Protein 8QCL (pdb70)

Structure (mmCIF, N/CA/C/O backbone):
data_8QCL
#
_entry.id   8QCL
#
_cell.length_a   74.282
_cell.length_b   59.525
_cell.length_c   87.452
_cell.angle_alpha   90.00
_cell.angle_beta   101.55
_cell.angle_gamma   90.00
#
_symmetry.space_group_name_H-M   'P 1 21 1'
#
loop_
_entity.id
_entity.type
_entity.pdbx_description
1 polymer 'Putative acetyl xylan esterase'
2 non-polymer 'alpha-D-glucopyranuronic acid'
3 non-polymer DI(HYDROXYETHYL)ETHER
4 non-polymer 'CHLORIDE ION'
5 non-polymer 1,2-ETHANEDIOL
6 water water
#
loop_
_atom_site.group_PDB
_atom_site.id
_atom_site.type_symbol
_atom_site.label_atom_id
_atom_site.label_alt_id
_atom_site.label_comp_id
_atom_site.label_asym_id
_atom_site.label_entity_id
_atom_site.label_seq_id
_atom_site.pdbx_PDB_ins_code
_atom_site.Cartn_x
_atom_site.Cartn_y
_atom_site.Cartn_z
_atom_site.occupancy
_atom_site.B_iso_or_equiv
_atom_site.auth_seq_id
_atom_site.auth_comp_id
_atom_site.auth_asym_id
_atom_site.auth_atom_id
_atom_site.pdbx_PDB_model_num
ATOM 1 N N . ARG A 1 25 ? 39.906 48.001 -2.822 1.00 49.16 26 ARG A N 1
ATOM 2 C CA . ARG A 1 25 ? 39.207 48.080 -1.494 1.00 53.67 26 ARG A CA 1
ATOM 3 C C . ARG A 1 25 ? 39.223 49.534 -0.990 1.00 53.58 26 ARG A C 1
ATOM 4 O O . ARG A 1 25 ? 40.282 49.973 -0.520 1.00 52.86 26 ARG A O 1
ATOM 6 N N . LYS A 1 26 ? 38.101 50.259 -1.089 1.00 53.38 27 LYS A N 1
ATOM 7 C CA . LYS A 1 26 ? 37.996 51.684 -0.659 1.00 49.77 27 LYS A CA 1
ATOM 8 C C . LYS A 1 26 ? 38.255 51.774 0.847 1.00 49.05 27 LYS A C 1
ATOM 9 O O . LYS A 1 26 ? 37.756 50.911 1.574 1.00 51.70 27 LYS A O 1
ATOM 15 N N . ASP A 1 27 ? 39.018 52.773 1.292 1.00 48.07 28 ASP A N 1
ATOM 16 C CA . ASP A 1 27 ? 39.161 53.114 2.732 1.00 49.47 28 ASP A CA 1
ATOM 17 C C . ASP A 1 27 ? 37.927 53.927 3.133 1.00 45.50 28 ASP A C 1
ATOM 18 O O . ASP A 1 27 ? 37.909 55.152 2.914 1.00 42.19 28 ASP A O 1
ATOM 23 N N . TYR A 1 28 ? 36.933 53.230 3.679 1.00 42.14 29 TYR A N 1
ATOM 24 C CA . TYR A 1 28 ? 35.593 53.749 4.038 1.00 37.74 29 TYR A CA 1
ATOM 25 C C . TYR A 1 28 ? 35.712 54.690 5.239 1.00 34.29 29 TYR A C 1
ATOM 26 O O . TYR A 1 28 ? 34.918 55.619 5.338 1.00 33.78 29 TYR A O 1
ATOM 35 N N . ALA A 1 29 ? 36.664 54.456 6.136 1.00 36.68 30 ALA A N 1
ATOM 36 C CA . ALA A 1 29 ? 36.884 55.313 7.326 1.00 36.90 30 ALA A CA 1
ATOM 37 C C . ALA A 1 29 ? 37.244 56.743 6.894 1.00 37.85 30 ALA A C 1
ATOM 38 O O . ALA A 1 29 ? 36.953 57.658 7.666 1.00 41.85 30 ALA A O 1
ATOM 40 N N . LYS A 1 30 ? 37.820 56.927 5.701 1.00 39.46 31 LYS A N 1
ATOM 41 C CA . LYS A 1 30 ? 38.208 58.254 5.145 1.00 40.72 31 LYS A CA 1
ATOM 42 C C . LYS A 1 30 ? 36.961 58.970 4.620 1.00 38.56 31 LYS A C 1
ATOM 43 O O . LYS A 1 30 ? 36.909 60.204 4.723 1.00 37.05 31 LYS A O 1
ATOM 45 N N . LEU A 1 31 ? 35.996 58.200 4.104 1.00 36.07 32 LEU A N 1
ATOM 46 C CA . LEU A 1 31 ? 34.847 58.677 3.294 1.00 34.20 32 LEU A CA 1
ATOM 47 C C . LEU A 1 31 ? 33.623 58.884 4.184 1.00 30.50 32 LEU A C 1
ATOM 48 O O . LEU A 1 31 ? 32.653 59.502 3.716 1.00 29.02 32 LEU A O 1
ATOM 53 N N . ALA A 1 32 ? 33.673 58.395 5.425 1.00 27.16 33 ALA A N 1
ATOM 54 C CA . ALA A 1 32 ? 32.499 58.301 6.314 1.00 24.49 33 ALA A CA 1
ATOM 55 C C . ALA A 1 32 ? 32.136 59.692 6.834 1.00 23.50 33 ALA A C 1
ATOM 56 O O . ALA A 1 32 ? 33.035 60.551 6.974 1.00 24.38 33 ALA A O 1
ATOM 58 N N . ASN A 1 33 ? 30.856 59.894 7.126 1.00 20.95 34 ASN A N 1
ATOM 59 C CA . ASN A 1 33 ? 30.376 61.123 7.783 1.00 20.46 34 ASN A CA 1
ATOM 60 C C . ASN A 1 33 ? 30.451 60.915 9.299 1.00 20.45 34 ASN A C 1
ATOM 61 O O . ASN A 1 33 ? 29.944 59.898 9.792 1.00 18.45 34 ASN A O 1
ATOM 66 N N . TYR A 1 34 ? 31.076 61.848 9.998 1.00 21.71 35 TYR A N 1
ATOM 67 C CA . TYR A 1 34 ? 31.064 61.905 11.478 1.00 23.67 35 TYR A CA 1
ATOM 68 C C . TYR A 1 34 ? 30.597 63.286 11.932 1.00 25.98 35 TYR A C 1
ATOM 69 O O . TYR A 1 34 ? 30.890 63.669 13.084 1.00 27.60 35 TYR A O 1
ATOM 78 N N . ASP A 1 35 ? 29.887 63.995 11.060 1.00 28.21 36 ASP A N 1
ATOM 79 C CA . ASP A 1 35 ? 29.372 65.358 11.330 1.00 32.22 36 ASP A CA 1
ATOM 80 C C . ASP A 1 35 ? 27.854 65.246 11.517 1.00 30.19 36 ASP A C 1
ATOM 81 O O . ASP A 1 35 ? 27.136 64.946 10.540 1.00 31.16 36 ASP A O 1
ATOM 86 N N . GLU A 1 36 ? 27.399 65.501 12.737 1.00 27.75 37 GLU A N 1
ATOM 87 C CA . GLU A 1 36 ? 26.015 65.268 13.208 1.00 28.84 37 GLU A CA 1
ATOM 88 C C . GLU A 1 36 ? 25.029 66.132 12.416 1.00 29.19 37 GLU A C 1
ATOM 89 O O . GLU A 1 36 ? 23.886 65.684 12.190 1.00 29.27 37 GLU A O 1
ATOM 95 N N . SER A 1 37 ? 25.446 67.326 11.999 1.00 32.74 38 SER A N 1
ATOM 96 C CA . SER A 1 37 ? 24.630 68.258 11.173 1.00 34.91 38 SER A CA 1
ATOM 97 C C . SER A 1 37 ? 24.419 67.704 9.755 1.00 34.53 38 SER A C 1
ATOM 98 O O . SER A 1 37 ? 23.572 68.245 9.039 1.00 36.48 38 SER A O 1
ATOM 101 N N . LYS A 1 38 ? 25.152 66.676 9.330 1.00 30.81 39 LYS A N 1
ATOM 102 C CA . LYS A 1 38 ? 25.023 66.177 7.938 1.00 32.84 39 LYS A CA 1
ATOM 103 C C . LYS A 1 38 ? 24.311 64.824 7.938 1.00 29.55 39 LYS A C 1
ATOM 104 O O . LYS A 1 38 ? 24.228 64.218 6.865 1.00 29.26 39 LYS A O 1
ATOM 110 N N . VAL A 1 39 ? 23.811 64.376 9.092 1.00 26.74 40 VAL A N 1
ATOM 111 C CA . VAL A 1 39 ? 22.985 63.142 9.185 1.00 26.68 40 VAL A CA 1
ATOM 112 C C . VAL A 1 39 ? 21.705 63.390 8.391 1.00 27.18 40 VAL A C 1
ATOM 113 O O . VAL A 1 39 ? 21.005 64.378 8.609 1.00 25.64 40 VAL A O 1
ATOM 117 N N . PRO A 1 40 ? 21.350 62.500 7.440 1.00 29.71 41 PRO A N 1
ATOM 118 C CA . PRO A 1 40 ? 20.189 62.736 6.579 1.00 29.76 41 PRO A CA 1
ATOM 119 C C . PRO A 1 40 ? 18.892 62.685 7.403 1.00 32.53 41 PRO A C 1
ATOM 120 O O . PRO A 1 40 ? 18.908 62.112 8.493 1.00 29.61 41 PRO A O 1
ATOM 124 N N . GLN A 1 41 ? 17.825 63.303 6.888 1.00 31.40 42 GLN A N 1
ATOM 125 C CA . GLN A 1 41 ? 16.438 63.098 7.374 1.00 33.66 42 GLN A CA 1
ATOM 126 C C . GLN A 1 41 ? 16.084 61.636 7.129 1.00 30.31 42 GLN A C 1
ATOM 127 O O . GLN A 1 41 ? 16.460 61.115 6.075 1.00 30.58 42 GLN A O 1
ATOM 133 N N . TYR A 1 42 ? 15.419 60.985 8.076 1.00 27.13 43 TYR A N 1
ATOM 134 C CA . TYR A 1 42 ? 14.951 59.591 7.895 1.00 26.06 43 TYR A CA 1
ATOM 135 C C . TYR A 1 42 ? 13.738 59.355 8.784 1.00 25.18 43 TYR A C 1
ATOM 136 O O . TYR A 1 42 ? 13.587 60.047 9.775 1.00 24.72 43 TYR A O 1
ATOM 145 N N . THR A 1 43 ? 12.944 58.353 8.431 1.00 29.07 44 THR A N 1
ATOM 146 C CA . THR A 1 43 ? 11.859 57.788 9.261 1.00 31.43 44 THR A CA 1
ATOM 147 C C . THR A 1 43 ? 12.260 56.369 9.620 1.00 28.89 44 THR A C 1
ATOM 148 O O . THR A 1 43 ? 12.675 55.638 8.716 1.00 29.16 44 THR A O 1
ATOM 152 N N . LEU A 1 44 ? 12.154 56.023 10.891 1.00 27.63 45 LEU A N 1
ATOM 153 C CA . LEU A 1 44 ? 12.315 54.639 11.378 1.00 27.01 45 LEU A CA 1
ATOM 154 C C . LEU A 1 44 ? 11.105 53.818 10.956 1.00 26.48 45 LEU A C 1
ATOM 155 O O . LEU A 1 44 ? 9.982 54.244 11.199 1.00 25.86 45 LEU A O 1
ATOM 160 N N . PRO A 1 45 ? 11.293 52.621 10.350 1.00 25.65 46 PRO A N 1
ATOM 161 C CA . PRO A 1 45 ? 10.204 51.657 10.191 1.00 26.46 46 PRO A CA 1
ATOM 162 C C . PRO A 1 45 ? 9.498 51.535 11.542 1.00 26.63 46 PRO A C 1
ATOM 163 O O . PRO A 1 45 ? 10.189 51.487 12.520 1.00 25.51 46 PRO A O 1
ATOM 167 N N . SER A 1 46 ? 8.169 51.520 11.560 1.00 26.95 47 SER A N 1
ATOM 168 C CA . SER A 1 46 ? 7.378 51.462 12.813 1.00 27.65 47 SER A CA 1
ATOM 169 C C . SER A 1 46 ? 7.492 50.053 13.405 1.00 25.13 47 SER A C 1
ATOM 170 O O . SER A 1 46 ? 7.108 49.086 12.719 1.00 23.04 47 SER A O 1
ATOM 173 N N . VAL A 1 47 ? 8.012 49.940 14.624 1.00 24.18 48 VAL A N 1
ATOM 174 C CA . VAL A 1 47 ? 8.184 48.634 15.331 1.00 27.04 48 VAL A CA 1
ATOM 175 C C . VAL A 1 47 ? 6.809 48.021 15.657 1.00 28.18 48 VAL A C 1
ATOM 176 O O . VAL A 1 47 ? 6.696 46.757 15.716 1.00 29.52 48 VAL A O 1
ATOM 180 N N . LEU A 1 48 ? 5.817 48.873 15.907 1.00 28.25 49 LEU A N 1
ATOM 181 C CA . LEU A 1 48 ? 4.481 48.470 16.409 1.00 30.44 49 LEU A CA 1
ATOM 182 C C . LEU A 1 48 ? 3.554 48.120 15.240 1.00 31.51 49 LEU A C 1
ATOM 183 O O . LEU A 1 48 ? 2.529 47.500 15.508 1.00 38.28 49 LEU A O 1
ATOM 188 N N . MET A 1 49 ? 3.898 48.451 13.996 1.00 32.36 50 MET A N 1
ATOM 189 C CA . MET A 1 49 ? 2.989 48.251 12.839 1.00 34.56 50 MET A CA 1
ATOM 190 C C . MET A 1 49 ? 3.297 46.940 12.099 1.00 34.16 50 MET A C 1
ATOM 191 O O . MET A 1 49 ? 4.352 46.843 11.447 1.00 31.82 50 MET A O 1
ATOM 196 N N . CYS A 1 50 ? 2.357 45.992 12.133 1.00 35.50 51 CYS A N 1
ATOM 197 C CA . CYS A 1 50 ? 2.439 44.698 11.406 1.00 34.94 51 CYS A CA 1
ATOM 198 C C . CYS A 1 50 ? 2.430 44.950 9.895 1.00 33.78 51 CYS A C 1
ATOM 199 O O . CYS A 1 50 ? 1.955 46.021 9.471 1.00 31.41 51 CYS A O 1
ATOM 202 N N . HIS A 1 51 ? 2.924 43.986 9.114 1.00 35.20 52 HIS A N 1
ATOM 203 C CA . HIS A 1 51 ? 3.046 44.083 7.634 1.00 37.43 52 HIS A CA 1
ATOM 204 C C . HIS A 1 51 ? 1.674 44.401 7.012 1.00 37.66 52 HIS A C 1
ATOM 205 O O . HIS A 1 51 ? 1.648 45.060 5.954 1.00 38.85 52 HIS A O 1
ATOM 212 N N . ASP A 1 52 ? 0.578 43.952 7.634 1.00 37.32 53 ASP A N 1
ATOM 213 C CA . ASP A 1 52 ? -0.806 44.112 7.109 1.00 39.63 53 ASP A CA 1
ATOM 214 C C . ASP A 1 52 ? -1.450 45.391 7.656 1.00 39.85 53 ASP A C 1
ATOM 215 O O . ASP A 1 52 ? -2.603 45.648 7.289 1.00 39.49 53 ASP A O 1
ATOM 220 N N . GLY A 1 53 ? -0.745 46.159 8.494 1.00 39.89 54 GLY A N 1
ATOM 221 C CA . GLY A 1 53 ? -1.188 47.496 8.934 1.00 37.58 54 GLY A CA 1
ATOM 222 C C . GLY A 1 53 ? -1.685 47.487 10.363 1.00 35.39 54 GLY A C 1
ATOM 223 O O . GLY A 1 53 ? -1.721 48.567 10.979 1.00 36.11 54 GLY A O 1
ATOM 224 N N . GLU A 1 54 ? -2.033 46.318 10.893 1.00 34.47 55 GLU A N 1
ATOM 225 C CA . GLU A 1 54 ? -2.479 46.186 12.300 1.00 37.05 55 GLU A CA 1
ATOM 226 C C . GLU A 1 54 ? -1.426 46.770 13.253 1.00 38.64 55 GLU A C 1
ATOM 227 O O . GLU A 1 54 ? -0.259 46.339 13.196 1.00 39.54 55 GLU A O 1
ATOM 233 N N . MET A 1 55 ? -1.847 47.672 14.140 1.00 40.00 56 MET A N 1
ATOM 234 C CA . MET A 1 55 ? -0.991 48.299 15.181 1.00 40.93 56 MET A CA 1
ATOM 235 C C . MET A 1 55 ? -1.019 47.434 16.441 1.00 39.80 56 MET A C 1
ATOM 236 O O . MET A 1 55 ? -2.063 46.880 16.752 1.00 44.01 56 MET A O 1
ATOM 241 N N . VAL A 1 56 ? 0.121 47.283 17.104 1.00 35.70 57 VAL A N 1
ATOM 242 C CA . VAL A 1 56 ? 0.237 46.524 18.379 1.00 36.26 57 VAL A CA 1
ATOM 243 C C . VAL A 1 56 ? -0.050 47.506 19.517 1.00 35.98 57 VAL A C 1
ATOM 244 O O . VAL A 1 56 ? 0.608 48.559 19.532 1.00 37.72 57 VAL A O 1
ATOM 248 N N . GLN A 1 57 ? -1.020 47.187 20.384 1.00 34.41 58 GLN A N 1
ATOM 249 C CA . GLN A 1 57 ? -1.353 47.940 21.627 1.00 36.61 58 GLN A CA 1
ATOM 250 C C . GLN A 1 57 ? -1.060 47.054 22.838 1.00 37.19 58 GLN A C 1
ATOM 251 O O . GLN A 1 57 ? -0.899 47.592 23.938 1.00 38.85 58 GLN A O 1
ATOM 257 N N . THR A 1 58 ? -1.055 45.735 22.647 1.00 37.59 59 THR A N 1
ATOM 258 C CA . THR A 1 58 ? -0.953 44.733 23.737 1.00 38.10 59 THR A CA 1
ATOM 259 C C . THR A 1 58 ? 0.318 43.891 23.556 1.00 37.37 59 THR A C 1
ATOM 260 O O . THR A 1 58 ? 0.734 43.646 22.385 1.00 36.66 59 THR A O 1
ATOM 264 N N . LYS A 1 59 ? 0.870 43.426 24.674 1.00 36.66 60 LYS A N 1
ATOM 265 C CA . LYS A 1 59 ? 1.979 42.446 24.710 1.00 38.73 60 LYS A CA 1
ATOM 266 C C . LYS A 1 59 ? 1.544 41.183 23.955 1.00 38.26 60 LYS A C 1
ATOM 267 O O . LYS A 1 59 ? 2.397 40.612 23.276 1.00 39.39 60 LYS A O 1
ATOM 273 N N . GLU A 1 60 ? 0.264 40.794 24.040 1.00 39.28 61 GLU A N 1
ATOM 274 C CA . GLU A 1 60 ? -0.280 39.564 23.401 1.00 37.09 61 GLU A CA 1
ATOM 275 C C . GLU A 1 60 ? -0.078 39.661 21.885 1.00 36.34 61 GLU A C 1
ATOM 276 O O . GLU A 1 60 ? 0.412 38.690 21.308 1.00 44.11 61 GLU A O 1
ATOM 278 N N . GLN A 1 61 ? -0.436 40.789 21.267 1.00 33.34 62 GLN A N 1
ATOM 279 C CA . GLN A 1 61 ? -0.242 41.054 19.816 1.00 33.55 62 GLN A CA 1
ATOM 280 C C . GLN A 1 61 ? 1.261 41.003 19.457 1.00 31.68 62 GLN A C 1
ATOM 281 O O . GLN A 1 61 ? 1.630 40.433 18.376 1.00 27.42 62 GLN A O 1
ATOM 287 N N . TRP A 1 62 ? 2.104 41.607 20.308 1.00 30.43 63 TRP A N 1
ATOM 288 C CA . TRP A 1 62 ? 3.585 41.598 20.160 1.00 27.40 63 TRP A CA 1
ATOM 289 C C . TRP A 1 62 ? 4.061 40.147 20.095 1.00 25.00 63 TRP A C 1
ATOM 290 O O . TRP A 1 62 ? 4.627 39.758 19.083 1.00 24.55 63 TRP A O 1
ATOM 301 N N . GLU A 1 63 ? 3.744 39.365 21.111 1.00 25.36 64 GLU A N 1
ATOM 302 C CA . GLU A 1 63 ? 4.258 37.987 21.249 1.00 28.92 64 GLU A CA 1
ATOM 303 C C . GLU A 1 63 ? 3.671 37.088 20.154 1.00 28.35 64 GLU A C 1
ATOM 304 O O . GLU A 1 63 ? 4.419 36.254 19.640 1.00 28.84 64 GLU A O 1
ATOM 310 N N . GLN A 1 64 ? 2.393 37.235 19.801 1.00 30.54 65 GLN A N 1
ATOM 311 C CA . GLN A 1 64 ? 1.698 36.254 18.929 1.00 32.03 65 GLN A CA 1
ATOM 312 C C . GLN A 1 64 ? 1.884 36.627 17.453 1.00 31.89 65 GLN A C 1
ATOM 313 O O . GLN A 1 64 ? 1.946 35.692 16.634 1.00 33.09 65 GLN A O 1
ATOM 319 N N . LYS A 1 65 ? 1.978 37.920 17.118 1.00 30.70 66 LYS A N 1
ATOM 320 C CA . LYS A 1 65 ? 1.959 38.397 15.712 1.00 31.31 66 LYS A CA 1
ATOM 321 C C . LYS A 1 65 ? 3.245 39.153 15.337 1.00 28.26 66 LYS A C 1
ATOM 322 O O . LYS A 1 65 ? 3.900 38.733 14.359 1.00 26.94 66 LYS A O 1
ATOM 328 N N . ARG A 1 66 ? 3.571 40.259 16.013 1.00 25.89 67 ARG A N 1
ATOM 329 C CA . ARG A 1 66 ? 4.564 41.248 15.488 1.00 24.20 67 ARG A CA 1
ATOM 330 C C . ARG A 1 66 ? 6.004 40.762 15.720 1.00 23.17 67 ARG A C 1
ATOM 331 O O . ARG A 1 66 ? 6.797 40.723 14.747 1.00 21.37 67 ARG A O 1
ATOM 339 N N . ARG A 1 67 ? 6.341 40.385 16.953 1.00 22.46 68 ARG A N 1
ATOM 340 C CA . ARG A 1 67 ? 7.687 39.852 17.269 1.00 21.72 68 ARG A CA 1
ATOM 341 C C . ARG A 1 67 ? 8.094 38.787 16.249 1.00 21.77 68 ARG A C 1
ATOM 342 O O . ARG A 1 67 ? 9.210 38.854 15.748 1.00 20.37 68 ARG A O 1
ATOM 350 N N . PRO A 1 68 ? 7.259 37.749 15.965 1.00 22.91 69 PRO A N 1
ATOM 351 C CA . PRO A 1 68 ? 7.572 36.753 14.937 1.00 23.40 69 PRO A CA 1
ATOM 352 C C . PRO A 1 68 ? 7.853 37.305 13.533 1.00 24.35 69 PRO A C 1
ATOM 353 O O . PRO A 1 68 ? 8.705 36.755 12.882 1.00 28.68 69 PRO A O 1
ATOM 357 N N A GLU A 1 69 ? 7.142 38.361 13.113 0.50 23.75 70 GLU A N 1
ATOM 358 N N B GLU A 1 69 ? 7.137 38.356 13.111 0.50 23.88 70 GLU A N 1
ATOM 359 C CA A GLU A 1 69 ? 7.376 39.076 11.826 0.50 23.70 70 GLU A CA 1
ATOM 360 C CA B GLU A 1 69 ? 7.380 39.082 11.834 0.50 23.92 70 GLU A CA 1
ATOM 361 C C A GLU A 1 69 ? 8.788 39.678 11.807 0.50 21.79 70 GLU A C 1
ATOM 362 C C B GLU A 1 69 ? 8.798 39.664 11.815 0.50 21.91 70 GLU A C 1
ATOM 363 O O A GLU A 1 69 ? 9.505 39.478 10.821 0.50 19.91 70 GLU A O 1
ATOM 364 O O B GLU A 1 69 ? 9.520 39.445 10.837 0.50 20.05 70 GLU A O 1
ATOM 375 N N . ILE A 1 70 ? 9.146 40.412 12.861 1.00 20.98 71 ILE A N 1
ATOM 376 C CA . ILE A 1 70 ? 10.466 41.084 13.006 1.00 20.50 71 ILE A CA 1
ATOM 377 C C . ILE A 1 70 ? 11.564 40.011 13.084 1.00 19.81 71 ILE A C 1
ATOM 378 O O . ILE A 1 70 ? 12.569 40.142 12.360 1.00 17.82 71 ILE A O 1
ATOM 383 N N . LEU A 1 71 ? 11.374 38.964 13.891 1.00 20.08 72 LEU A N 1
ATOM 384 C CA . LEU A 1 71 ? 12.395 37.894 14.011 1.00 20.51 72 LEU A CA 1
ATOM 385 C C . LEU A 1 71 ? 12.636 37.304 12.621 1.00 21.05 72 LEU A C 1
ATOM 386 O O . LEU A 1 71 ? 13.812 37.125 12.252 1.00 19.36 72 LEU A O 1
ATOM 391 N N . ASN A 1 72 ? 11.571 37.017 11.877 1.00 20.48 73 ASN A N 1
ATOM 392 C CA . ASN A 1 72 ? 11.704 36.426 10.523 1.00 22.94 73 ASN A CA 1
ATOM 393 C C . ASN A 1 72 ? 12.449 37.408 9.611 1.00 20.28 73 ASN A C 1
ATOM 394 O O . ASN A 1 72 ? 13.328 36.961 8.877 1.00 21.04 73 ASN A O 1
ATOM 399 N N . LEU A 1 73 ? 12.133 38.698 9.656 1.00 19.19 74 LEU A N 1
ATOM 400 C CA . LEU A 1 73 ? 12.841 39.705 8.828 1.00 19.54 74 LEU A CA 1
ATOM 401 C C . LEU A 1 73 ? 14.350 39.639 9.108 1.00 17.61 74 LEU A C 1
ATOM 402 O O . LEU A 1 73 ? 15.125 39.494 8.155 1.00 15.61 74 LEU A O 1
ATOM 407 N N . PHE A 1 74 ? 14.770 39.725 10.373 1.00 15.86 75 PHE A N 1
ATOM 408 C CA . PHE A 1 74 ? 16.204 39.750 10.751 1.00 15.45 75 PHE A CA 1
ATOM 409 C C . PHE A 1 74 ? 16.861 38.416 10.383 1.00 15.78 75 PHE A C 1
ATOM 410 O O . PHE A 1 74 ? 18.032 38.399 9.993 1.00 16.43 75 PHE A O 1
ATOM 418 N N . THR A 1 75 ? 16.133 37.312 10.494 1.00 15.58 76 THR A N 1
ATOM 419 C CA . THR A 1 75 ? 16.688 35.968 10.222 1.00 16.50 76 THR A CA 1
ATOM 420 C C . THR A 1 75 ? 16.854 35.816 8.705 1.00 16.26 76 THR A C 1
ATOM 421 O O . THR A 1 75 ? 17.873 35.252 8.268 1.00 15.10 76 THR A O 1
ATOM 425 N N . THR A 1 76 ? 15.913 36.348 7.938 1.00 16.18 77 THR A N 1
ATOM 426 C CA . THR A 1 76 ? 15.889 36.201 6.453 1.00 16.18 77 THR A CA 1
ATOM 427 C C . THR A 1 76 ? 16.833 37.202 5.779 1.00 16.30 77 THR A C 1
ATOM 428 O O . THR A 1 76 ? 17.600 36.773 4.870 1.00 18.03 77 THR A O 1
ATOM 432 N N . TYR A 1 77 ? 16.836 38.462 6.206 1.00 16.22 78 TYR A N 1
ATOM 433 C CA . TYR A 1 77 ? 17.465 39.570 5.442 1.00 16.36 78 TYR A CA 1
ATOM 434 C C . TYR A 1 77 ? 18.762 40.080 6.083 1.00 16.76 78 TYR A C 1
ATOM 435 O O . TYR A 1 77 ? 19.433 40.848 5.379 1.00 15.38 78 TYR A O 1
ATOM 444 N N . MET A 1 78 ? 19.108 39.721 7.335 1.00 16.60 79 MET A N 1
ATOM 445 C CA . MET A 1 78 ? 20.333 40.256 7.985 1.00 16.60 79 MET A CA 1
ATOM 446 C C . MET A 1 78 ? 21.303 39.139 8.405 1.00 15.92 79 MET A C 1
ATOM 447 O O . MET A 1 78 ? 22.409 39.073 7.849 1.00 13.46 79 MET A O 1
ATOM 452 N N . PHE A 1 79 ? 20.908 38.276 9.342 1.00 15.16 80 PHE A N 1
ATOM 453 C CA . PHE A 1 79 ? 21.826 37.337 10.032 1.00 14.93 80 PHE A CA 1
ATOM 454 C C . PHE A 1 79 ? 21.868 36.015 9.274 1.00 15.21 80 PHE A C 1
ATOM 455 O O . PHE A 1 79 ? 22.972 35.454 9.111 1.00 16.59 80 PHE A O 1
ATOM 463 N N . GLY A 1 80 ? 20.709 35.521 8.853 1.00 15.92 81 GLY A N 1
ATOM 464 C CA . GLY A 1 80 ? 20.585 34.233 8.152 1.00 16.56 81 GLY A CA 1
ATOM 465 C C . GLY A 1 80 ? 20.127 33.155 9.096 1.00 17.66 81 GLY A C 1
ATOM 466 O O . GLY A 1 80 ? 20.470 33.233 10.331 1.00 15.57 81 GLY A O 1
ATOM 467 N N A LYS A 1 81 ? 19.372 32.180 8.568 0.50 18.56 82 LYS A N 1
ATOM 468 N N B LYS A 1 81 ? 19.380 32.176 8.571 0.50 17.97 82 LYS A N 1
ATOM 469 C CA A LYS A 1 81 ? 18.891 30.996 9.330 0.50 20.24 82 LYS A CA 1
ATOM 470 C CA B LYS A 1 81 ? 18.882 31.014 9.353 0.50 19.19 82 LYS A CA 1
ATOM 471 C C A LYS A 1 81 ? 20.091 30.123 9.714 0.50 19.78 82 LYS A C 1
ATOM 472 C C B LYS A 1 81 ? 20.068 30.106 9.705 0.50 19.19 82 LYS A C 1
ATOM 473 O O A LYS A 1 81 ? 20.998 29.954 8.868 0.50 18.97 82 LYS A O 1
ATOM 474 O O B LYS A 1 81 ? 20.954 29.917 8.842 0.50 18.40 82 LYS A O 1
ATOM 485 N N . ALA A 1 82 ? 20.067 29.561 10.925 1.00 20.38 83 ALA A N 1
ATOM 486 C CA . ALA A 1 82 ? 21.062 28.587 11.430 1.00 21.10 83 ALA A CA 1
ATOM 487 C C . ALA A 1 82 ? 20.387 27.225 11.534 1.00 22.91 83 ALA A C 1
ATOM 488 O O . ALA A 1 82 ? 19.162 27.155 11.651 1.00 20.98 83 ALA A O 1
ATOM 490 N N . PRO A 1 83 ? 21.152 26.109 11.518 1.00 23.76 84 PRO A N 1
ATOM 491 C CA . PRO A 1 83 ? 20.566 24.780 11.626 1.00 24.15 84 PRO A CA 1
ATOM 492 C C . PRO A 1 83 ? 19.743 24.672 12.910 1.00 24.93 84 PRO A C 1
ATOM 493 O O . PRO A 1 83 ? 20.111 25.241 13.908 1.00 24.41 84 PRO A O 1
ATOM 497 N N . VAL A 1 84 ? 18.622 23.971 12.855 1.00 27.12 85 VAL A N 1
ATOM 498 C CA . VAL A 1 84 ? 17.830 23.672 14.079 1.00 30.40 85 VAL A CA 1
ATOM 499 C C . VAL A 1 84 ? 18.061 22.194 14.362 1.00 29.36 85 VAL A C 1
ATOM 500 O O . VAL A 1 84 ? 17.931 21.408 13.442 1.00 30.09 85 VAL A O 1
ATOM 504 N N . LEU A 1 85 ? 18.522 21.879 15.563 1.00 29.77 86 LEU A N 1
ATOM 505 C CA A LEU A 1 85 ? 18.898 20.493 15.941 0.50 33.24 86 LEU A CA 1
ATOM 506 C CA B LEU A 1 85 ? 18.907 20.504 15.971 0.50 32.09 86 LEU A CA 1
ATOM 507 C C . LEU A 1 85 ? 17.688 19.788 16.558 1.00 33.37 86 LEU A C 1
ATOM 508 O O . LEU A 1 85 ? 16.873 20.466 17.192 1.00 35.48 86 LEU A O 1
ATOM 517 N N . LYS A 1 86 ? 17.612 18.477 16.368 1.00 38.38 87 LYS A N 1
ATOM 518 C CA . LYS A 1 86 ? 16.565 17.605 16.964 1.00 41.97 87 LYS A CA 1
ATOM 519 C C . LYS A 1 86 ? 17.044 17.125 18.337 1.00 40.70 87 LYS A C 1
ATOM 520 O O . LYS A 1 86 ? 16.174 16.802 19.152 1.00 45.51 87 LYS A O 1
ATOM 526 N N . HIS A 1 87 ? 18.364 17.116 18.588 1.00 38.60 88 HIS A N 1
ATOM 527 C CA . HIS A 1 87 ? 18.996 16.766 19.893 1.00 36.74 88 HIS A CA 1
ATOM 528 C C . HIS A 1 87 ? 20.235 17.632 20.157 1.00 32.16 88 HIS A C 1
ATOM 529 O O . HIS A 1 87 ? 20.913 18.009 19.192 1.00 28.30 88 HIS A O 1
ATOM 536 N N . LYS A 1 88 ? 20.505 17.916 21.433 1.00 29.33 89 LYS A N 1
ATOM 537 C CA . LYS A 1 88 ? 21.724 18.613 21.904 1.00 29.87 89 LYS A CA 1
ATOM 538 C C . LYS A 1 88 ? 22.936 17.875 21.362 1.00 30.15 89 LYS A C 1
ATOM 539 O O . LYS A 1 88 ? 22.864 16.649 21.249 1.00 32.09 89 LYS A O 1
ATOM 545 N N . LEU A 1 89 ? 23.979 18.621 21.005 1.00 30.01 90 LEU A N 1
ATOM 546 C CA . LEU A 1 89 ? 25.217 18.069 20.409 1.00 28.06 90 LEU A CA 1
ATOM 547 C C . LEU A 1 89 ? 25.964 17.311 21.499 1.00 25.10 90 LEU A C 1
ATOM 548 O O . LEU A 1 89 ? 25.768 17.587 22.662 1.00 26.33 90 LEU A O 1
ATOM 553 N N . PRO A 1 90 ? 26.854 16.363 21.157 1.00 23.86 91 PRO A N 1
ATOM 554 C CA . PRO A 1 90 ? 27.733 15.742 22.142 1.00 24.14 91 PRO A CA 1
ATOM 555 C C . PRO A 1 90 ? 28.704 16.756 22.757 1.00 23.69 91 PRO A C 1
ATOM 556 O O . PRO A 1 90 ? 29.178 17.629 22.067 1.00 23.94 91 PRO A O 1
ATOM 560 N N . CYS A 1 91 ? 28.983 16.620 24.046 1.00 25.10 92 CYS A N 1
ATOM 561 C CA . CYS A 1 91 ? 30.096 17.318 24.722 1.00 27.21 92 CYS A CA 1
ATOM 562 C C . CYS A 1 91 ? 30.653 16.410 25.823 1.00 27.37 92 CYS A C 1
ATOM 563 O O . CYS A 1 91 ? 29.986 15.430 26.149 1.00 23.39 92 CYS A O 1
ATOM 566 N N . THR A 1 92 ? 31.880 16.676 26.258 1.00 27.24 93 THR A N 1
ATOM 567 C CA . THR A 1 92 ? 32.526 16.055 27.433 1.00 29.25 93 THR A CA 1
ATOM 568 C C . THR A 1 92 ? 33.136 17.172 28.275 1.00 26.15 93 THR A C 1
ATOM 569 O O . THR A 1 92 ? 33.614 18.161 27.717 1.00 24.13 93 THR A O 1
ATOM 573 N N . VAL A 1 93 ? 33.139 16.975 29.582 1.00 25.70 94 VAL A N 1
ATOM 574 C CA . VAL A 1 93 ? 33.962 17.772 30.523 1.00 24.10 94 VAL A CA 1
ATOM 575 C C . VAL A 1 93 ? 35.372 17.168 30.451 1.00 24.52 94 VAL A C 1
ATOM 576 O O . VAL A 1 93 ? 35.548 16.054 30.920 1.00 26.14 94 VAL A O 1
ATOM 580 N N . SER A 1 94 ? 36.319 17.866 29.832 1.00 25.54 95 SER A N 1
ATOM 581 C CA . SER A 1 94 ? 37.694 17.381 29.546 1.00 27.95 95 SER A CA 1
ATOM 582 C C . SER A 1 94 ? 38.580 17.561 30.777 1.00 30.05 95 SER A C 1
ATOM 583 O O . SER A 1 94 ? 39.430 16.701 30.997 1.00 32.12 95 SER A O 1
ATOM 586 N N . ARG A 1 95 ? 38.433 18.676 31.495 1.00 32.06 96 ARG A N 1
ATOM 587 C CA . ARG A 1 95 ? 39.251 19.010 32.683 1.00 33.45 96 ARG A CA 1
ATOM 588 C C . ARG A 1 95 ? 38.358 19.720 33.703 1.00 31.90 96 ARG A C 1
ATOM 589 O O . ARG A 1 95 ? 37.457 20.466 33.295 1.00 27.40 96 ARG A O 1
ATOM 597 N N . ILE A 1 96 ? 38.583 19.431 34.980 1.00 30.36 97 ILE A N 1
ATOM 598 C CA . ILE A 1 96 ? 37.912 20.046 36.156 1.00 30.25 97 ILE A CA 1
ATOM 599 C C . ILE A 1 96 ? 39.007 20.283 37.191 1.00 27.63 97 ILE A C 1
ATOM 600 O O . ILE A 1 96 ? 39.664 19.303 37.556 1.00 25.99 97 ILE A O 1
ATOM 605 N N . ASN A 1 97 ? 39.198 21.530 37.609 1.00 26.49 98 ASN A N 1
ATOM 606 C CA . ASN A 1 97 ? 40.042 21.912 38.769 1.00 27.97 98 ASN A CA 1
ATOM 607 C C . ASN A 1 97 ? 39.148 22.645 39.775 1.00 26.59 98 ASN A C 1
ATOM 608 O O . ASN A 1 97 ? 38.927 23.864 39.601 1.00 23.95 98 ASN A O 1
ATOM 613 N N . GLU A 1 98 ? 38.661 21.925 40.788 1.00 26.31 99 GLU A N 1
ATOM 614 C CA . GLU A 1 98 ? 37.827 22.501 41.876 1.00 27.02 99 GLU A CA 1
ATOM 615 C C . GLU A 1 98 ? 38.665 23.367 42.834 1.00 25.32 99 GLU A C 1
ATOM 616 O O . GLU A 1 98 ? 38.063 23.911 43.767 1.00 28.53 99 GLU A O 1
ATOM 622 N N . LYS A 1 99 ? 39.976 23.533 42.616 1.00 24.89 100 LYS A N 1
ATOM 623 C CA . LYS A 1 99 ? 40.870 24.371 43.472 1.00 26.08 100 LYS A CA 1
ATOM 624 C C . LYS A 1 99 ? 41.559 25.460 42.632 1.00 26.14 100 LYS A C 1
ATOM 625 O O . LYS A 1 99 ? 42.625 25.943 43.051 1.00 23.94 100 LYS A O 1
ATOM 628 N N . ALA A 1 100 ? 40.987 25.842 41.487 1.00 23.15 101 ALA A N 1
ATOM 629 C CA . ALA A 1 100 ? 41.543 26.889 40.605 1.00 22.91 101 ALA A CA 1
ATOM 630 C C . ALA A 1 100 ? 41.670 28.201 41.398 1.00 22.63 101 ALA A C 1
ATOM 631 O O . ALA A 1 100 ? 40.891 28.402 42.353 1.00 23.97 101 ALA A O 1
ATOM 633 N N . LEU A 1 101 ? 42.609 29.061 40.991 1.00 22.42 102 LEU A N 1
ATOM 634 C CA . LEU A 1 101 ? 42.867 30.407 41.570 1.00 23.79 102 LEU A CA 1
ATOM 635 C C . LEU A 1 101 ? 42.985 30.297 43.095 1.00 23.34 102 LEU A C 1
ATOM 636 O O . LEU A 1 101 ? 42.258 30.991 43.803 1.00 22.88 102 LEU A O 1
ATOM 641 N N . ASN A 1 102 ? 43.847 29.410 43.578 1.00 27.30 103 ASN A N 1
ATOM 642 C CA . ASN A 1 102 ? 44.188 29.282 45.020 1.00 29.55 103 ASN A CA 1
ATOM 643 C C . ASN A 1 102 ? 42.907 28.977 45.806 1.00 31.23 103 ASN A C 1
ATOM 644 O O . ASN A 1 102 ? 42.774 29.511 46.932 1.00 33.16 103 ASN A O 1
ATOM 649 N N . GLY A 1 103 ? 42.016 28.165 45.212 1.00 26.16 104 GLY A N 1
ATOM 650 C CA . GLY A 1 103 ? 40.748 27.686 45.790 1.00 24.06 104 GLY A CA 1
ATOM 651 C C . GLY A 1 103 ? 39.598 28.674 45.647 1.00 23.07 104 GLY A C 1
ATOM 652 O O . GLY A 1 103 ? 38.515 28.379 46.173 1.00 22.30 104 GLY A O 1
ATOM 653 N N . ARG A 1 104 ? 39.793 29.814 44.983 1.00 23.30 105 ARG A N 1
ATOM 654 C CA . ARG A 1 104 ? 38.708 30.825 44.816 1.00 23.76 105 ARG A CA 1
ATOM 655 C C . ARG A 1 104 ? 37.684 30.298 43.812 1.00 20.78 105 ARG A C 1
ATOM 656 O O . ARG A 1 104 ? 36.550 30.746 43.856 1.00 20.50 105 ARG A O 1
ATOM 664 N N . ALA A 1 105 ? 38.069 29.398 42.915 1.00 20.12 106 ALA A N 1
ATOM 665 C CA . ALA A 1 105 ? 37.213 29.063 41.763 1.00 19.43 106 ALA A CA 1
ATOM 666 C C . ALA A 1 105 ? 37.292 27.581 41.437 1.00 19.37 106 ALA A C 1
ATOM 667 O O . ALA A 1 105 ? 38.316 26.941 41.727 1.00 18.57 106 ALA A O 1
ATOM 669 N N . THR A 1 106 ? 36.222 27.088 40.821 1.00 18.34 107 THR A N 1
ATOM 670 C CA . THR A 1 106 ? 36.226 25.838 40.050 1.00 17.80 107 THR A CA 1
ATOM 671 C C . THR A 1 106 ? 36.373 26.244 38.588 1.00 18.18 107 THR A C 1
ATOM 672 O O . THR A 1 106 ? 35.618 27.121 38.126 1.00 18.05 107 THR A O 1
ATOM 676 N N A ARG A 1 107 ? 37.319 25.628 37.891 0.50 18.82 108 ARG A N 1
ATOM 677 N N B ARG A 1 107 ? 37.339 25.647 37.889 0.50 18.17 108 ARG A N 1
ATOM 678 C CA A ARG A 1 107 ? 37.462 25.799 36.429 0.50 19.45 108 ARG A CA 1
ATOM 679 C CA B ARG A 1 107 ? 37.506 25.794 36.420 0.50 18.38 108 ARG A CA 1
ATOM 680 C C A ARG A 1 107 ? 37.163 24.460 35.762 0.50 19.52 108 ARG A C 1
ATOM 681 C C B ARG A 1 107 ? 37.158 24.456 35.770 0.50 18.88 108 ARG A C 1
ATOM 682 O O A ARG A 1 107 ? 37.742 23.459 36.178 0.50 20.71 108 ARG A O 1
ATOM 683 O O B ARG A 1 107 ? 37.696 23.443 36.208 0.50 20.05 108 ARG A O 1
ATOM 698 N N . LYS A 1 108 ? 36.271 24.452 34.775 1.00 20.57 109 LYS A N 1
ATOM 699 C CA . LYS A 1 108 ? 35.968 23.263 33.941 1.00 20.95 109 LYS A CA 1
ATOM 700 C C . LYS A 1 108 ? 36.243 23.636 32.491 1.00 20.67 109 LYS A C 1
ATOM 701 O O . LYS A 1 108 ? 35.948 24.794 32.151 1.00 20.00 109 LYS A O 1
ATOM 707 N N . GLU A 1 109 ? 36.823 22.729 31.708 1.00 22.50 110 GLU A N 1
ATOM 708 C CA . GLU A 1 109 ? 36.894 22.843 30.225 1.00 25.45 110 GLU A CA 1
ATOM 709 C C . GLU A 1 109 ? 35.911 21.825 29.660 1.00 23.18 110 GLU A C 1
ATOM 710 O O . GLU A 1 109 ? 35.995 20.658 30.057 1.00 22.82 110 GLU A O 1
ATOM 716 N N . ILE A 1 110 ? 35.009 22.279 28.797 1.00 19.97 111 ILE A N 1
ATOM 717 C CA . ILE A 1 110 ? 33.912 21.475 28.202 1.00 18.88 111 ILE A CA 1
ATOM 718 C C . ILE A 1 110 ? 34.148 21.523 26.699 1.00 18.03 111 ILE A C 1
ATOM 719 O O . ILE A 1 110 ? 34.248 22.639 26.158 1.00 17.45 111 ILE A O 1
ATOM 724 N N . THR A 1 111 ? 34.316 20.373 26.063 1.00 18.45 112 THR A N 1
ATOM 725 C CA . THR A 1 111 ? 34.506 20.304 24.588 1.00 18.58 112 THR A CA 1
ATOM 726 C C . THR A 1 111 ? 33.153 20.010 23.971 1.00 18.59 112 THR A C 1
ATOM 727 O O . THR A 1 111 ? 32.592 18.936 24.286 1.00 19.86 112 THR A O 1
ATOM 731 N N . ILE A 1 112 ? 32.634 20.931 23.168 1.00 18.30 113 ILE A N 1
ATOM 732 C CA . ILE A 1 112 ? 31.303 20.750 22.535 1.00 19.67 113 ILE A CA 1
ATOM 733 C C . ILE A 1 112 ? 31.515 20.465 21.055 1.00 19.28 113 ILE A C 1
ATOM 734 O O . ILE A 1 112 ? 32.047 21.316 20.370 1.00 17.75 113 ILE A O 1
ATOM 739 N N . GLN A 1 113 ? 31.085 19.290 20.625 1.00 20.55 114 GLN A N 1
ATOM 740 C CA . GLN A 1 113 ? 31.220 18.815 19.232 1.00 21.84 114 GLN A CA 1
ATOM 741 C C . GLN A 1 113 ? 30.127 19.473 18.377 1.00 23.87 114 GLN A C 1
ATOM 742 O O . GLN A 1 113 ? 28.942 19.165 18.597 1.00 26.60 114 GLN A O 1
ATOM 748 N N . LEU A 1 114 ? 30.513 20.333 17.425 1.00 23.52 115 LEU A N 1
ATOM 749 C CA . LEU A 1 114 ? 29.592 21.205 16.650 1.00 22.40 115 LEU A CA 1
ATOM 750 C C . LEU A 1 114 ? 28.966 20.449 15.469 1.00 21.68 115 LEU A C 1
ATOM 751 O O . LEU A 1 114 ? 28.002 20.975 14.887 1.00 23.71 115 LEU A O 1
ATOM 756 N N . THR A 1 115 ? 29.474 19.274 15.109 1.00 22.23 116 THR A N 1
ATOM 757 C CA . THR A 1 115 ? 29.041 18.517 13.903 1.00 23.80 116 THR A CA 1
ATOM 758 C C . THR A 1 115 ? 28.987 17.027 14.254 1.00 24.61 116 THR A C 1
ATOM 759 O O . THR A 1 115 ? 29.265 16.715 15.403 1.00 23.27 116 THR A O 1
ATOM 763 N N . ASP A 1 116 ? 28.654 16.183 13.270 1.00 27.29 117 ASP A N 1
ATOM 764 C CA . ASP A 1 116 ? 28.643 14.696 13.343 1.00 30.31 117 ASP A CA 1
ATOM 765 C C . ASP A 1 116 ? 30.082 14.163 13.305 1.00 28.56 117 ASP A C 1
ATOM 766 O O . ASP A 1 116 ? 30.274 12.982 13.616 1.00 27.70 117 ASP A O 1
ATOM 771 N N . ASP A 1 117 ? 31.047 14.995 12.907 1.00 28.04 118 ASP A N 1
ATOM 772 C CA . ASP A 1 117 ? 32.479 14.630 12.825 1.00 27.07 118 ASP A CA 1
ATOM 773 C C . ASP A 1 117 ? 33.143 14.951 14.161 1.00 26.34 118 ASP A C 1
ATOM 774 O O . ASP A 1 117 ? 33.223 16.111 14.577 1.00 25.89 118 ASP A O 1
ATOM 779 N N . PRO A 1 118 ? 33.649 13.930 14.882 1.00 26.07 119 PRO A N 1
ATOM 780 C CA . PRO A 1 118 ? 34.394 14.179 16.119 1.00 25.70 119 PRO A CA 1
ATOM 781 C C . PRO A 1 118 ? 35.783 14.799 15.874 1.00 23.74 119 PRO A C 1
ATOM 782 O O . PRO A 1 118 ? 36.346 15.302 16.809 1.00 23.12 119 PRO A O 1
ATOM 786 N N . GLN A 1 119 ? 36.301 14.753 14.636 1.00 23.22 120 GLN A N 1
ATOM 787 C CA A GLN A 1 119 ? 37.568 15.414 14.212 0.50 24.71 120 GLN A CA 1
ATOM 788 C CA B GLN A 1 119 ? 37.569 15.442 14.258 0.50 21.91 120 GLN A CA 1
ATOM 789 C C . GLN A 1 119 ? 37.233 16.790 13.616 1.00 23.54 120 GLN A C 1
ATOM 790 O O . GLN A 1 119 ? 38.172 17.494 13.178 1.00 24.20 120 GLN A O 1
ATOM 801 N N . GLY A 1 120 ? 35.948 17.145 13.582 1.00 21.14 121 GLY A N 1
ATOM 802 C CA . GLY A 1 120 ? 35.508 18.465 13.110 1.00 18.99 121 GLY A CA 1
ATOM 803 C C . GLY A 1 120 ? 35.618 19.514 14.208 1.00 17.89 121 GLY A C 1
ATOM 804 O O . GLY A 1 120 ? 36.186 19.282 15.282 1.00 16.32 121 GLY A O 1
ATOM 805 N N . PRO A 1 121 ? 35.051 20.704 13.953 1.00 16.98 122 PRO A N 1
ATOM 806 C CA . PRO A 1 121 ? 35.119 21.817 14.895 1.00 16.60 122 PRO A CA 1
ATOM 807 C C . PRO A 1 121 ? 34.375 21.559 16.212 1.00 16.40 122 PRO A C 1
ATOM 808 O O . PRO A 1 121 ? 33.308 20.951 16.190 1.00 15.63 122 PRO A O 1
ATOM 812 N N . HIS A 1 122 ? 34.957 22.064 17.296 1.00 15.93 123 HIS A N 1
ATOM 813 C CA . HIS A 1 122 ? 34.446 21.975 18.682 1.00 16.04 123 HIS A CA 1
ATOM 814 C C . HIS A 1 122 ? 34.476 23.362 19.298 1.00 15.60 123 HIS A C 1
ATOM 815 O O . HIS A 1 122 ? 35.429 24.102 19.044 1.00 16.27 123 HIS A O 1
ATOM 822 N N . ILE A 1 123 ? 33.525 23.662 20.157 1.00 15.03 124 ILE A N 1
ATOM 823 C CA . ILE A 1 123 ? 33.709 24.784 21.096 1.00 15.94 124 ILE A CA 1
ATOM 824 C C . ILE A 1 123 ? 34.525 24.223 22.261 1.00 17.19 124 ILE A C 1
ATOM 825 O O . ILE A 1 123 ? 34.162 23.149 22.779 1.00 16.70 124 ILE A O 1
ATOM 830 N N . ASP A 1 124 ? 35.634 24.883 22.587 1.00 18.24 125 ASP A N 1
ATOM 831 C CA . ASP A 1 124 ? 36.409 24.611 23.823 1.00 19.31 125 ASP A CA 1
ATOM 832 C C . ASP A 1 124 ? 35.976 25.694 24.813 1.00 17.68 125 ASP A C 1
ATOM 833 O O . ASP A 1 124 ? 36.440 26.850 24.717 1.00 16.89 125 ASP A O 1
ATOM 838 N N . LEU A 1 125 ? 34.984 25.353 25.624 1.00 16.83 126 LEU A N 1
ATOM 839 C CA . LEU A 1 125 ? 34.340 26.273 26.582 1.00 17.32 126 LEU A CA 1
ATOM 840 C C . LEU A 1 125 ? 35.101 26.179 27.899 1.00 18.41 126 LEU A C 1
ATOM 841 O O . LEU A 1 125 ? 35.408 25.054 28.328 1.00 16.93 126 LEU A O 1
ATOM 846 N N . GLN A 1 126 ? 35.427 27.334 28.467 1.00 18.88 127 GLN A N 1
ATOM 847 C CA . GLN A 1 126 ? 36.072 27.465 29.789 1.00 20.37 127 GLN A CA 1
ATOM 848 C C . GLN A 1 126 ? 35.032 28.091 30.712 1.00 19.97 127 GLN A C 1
ATOM 849 O O . GLN A 1 126 ? 34.459 29.127 30.341 1.00 21.97 127 GLN A O 1
ATOM 855 N N . LEU A 1 127 ? 34.778 27.469 31.852 1.00 17.59 128 LEU A N 1
ATOM 856 C CA . LEU A 1 127 ? 33.774 27.936 32.819 1.00 17.61 128 LEU A CA 1
ATOM 857 C C . LEU A 1 127 ? 34.488 28.096 34.153 1.00 17.56 128 LEU A C 1
ATOM 858 O O . LEU A 1 127 ? 35.132 27.130 34.583 1.00 16.92 128 LEU A O 1
ATOM 863 N N . TYR A 1 128 ? 34.479 29.316 34.677 1.00 17.20 129 TYR A N 1
ATOM 864 C CA . TYR A 1 128 ? 34.930 29.657 36.041 1.00 17.42 129 TYR A CA 1
ATOM 865 C C . TYR A 1 128 ? 33.690 29.864 36.895 1.00 16.48 129 TYR A C 1
ATOM 866 O O . TYR A 1 128 ? 32.850 30.690 36.515 1.00 17.16 129 TYR A O 1
ATOM 875 N N . LEU A 1 129 ? 33.586 29.131 37.994 1.00 17.27 130 LEU A N 1
ATOM 876 C CA . LEU A 1 129 ? 32.505 29.293 38.991 1.00 18.21 130 LEU A CA 1
ATOM 877 C C . LEU A 1 129 ? 33.152 29.633 40.320 1.00 18.33 130 LEU A C 1
ATOM 878 O O . LEU A 1 129 ? 34.172 29.033 40.644 1.00 17.43 130 LEU A O 1
ATOM 883 N N . PRO A 1 130 ? 32.605 30.593 41.098 1.00 17.97 131 PRO A N 1
ATOM 884 C CA . PRO A 1 130 ? 33.181 30.939 42.391 1.00 19.26 131 PRO A CA 1
ATOM 885 C C . PRO A 1 130 ? 32.917 29.784 43.357 1.00 20.49 131 PRO A C 1
ATOM 886 O O . PRO A 1 130 ? 31.803 29.330 43.399 1.00 21.04 131 PRO A O 1
ATOM 890 N N . ASN A 1 131 ? 33.937 29.353 44.086 1.00 21.40 132 ASN A N 1
ATOM 891 C CA . ASN A 1 131 ? 33.792 28.440 45.251 1.00 23.10 132 ASN A CA 1
ATOM 892 C C . ASN A 1 131 ? 33.159 29.223 46.412 1.00 24.42 132 ASN A C 1
ATOM 893 O O . ASN A 1 131 ? 33.124 30.472 46.344 1.00 26.35 132 ASN A O 1
ATOM 898 N N . HIS A 1 132 ? 32.687 28.522 47.447 1.00 24.81 133 HIS A N 1
ATOM 899 C CA . HIS A 1 132 ? 32.182 29.101 48.728 1.00 26.07 133 HIS A CA 1
ATOM 900 C C . HIS A 1 132 ? 30.844 29.829 48.516 1.00 26.24 133 HIS A C 1
ATOM 901 O O . HIS A 1 132 ? 30.510 30.662 49.369 1.00 28.42 133 HIS A O 1
ATOM 908 N N . VAL A 1 133 ? 30.113 29.515 47.437 1.00 28.80 134 VAL A N 1
ATOM 909 C CA . VAL A 1 133 ? 28.796 30.125 47.065 1.00 29.17 134 VAL A CA 1
ATOM 910 C C . VAL A 1 133 ? 27.753 29.002 46.996 1.00 31.18 134 VAL A C 1
ATOM 911 O O . VAL A 1 133 ? 27.990 28.031 46.261 1.00 34.90 134 VAL A O 1
ATOM 915 N N . SER A 1 134 ? 26.621 29.146 47.688 1.00 33.71 135 SER A N 1
ATOM 916 C CA . SER A 1 134 ? 25.649 28.043 47.944 1.00 37.19 135 SER A CA 1
ATOM 917 C C . SER A 1 134 ? 24.709 27.781 46.759 1.00 37.14 135 SER A C 1
ATOM 918 O O . SER A 1 134 ? 24.574 26.608 46.360 1.00 41.32 135 SER A O 1
ATOM 921 N N . GLY A 1 135 ? 24.018 28.789 46.247 1.00 34.22 136 GLY A N 1
ATOM 922 C CA . GLY A 1 135 ? 22.933 28.537 45.276 1.00 38.17 136 GLY A CA 1
ATOM 923 C C . GLY A 1 135 ? 23.433 27.969 43.946 1.00 37.34 136 GLY A C 1
ATOM 924 O O . GLY A 1 135 ? 24.624 27.611 43.821 1.00 39.55 136 GLY A O 1
ATOM 925 N N . LYS A 1 136 ? 22.531 27.845 42.978 1.00 34.26 137 LYS A N 1
ATOM 926 C CA . LYS A 1 136 ? 22.884 27.833 41.539 1.00 32.05 137 LYS A CA 1
ATOM 927 C C . LYS A 1 136 ? 23.455 29.216 41.223 1.00 27.82 137 LYS A C 1
ATOM 928 O O . LYS A 1 136 ? 22.958 30.201 41.811 1.00 25.50 137 LYS A O 1
ATOM 934 N N . ILE A 1 137 ? 24.461 29.284 40.355 1.00 23.91 138 ILE A N 1
ATOM 935 C CA . ILE A 1 137 ? 25.278 30.513 40.138 1.00 23.42 138 ILE A CA 1
ATOM 936 C C . ILE A 1 137 ? 24.917 31.152 38.803 1.00 22.53 138 ILE A C 1
ATOM 937 O O . ILE A 1 137 ? 24.884 30.480 37.779 1.00 22.62 138 ILE A O 1
ATOM 942 N N . PRO A 1 138 ? 24.613 32.469 38.792 1.00 21.88 139 PRO A N 1
ATOM 943 C CA . PRO A 1 138 ? 24.438 33.205 37.545 1.00 21.55 139 PRO A CA 1
ATOM 944 C C . PRO A 1 138 ? 25.763 33.226 36.773 1.00 20.63 139 PRO A C 1
ATOM 945 O O . PRO A 1 138 ? 26.785 33.230 37.370 1.00 20.75 139 PRO A O 1
ATOM 949 N N . VAL A 1 139 ? 25.696 33.211 35.450 1.00 20.21 140 VAL A N 1
ATOM 950 C CA . VAL A 1 139 ? 26.900 33.042 34.593 1.00 20.95 140 VAL A CA 1
ATOM 951 C C . VAL A 1 139 ? 26.826 34.061 33.462 1.00 19.31 140 VAL A C 1
ATOM 952 O O . VAL A 1 139 ? 25.766 34.143 32.816 1.00 19.64 140 VAL A O 1
ATOM 956 N N . PHE A 1 140 ? 27.918 34.802 33.262 1.00 18.24 141 PHE A N 1
ATOM 957 C CA . PHE A 1 140 ? 28.195 35.549 32.013 1.00 18.17 141 PHE A CA 1
ATOM 958 C C . PHE A 1 140 ? 28.760 34.564 31.003 1.00 16.21 141 PHE A C 1
ATOM 959 O O . PHE A 1 140 ? 29.752 33.902 31.277 1.00 17.34 141 PHE A O 1
ATOM 967 N N . LEU A 1 141 ? 28.071 34.430 29.885 1.00 16.83 142 LEU A N 1
ATOM 968 C CA . LEU A 1 141 ? 28.552 33.684 28.705 1.00 15.41 142 LEU A CA 1
ATOM 969 C C . LEU A 1 141 ? 29.117 34.734 27.752 1.00 15.20 142 LEU A C 1
ATOM 970 O O . LEU A 1 141 ? 28.348 35.523 27.207 1.00 15.13 142 LEU A O 1
ATOM 975 N N . GLY A 1 142 ? 30.431 34.750 27.626 1.00 14.54 143 GLY A N 1
ATOM 976 C CA . GLY A 1 142 ? 31.148 35.649 26.731 1.00 15.08 143 GLY A CA 1
ATOM 977 C C . GLY A 1 142 ? 31.671 34.884 25.548 1.00 15.29 143 GLY A C 1
ATOM 978 O O . GLY A 1 142 ? 31.885 33.656 25.644 1.00 16.31 143 GLY A O 1
ATOM 979 N N . ILE A 1 143 ? 31.808 35.582 24.439 1.00 14.53 144 ILE A N 1
ATOM 980 C CA . ILE A 1 143 ? 32.523 35.053 23.255 1.00 14.26 144 ILE A CA 1
ATOM 981 C C . ILE A 1 143 ? 33.734 35.970 23.062 1.00 13.95 144 ILE A C 1
ATOM 982 O O . ILE A 1 143 ? 33.574 37.203 23.183 1.00 14.65 144 ILE A O 1
ATOM 987 N N . SER A 1 144 ? 34.920 35.396 22.890 1.00 14.46 145 SER A N 1
ATOM 988 C CA . SER A 1 144 ? 36.191 36.156 22.927 1.00 15.84 145 SER A CA 1
ATOM 989 C C . SER A 1 144 ? 36.848 36.142 21.554 1.00 16.95 145 SER A C 1
ATOM 990 O O . SER A 1 144 ? 36.580 35.228 20.765 1.00 17.20 145 SER A O 1
ATOM 993 N N . PHE A 1 145 ? 37.689 37.144 21.317 1.00 18.19 146 PHE A N 1
ATOM 994 C CA . PHE A 1 145 ? 38.521 37.276 20.095 1.00 19.46 146 PHE A CA 1
ATOM 995 C C . PHE A 1 145 ? 39.646 36.246 20.110 1.00 20.24 146 PHE A C 1
ATOM 996 O O . PHE A 1 145 ? 40.079 35.778 19.047 1.00 18.63 146 PHE A O 1
ATOM 1004 N N . MET A 1 146 ? 40.089 35.861 21.297 1.00 20.98 147 MET A N 1
ATOM 1005 C CA . MET A 1 146 ? 41.309 35.046 21.413 1.00 23.81 147 MET A CA 1
ATOM 1006 C C . MET A 1 146 ? 41.076 33.855 22.325 1.00 22.30 147 MET A C 1
ATOM 1007 O O . MET A 1 146 ? 40.025 33.740 22.934 1.00 20.71 147 MET A O 1
ATOM 1012 N N . PRO A 1 147 ? 42.014 32.882 22.331 1.00 22.50 148 PRO A N 1
ATOM 1013 C CA . PRO A 1 147 ? 41.835 31.640 23.073 1.00 21.49 148 PRO A CA 1
ATOM 1014 C C . PRO A 1 147 ? 41.660 31.853 24.582 1.00 19.64 148 PRO A C 1
ATOM 1015 O O . PRO A 1 147 ? 41.924 32.926 25.113 1.00 18.00 148 PRO A O 1
ATOM 1019 N N . ASN A 1 148 ? 41.170 30.800 25.213 1.00 19.42 149 ASN A N 1
ATOM 1020 C CA . ASN A 1 148 ? 40.734 30.763 26.627 1.00 21.79 149 ASN A CA 1
ATOM 1021 C C . ASN A 1 148 ? 41.841 31.267 27.559 1.00 19.78 149 ASN A C 1
ATOM 1022 O O . ASN A 1 148 ? 41.481 31.899 28.556 1.00 19.83 149 ASN A O 1
ATOM 1027 N N . TYR A 1 149 ? 43.119 31.040 27.254 1.00 20.00 150 TYR A N 1
ATOM 1028 C CA . TYR A 1 149 ? 44.235 31.370 28.184 1.00 22.05 150 TYR A CA 1
ATOM 1029 C C . TYR A 1 149 ? 44.372 32.885 28.303 1.00 20.93 150 TYR A C 1
ATOM 1030 O O . TYR A 1 149 ? 45.035 33.301 29.259 1.00 22.79 150 TYR A O 1
ATOM 1039 N N . THR A 1 150 ? 43.785 33.671 27.387 1.00 19.21 151 THR A N 1
ATOM 1040 C CA . THR A 1 150 ? 43.950 35.153 27.353 1.00 18.32 151 THR A CA 1
ATOM 1041 C C . THR A 1 150 ? 43.004 35.826 28.352 1.00 17.01 151 THR A C 1
ATOM 1042 O O . THR A 1 150 ? 43.222 36.995 28.642 1.00 15.50 151 THR A O 1
ATOM 1046 N N . ILE A 1 151 ? 42.036 35.087 28.892 1.00 16.97 152 ILE A N 1
ATOM 1047 C CA . ILE A 1 151 ? 40.900 35.616 29.693 1.00 18.11 152 ILE A CA 1
ATOM 1048 C C . ILE A 1 151 ? 41.397 36.059 31.084 1.00 18.67 152 ILE A C 1
ATOM 1049 O O . ILE A 1 151 ? 40.975 37.125 31.572 1.00 18.59 152 ILE A O 1
ATOM 1054 N N . TYR A 1 152 ? 42.233 35.246 31.710 1.00 18.42 153 TYR A N 1
ATOM 1055 C CA . TYR A 1 152 ? 42.776 35.499 33.063 1.00 20.46 153 TYR A CA 1
ATOM 1056 C C . TYR A 1 152 ? 44.202 34.964 33.122 1.00 21.29 153 TYR A C 1
ATOM 1057 O O . TYR A 1 152 ? 44.511 33.935 32.456 1.00 19.22 153 TYR A O 1
ATOM 1066 N N . ASP A 1 153 ? 45.045 35.657 33.896 1.00 26.31 154 ASP A N 1
ATOM 1067 C CA . ASP A 1 153 ? 46.389 35.155 34.292 1.00 28.55 154 ASP A CA 1
ATOM 1068 C C . ASP A 1 153 ? 46.199 33.998 35.287 1.00 30.43 154 ASP A C 1
ATOM 1069 O O . ASP A 1 153 ? 46.470 34.169 36.505 1.00 30.25 154 ASP A O 1
ATOM 1074 N N . ASP A 1 154 ? 45.728 32.864 34.771 1.00 30.85 155 ASP A N 1
ATOM 1075 C CA . ASP A 1 154 ? 45.495 31.613 35.529 1.00 32.00 155 ASP A CA 1
ATOM 1076 C C . ASP A 1 154 ? 46.787 30.818 35.443 1.00 32.04 155 ASP A C 1
ATOM 1077 O O . ASP A 1 154 ? 47.156 30.380 34.354 1.00 29.23 155 ASP A O 1
ATOM 1082 N N . PRO A 1 155 ? 47.498 30.611 36.577 1.00 35.92 156 PRO A N 1
ATOM 1083 C CA . PRO A 1 155 ? 48.768 29.870 36.572 1.00 37.19 156 PRO A CA 1
ATOM 1084 C C . PRO A 1 155 ? 48.765 28.383 36.165 1.00 39.55 156 PRO A C 1
ATOM 1085 O O . PRO A 1 155 ? 49.833 27.885 35.939 1.00 45.71 156 PRO A O 1
ATOM 1089 N N . ASP A 1 156 ? 47.614 27.712 36.063 1.00 42.56 157 ASP A N 1
ATOM 1090 C CA . ASP A 1 156 ? 47.517 26.303 35.586 1.00 45.57 157 ASP A CA 1
ATOM 1091 C C . ASP A 1 156 ? 47.267 26.243 34.069 1.00 50.11 157 ASP A C 1
ATOM 1092 O O . ASP A 1 156 ? 46.969 25.142 33.581 1.00 51.27 157 ASP A O 1
ATOM 1097 N N . LEU A 1 157 ? 47.355 27.360 33.339 1.00 51.02 158 LEU A N 1
ATOM 1098 C CA . LEU A 1 157 ? 47.209 27.365 31.856 1.00 52.59 158 LEU A CA 1
ATOM 1099 C C . LEU A 1 157 ? 48.525 27.797 31.196 1.00 56.34 158 LEU A C 1
ATOM 1100 O O . LEU A 1 157 ? 49.391 28.393 31.882 1.00 52.38 158 LEU A O 1
ATOM 1105 N N . SER A 1 158 ? 48.659 27.489 29.907 1.00 60.66 159 SER A N 1
ATOM 1106 C CA . SER A 1 158 ? 49.897 27.645 29.102 1.00 63.49 159 SER A CA 1
ATOM 1107 C C . SER A 1 158 ? 49.544 28.061 27.668 1.00 61.18 159 SER A C 1
ATOM 1108 O O . SER A 1 158 ? 48.532 27.566 27.134 1.00 56.83 159 SER A O 1
ATOM 1111 N N . VAL A 1 159 ? 50.387 28.914 27.078 1.00 64.54 160 VAL A N 1
ATOM 1112 C CA . VAL A 1 159 ? 50.190 29.610 25.769 1.00 65.40 160 VAL A CA 1
ATOM 1113 C C . VAL A 1 159 ? 50.140 28.574 24.634 1.00 61.44 160 VAL A C 1
ATOM 1114 O O . VAL A 1 159 ? 51.214 28.078 24.255 1.00 59.21 160 VAL A O 1
ATOM 1118 N N . SER A 1 171 ? 47.964 35.469 22.170 1.00 53.78 172 SER A N 1
ATOM 1119 C CA . SER A 1 171 ? 48.955 36.498 22.583 1.00 51.29 172 SER A CA 1
ATOM 1120 C C . SER A 1 171 ? 49.781 35.939 23.749 1.00 49.51 172 SER A C 1
ATOM 1121 O O . SER A 1 171 ? 50.785 35.277 23.459 1.00 50.89 172 SER A O 1
ATOM 1124 N N . PHE A 1 172 ? 49.341 36.139 24.999 1.00 44.99 173 PHE A N 1
ATOM 1125 C CA . PHE A 1 172 ? 49.970 35.594 26.234 1.00 42.85 173 PHE A CA 1
ATOM 1126 C C . PHE A 1 172 ? 48.906 35.475 27.341 1.00 38.51 173 PHE A C 1
ATOM 1127 O O . PHE A 1 172 ? 47.819 36.110 27.226 1.00 36.57 173 PHE A O 1
ATOM 1135 N N . ARG A 1 173 ? 49.196 34.668 28.368 1.00 32.88 174 ARG A N 1
ATOM 1136 C CA . ARG A 1 173 ? 48.276 34.370 29.496 1.00 33.15 174 ARG A CA 1
ATOM 1137 C C . ARG A 1 173 ? 47.692 35.654 30.075 1.00 32.38 174 ARG A C 1
ATOM 1138 O O . ARG A 1 173 ? 48.475 36.523 30.477 1.00 35.40 174 ARG A O 1
ATOM 1146 N N . GLY A 1 174 ? 46.365 35.729 30.157 1.00 29.04 175 GLY A N 1
ATOM 1147 C CA . GLY A 1 174 ? 45.631 36.839 30.792 1.00 28.01 175 GLY A CA 1
ATOM 1148 C C . GLY A 1 174 ? 45.794 38.168 30.077 1.00 25.48 175 GLY A C 1
ATOM 1149 O O . GLY A 1 174 ? 45.453 39.179 30.692 1.00 24.70 175 GLY A O 1
ATOM 1150 N N . SER A 1 175 ? 46.206 38.173 28.806 1.00 25.50 176 SER A N 1
ATOM 1151 C CA . SER A 1 175 ? 46.431 39.401 27.999 1.00 25.72 176 SER A CA 1
ATOM 1152 C C . SER A 1 175 ? 45.142 40.233 27.913 1.00 26.00 176 SER A C 1
ATOM 1153 O O . SER A 1 175 ? 45.239 41.460 27.773 1.00 24.21 176 SER A O 1
ATOM 1156 N N . MET A 1 176 ? 43.968 39.607 28.012 1.00 25.61 177 MET A N 1
ATOM 1157 C CA . MET A 1 176 ? 42.671 40.306 27.830 1.00 24.42 177 MET A CA 1
ATOM 1158 C C . MET A 1 176 ? 41.974 40.431 29.185 1.00 23.18 177 MET A C 1
ATOM 1159 O O . MET A 1 176 ? 40.780 40.723 29.203 1.00 21.17 177 MET A O 1
ATOM 1164 N N . ASP A 1 177 ? 42.691 40.257 30.295 1.00 24.49 178 ASP A N 1
ATOM 1165 C CA . ASP A 1 177 ? 42.087 40.350 31.652 1.00 25.51 178 ASP A CA 1
ATOM 1166 C C . ASP A 1 177 ? 41.227 41.614 31.775 1.00 24.85 178 ASP A C 1
ATOM 1167 O O . ASP A 1 177 ? 40.120 41.540 32.352 1.00 25.52 178 ASP A O 1
ATOM 1172 N N . LYS A 1 178 ? 41.713 42.750 31.288 1.00 25.36 179 LYS A N 1
ATOM 1173 C CA . LYS A 1 178 ? 41.039 44.061 31.475 1.00 25.66 179 LYS A CA 1
ATOM 1174 C C . LYS A 1 178 ? 39.659 44.068 30.805 1.00 25.43 179 LYS A C 1
ATOM 1175 O O . LYS A 1 178 ? 38.850 44.931 31.197 1.00 27.41 179 LYS A O 1
ATOM 1178 N N . SER A 1 179 ? 39.418 43.206 29.802 1.00 22.74 180 SER A N 1
ATOM 1179 C CA . SER A 1 179 ? 38.145 43.132 29.040 1.00 22.56 180 SER A CA 1
ATOM 1180 C C . SER A 1 179 ? 37.159 42.131 29.649 1.00 21.52 180 SER A C 1
ATOM 1181 O O . SER A 1 179 ? 36.038 42.039 29.114 1.00 20.81 180 SER A O 1
ATOM 1184 N N . TRP A 1 180 ? 37.580 41.341 30.644 1.00 20.09 181 TRP A N 1
ATOM 1185 C CA . TRP A 1 180 ? 36.788 40.220 31.205 1.00 17.97 181 TRP A CA 1
ATOM 1186 C C . TRP A 1 180 ? 36.600 40.375 32.725 1.00 18.09 181 TRP A C 1
ATOM 1187 O O . TRP A 1 180 ? 35.511 40.005 33.202 1.00 18.26 181 TRP A O 1
ATOM 1198 N N . GLN A 1 181 ? 37.569 40.930 33.454 1.00 17.97 182 GLN A N 1
ATOM 1199 C CA . GLN A 1 181 ? 37.434 41.250 34.904 1.00 18.12 182 GLN A CA 1
ATOM 1200 C C . GLN A 1 181 ? 36.820 40.072 35.670 1.00 17.99 182 GLN A C 1
ATOM 1201 O O . GLN A 1 181 ? 35.782 40.268 36.362 1.00 17.08 182 GLN A O 1
ATOM 1207 N N . LEU A 1 182 ? 37.432 38.893 35.560 1.00 17.98 183 LEU A N 1
ATOM 1208 C CA . LEU A 1 182 ? 36.968 37.653 36.239 1.00 18.69 183 LEU A CA 1
ATOM 1209 C C . LEU A 1 182 ? 36.891 37.892 37.759 1.00 18.56 183 LEU A C 1
ATOM 1210 O O . LEU A 1 182 ? 35.904 37.440 38.358 1.00 17.90 183 LEU A O 1
ATOM 1215 N N . ASP A 1 183 ? 37.856 38.611 38.336 1.00 19.27 184 ASP A N 1
ATOM 1216 C CA . ASP A 1 183 ? 37.930 38.883 39.796 1.00 21.84 184 ASP A CA 1
ATOM 1217 C C . ASP A 1 183 ? 36.649 39.567 40.247 1.00 23.32 184 ASP A C 1
ATOM 1218 O O . ASP A 1 183 ? 36.103 39.194 41.308 1.00 21.21 184 ASP A O 1
ATOM 1223 N N . LYS A 1 184 ? 36.193 40.539 39.459 1.00 23.37 185 LYS A N 1
ATOM 1224 C CA . LYS A 1 184 ? 34.980 41.334 39.758 1.00 25.42 185 LYS A CA 1
ATOM 1225 C C . LYS A 1 184 ? 33.737 40.457 39.626 1.00 22.11 185 LYS A C 1
ATOM 1226 O O . LYS A 1 184 ? 32.850 40.593 40.459 1.00 19.79 185 LYS A O 1
ATOM 1232 N N . ILE A 1 185 ? 33.703 39.589 38.612 1.00 19.74 186 ILE A N 1
ATOM 1233 C CA . ILE A 1 185 ? 32.577 38.648 38.350 1.00 18.59 186 ILE A CA 1
ATOM 1234 C C . ILE A 1 185 ? 32.455 37.694 39.556 1.00 18.32 186 ILE A C 1
ATOM 1235 O O . ILE A 1 185 ? 31.363 37.654 40.174 1.00 17.67 186 ILE A O 1
ATOM 1240 N N . LEU A 1 186 ? 33.543 37.002 39.904 1.00 18.68 187 LEU A N 1
ATOM 1241 C CA . LEU A 1 186 ? 33.647 36.106 41.090 1.00 18.62 187 LEU A CA 1
ATOM 1242 C C . LEU A 1 186 ? 33.278 36.869 42.361 1.00 20.14 187 LEU A C 1
ATOM 1243 O O . LEU A 1 186 ? 32.477 36.315 43.126 1.00 23.19 187 LEU A O 1
ATOM 1248 N N . GLU A 1 187 ? 33.740 38.108 42.532 1.00 21.45 188 GLU A N 1
ATOM 1249 C CA . GLU A 1 187 ? 33.437 38.922 43.746 1.00 23.38 188 GLU A CA 1
ATOM 1250 C C . GLU A 1 187 ? 31.914 39.057 43.893 1.00 22.65 188 GLU A C 1
ATOM 1251 O O . GLU A 1 187 ? 31.430 39.063 45.036 1.00 19.79 188 GLU A O 1
ATOM 1254 N N . HIS A 1 188 ? 31.168 39.099 42.786 1.00 21.34 189 HIS A N 1
ATOM 1255 C CA . HIS A 1 188 ? 29.691 39.248 42.800 1.00 20.10 189 HIS A CA 1
ATOM 1256 C C . HIS A 1 188 ? 28.988 37.889 42.952 1.00 19.80 189 HIS A C 1
ATOM 1257 O O . HIS A 1 188 ? 27.772 37.891 42.917 1.00 20.32 189 HIS A O 1
ATOM 1264 N N . GLY A 1 189 ? 29.701 36.770 43.126 1.00 18.85 190 GLY A N 1
ATOM 1265 C CA . GLY A 1 189 ? 29.067 35.440 43.240 1.00 18.20 190 GLY A CA 1
ATOM 1266 C C . GLY A 1 189 ? 28.539 34.969 41.889 1.00 18.56 190 GLY A C 1
ATOM 1267 O O . GLY A 1 189 ? 27.608 34.134 41.860 1.00 16.85 190 GLY A O 1
ATOM 1268 N N . TYR A 1 190 ? 29.116 35.496 40.802 1.00 18.89 191 TYR A N 1
ATOM 1269 C CA . TYR A 1 190 ? 28.783 35.119 39.401 1.00 19.03 191 TYR A CA 1
ATOM 1270 C C . TYR A 1 190 ? 29.947 34.326 38.813 1.00 17.22 191 TYR A C 1
ATOM 1271 O O . TYR A 1 190 ? 31.035 34.401 39.335 1.00 18.00 191 TYR A O 1
ATOM 1280 N N . GLY A 1 191 ? 29.674 33.544 37.775 1.00 15.49 192 GLY A N 1
ATOM 1281 C CA . GLY A 1 191 ? 30.678 32.721 37.087 1.00 15.14 192 GLY A CA 1
ATOM 1282 C C . GLY A 1 191 ? 30.847 33.261 35.690 1.00 14.14 192 GLY A C 1
ATOM 1283 O O . GLY A 1 191 ? 30.052 34.107 35.310 1.00 12.95 192 GLY A O 1
ATOM 1284 N N . LEU A 1 192 ? 31.895 32.858 34.997 1.00 14.52 193 LEU A N 1
ATOM 1285 C CA . LEU A 1 192 ? 32.158 33.323 33.617 1.00 15.79 193 LEU A CA 1
ATOM 1286 C C . LEU A 1 192 ? 32.408 32.099 32.768 1.00 16.10 193 LEU A C 1
ATOM 1287 O O . LEU A 1 192 ? 33.235 31.282 33.195 1.00 16.15 193 LEU A O 1
ATOM 1292 N N . ALA A 1 193 ? 31.764 32.040 31.599 1.00 15.98 194 ALA A N 1
ATOM 1293 C CA . ALA A 1 193 ? 31.972 30.993 30.586 1.00 16.24 194 ALA A CA 1
ATOM 1294 C C . ALA A 1 193 ? 32.349 31.699 29.288 1.00 16.34 194 ALA A C 1
ATOM 1295 O O . ALA A 1 193 ? 31.619 32.628 28.906 1.00 16.19 194 ALA A O 1
ATOM 1297 N N . THR A 1 194 ? 33.458 31.330 28.656 1.00 17.15 195 THR A N 1
ATOM 1298 C CA . THR A 1 194 ? 33.881 31.961 27.374 1.00 17.01 195 THR A CA 1
ATOM 1299 C C . THR A 1 194 ? 34.418 30.897 26.436 1.00 15.57 195 THR A C 1
ATOM 1300 O O . THR A 1 194 ? 34.843 29.846 26.897 1.00 15.53 195 THR A O 1
ATOM 1304 N N . PHE A 1 195 ? 34.344 31.187 25.150 1.00 16.18 196 PHE A N 1
ATOM 1305 C CA . PHE A 1 195 ? 34.986 30.407 24.074 1.00 15.17 196 PHE A CA 1
ATOM 1306 C C . PHE A 1 195 ? 35.392 31.399 22.994 1.00 16.10 196 PHE A C 1
ATOM 1307 O O . PHE A 1 195 ? 34.791 32.504 22.872 1.00 15.83 196 PHE A O 1
ATOM 1315 N N . CYS A 1 196 ? 36.423 31.015 22.268 1.00 15.41 197 CYS A N 1
ATOM 1316 C CA . CYS A 1 196 ? 36.954 31.791 21.145 1.00 16.50 197 CYS A CA 1
ATOM 1317 C C . CYS A 1 196 ? 36.042 31.599 19.940 1.00 15.80 197 CYS A C 1
ATOM 1318 O O . CYS A 1 196 ? 35.747 30.452 19.580 1.00 14.65 197 CYS A O 1
ATOM 1321 N N . TYR A 1 197 ? 35.669 32.692 19.305 1.00 16.10 198 TYR A N 1
ATOM 1322 C CA . TYR A 1 197 ? 34.727 32.674 18.167 1.00 17.69 198 TYR A CA 1
ATOM 1323 C C . TYR A 1 197 ? 35.322 31.868 16.995 1.00 17.98 198 TYR A C 1
ATOM 1324 O O . TYR A 1 197 ? 34.518 31.178 16.323 1.00 16.55 198 TYR A O 1
ATOM 1333 N N . ASN A 1 198 ? 36.654 31.856 16.817 1.00 18.41 199 ASN A N 1
ATOM 1334 C CA A ASN A 1 198 ? 37.363 31.073 15.756 0.50 19.31 199 ASN A CA 1
ATOM 1335 C CA B ASN A 1 198 ? 37.310 31.093 15.719 0.50 18.99 199 ASN A CA 1
ATOM 1336 C C . ASN A 1 198 ? 37.012 29.585 15.879 1.00 18.67 199 ASN A C 1
ATOM 1337 O O . ASN A 1 198 ? 37.098 28.870 14.879 1.00 18.40 199 ASN A O 1
ATOM 1346 N N . ASP A 1 199 ? 36.631 29.131 17.068 1.00 19.67 200 ASP A N 1
ATOM 1347 C CA . ASP A 1 199 ? 36.220 27.719 17.298 1.00 20.48 200 ASP A CA 1
ATOM 1348 C C . ASP A 1 199 ? 35.064 27.325 16.352 1.00 18.92 200 ASP A C 1
ATOM 1349 O O . ASP A 1 199 ? 35.038 26.181 15.923 1.00 18.50 200 A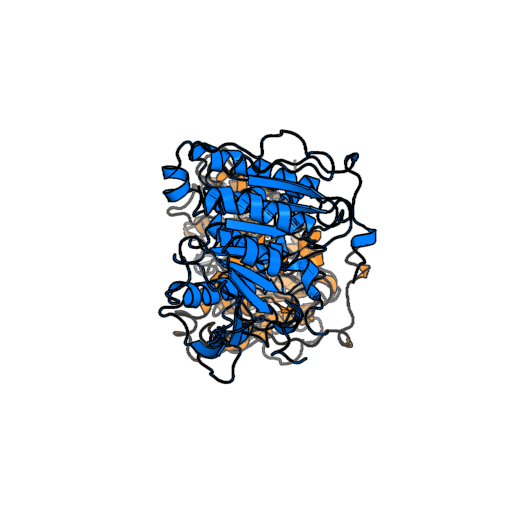SP A O 1
ATOM 1354 N N . VAL A 1 200 ? 34.097 28.209 16.122 1.00 18.10 201 VAL A N 1
ATOM 1355 C CA . VAL A 1 200 ? 32.854 27.923 15.352 1.00 19.16 201 VAL A CA 1
ATOM 1356 C C . VAL A 1 200 ? 33.120 28.181 13.867 1.00 20.06 201 VAL A C 1
ATOM 1357 O O . VAL A 1 200 ? 32.795 27.318 13.022 1.00 19.03 201 VAL A O 1
ATOM 1361 N N . ASP A 1 201 ? 33.642 29.359 13.562 1.00 22.41 202 ASP A N 1
ATOM 1362 C CA . ASP A 1 201 ? 33.870 29.811 12.167 1.00 25.58 202 ASP A CA 1
ATOM 1363 C C . ASP A 1 201 ? 35.012 30.816 12.177 1.00 24.08 202 ASP A C 1
ATOM 1364 O O . ASP A 1 201 ? 34.943 31.840 12.846 1.00 24.49 202 ASP A O 1
ATOM 1369 N N . PRO A 1 202 ? 36.131 30.541 11.486 1.00 25.02 203 PRO A N 1
ATOM 1370 C CA . PRO A 1 202 ? 37.213 31.518 11.401 1.00 26.71 203 PRO A CA 1
ATOM 1371 C C . PRO A 1 202 ? 36.756 32.839 10.767 1.00 25.70 203 PRO A C 1
ATOM 1372 O O . PRO A 1 202 ? 36.032 32.880 9.751 1.00 21.92 203 PRO A O 1
ATOM 1376 N N . ASP A 1 203 ? 37.213 33.915 11.394 1.00 23.53 204 ASP A N 1
ATOM 1377 C CA . ASP A 1 203 ? 36.875 35.293 10.979 1.00 22.43 204 ASP A CA 1
ATOM 1378 C C . ASP A 1 203 ? 37.780 35.691 9.816 1.00 22.35 204 ASP A C 1
ATOM 1379 O O . ASP A 1 203 ? 38.659 36.511 10.017 1.00 22.16 204 ASP A O 1
ATOM 1384 N N . PHE A 1 204 ? 37.574 35.109 8.643 1.00 24.29 205 PHE A N 1
ATOM 1385 C CA . PHE A 1 204 ? 38.180 35.603 7.387 1.00 28.27 205 PHE A CA 1
ATOM 1386 C C . PHE A 1 204 ? 37.351 35.065 6.228 1.00 26.75 205 PHE A C 1
ATOM 1387 O O . PHE A 1 204 ? 36.665 34.033 6.384 1.00 25.27 205 PHE A O 1
ATOM 1395 N N . ASP A 1 205 ? 37.374 35.778 5.112 1.00 28.57 206 ASP A N 1
ATOM 1396 C CA . ASP A 1 205 ? 36.481 35.489 3.965 1.00 31.19 206 ASP A CA 1
ATOM 1397 C C . ASP A 1 205 ? 37.080 34.353 3.126 1.00 34.36 206 ASP A C 1
ATOM 1398 O O . ASP A 1 205 ? 37.770 34.655 2.143 1.00 33.08 206 ASP A O 1
ATOM 1403 N N . ASP A 1 206 ? 36.765 33.104 3.492 1.00 37.34 207 ASP A N 1
ATOM 1404 C CA . ASP A 1 206 ? 37.229 31.851 2.840 1.00 39.78 207 ASP A CA 1
ATOM 1405 C C . ASP A 1 206 ? 36.042 31.201 2.131 1.00 38.40 207 ASP A C 1
ATOM 1406 O O . ASP A 1 206 ? 36.060 29.974 1.972 1.00 37.05 207 ASP A O 1
ATOM 1411 N N . ASP A 1 207 ? 35.028 31.985 1.762 1.00 36.71 208 ASP A N 1
ATOM 1412 C CA . ASP A 1 207 ? 33.848 31.496 1.001 1.00 37.28 208 ASP A CA 1
ATOM 1413 C C . ASP A 1 207 ? 33.209 30.303 1.725 1.00 35.63 208 ASP A C 1
ATOM 1414 O O . ASP A 1 207 ? 32.637 29.408 1.033 1.00 30.17 208 ASP A O 1
ATOM 1419 N N . PHE A 1 208 ? 33.270 30.322 3.063 1.00 34.80 209 PHE A N 1
ATOM 1420 C CA . PHE A 1 208 ? 32.559 29.386 3.974 1.00 35.56 209 PHE A CA 1
ATOM 1421 C C . PHE A 1 208 ? 32.912 27.935 3.629 1.00 36.39 209 PHE A C 1
ATOM 1422 O O . PHE A 1 208 ? 31.994 27.079 3.569 1.00 37.50 209 PHE A O 1
ATOM 1430 N N . GLN A 1 209 ? 34.193 27.652 3.400 1.00 37.11 210 GLN A N 1
ATOM 1431 C CA . GLN A 1 209 ? 34.670 26.274 3.107 1.00 38.21 210 GLN A CA 1
ATOM 1432 C C . GLN A 1 209 ? 35.359 25.693 4.348 1.00 38.17 210 GLN A C 1
ATOM 1433 O O . GLN A 1 209 ? 35.667 24.495 4.304 1.00 37.84 210 GLN A O 1
ATOM 1439 N N . ASN A 1 210 ? 35.525 26.496 5.414 1.00 39.38 211 ASN A N 1
ATOM 1440 C CA . ASN A 1 210 ? 36.031 26.070 6.753 1.00 39.57 211 ASN A CA 1
ATOM 1441 C C . ASN A 1 210 ? 34.960 26.344 7.822 1.00 32.66 211 ASN A C 1
ATOM 1442 O O . ASN A 1 210 ? 33.899 26.930 7.482 1.00 32.41 211 ASN A O 1
ATOM 1447 N N . GLY A 1 211 ? 35.217 25.919 9.063 1.00 26.20 212 GLY A N 1
ATOM 1448 C CA . GLY A 1 211 ? 34.293 26.122 10.196 1.00 23.83 212 GLY A CA 1
ATOM 1449 C C . GLY A 1 211 ? 33.075 25.223 10.077 1.00 20.55 212 GLY A C 1
ATOM 1450 O O . GLY A 1 211 ? 33.139 24.251 9.317 1.00 21.57 212 GLY A O 1
ATOM 1451 N N . VAL A 1 212 ? 31.975 25.541 10.757 1.00 18.47 213 VAL A N 1
ATOM 1452 C CA . VAL A 1 212 ? 30.773 24.648 10.789 1.00 18.08 213 VAL A CA 1
ATOM 1453 C C . VAL A 1 212 ? 30.021 24.674 9.451 1.00 16.85 213 VAL A C 1
ATOM 1454 O O . VAL A 1 212 ? 29.366 23.669 9.143 1.00 16.30 213 VAL A O 1
ATOM 1458 N N . HIS A 1 213 ? 30.114 25.746 8.674 1.00 17.01 214 HIS A N 1
ATOM 1459 C CA . HIS A 1 213 ? 29.251 25.949 7.472 1.00 18.92 214 HIS A CA 1
ATOM 1460 C C . HIS A 1 213 ? 29.185 24.720 6.563 1.00 19.62 214 HIS A C 1
ATOM 1461 O O . HIS A 1 213 ? 28.098 24.186 6.319 1.00 19.19 214 HIS A O 1
ATOM 1468 N N . PRO A 1 214 ? 30.318 24.260 5.988 1.00 20.62 215 PRO A N 1
ATOM 1469 C CA . PRO A 1 214 ? 30.287 23.169 5.015 1.00 21.44 215 PRO A CA 1
ATOM 1470 C C . PRO A 1 214 ? 29.707 21.870 5.588 1.00 20.26 215 PRO A C 1
ATOM 1471 O O . PRO A 1 214 ? 29.264 21.056 4.803 1.00 21.76 215 PRO A O 1
ATOM 1475 N N . TYR A 1 215 ? 29.678 21.697 6.914 1.00 20.21 216 TYR A N 1
ATOM 1476 C CA . TYR A 1 215 ? 29.074 20.491 7.541 1.00 19.07 216 TYR A CA 1
ATOM 1477 C C . TYR A 1 215 ? 27.544 20.527 7.436 1.00 18.89 216 TYR A C 1
ATOM 1478 O O . TYR A 1 215 ? 26.914 19.478 7.585 1.00 21.03 216 TYR A O 1
ATOM 1487 N N . TYR A 1 216 ? 26.940 21.686 7.198 1.00 17.31 217 TYR A N 1
ATOM 1488 C CA . TYR A 1 216 ? 25.471 21.822 7.121 1.00 17.35 217 TYR A CA 1
ATOM 1489 C C . TYR A 1 216 ? 25.046 22.147 5.689 1.00 17.88 217 TYR A C 1
ATOM 1490 O O . TYR A 1 216 ? 23.954 22.624 5.516 1.00 21.38 217 TYR A O 1
ATOM 1499 N N . TYR A 1 217 ? 25.868 21.863 4.688 1.00 19.26 218 TYR A N 1
ATOM 1500 C CA . TYR A 1 217 ? 25.461 21.935 3.261 1.00 19.61 218 TYR A CA 1
ATOM 1501 C C . TYR A 1 217 ? 24.680 20.670 2.878 1.00 21.22 218 TYR A C 1
ATOM 1502 O O . TYR A 1 217 ? 25.028 19.592 3.363 1.00 21.56 218 TYR A O 1
ATOM 1511 N N . GLU A 1 218 ? 23.665 20.808 2.016 1.00 23.92 219 GLU A N 1
ATOM 1512 C CA . GLU A 1 218 ? 23.040 19.681 1.268 1.00 25.43 219 GLU A CA 1
ATOM 1513 C C . GLU A 1 218 ? 24.058 19.194 0.235 1.00 24.67 219 GLU A C 1
ATOM 1514 O O . GLU A 1 218 ? 25.046 19.924 -0.014 1.00 23.16 219 GLU A O 1
ATOM 1520 N N . LYS A 1 219 ? 23.850 17.998 -0.324 1.00 25.58 220 LYS A N 1
ATOM 1521 C CA . LYS A 1 219 ? 24.846 17.324 -1.207 1.00 26.99 220 LYS A CA 1
ATOM 1522 C C . LYS A 1 219 ? 24.962 18.114 -2.513 1.00 26.68 220 LYS A C 1
ATOM 1523 O O . LYS A 1 219 ? 26.049 18.107 -3.092 1.00 28.51 220 LYS A O 1
ATOM 1525 N N . GLY A 1 220 ? 23.911 18.831 -2.919 1.00 28.06 221 GLY A N 1
ATOM 1526 C CA . GLY A 1 220 ? 23.922 19.695 -4.122 1.00 28.40 221 GLY A CA 1
ATOM 1527 C C . GLY A 1 220 ? 24.233 21.164 -3.833 1.00 29.10 221 GLY A C 1
ATOM 1528 O O . GLY A 1 220 ? 23.887 22.003 -4.700 1.00 29.41 221 GLY A O 1
ATOM 1529 N N . GLN A 1 221 ? 24.926 21.476 -2.726 1.00 27.04 222 GLN A N 1
ATOM 1530 C CA . GLN A 1 221 ? 25.148 22.868 -2.228 1.00 25.94 222 GLN A CA 1
ATOM 1531 C C . GLN A 1 221 ? 26.607 23.066 -1.800 1.00 27.37 222 GLN A C 1
ATOM 1532 O O . GLN A 1 221 ? 27.091 22.247 -0.979 1.00 28.33 222 GLN A O 1
ATOM 1538 N N . ASN A 1 222 ? 27.256 24.140 -2.277 1.00 26.73 223 ASN A N 1
ATOM 1539 C CA . ASN A 1 222 ? 28.677 24.460 -1.958 1.00 28.70 223 ASN A CA 1
ATOM 1540 C C . ASN A 1 222 ? 28.780 25.823 -1.246 1.00 25.81 223 ASN A C 1
ATOM 1541 O O . ASN A 1 222 ? 29.890 26.314 -1.040 1.00 26.32 223 ASN A O 1
ATOM 1546 N N . PHE A 1 223 ? 27.659 26.414 -0.855 1.00 24.55 224 PHE A N 1
ATOM 1547 C CA . PHE A 1 223 ? 27.610 27.802 -0.352 1.00 22.88 224 PHE A CA 1
ATOM 1548 C C . PHE A 1 223 ? 26.294 28.004 0.376 1.00 20.73 224 PHE A C 1
ATOM 1549 O O . PHE A 1 223 ? 25.286 27.407 0.018 1.00 19.28 224 PHE A O 1
ATOM 1557 N N . PRO A 1 224 ? 26.232 28.831 1.437 1.00 19.42 225 PRO A N 1
ATOM 1558 C CA . PRO A 1 224 ? 24.953 29.079 2.088 1.00 19.16 225 PRO A CA 1
ATOM 1559 C C . PRO A 1 224 ? 23.997 29.678 1.057 1.00 19.15 225 PRO A C 1
ATOM 1560 O O . PRO A 1 224 ? 24.420 30.458 0.234 1.00 18.38 225 PRO A O 1
ATOM 1564 N N . ASP A 1 225 ? 22.728 29.326 1.170 1.00 19.41 226 ASP A N 1
ATOM 1565 C CA . ASP A 1 225 ? 21.646 30.042 0.455 1.00 20.03 226 ASP A CA 1
ATOM 1566 C C . ASP A 1 225 ? 21.667 31.485 0.935 1.00 18.10 226 ASP A C 1
ATOM 1567 O O . ASP A 1 225 ? 22.138 31.765 2.046 1.00 16.29 226 ASP A O 1
ATOM 1572 N N . PRO A 1 226 ? 21.109 32.423 0.143 1.00 16.56 227 PRO A N 1
ATOM 1573 C CA . PRO A 1 226 ? 21.070 33.828 0.546 1.00 16.09 227 PRO A CA 1
ATOM 1574 C C . PRO A 1 226 ? 20.424 34.105 1.911 1.00 15.19 227 PRO A C 1
ATOM 1575 O O . PRO A 1 226 ? 20.757 35.108 2.539 1.00 15.74 227 PRO A O 1
ATOM 1579 N N . ASP A 1 227 ? 19.495 33.261 2.335 1.00 15.19 228 ASP A N 1
ATOM 1580 C CA . ASP A 1 227 ? 18.784 33.452 3.629 1.00 16.16 228 ASP A CA 1
ATOM 1581 C C . ASP A 1 227 ? 19.398 32.604 4.748 1.00 15.62 228 ASP A C 1
ATOM 1582 O O . ASP A 1 227 ? 18.765 32.548 5.806 1.00 15.03 228 ASP A O 1
ATOM 1587 N N . GLN A 1 228 ? 20.558 31.961 4.526 1.00 15.20 229 GLN A N 1
ATOM 1588 C CA . GLN A 1 228 ? 21.240 31.107 5.544 1.00 15.31 229 GLN A CA 1
ATOM 1589 C C . GLN A 1 228 ? 22.397 31.857 6.208 1.00 14.43 229 GLN A C 1
ATOM 1590 O O . GLN A 1 228 ? 22.944 32.818 5.636 1.00 13.36 229 GLN A O 1
ATOM 1596 N N . TRP A 1 229 ? 22.766 31.379 7.387 1.00 14.00 230 TRP A N 1
ATOM 1597 C CA . TRP A 1 229 ? 23.749 32.019 8.286 1.00 13.64 230 TRP A CA 1
ATOM 1598 C C . TRP A 1 229 ? 25.063 32.389 7.568 1.00 14.24 230 TRP A C 1
ATOM 1599 O O . TRP A 1 229 ? 25.620 31.571 6.843 1.00 14.34 230 TRP A O 1
ATOM 1610 N N . GLY A 1 230 ? 25.533 33.608 7.778 1.00 14.32 231 GLY A N 1
ATOM 1611 C CA . GLY A 1 230 ? 26.961 33.935 7.721 1.00 16.03 231 GLY A CA 1
ATOM 1612 C C . GLY A 1 230 ? 27.594 33.698 9.083 1.00 17.01 231 GLY A C 1
ATOM 1613 O O . GLY A 1 230 ? 27.004 32.917 9.900 1.00 18.01 231 GLY A O 1
ATOM 1614 N N . SER A 1 231 ? 28.704 34.390 9.336 1.00 16.46 232 SER A N 1
ATOM 1615 C CA . SER A 1 231 ? 29.641 34.167 10.468 1.00 17.01 232 SER A CA 1
ATOM 1616 C C . SER A 1 231 ? 29.014 34.589 11.793 1.00 15.40 232 SER A C 1
ATOM 1617 O O . SER A 1 231 ? 29.154 33.845 12.755 1.00 13.88 232 SER A O 1
ATOM 1620 N N . ILE A 1 232 ? 28.373 35.751 11.829 1.00 15.04 233 ILE A N 1
ATOM 1621 C CA . ILE A 1 232 ? 27.796 36.296 13.084 1.00 15.73 233 ILE A CA 1
ATOM 1622 C C . ILE A 1 232 ? 26.689 35.364 13.578 1.00 15.30 233 ILE A C 1
ATOM 1623 O O . ILE A 1 232 ? 26.622 35.149 14.802 1.00 15.16 233 ILE A O 1
ATOM 1628 N N . ALA A 1 233 ? 25.845 34.856 12.682 1.00 14.25 234 ALA A N 1
ATOM 1629 C CA . ALA A 1 233 ? 24.750 33.922 13.016 1.00 13.80 234 ALA A CA 1
ATOM 1630 C C . ALA A 1 233 ? 25.336 32.575 13.478 1.00 13.98 234 ALA A C 1
ATOM 1631 O O . ALA A 1 233 ? 24.767 31.952 14.416 1.00 15.68 234 ALA A O 1
ATOM 1633 N N . ALA A 1 234 ? 26.450 32.127 12.890 1.00 12.81 235 ALA A N 1
ATOM 1634 C CA . ALA A 1 234 ? 27.154 30.914 13.355 1.00 12.16 235 ALA A CA 1
ATOM 1635 C C . ALA A 1 234 ? 27.740 31.155 14.760 1.00 12.24 235 ALA A C 1
ATOM 1636 O O . ALA A 1 234 ? 27.551 30.331 15.637 1.00 11.11 235 ALA A O 1
ATOM 1638 N N . TRP A 1 235 ? 28.367 32.297 14.990 1.00 12.59 236 TRP A N 1
ATOM 1639 C CA . TRP A 1 235 ? 28.994 32.618 16.291 1.00 13.20 236 TRP A CA 1
ATOM 1640 C C . TRP A 1 235 ? 27.892 32.614 17.343 1.00 13.65 236 TRP A C 1
ATOM 1641 O O . TRP A 1 235 ? 28.107 32.038 18.402 1.00 14.58 236 TRP A O 1
ATOM 1652 N N . ALA A 1 236 ? 26.752 33.213 17.009 1.00 13.42 237 ALA A N 1
ATOM 1653 C CA . ALA A 1 236 ? 25.576 33.365 17.891 1.00 13.48 237 ALA A CA 1
ATOM 1654 C C . ALA A 1 236 ? 24.988 31.985 18.192 1.00 14.06 237 ALA A C 1
ATOM 1655 O O . ALA A 1 236 ? 24.677 31.730 19.364 1.00 13.77 237 ALA A O 1
ATOM 1657 N N . TRP A 1 237 ? 24.845 31.140 17.169 1.00 13.53 238 TRP A N 1
ATOM 1658 C CA . TRP A 1 237 ? 24.440 29.718 17.291 1.00 13.92 238 TRP A CA 1
ATOM 1659 C C . TRP A 1 237 ? 25.431 28.966 18.189 1.00 14.81 238 TRP A C 1
ATOM 1660 O O . TRP A 1 237 ? 24.956 28.078 18.969 1.00 15.65 238 TRP A O 1
ATOM 1671 N N . GLY A 1 238 ? 26.736 29.263 18.071 1.00 13.81 239 GLY A N 1
ATOM 1672 C CA . GLY A 1 238 ? 27.777 28.751 18.982 1.00 14.51 239 GLY A CA 1
ATOM 1673 C C . GLY A 1 238 ? 27.452 29.035 20.444 1.00 14.13 239 GLY A C 1
ATOM 1674 O O . GLY A 1 238 ? 27.558 28.105 21.256 1.00 13.06 239 GLY A O 1
ATOM 1675 N N . MET A 1 239 ? 27.046 30.264 20.760 1.00 14.00 240 MET A N 1
ATOM 1676 C CA . MET A 1 239 ? 26.649 30.680 22.134 1.00 15.37 240 MET A CA 1
ATOM 1677 C C . MET A 1 239 ? 25.431 29.856 22.582 1.00 15.63 240 MET A C 1
ATOM 1678 O O . MET A 1 239 ? 25.331 29.519 23.782 1.00 14.29 240 MET A O 1
ATOM 1683 N N . SER A 1 240 ? 24.532 29.516 21.659 1.00 15.85 241 SER A N 1
ATOM 1684 C CA . SER A 1 240 ? 23.319 28.710 21.981 1.00 16.35 241 SER A CA 1
ATOM 1685 C C . SER A 1 240 ? 23.732 27.267 22.288 1.00 16.80 241 SER A C 1
ATOM 1686 O O . SER A 1 240 ? 23.164 26.710 23.230 1.00 17.58 241 SER A O 1
ATOM 1689 N N . ARG A 1 241 ? 24.774 26.737 21.629 1.00 16.08 242 ARG A N 1
ATOM 1690 C CA . ARG A 1 241 ? 25.302 25.382 21.950 1.00 16.67 242 ARG A CA 1
ATOM 1691 C C . ARG A 1 241 ? 25.991 25.424 23.322 1.00 16.50 242 ARG A C 1
ATOM 1692 O O . ARG A 1 241 ? 25.806 24.506 24.083 1.00 17.21 242 ARG A O 1
ATOM 1700 N N . ALA A 1 242 ? 26.751 26.462 23.630 1.00 16.03 243 ALA A N 1
ATOM 1701 C CA . ALA A 1 242 ? 27.314 26.684 24.971 1.00 16.91 243 ALA A CA 1
ATOM 1702 C C . ALA A 1 242 ? 26.185 26.667 26.012 1.00 18.19 243 ALA A C 1
ATOM 1703 O O . ALA A 1 242 ? 26.346 25.961 27.034 1.00 19.00 243 ALA A O 1
ATOM 1705 N N . MET A 1 243 ? 25.097 27.411 25.780 1.00 17.57 244 MET A N 1
ATOM 1706 C CA . MET A 1 243 ? 23.940 27.500 26.714 1.00 18.40 244 MET A CA 1
ATOM 1707 C C . MET A 1 243 ? 23.339 26.103 26.915 1.00 18.88 244 MET A C 1
ATOM 1708 O O . MET A 1 243 ? 22.959 25.779 28.063 1.00 18.05 244 MET A O 1
ATOM 1713 N N . ASP A 1 244 ? 23.332 25.290 25.863 1.00 19.32 245 ASP A N 1
ATOM 1714 C CA . ASP A 1 244 ? 22.819 23.903 25.903 1.00 20.79 245 ASP A CA 1
ATOM 1715 C C . ASP A 1 244 ? 23.654 23.109 26.919 1.00 20.34 245 ASP A C 1
ATOM 1716 O O . ASP A 1 244 ? 23.073 22.301 27.635 1.00 20.92 245 ASP A O 1
ATOM 1721 N N . TYR A 1 245 ? 24.965 23.313 27.014 1.00 21.21 246 TYR A N 1
ATOM 1722 C CA . TYR A 1 245 ? 25.764 22.624 28.063 1.00 20.53 246 TYR A CA 1
ATOM 1723 C C . TYR A 1 245 ? 25.455 23.256 29.426 1.00 21.03 246 TYR A C 1
ATOM 1724 O O . TYR A 1 245 ? 25.249 22.514 30.406 1.00 21.33 246 TYR A O 1
ATOM 1733 N N . LEU A 1 246 ? 25.505 24.587 29.499 1.00 20.69 247 LEU A N 1
ATOM 1734 C CA . LEU A 1 246 ? 25.368 25.342 30.773 1.00 23.89 247 LEU A CA 1
ATOM 1735 C C . LEU A 1 246 ? 24.102 24.903 31.505 1.00 24.19 247 LEU A C 1
ATOM 1736 O O . LEU A 1 246 ? 24.150 24.783 32.752 1.00 23.14 247 LEU A O 1
ATOM 1741 N N . GLU A 1 247 ? 23.021 24.654 30.770 1.00 25.23 248 GLU A N 1
ATOM 1742 C CA . GLU A 1 247 ? 21.718 24.343 31.409 1.00 28.16 248 GLU A CA 1
ATOM 1743 C C . GLU A 1 247 ? 21.764 22.932 32.041 1.00 27.00 248 GLU A C 1
ATOM 1744 O O . GLU A 1 247 ? 20.976 22.705 32.937 1.00 29.53 248 GLU A O 1
ATOM 1750 N N . THR A 1 248 ? 22.720 22.060 31.697 1.00 27.50 249 THR A N 1
ATOM 1751 C CA . THR A 1 248 ? 22.859 20.700 32.293 1.00 27.65 249 THR A CA 1
ATOM 1752 C C . THR A 1 248 ? 23.826 20.717 33.484 1.00 28.31 249 THR A C 1
ATOM 1753 O O . THR A 1 248 ? 23.914 19.682 34.172 1.00 32.25 249 THR A O 1
ATOM 1757 N N . ASP A 1 249 ? 24.569 21.809 33.695 1.00 27.33 250 ASP A N 1
ATOM 1758 C CA . ASP A 1 249 ? 25.564 21.937 34.796 1.00 27.78 250 ASP A CA 1
ATOM 1759 C C . ASP A 1 249 ? 24.796 22.288 36.074 1.00 26.42 250 ASP A C 1
ATOM 1760 O O . ASP A 1 249 ? 24.089 23.323 36.077 1.00 26.08 250 ASP A O 1
ATOM 1765 N N . LYS A 1 250 ? 24.851 21.454 37.104 1.00 29.38 251 LYS A N 1
ATOM 1766 C CA . LYS A 1 250 ? 23.908 21.609 38.247 1.00 31.99 251 LYS A CA 1
ATOM 1767 C C . LYS A 1 250 ? 24.270 22.849 39.078 1.00 29.31 251 LYS A C 1
ATOM 1768 O O . LYS A 1 250 ? 23.383 23.338 39.773 1.00 31.57 251 LYS A O 1
ATOM 1774 N N . LYS A 1 251 ? 25.501 23.362 38.990 1.00 28.06 252 LYS A N 1
ATOM 1775 C CA . LYS A 1 251 ? 25.927 24.597 39.713 1.00 27.78 252 LYS A CA 1
ATOM 1776 C C . LYS A 1 251 ? 25.458 25.869 38.993 1.00 25.98 252 LYS A C 1
ATOM 1777 O O . LYS A 1 251 ? 25.382 26.893 39.672 1.00 25.67 252 LYS A O 1
ATOM 1783 N N . VAL A 1 252 ? 25.134 25.831 37.694 1.00 21.81 253 VAL A N 1
ATOM 1784 C CA A VAL A 1 252 ? 24.774 27.086 36.975 0.50 21.58 253 VAL A CA 1
ATOM 1785 C CA B VAL A 1 252 ? 24.756 27.037 36.896 0.50 20.57 253 VAL A CA 1
ATOM 1786 C C . VAL A 1 252 ? 23.264 27.320 37.063 1.00 20.75 253 VAL A C 1
ATOM 1787 O O . VAL A 1 252 ? 22.479 26.366 36.954 1.00 20.85 253 VAL A O 1
ATOM 1794 N N . ASP A 1 253 ? 22.890 28.577 37.300 1.00 21.68 254 ASP A N 1
ATOM 1795 C CA . ASP A 1 253 ? 21.468 28.996 37.232 1.00 22.57 254 ASP A CA 1
ATOM 1796 C C . ASP A 1 253 ? 21.151 29.290 35.759 1.00 22.58 254 ASP A C 1
ATOM 1797 O O . ASP A 1 253 ? 21.480 30.393 35.299 1.00 23.23 254 ASP A O 1
ATOM 1802 N N . ALA A 1 254 ? 20.540 28.325 35.069 1.00 22.83 255 ALA A N 1
ATOM 1803 C CA . ALA A 1 254 ? 20.110 28.382 33.650 1.00 24.28 255 ALA A CA 1
ATOM 1804 C C . ALA A 1 254 ? 19.165 29.566 33.403 1.00 24.84 255 ALA A C 1
ATOM 1805 O O . ALA A 1 254 ? 19.050 29.990 32.223 1.00 24.40 255 ALA A O 1
ATOM 1807 N N . LYS A 1 255 ? 18.486 30.054 34.448 1.00 22.76 256 LYS A N 1
ATOM 1808 C CA . LYS A 1 255 ? 17.553 31.205 34.350 1.00 25.18 256 LYS A CA 1
ATOM 1809 C C . LYS A 1 255 ? 18.320 32.530 34.421 1.00 22.29 256 LYS A C 1
ATOM 1810 O O . LYS A 1 255 ? 17.668 33.561 34.255 1.00 20.50 256 LYS A O 1
ATOM 1816 N N . LYS A 1 256 ? 19.632 32.516 34.673 1.00 19.74 257 LYS A N 1
ATOM 1817 C CA . LYS A 1 256 ? 20.417 33.749 34.931 1.00 19.05 257 LYS A CA 1
ATOM 1818 C C . LYS A 1 256 ? 21.722 33.676 34.158 1.00 17.47 257 LYS A C 1
ATOM 1819 O O . LYS A 1 256 ? 22.768 33.805 34.748 1.00 15.93 257 LYS A O 1
ATOM 1825 N N . VAL A 1 257 ? 21.629 33.493 32.846 1.00 16.75 258 VAL A N 1
ATOM 1826 C CA . VAL A 1 257 ? 22.812 33.515 31.955 1.00 17.16 258 VAL A CA 1
ATOM 1827 C C . VAL A 1 257 ? 22.728 34.787 31.118 1.00 17.33 258 VAL A C 1
ATOM 1828 O O . VAL A 1 257 ? 21.788 34.914 30.351 1.00 18.06 258 VAL A O 1
ATOM 1832 N N . ALA A 1 258 ? 23.697 35.671 31.308 1.00 17.91 259 ALA A N 1
ATOM 1833 C CA . ALA A 1 258 ? 23.940 36.877 30.498 1.00 17.80 259 ALA A CA 1
ATOM 1834 C C . ALA A 1 258 ? 24.797 36.502 29.291 1.00 18.75 259 ALA A C 1
ATOM 1835 O O . ALA A 1 258 ? 25.747 35.689 29.420 1.00 17.61 259 ALA A O 1
ATOM 1837 N N . VAL A 1 259 ? 24.507 37.095 28.148 1.00 18.13 260 VAL A N 1
ATOM 1838 C CA . VAL A 1 259 ? 25.434 36.977 26.997 1.00 18.12 260 VAL A CA 1
ATOM 1839 C C . VAL A 1 259 ? 26.143 38.309 26.861 1.00 17.45 260 VAL A C 1
ATOM 1840 O O . VAL A 1 259 ? 25.496 39.366 27.006 1.00 19.03 260 VAL A O 1
ATOM 1844 N N . ILE A 1 260 ? 27.418 38.257 26.529 1.00 17.69 261 ILE A N 1
ATOM 1845 C CA . ILE A 1 260 ? 28.230 39.491 26.380 1.00 17.73 261 ILE A CA 1
ATOM 1846 C C . ILE A 1 260 ? 29.253 39.274 25.271 1.00 16.42 261 ILE A C 1
ATOM 1847 O O . ILE A 1 260 ? 29.842 38.176 25.187 1.00 15.45 261 ILE A O 1
ATOM 1852 N N . GLY A 1 261 ? 29.457 40.323 24.488 1.00 15.92 262 GLY A N 1
ATOM 1853 C CA . GLY A 1 261 ? 30.542 40.412 23.498 1.00 16.89 262 GLY A CA 1
ATOM 1854 C C . GLY A 1 261 ? 30.889 41.857 23.189 1.00 16.76 262 GLY A C 1
ATOM 1855 O O . GLY A 1 261 ? 30.045 42.750 23.458 1.00 18.75 262 GLY A O 1
ATOM 1856 N N . HIS A 1 262 ? 32.070 42.096 22.626 1.00 16.04 263 HIS A N 1
ATOM 1857 C CA . HIS A 1 262 ? 32.512 43.448 22.219 1.00 17.34 263 HIS A CA 1
ATOM 1858 C C . HIS A 1 262 ? 32.601 43.533 20.686 1.00 16.79 263 HIS A C 1
ATOM 1859 O O . HIS A 1 262 ? 33.092 42.583 20.054 1.00 14.52 263 HIS A O 1
ATOM 1866 N N A SER A 1 263 ? 32.077 44.623 20.137 0.50 16.83 264 SER A N 1
ATOM 1867 N N C SER A 1 263 ? 32.217 44.681 20.105 0.50 17.41 264 SER A N 1
ATOM 1868 C CA A SER A 1 263 ? 32.207 44.984 18.699 0.38 16.64 264 SER A CA 1
ATOM 1869 C CA C SER A 1 263 ? 32.362 45.024 18.656 0.62 17.69 264 SER A CA 1
ATOM 1870 C C A SER A 1 263 ? 31.555 43.900 17.821 0.50 16.65 264 SER A C 1
ATOM 1871 C C C SER A 1 263 ? 31.617 43.989 17.797 0.50 17.16 264 SER A C 1
ATOM 1872 O O A SER A 1 263 ? 30.322 43.722 17.954 0.50 17.22 264 SER A O 1
ATOM 1873 O O C SER A 1 263 ? 30.383 43.937 17.927 0.50 18.01 264 SER A O 1
ATOM 1878 N N . ARG A 1 264 ? 32.301 43.191 16.965 1.00 16.83 265 ARG A N 1
ATOM 1879 C CA . ARG A 1 264 ? 31.653 42.179 16.083 1.00 17.16 265 ARG A CA 1
ATOM 1880 C C . ARG A 1 264 ? 31.011 41.093 16.965 1.00 16.60 265 ARG A C 1
ATOM 1881 O O . ARG A 1 264 ? 30.022 40.485 16.547 1.00 15.24 265 ARG A O 1
ATOM 1889 N N . LEU A 1 265 ? 31.544 40.886 18.172 1.00 15.62 266 LEU A N 1
ATOM 1890 C CA . LEU A 1 265 ? 31.025 39.890 19.137 1.00 15.11 266 LEU A CA 1
ATOM 1891 C C . LEU A 1 265 ? 29.931 40.529 20.007 1.00 15.29 266 LEU A C 1
ATOM 1892 O O . LEU A 1 265 ? 29.123 39.783 20.553 1.00 17.62 266 LEU A O 1
ATOM 1897 N N . GLY A 1 266 ? 29.824 41.852 20.031 1.00 14.09 267 GLY A N 1
ATOM 1898 C CA . GLY A 1 266 ? 28.635 42.557 20.521 1.00 14.97 267 GLY A CA 1
ATOM 1899 C C . GLY A 1 266 ? 27.462 42.354 19.587 1.00 15.07 267 GLY A C 1
ATOM 1900 O O . GLY A 1 266 ? 26.361 42.025 20.074 1.00 15.63 267 GLY A O 1
ATOM 1901 N N . LYS A 1 267 ? 27.675 42.540 18.279 1.00 14.83 268 LYS A N 1
ATOM 1902 C CA . LYS A 1 267 ? 26.652 42.238 17.251 1.00 15.80 268 LYS A CA 1
ATOM 1903 C C . LYS A 1 267 ? 26.133 40.822 17.512 1.00 15.14 268 LYS A C 1
ATOM 1904 O O . LYS A 1 267 ? 24.900 40.634 17.574 1.00 14.29 268 LYS A O 1
ATOM 1910 N N . THR A 1 268 ? 27.074 39.894 17.669 1.00 15.70 269 THR A N 1
ATOM 1911 C CA . THR A 1 268 ? 26.847 38.444 17.898 1.00 16.58 269 THR A CA 1
ATOM 1912 C C . THR A 1 268 ? 26.024 38.257 19.182 1.00 15.60 269 THR A C 1
ATOM 1913 O O . THR A 1 268 ? 25.007 37.585 19.126 1.00 15.34 269 THR A O 1
ATOM 1917 N N . ALA A 1 269 ? 26.421 38.876 20.286 1.00 14.75 270 ALA A N 1
ATOM 1918 C CA . ALA A 1 269 ? 25.762 38.686 21.595 1.00 14.65 270 ALA A CA 1
ATOM 1919 C C . ALA A 1 269 ? 24.322 39.202 21.520 1.00 15.31 270 ALA A C 1
ATOM 1920 O O . ALA A 1 269 ? 23.432 38.536 22.050 1.00 14.81 270 ALA A O 1
ATOM 1922 N N . VAL A 1 270 ? 24.100 40.337 20.863 1.00 16.36 271 VAL A N 1
ATOM 1923 C CA . VAL A 1 270 ? 22.735 40.892 20.680 1.00 16.92 271 VAL A CA 1
ATOM 1924 C C . VAL A 1 270 ? 21.895 39.914 19.852 1.00 15.54 271 VAL A C 1
ATOM 1925 O O . VAL A 1 270 ? 20.765 39.678 20.251 1.00 15.20 271 VAL A O 1
ATOM 1929 N N . TRP A 1 271 ? 22.433 39.327 18.781 1.00 15.64 272 TRP A N 1
ATOM 1930 C CA . TRP A 1 271 ? 21.684 38.331 17.960 1.00 14.76 272 TRP A CA 1
ATOM 1931 C C . TRP A 1 271 ? 21.402 37.050 18.745 1.00 14.22 272 TRP A C 1
ATOM 1932 O O . TRP A 1 271 ? 20.305 36.486 18.579 1.00 13.25 272 TRP A O 1
ATOM 1943 N N . ALA A 1 272 ? 22.373 36.581 19.528 1.00 14.82 273 ALA A N 1
ATOM 1944 C CA . ALA A 1 272 ? 22.213 35.406 20.412 1.00 14.51 273 ALA A CA 1
ATOM 1945 C C . ALA A 1 272 ? 21.027 35.685 21.347 1.00 15.40 273 ALA A C 1
ATOM 1946 O O . ALA A 1 272 ? 20.114 34.843 21.428 1.00 15.72 273 ALA A O 1
ATOM 1948 N N . GLY A 1 273 ? 21.012 36.849 21.993 1.00 16.80 274 GLY A N 1
ATOM 1949 C CA . GLY A 1 273 ? 19.907 37.266 22.887 1.00 18.31 274 GLY A CA 1
ATOM 1950 C C . GLY A 1 273 ? 18.565 37.372 22.163 1.00 18.91 274 GLY A C 1
ATOM 1951 O O . GLY A 1 273 ? 17.558 36.974 22.748 1.00 19.37 274 GLY A O 1
ATOM 1952 N N . ALA A 1 274 ? 18.526 37.890 20.933 1.00 18.83 275 ALA A N 1
ATOM 1953 C CA . ALA A 1 274 ? 17.250 38.101 20.204 1.00 20.05 275 ALA A CA 1
ATOM 1954 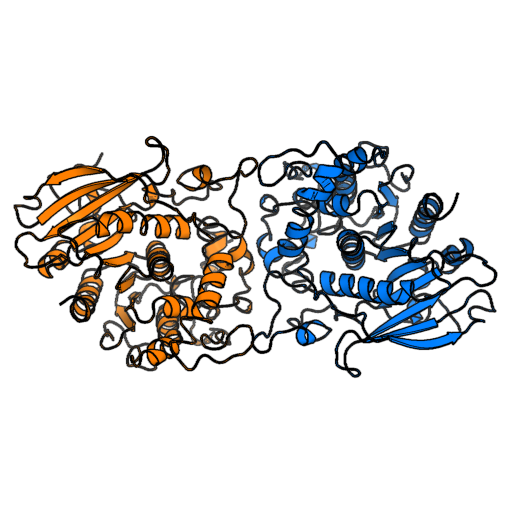C C . ALA A 1 274 ? 16.706 36.760 19.715 1.00 20.99 275 ALA A C 1
ATOM 1955 O O . ALA A 1 274 ? 15.475 36.585 19.727 1.00 25.31 275 ALA A O 1
ATOM 1957 N N . SER A 1 275 ? 17.584 35.851 19.290 1.00 21.50 276 SER A N 1
ATOM 1958 C CA . SER A 1 275 ? 17.200 34.616 18.568 1.00 22.17 276 SER A CA 1
ATOM 1959 C C . SER A 1 275 ? 17.066 33.458 19.558 1.00 20.77 276 SER A C 1
ATOM 1960 O O . SER A 1 275 ? 16.435 32.462 19.199 1.00 21.09 276 SER A O 1
ATOM 1963 N N . ASP A 1 276 ? 17.595 33.619 20.773 1.00 21.32 277 ASP A N 1
ATOM 1964 C CA . ASP A 1 276 ? 17.577 32.593 21.847 1.00 20.37 277 ASP A CA 1
ATOM 1965 C C . ASP A 1 276 ? 17.032 33.232 23.118 1.00 20.36 277 ASP A C 1
ATOM 1966 O O . ASP A 1 276 ? 17.777 33.764 23.937 1.00 20.03 277 ASP A O 1
ATOM 1971 N N . PRO A 1 277 ? 15.705 33.137 23.344 1.00 20.71 278 PRO A N 1
ATOM 1972 C CA . PRO A 1 277 ? 15.064 33.749 24.511 1.00 20.96 278 PRO A CA 1
ATOM 1973 C C . PRO A 1 277 ? 15.488 33.202 25.879 1.00 19.63 278 PRO A C 1
ATOM 1974 O O . PRO A 1 277 ? 15.084 33.765 26.842 1.00 20.28 278 PRO A O 1
ATOM 1978 N N . ARG A 1 278 ? 16.282 32.133 25.932 1.00 20.63 279 ARG A N 1
ATOM 1979 C CA . ARG A 1 278 ? 16.726 31.516 27.207 1.00 18.88 279 ARG A CA 1
ATOM 1980 C C . ARG A 1 278 ? 17.678 32.475 27.929 1.00 19.95 279 ARG A C 1
ATOM 1981 O O . ARG A 1 278 ? 17.766 32.401 29.167 1.00 19.73 279 ARG A O 1
ATOM 1989 N N . PHE A 1 279 ? 18.372 33.353 27.193 1.00 18.36 280 PHE A N 1
ATOM 1990 C CA . PHE A 1 279 ? 19.346 34.320 27.766 1.00 17.57 280 PHE A CA 1
ATOM 1991 C C . PHE A 1 279 ? 18.583 35.398 28.544 1.00 17.90 280 PHE A C 1
ATOM 1992 O O . PHE A 1 279 ? 17.651 36.014 27.987 1.00 18.41 280 PHE A O 1
ATOM 2000 N N . ALA A 1 280 ? 18.973 35.604 29.808 1.00 17.36 281 ALA A N 1
ATOM 2001 C CA . ALA A 1 280 ? 18.280 36.461 30.796 1.00 18.09 281 ALA A CA 1
ATOM 2002 C C . ALA A 1 280 ? 18.680 37.928 30.602 1.00 20.27 281 ALA A C 1
ATOM 2003 O O . ALA A 1 280 ? 17.878 38.815 30.958 1.00 21.16 281 ALA A O 1
ATOM 2005 N N . LEU A 1 281 ? 19.864 38.193 30.043 1.00 20.50 282 LEU A N 1
ATOM 2006 C CA . LEU A 1 281 ? 20.432 39.564 30.017 1.00 21.39 282 LEU A CA 1
ATOM 2007 C C . LEU A 1 281 ? 21.434 39.675 28.870 1.00 19.66 282 LEU A C 1
ATOM 2008 O O . LEU A 1 281 ? 22.229 38.754 28.629 1.00 18.95 282 LEU A O 1
ATOM 2013 N N . VAL A 1 282 ? 21.385 40.777 28.154 1.00 17.97 283 VAL A N 1
ATOM 2014 C CA . VAL A 1 282 ? 22.256 40.952 26.969 1.00 17.78 283 VAL A CA 1
ATOM 2015 C C . VAL A 1 282 ? 23.174 42.139 27.236 1.00 18.50 283 VAL A C 1
ATOM 2016 O O . VAL A 1 282 ? 22.648 43.223 27.598 1.00 17.69 283 VAL A O 1
ATOM 2020 N N . ILE A 1 283 ? 24.479 41.959 27.040 1.00 18.69 284 ILE A N 1
ATOM 2021 C CA . ILE A 1 283 ? 25.428 43.108 27.068 1.00 19.43 284 ILE A CA 1
ATOM 2022 C C . ILE A 1 283 ? 26.033 43.328 25.681 1.00 18.90 284 ILE A C 1
ATOM 2023 O O . ILE A 1 283 ? 26.778 42.459 25.210 1.00 19.27 284 ILE A O 1
ATOM 2028 N N . SER A 1 284 ? 25.731 44.490 25.100 1.00 19.38 285 SER A N 1
ATOM 2029 C CA . SER A 1 284 ? 26.255 44.999 23.810 1.00 19.68 285 SER A CA 1
ATOM 2030 C C . SER A 1 284 ? 27.447 45.927 24.085 1.00 19.98 285 SER A C 1
ATOM 2031 O O . SER A 1 284 ? 27.227 47.122 24.371 1.00 20.22 285 SER A O 1
ATOM 2034 N N . GLY A 1 285 ? 28.668 45.406 23.997 1.00 20.02 286 GLY A N 1
ATOM 2035 C CA . GLY A 1 285 ? 29.885 46.237 24.085 1.00 21.23 286 GLY A CA 1
ATOM 2036 C C . GLY A 1 285 ? 30.278 46.806 22.726 1.00 21.68 286 GLY A C 1
ATOM 2037 O O . GLY A 1 285 ? 30.897 46.067 21.953 1.00 21.58 286 GLY A O 1
ATOM 2038 N N . ASN A 1 286 ? 29.949 48.071 22.460 1.00 21.15 287 ASN A N 1
ATOM 2039 C CA . ASN A 1 286 ? 30.382 48.827 21.254 1.00 23.64 287 ASN A CA 1
ATOM 2040 C C . ASN A 1 286 ? 29.991 48.069 19.977 1.00 21.03 287 ASN A C 1
ATOM 2041 O O . ASN A 1 286 ? 30.832 48.001 19.061 1.00 22.80 287 ASN A O 1
ATOM 2046 N N . SER A 1 287 ? 28.774 47.537 19.906 1.00 19.64 288 SER A N 1
ATOM 2047 C CA . SER A 1 287 ? 28.308 46.637 18.817 1.00 19.76 288 SER A CA 1
ATOM 2048 C C . SER A 1 287 ? 28.141 47.437 17.517 1.00 19.67 288 SER A C 1
ATOM 2049 O O . SER A 1 287 ? 28.385 46.865 16.440 1.00 19.18 288 SER A O 1
ATOM 2052 N N . GLY A 1 288 ? 27.707 48.694 17.645 1.00 17.73 289 GLY A N 1
ATOM 2053 C CA . GLY A 1 288 ? 27.725 49.709 16.583 1.00 18.84 289 GLY A CA 1
ATOM 2054 C C . GLY A 1 288 ? 26.910 49.311 15.359 1.00 18.34 289 GLY A C 1
ATOM 2055 O O . GLY A 1 288 ? 25.770 48.837 15.500 1.00 19.18 289 GLY A O 1
ATOM 2056 N N . CYS A 1 289 ? 27.474 49.545 14.185 1.00 19.43 290 CYS A N 1
ATOM 2057 C CA . CYS A 1 289 ? 26.808 49.363 12.869 1.00 19.31 290 CYS A CA 1
ATOM 2058 C C . CYS A 1 289 ? 26.356 47.910 12.719 1.00 19.87 290 CYS A C 1
ATOM 2059 O O . CYS A 1 289 ? 27.179 47.007 12.991 1.00 19.99 290 CYS A O 1
ATOM 2062 N N . CYS A 1 290 ? 25.090 47.698 12.353 1.00 20.13 291 CYS A N 1
ATOM 2063 C CA . CYS A 1 290 ? 24.466 46.354 12.234 1.00 21.22 291 CYS A CA 1
ATOM 2064 C C . CYS A 1 290 ? 24.489 45.655 13.602 1.00 20.25 291 CYS A C 1
ATOM 2065 O O . CYS A 1 290 ? 24.259 44.441 13.663 1.00 20.11 291 CYS A O 1
ATOM 2068 N N . GLY A 1 291 ? 24.750 46.414 14.664 1.00 18.32 292 GLY A N 1
ATOM 2069 C CA . GLY A 1 291 ? 24.574 45.976 16.054 1.00 18.70 292 GLY A CA 1
ATOM 2070 C C . GLY A 1 291 ? 23.354 46.668 16.597 1.00 18.95 292 GLY A C 1
ATOM 2071 O O . GLY A 1 291 ? 22.250 46.391 16.095 1.00 20.33 292 GLY A O 1
ATOM 2072 N N . VAL A 1 292 ? 23.514 47.635 17.498 1.00 18.07 293 VAL A N 1
ATOM 2073 C CA . VAL A 1 292 ? 22.312 48.357 17.998 1.00 16.81 293 VAL A CA 1
ATOM 2074 C C . VAL A 1 292 ? 22.200 49.748 17.381 1.00 15.66 293 VAL A C 1
ATOM 2075 O O . VAL A 1 292 ? 21.180 50.387 17.629 1.00 17.48 293 VAL A O 1
ATOM 2079 N N . ALA A 1 293 ? 23.176 50.221 16.621 1.00 15.51 294 ALA A N 1
ATOM 2080 C CA . ALA A 1 293 ? 23.151 51.600 16.088 1.00 16.53 294 ALA A CA 1
ATOM 2081 C C . ALA A 1 293 ? 22.188 51.680 14.910 1.00 18.45 294 ALA A C 1
ATOM 2082 O O . ALA A 1 293 ? 22.120 50.704 14.115 1.00 17.42 294 ALA A O 1
ATOM 2084 N N A ILE A 1 294 ? 21.515 52.826 14.769 0.50 18.87 295 ILE A N 1
ATOM 2085 N N B ILE A 1 294 ? 21.480 52.813 14.801 0.50 18.22 295 ILE A N 1
ATOM 2086 C CA A ILE A 1 294 ? 20.485 53.064 13.720 0.50 19.49 295 ILE A CA 1
ATOM 2087 C CA B ILE A 1 294 ? 20.492 53.098 13.720 0.50 18.35 295 ILE A CA 1
ATOM 2088 C C A ILE A 1 294 ? 21.186 53.232 12.365 0.50 19.29 295 ILE A C 1
ATOM 2089 C C B ILE A 1 294 ? 21.251 53.184 12.387 0.50 18.61 295 ILE A C 1
ATOM 2090 O O A ILE A 1 294 ? 22.005 54.153 12.224 0.50 19.88 295 ILE A O 1
ATOM 2091 O O B ILE A 1 294 ? 22.198 53.979 12.290 0.50 18.94 295 ILE A O 1
ATOM 2100 N N . SER A 1 295 ? 20.896 52.328 11.426 1.00 19.10 296 SER A N 1
ATOM 2101 C CA . SER A 1 295 ? 21.514 52.268 10.074 1.00 19.35 296 SER A CA 1
ATOM 2102 C C . SER A 1 295 ? 21.207 53.539 9.277 1.00 18.84 296 SER A C 1
ATOM 2103 O O . SER A 1 295 ? 22.091 54.004 8.536 1.00 19.97 296 SER A O 1
ATOM 2106 N N . ARG A 1 296 ? 19.988 54.069 9.388 1.00 19.12 297 ARG A N 1
ATOM 2107 C CA . ARG A 1 296 ? 19.501 55.186 8.520 1.00 17.86 297 ARG A CA 1
ATOM 2108 C C . ARG A 1 296 ? 20.239 56.495 8.843 1.00 17.56 297 ARG A C 1
ATOM 2109 O O . ARG A 1 296 ? 20.146 57.415 8.025 1.00 16.34 297 ARG A O 1
ATOM 2117 N N . ARG A 1 297 ? 20.942 56.598 9.976 1.00 16.74 298 ARG A N 1
ATOM 2118 C CA . ARG A 1 297 ? 21.780 57.795 10.266 1.00 18.19 298 ARG A CA 1
ATOM 2119 C C . ARG A 1 297 ? 22.980 57.845 9.311 1.00 18.15 298 ARG A C 1
ATOM 2120 O O . ARG A 1 297 ? 23.505 58.929 9.148 1.00 18.39 298 ARG A O 1
ATOM 2128 N N . CYS A 1 298 ? 23.404 56.710 8.737 1.00 18.57 299 CYS A N 1
ATOM 2129 C CA . CYS A 1 298 ? 24.533 56.613 7.784 1.00 19.93 299 CYS A CA 1
ATOM 2130 C C . CYS A 1 298 ? 25.788 57.287 8.352 1.00 18.46 299 CYS A C 1
ATOM 2131 O O . CYS A 1 298 ? 26.565 57.829 7.585 1.00 19.72 299 CYS A O 1
ATOM 2134 N N . PHE A 1 299 ? 26.008 57.161 9.654 1.00 18.58 300 PHE A N 1
ATOM 2135 C CA . PHE A 1 299 ? 27.045 57.859 10.446 1.00 17.61 300 PHE A CA 1
ATOM 2136 C C . PHE A 1 299 ? 28.165 56.876 10.788 1.00 17.83 300 PHE A C 1
ATOM 2137 O O . PHE A 1 299 ? 27.888 55.785 11.335 1.00 16.34 300 PHE A O 1
ATOM 2145 N N . GLY A 1 300 ? 29.410 57.259 10.513 1.00 18.36 301 GLY A N 1
ATOM 2146 C CA . GLY A 1 300 ? 30.570 56.359 10.625 1.00 17.31 301 GLY A CA 1
ATOM 2147 C C . GLY A 1 300 ? 30.386 55.175 9.707 1.00 17.63 301 GLY A C 1
ATOM 2148 O O . GLY A 1 300 ? 30.164 55.390 8.496 1.00 16.70 301 GLY A O 1
ATOM 2149 N N . GLU A 1 301 ? 30.403 53.969 10.268 1.00 18.72 302 GLU A N 1
ATOM 2150 C CA . GLU A 1 301 ? 30.288 52.724 9.477 1.00 18.95 302 GLU A CA 1
ATOM 2151 C C . GLU A 1 301 ? 28.889 52.624 8.871 1.00 18.28 302 GLU A C 1
ATOM 2152 O O . GLU A 1 301 ? 27.904 52.904 9.572 1.00 18.70 302 GLU A O 1
ATOM 2158 N N . THR A 1 302 ? 28.832 52.253 7.595 1.00 17.04 303 THR A N 1
ATOM 2159 C CA . THR A 1 302 ? 27.584 52.055 6.825 1.00 18.12 303 THR A CA 1
ATOM 2160 C C . THR A 1 302 ? 27.426 50.580 6.486 1.00 17.25 303 THR A C 1
ATOM 2161 O O . THR A 1 302 ? 28.377 49.835 6.643 1.00 18.50 303 THR A O 1
ATOM 2165 N N . VAL A 1 303 ? 26.264 50.194 5.988 1.00 18.64 304 VAL A N 1
ATOM 2166 C CA . VAL A 1 303 ? 25.977 48.791 5.594 1.00 17.95 304 VAL A CA 1
ATOM 2167 C C . VAL A 1 303 ? 26.957 48.384 4.494 1.00 17.83 304 VAL A C 1
ATOM 2168 O O . VAL A 1 303 ? 27.471 47.235 4.564 1.00 17.48 304 VAL A O 1
ATOM 2172 N N . GLU A 1 304 ? 27.242 49.277 3.540 1.00 18.15 305 GLU A N 1
ATOM 2173 C CA . GLU A 1 304 ? 28.142 48.950 2.402 1.00 18.83 305 GLU A CA 1
ATOM 2174 C C . GLU A 1 304 ? 29.569 48.768 2.910 1.00 17.37 305 GLU A C 1
ATOM 2175 O O . GLU A 1 304 ? 30.193 47.790 2.494 1.00 18.38 305 GLU A O 1
ATOM 2181 N N . ALA A 1 305 ? 30.062 49.646 3.784 1.00 16.13 306 ALA A N 1
ATOM 2182 C CA . ALA A 1 305 ? 31.415 49.519 4.369 1.00 15.71 306 ALA A CA 1
ATOM 2183 C C . ALA A 1 305 ? 31.524 48.154 5.065 1.00 15.88 306 ALA A C 1
ATOM 2184 O O . ALA A 1 305 ? 32.517 47.432 4.870 1.00 13.85 306 ALA A O 1
ATOM 2186 N N . MET A 1 306 ? 30.496 47.792 5.821 1.00 16.82 307 MET A N 1
ATOM 2187 C CA . MET A 1 306 ? 30.403 46.510 6.565 1.00 17.93 307 MET A CA 1
ATOM 2188 C C . MET A 1 306 ? 30.465 45.313 5.606 1.00 17.24 307 MET A C 1
ATOM 2189 O O . MET A 1 306 ? 31.337 44.445 5.774 1.00 18.50 307 MET A O 1
ATOM 2194 N N A ASN A 1 307 ? 29.556 45.237 4.632 0.80 16.30 308 ASN A N 1
ATOM 2195 N N B ASN A 1 307 ? 29.551 45.262 4.635 0.20 17.29 308 ASN A N 1
ATOM 2196 C CA A ASN A 1 307 ? 29.449 44.037 3.764 0.80 15.79 308 ASN A CA 1
ATOM 2197 C CA B ASN A 1 307 ? 29.374 44.097 3.728 0.20 17.11 308 ASN A CA 1
ATOM 2198 C C A ASN A 1 307 ? 30.649 43.948 2.829 0.80 16.46 308 ASN A C 1
ATOM 2199 C C B ASN A 1 307 ? 30.593 43.960 2.808 0.20 17.25 308 ASN A C 1
ATOM 2200 O O A ASN A 1 307 ? 31.047 42.831 2.527 0.80 17.02 308 ASN A O 1
ATOM 2201 O O B ASN A 1 307 ? 30.958 42.814 2.507 0.20 17.36 308 ASN A O 1
ATOM 2210 N N . VAL A 1 308 ? 31.199 45.075 2.386 1.00 17.35 309 VAL A N 1
ATOM 2211 C CA . VAL A 1 308 ? 32.377 45.059 1.478 1.00 17.77 309 VAL A CA 1
ATOM 2212 C C . VAL A 1 308 ? 33.607 44.592 2.267 1.00 17.62 309 VAL A C 1
ATOM 2213 O O . VAL A 1 308 ? 34.294 43.712 1.783 1.00 17.58 309 VAL A O 1
ATOM 2217 N N . ARG A 1 309 ? 33.856 45.105 3.469 1.00 17.17 310 ARG A N 1
ATOM 2218 C CA . ARG A 1 309 ? 35.054 44.714 4.251 1.00 18.11 310 ARG A CA 1
ATOM 2219 C C . ARG A 1 309 ? 34.862 43.328 4.865 1.00 17.09 310 ARG A C 1
ATOM 2220 O O . ARG A 1 309 ? 35.849 42.594 4.959 1.00 18.20 310 ARG A O 1
ATOM 2228 N N . PHE A 1 310 ? 33.653 42.950 5.264 1.00 16.56 311 PHE A N 1
ATOM 2229 C CA . PHE A 1 310 ? 33.417 41.658 5.964 1.00 16.18 311 PHE A CA 1
ATOM 2230 C C . PHE A 1 310 ? 32.306 40.878 5.279 1.00 15.51 311 PHE A C 1
ATOM 2231 O O . PHE A 1 310 ? 31.224 40.731 5.839 1.00 15.57 311 PHE A O 1
ATOM 2239 N N . PRO A 1 311 ? 32.531 40.361 4.049 1.00 15.56 312 PRO A N 1
ATOM 2240 C CA . PRO A 1 311 ? 31.456 39.763 3.262 1.00 15.61 312 PRO A CA 1
ATOM 2241 C C . PRO A 1 311 ? 30.883 38.477 3.860 1.00 16.07 312 PRO A C 1
ATOM 2242 O O . PRO A 1 311 ? 29.841 38.076 3.437 1.00 16.21 312 PRO A O 1
ATOM 2246 N N . HIS A 1 312 ? 31.588 37.878 4.809 1.00 15.85 313 HIS A N 1
ATOM 2247 C CA . HIS A 1 312 ? 31.242 36.595 5.467 1.00 16.28 313 HIS A CA 1
ATOM 2248 C C . HIS A 1 312 ? 30.362 36.810 6.709 1.00 16.05 313 HIS A C 1
ATOM 2249 O O . HIS A 1 312 ? 29.806 35.800 7.206 1.00 17.67 313 HIS A O 1
ATOM 2256 N N . TRP A 1 313 ? 30.209 38.047 7.189 1.00 15.10 314 TRP A N 1
ATOM 2257 C CA . TRP A 1 313 ? 29.621 38.359 8.527 1.00 14.18 314 TRP A CA 1
ATOM 2258 C C . TRP A 1 313 ? 28.106 38.165 8.523 1.00 14.31 314 TRP A C 1
ATOM 2259 O O . TRP A 1 313 ? 27.582 37.529 9.464 1.00 14.11 314 TRP A O 1
ATOM 2270 N N . PHE A 1 314 ? 27.440 38.724 7.521 1.00 14.24 315 PHE A N 1
ATOM 2271 C CA . PHE A 1 314 ? 25.959 38.713 7.387 1.00 14.93 315 PHE A CA 1
ATOM 2272 C C . PHE A 1 314 ? 25.614 37.787 6.232 1.00 13.81 315 PHE A C 1
ATOM 2273 O O . PHE A 1 314 ? 26.522 37.395 5.504 1.00 14.64 315 PHE A O 1
ATOM 2281 N N . CYS A 1 315 ? 24.351 37.426 6.116 1.00 14.52 316 CYS A N 1
ATOM 2282 C CA . CYS A 1 315 ? 23.838 36.504 5.075 1.00 14.65 316 CYS A CA 1
ATOM 2283 C C . CYS A 1 315 ? 23.922 37.206 3.714 1.00 13.75 316 CYS A C 1
ATOM 2284 O O . CYS A 1 315 ? 24.137 38.428 3.682 1.00 13.43 316 CYS A O 1
ATOM 2287 N N . GLY A 1 316 ? 23.761 36.444 2.640 1.00 13.75 317 GLY A N 1
ATOM 2288 C CA . GLY A 1 316 ? 23.738 36.944 1.249 1.00 13.70 317 GLY A CA 1
ATOM 2289 C C . GLY A 1 316 ? 22.751 38.077 1.063 1.00 13.92 317 GLY A C 1
ATOM 2290 O O . GLY A 1 316 ? 23.120 39.119 0.503 1.00 14.06 317 GLY A O 1
ATOM 2291 N N . ASN A 1 317 ? 21.522 37.872 1.521 1.00 14.24 318 ASN A N 1
ATOM 2292 C CA . ASN A 1 317 ? 20.403 38.825 1.362 1.00 13.76 318 ASN A CA 1
ATOM 2293 C C . ASN A 1 317 ? 20.854 40.205 1.840 1.00 13.77 318 ASN A C 1
ATOM 2294 O O . ASN A 1 317 ? 20.513 41.172 1.204 1.00 14.54 318 ASN A O 1
ATOM 2299 N N . TYR A 1 318 ? 21.580 40.317 2.947 1.00 13.87 319 TYR A N 1
ATOM 2300 C CA . TYR A 1 318 ? 21.854 41.632 3.565 1.00 13.61 319 TYR A CA 1
ATOM 2301 C C . TYR A 1 318 ? 22.656 42.532 2.610 1.00 14.15 319 TYR A C 1
ATOM 2302 O O . TYR A 1 318 ? 22.522 43.744 2.713 1.00 14.60 319 TYR A O 1
ATOM 2311 N N . LYS A 1 319 ? 23.421 41.983 1.672 1.00 15.60 320 LYS A N 1
ATOM 2312 C CA . LYS A 1 319 ? 24.203 42.773 0.673 1.00 16.28 320 LYS A CA 1
ATOM 2313 C C . LYS A 1 319 ? 23.294 43.657 -0.208 1.00 16.45 320 LYS A C 1
ATOM 2314 O O . LYS A 1 319 ? 23.790 44.663 -0.775 1.00 16.04 320 LYS A O 1
ATOM 2320 N N . GLN A 1 320 ? 22.002 43.348 -0.330 1.00 16.39 321 GLN A N 1
ATOM 2321 C CA . GLN A 1 320 ? 21.057 44.188 -1.123 1.00 16.04 321 GLN A CA 1
ATOM 2322 C C . GLN A 1 320 ? 20.958 45.598 -0.526 1.00 15.96 321 GLN A C 1
ATOM 2323 O O . GLN A 1 320 ? 20.603 46.512 -1.279 1.00 15.07 321 GLN A O 1
ATOM 2329 N N . PHE A 1 321 ? 21.291 45.794 0.756 1.00 15.60 322 PHE A N 1
ATOM 2330 C CA . PHE A 1 321 ? 21.037 47.070 1.465 1.00 16.05 322 PHE A CA 1
ATOM 2331 C C . PHE A 1 321 ? 22.255 48.005 1.403 1.00 15.71 322 PHE A C 1
ATOM 2332 O O . PHE A 1 321 ? 22.171 49.115 1.976 1.00 16.39 322 PHE A O 1
ATOM 2340 N N . ASN A 1 322 ? 23.348 47.570 0.776 1.00 15.61 323 ASN A N 1
ATOM 2341 C CA . ASN A 1 322 ? 24.549 48.387 0.473 1.00 15.75 323 ASN A CA 1
ATOM 2342 C C . ASN A 1 322 ? 24.085 49.702 -0.147 1.00 18.96 323 ASN A C 1
ATOM 2343 O O . ASN A 1 322 ? 23.508 49.656 -1.279 1.00 18.91 323 ASN A O 1
ATOM 2348 N N . ASP A 1 323 ? 24.305 50.813 0.560 1.00 20.69 324 ASP A N 1
ATOM 2349 C CA . ASP A 1 323 ? 23.961 52.196 0.137 1.00 24.15 324 ASP A CA 1
ATOM 2350 C C . ASP A 1 323 ? 22.451 52.318 -0.108 1.00 21.84 324 ASP A C 1
ATOM 2351 O O . ASP A 1 323 ? 22.057 53.131 -0.932 1.00 21.86 324 ASP A O 1
ATOM 2356 N N . ARG A 1 324 ? 21.640 51.516 0.576 1.00 19.94 325 ARG A N 1
ATOM 2357 C CA . ARG A 1 324 ? 20.172 51.441 0.393 1.00 18.38 325 ARG A CA 1
ATOM 2358 C C . ARG A 1 324 ? 19.515 51.256 1.763 1.00 18.38 325 ARG A C 1
ATOM 2359 O O . ARG A 1 324 ? 18.492 50.549 1.839 1.00 17.31 325 ARG A O 1
ATOM 2367 N N . GLU A 1 325 ? 20.050 51.922 2.785 1.00 19.40 326 GLU A N 1
ATOM 2368 C CA . GLU A 1 325 ? 19.560 51.861 4.185 1.00 21.58 326 GLU A CA 1
ATOM 2369 C C . GLU A 1 325 ? 18.073 52.216 4.239 1.00 21.51 326 GLU A C 1
ATOM 2370 O O . GLU A 1 325 ? 17.355 51.571 4.990 1.00 23.02 326 GLU A O 1
ATOM 2376 N N . LYS A 1 326 ? 17.634 53.194 3.452 1.00 22.38 327 LYS A N 1
ATOM 2377 C CA . LYS A 1 326 ? 16.224 53.657 3.444 1.00 26.69 327 LYS A CA 1
ATOM 2378 C C . LYS A 1 326 ? 15.312 52.489 3.051 1.00 25.34 327 LYS A C 1
ATOM 2379 O O . LYS A 1 326 ? 14.115 52.537 3.412 1.00 24.17 327 LYS A O 1
ATOM 2385 N N . TYR A 1 327 ? 15.845 51.488 2.340 1.00 22.69 328 TYR A N 1
ATOM 2386 C CA . TYR A 1 327 ? 15.061 50.337 1.836 1.00 21.84 328 TYR A CA 1
ATOM 2387 C C . TYR A 1 327 ? 15.126 49.169 2.822 1.00 20.74 328 TYR A C 1
ATOM 2388 O O . TYR A 1 327 ? 14.415 48.194 2.617 1.00 18.80 328 TYR A O 1
ATOM 2397 N N . LEU A 1 328 ? 15.900 49.259 3.905 1.00 20.63 329 LEU A N 1
ATOM 2398 C CA . LEU A 1 328 ? 15.857 48.204 4.954 1.00 20.42 329 LEU A CA 1
ATOM 2399 C C . LEU A 1 328 ? 14.416 48.035 5.412 1.00 20.64 329 LEU A C 1
ATOM 2400 O O . LEU A 1 328 ? 13.765 49.025 5.715 1.00 20.10 329 LEU A O 1
ATOM 2405 N N . PRO A 1 329 ? 13.875 46.801 5.506 1.00 21.35 330 PRO A N 1
ATOM 2406 C CA . PRO A 1 329 ? 12.531 46.599 6.038 1.00 21.08 330 PRO A CA 1
ATOM 2407 C C . PRO A 1 329 ? 12.434 46.783 7.561 1.00 21.62 330 PRO A C 1
ATOM 2408 O O . PRO A 1 329 ? 11.356 46.623 8.127 1.00 24.48 330 PRO A O 1
ATOM 2412 N N . PHE A 1 330 ? 13.544 47.118 8.193 1.00 19.09 331 PHE A N 1
ATOM 2413 C CA . PHE A 1 330 ? 13.668 47.265 9.662 1.00 19.35 331 PHE A CA 1
ATOM 2414 C C . PHE A 1 330 ? 14.748 48.321 9.914 1.00 18.12 331 PHE A C 1
ATOM 2415 O O . PHE A 1 330 ? 15.370 48.782 8.957 1.00 17.21 331 PHE A O 1
ATOM 2423 N N . ASP A 1 331 ? 14.958 48.688 11.176 1.00 19.50 332 ASP A N 1
ATOM 2424 C CA . ASP A 1 331 ? 16.231 49.267 11.642 1.00 18.78 332 ASP A CA 1
ATOM 2425 C C . ASP A 1 331 ? 16.549 48.651 13.006 1.00 19.30 332 ASP A C 1
ATOM 2426 O O . ASP A 1 331 ? 15.751 47.837 13.488 1.00 20.27 332 ASP A O 1
ATOM 2431 N N . GLN A 1 332 ? 17.713 48.964 13.556 1.00 18.12 333 GLN A N 1
ATOM 2432 C CA . GLN A 1 332 ? 18.310 48.179 14.679 1.00 18.60 333 GLN A CA 1
ATOM 2433 C C . GLN A 1 332 ? 17.561 48.415 16.001 1.00 18.04 333 GLN A C 1
ATOM 2434 O O . GLN A 1 332 ? 17.752 47.596 16.936 1.00 17.54 333 GLN A O 1
ATOM 2440 N N . HIS A 1 333 ? 16.696 49.421 16.095 1.00 18.09 334 HIS A N 1
ATOM 2441 C CA . HIS A 1 333 ? 15.774 49.568 17.261 1.00 19.04 334 HIS A CA 1
ATOM 2442 C C . HIS A 1 333 ? 14.853 48.335 17.347 1.00 19.32 334 HIS A C 1
ATOM 2443 O O . HIS A 1 333 ? 14.425 47.981 18.476 1.00 17.73 334 HIS A O 1
ATOM 2450 N N . GLU A 1 334 ? 14.554 47.686 16.215 1.00 18.44 335 GLU A N 1
ATOM 2451 C CA . GLU A 1 334 ? 13.640 46.510 16.184 1.00 19.27 335 GLU A CA 1
ATOM 2452 C C . GLU A 1 334 ? 14.384 45.265 16.665 1.00 18.82 335 GLU A C 1
ATOM 2453 O O . GLU A 1 334 ? 13.715 44.349 17.155 1.00 20.09 335 GLU A O 1
ATOM 2459 N N . LEU A 1 335 ? 15.710 45.234 16.517 1.00 17.50 336 LEU A N 1
ATOM 2460 C CA . LEU A 1 335 ? 16.551 44.125 16.995 1.00 17.05 336 LEU A CA 1
ATOM 2461 C C . LEU A 1 335 ? 16.637 44.223 18.514 1.00 17.24 336 LEU A C 1
ATOM 2462 O O . LEU A 1 335 ? 16.500 43.209 19.129 1.00 19.09 336 LEU A O 1
ATOM 2467 N N . VAL A 1 336 ? 16.823 45.410 19.090 1.00 16.56 337 VAL A N 1
ATOM 2468 C CA . VAL A 1 336 ? 16.779 45.609 20.574 1.00 17.09 337 VAL A CA 1
ATOM 2469 C C . VAL A 1 336 ? 15.390 45.210 21.088 1.00 17.74 337 VAL A C 1
ATOM 2470 O O . VAL A 1 336 ? 15.304 44.639 22.193 1.00 17.72 337 VAL A O 1
ATOM 2474 N N . ALA A 1 337 ? 14.341 45.540 20.336 1.00 18.74 338 ALA A N 1
ATOM 2475 C CA . ALA A 1 337 ? 12.929 45.234 20.664 1.00 18.26 338 ALA A CA 1
ATOM 2476 C C . ALA A 1 337 ? 12.749 43.721 20.832 1.00 17.67 338 ALA A C 1
ATOM 2477 O O . ALA A 1 337 ? 11.848 43.338 21.572 1.00 18.23 338 ALA A O 1
ATOM 2479 N N . LEU A 1 338 ? 13.565 42.898 20.160 1.00 17.58 339 LEU A N 1
ATOM 2480 C CA . LEU A 1 338 ? 13.477 41.414 20.245 1.00 17.17 339 LEU A CA 1
ATOM 2481 C C . LEU A 1 338 ? 13.990 40.915 21.587 1.00 16.17 339 LEU A C 1
ATOM 2482 O O . LEU A 1 338 ? 13.777 39.755 21.861 1.00 18.01 339 LEU A O 1
ATOM 2487 N N . ILE A 1 339 ? 14.675 41.737 22.364 1.00 16.88 340 ILE A N 1
ATOM 2488 C CA . ILE A 1 339 ? 15.165 41.355 23.718 1.00 17.44 340 ILE A CA 1
ATOM 2489 C C . ILE A 1 339 ? 14.033 41.589 24.712 1.00 17.89 340 ILE A C 1
ATOM 2490 O O . ILE A 1 339 ? 14.014 40.932 25.747 1.00 17.42 340 ILE A O 1
ATOM 2495 N N . ALA A 1 340 ? 13.144 42.535 24.435 1.00 19.26 341 ALA A N 1
ATOM 2496 C CA . ALA A 1 340 ? 12.044 42.869 25.369 1.00 20.08 341 ALA A CA 1
ATOM 2497 C C . ALA A 1 340 ? 11.259 41.606 25.716 1.00 19.66 341 ALA A C 1
ATOM 2498 O O . ALA A 1 340 ? 10.979 40.787 24.840 1.00 18.85 341 ALA A O 1
ATOM 2500 N N . PRO A 1 341 ? 10.855 41.401 26.988 1.00 21.03 342 PRO A N 1
ATOM 2501 C CA . PRO A 1 341 ? 11.112 42.337 28.092 1.00 21.80 342 PRO A CA 1
ATOM 2502 C C . PRO A 1 341 ? 12.419 42.182 28.890 1.00 21.72 342 PRO A C 1
ATOM 2503 O O . PRO A 1 341 ? 12.546 42.772 29.954 1.00 20.71 342 PRO A O 1
ATOM 2507 N N . ARG A 1 342 ? 13.347 41.369 28.390 1.00 20.65 343 ARG A N 1
ATOM 2508 C CA . ARG A 1 342 ? 14.614 41.066 29.086 1.00 20.70 343 ARG A CA 1
ATOM 2509 C C . ARG A 1 342 ? 15.540 42.279 29.004 1.00 19.50 343 ARG A C 1
ATOM 2510 O O . ARG A 1 342 ? 15.480 43.047 28.046 1.0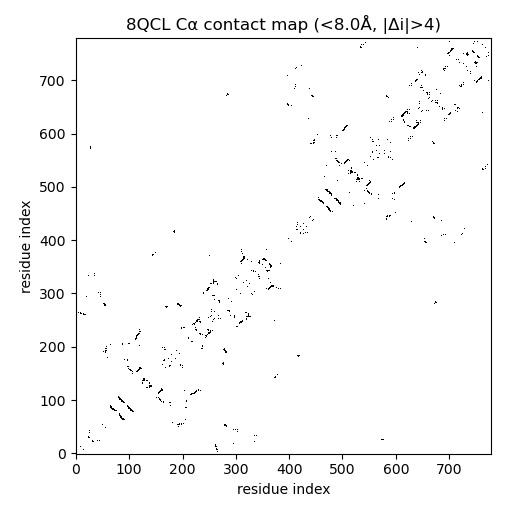0 18.63 343 ARG A O 1
ATOM 2518 N N . PRO A 1 343 ? 16.376 42.508 30.044 1.00 17.98 344 PRO A N 1
ATOM 2519 C CA . PRO A 1 343 ? 17.276 43.653 30.061 1.00 18.32 344 PRO A CA 1
ATOM 2520 C C . PRO A 1 343 ? 18.446 43.591 29.060 1.00 18.31 344 PRO A C 1
ATOM 2521 O O . PRO A 1 343 ? 18.971 42.535 28.751 1.00 17.51 344 PRO A O 1
ATOM 2525 N N . ILE A 1 344 ? 18.802 44.759 28.535 1.00 17.92 345 ILE A N 1
ATOM 2526 C CA . ILE A 1 344 ? 19.968 44.942 27.636 1.00 18.04 345 ILE A CA 1
ATOM 2527 C C . ILE A 1 344 ? 20.748 46.142 28.156 1.00 16.57 345 ILE A C 1
ATOM 2528 O O . ILE A 1 344 ? 20.116 47.137 28.458 1.00 17.48 345 ILE A O 1
ATOM 2533 N N . TYR A 1 345 ? 22.061 45.996 28.283 1.00 16.47 346 TYR A N 1
ATOM 2534 C CA . TYR A 1 345 ? 23.021 47.104 28.521 1.00 16.61 346 TYR A CA 1
ATOM 2535 C C . TYR A 1 345 ? 23.701 47.463 27.194 1.00 15.97 346 TYR A C 1
ATOM 2536 O O . TYR A 1 345 ? 24.375 46.618 26.631 1.00 15.13 346 TYR A O 1
ATOM 2545 N N . ILE A 1 346 ? 23.541 48.708 26.756 1.00 16.45 347 ILE A N 1
ATOM 2546 C CA . ILE A 1 346 ? 24.212 49.268 25.550 1.00 17.30 347 ILE A CA 1
ATOM 2547 C C . ILE A 1 346 ? 25.376 50.135 26.025 1.00 18.28 347 ILE A C 1
ATOM 2548 O O . ILE A 1 346 ? 25.123 51.162 26.676 1.00 18.19 347 ILE A O 1
ATOM 2553 N N . ALA A 1 347 ? 26.613 49.736 25.719 1.00 19.27 348 ALA A N 1
ATOM 2554 C CA . ALA A 1 347 ? 27.825 50.494 26.102 1.00 18.33 348 ALA A CA 1
ATOM 2555 C C . ALA A 1 347 ? 28.475 51.077 24.849 1.00 19.05 348 ALA A C 1
ATOM 2556 O O . ALA A 1 347 ? 28.717 50.311 23.900 1.00 19.87 348 ALA A O 1
ATOM 2558 N N . SER A 1 348 ? 28.699 52.394 24.848 1.00 19.53 349 SER A N 1
ATOM 2559 C CA . SER A 1 348 ? 29.484 53.116 23.813 1.00 21.38 349 SER A CA 1
ATOM 2560 C C . SER A 1 348 ? 30.817 53.562 24.410 1.00 20.64 349 SER A C 1
ATOM 2561 O O . SER A 1 348 ? 30.957 53.573 25.647 1.00 20.19 349 SER A O 1
ATOM 2564 N N . ALA A 1 349 ? 31.751 53.933 23.540 1.00 22.77 350 ALA A N 1
ATOM 2565 C CA . ALA A 1 349 ? 33.038 54.593 23.886 1.00 22.75 350 ALA A CA 1
ATOM 2566 C C . ALA A 1 349 ? 33.094 55.960 23.191 1.00 23.32 350 ALA A C 1
ATOM 2567 O O . ALA A 1 349 ? 32.672 56.047 22.036 1.00 21.08 350 ALA A O 1
ATOM 2569 N N . GLU A 1 350 ? 33.544 56.991 23.909 1.00 26.24 351 GLU A N 1
ATOM 2570 C CA . GLU A 1 350 ? 33.648 58.416 23.467 1.00 29.34 351 GLU A CA 1
ATOM 2571 C C . GLU A 1 350 ? 34.472 58.526 22.167 1.00 27.99 351 GLU A C 1
ATOM 2572 O O . GLU A 1 350 ? 34.108 59.340 21.301 1.00 24.52 351 GLU A O 1
ATOM 2578 N N . GLU A 1 351 ? 35.538 57.741 22.003 1.00 28.86 352 GLU A N 1
ATOM 2579 C CA . GLU A 1 351 ? 36.470 57.893 20.846 1.00 32.44 352 GLU A CA 1
ATOM 2580 C C . GLU A 1 351 ? 35.975 57.083 19.629 1.00 30.63 352 GLU A C 1
ATOM 2581 O O . GLU A 1 351 ? 36.419 57.415 18.505 1.00 30.79 352 GLU A O 1
ATOM 2587 N N . ASP A 1 352 ? 35.028 56.148 19.826 1.00 28.10 353 ASP A N 1
ATOM 2588 C CA . ASP A 1 352 ? 34.584 55.116 18.846 1.00 28.33 353 ASP A CA 1
ATOM 2589 C C . ASP A 1 352 ? 33.487 55.678 17.932 1.00 24.91 353 ASP A C 1
ATOM 2590 O O . ASP A 1 352 ? 32.354 55.154 17.952 1.00 24.61 353 ASP A O 1
ATOM 2595 N N . ASN A 1 353 ? 33.802 56.689 17.129 1.00 22.81 354 ASN A N 1
ATOM 2596 C CA . ASN A 1 353 ? 32.787 57.413 16.316 1.00 23.13 354 ASN A CA 1
ATOM 2597 C C . ASN A 1 353 ? 32.321 56.516 15.160 1.00 22.67 354 ASN A C 1
ATOM 2598 O O . ASN A 1 353 ? 31.225 56.752 14.634 1.00 23.79 354 ASN A O 1
ATOM 2603 N N . TRP A 1 354 ? 33.141 55.535 14.782 1.00 20.30 355 TRP A N 1
ATOM 2604 C CA . TRP A 1 354 ? 32.854 54.522 13.736 1.00 19.87 355 TRP A CA 1
ATOM 2605 C C . TRP A 1 354 ? 31.556 53.778 14.099 1.00 19.55 355 TRP A C 1
ATOM 2606 O O . TRP A 1 354 ? 30.709 53.496 13.167 1.00 21.79 355 TRP A O 1
ATOM 2617 N N A SER A 1 355 ? 31.376 53.510 15.396 0.81 18.21 356 SER A N 1
ATOM 2618 N N B SER A 1 355 ? 31.377 53.481 15.393 0.19 18.91 356 SER A N 1
ATOM 2619 C CA A SER A 1 355 ? 30.243 52.728 15.955 0.81 18.70 356 SER A CA 1
ATOM 2620 C CA B SER A 1 355 ? 30.234 52.710 15.952 0.19 18.56 356 SER A CA 1
ATOM 2621 C C A SER A 1 355 ? 28.964 53.557 15.966 0.81 18.18 356 SER A C 1
ATOM 2622 C C B SER A 1 355 ? 28.956 53.558 15.976 0.19 18.45 356 SER A C 1
ATOM 2623 O O A SER A 1 355 ? 27.899 52.934 16.016 0.81 17.94 356 SER A O 1
ATOM 2624 O O B SER A 1 355 ? 27.871 52.955 16.057 0.19 18.44 356 SER A O 1
ATOM 2629 N N . ASP A 1 356 ? 29.081 54.891 15.903 1.00 18.48 357 ASP A N 1
ATOM 2630 C CA . ASP A 1 356 ? 27.946 55.858 15.959 1.00 18.49 357 ASP A CA 1
ATOM 2631 C C . ASP A 1 356 ? 27.270 55.756 17.335 1.00 17.71 357 ASP A C 1
ATOM 2632 O O . ASP A 1 356 ? 26.240 55.088 17.457 1.00 17.65 357 ASP A O 1
ATOM 2637 N N . GLN A 1 357 ? 27.836 56.416 18.335 1.00 18.21 358 GLN A N 1
ATOM 2638 C CA . GLN A 1 357 ? 27.423 56.296 19.753 1.00 18.76 358 GLN A CA 1
ATOM 2639 C C . GLN A 1 357 ? 25.993 56.813 19.928 1.00 18.57 358 GLN A C 1
ATOM 2640 O O . GLN A 1 357 ? 25.217 56.162 20.642 1.00 19.37 358 GLN A O 1
ATOM 2646 N N . LYS A 1 358 ? 25.650 57.936 19.303 1.00 18.26 359 LYS A N 1
ATOM 2647 C CA . LYS A 1 358 ? 24.270 58.471 19.330 1.00 19.14 359 LYS A CA 1
ATOM 2648 C C . LYS A 1 358 ? 23.316 57.477 18.636 1.00 18.71 359 LYS A C 1
ATOM 2649 O O . LYS A 1 358 ? 22.251 57.168 19.211 1.00 18.40 359 LYS A O 1
ATOM 2655 N N . GLY A 1 359 ? 23.686 56.944 17.465 1.00 18.33 360 GLY A N 1
ATOM 2656 C CA . GLY A 1 359 ? 22.934 55.856 16.810 1.00 17.54 360 GLY A CA 1
ATOM 2657 C C . GLY A 1 359 ? 22.690 54.676 17.750 1.00 17.88 360 GLY A C 1
ATOM 2658 O O . GLY A 1 359 ? 21.590 54.098 17.701 1.00 18.18 360 GLY A O 1
ATOM 2659 N N . GLU A 1 360 ? 23.678 54.323 18.576 1.00 18.89 361 GLU A N 1
ATOM 2660 C CA . GLU A 1 360 ? 23.580 53.198 19.543 1.00 18.88 361 GLU A CA 1
ATOM 2661 C C . GLU A 1 360 ? 22.565 53.589 20.614 1.00 18.98 361 GLU A C 1
ATOM 2662 O O . GLU A 1 360 ? 21.715 52.753 20.963 1.00 18.63 361 GLU A O 1
ATOM 2668 N N . PHE A 1 361 ? 22.647 54.818 21.130 1.00 20.07 362 PHE A N 1
ATOM 2669 C CA . PHE A 1 361 ? 21.659 55.347 22.111 1.00 18.70 362 PHE A CA 1
ATOM 2670 C C . PHE A 1 361 ? 20.257 55.259 21.495 1.00 19.06 362 PHE A C 1
ATOM 2671 O O . PHE A 1 361 ? 19.318 54.727 22.172 1.00 19.05 362 PHE A O 1
ATOM 2679 N N . LEU A 1 362 ? 20.113 55.715 20.244 1.00 17.68 363 LEU A N 1
ATOM 2680 C CA . LEU A 1 362 ? 18.794 55.817 19.560 1.00 17.36 363 LEU A CA 1
ATOM 2681 C C . LEU A 1 362 ? 18.211 54.428 19.244 1.00 17.19 363 LEU A C 1
ATOM 2682 O O . LEU A 1 362 ? 16.984 54.281 19.296 1.00 16.63 363 LEU A O 1
ATOM 2687 N N . GLY A 1 363 ? 19.040 53.416 19.002 1.00 17.31 364 GLY A N 1
ATOM 2688 C CA . GLY A 1 363 ? 18.556 52.031 18.904 1.00 16.65 364 GLY A CA 1
ATOM 2689 C C . GLY A 1 363 ? 17.832 51.644 20.175 1.00 17.29 364 GLY A C 1
ATOM 2690 O O . GLY A 1 363 ? 16.792 50.995 20.103 1.00 18.21 364 GLY A O 1
ATOM 2691 N N . GLY A 1 364 ? 18.411 51.960 21.327 1.00 18.76 365 GLY A N 1
ATOM 2692 C CA . GLY A 1 364 ? 17.796 51.637 22.620 1.00 18.81 365 GLY A CA 1
ATOM 2693 C C . GLY A 1 364 ? 16.507 52.411 22.755 1.00 19.11 365 GLY A C 1
ATOM 2694 O O . GLY A 1 364 ? 15.465 51.795 22.997 1.00 21.51 365 GLY A O 1
ATOM 2695 N N . LYS A 1 365 ? 16.569 53.721 22.559 1.00 21.43 366 LYS A N 1
ATOM 2696 C CA . LYS A 1 365 ? 15.385 54.614 22.630 1.00 23.59 366 LYS A CA 1
ATOM 2697 C C . LYS A 1 365 ? 14.231 54.051 21.805 1.00 23.08 366 LYS A C 1
ATOM 2698 O O . LYS A 1 365 ? 13.089 54.090 22.314 1.00 23.13 366 LYS A O 1
ATOM 2704 N N . GLY A 1 366 ? 14.515 53.615 20.569 1.00 22.13 367 GLY A N 1
ATOM 2705 C CA . GLY A 1 366 ? 13.524 53.130 19.585 1.00 20.98 367 GLY A CA 1
ATOM 2706 C C . GLY A 1 366 ? 12.780 51.884 20.042 1.00 21.57 367 GLY A C 1
ATOM 2707 O O . GLY A 1 366 ? 11.655 51.673 19.601 1.00 22.14 367 GLY A O 1
ATOM 2708 N N . ALA A 1 367 ? 13.370 51.063 20.903 1.00 23.01 368 ALA A N 1
ATOM 2709 C CA . ALA A 1 367 ? 12.741 49.826 21.417 1.00 23.23 368 ALA A CA 1
ATOM 2710 C C . ALA A 1 367 ? 11.782 50.125 22.589 1.00 24.65 368 ALA A C 1
ATOM 2711 O O . ALA A 1 367 ? 11.029 49.218 22.973 1.00 22.80 368 ALA A O 1
ATOM 2713 N N . GLU A 1 368 ? 11.811 51.329 23.163 1.00 26.42 369 GLU A N 1
ATOM 2714 C CA . GLU A 1 368 ? 11.082 51.660 24.425 1.00 29.12 369 GLU A CA 1
ATOM 2715 C C . GLU A 1 368 ? 9.584 51.371 24.290 1.00 27.94 369 GLU A C 1
ATOM 2716 O O . GLU A 1 368 ? 8.989 50.833 25.222 1.00 26.04 369 GLU A O 1
ATOM 2722 N N . PRO A 1 369 ? 8.935 51.687 23.140 1.00 26.09 370 PRO A N 1
ATOM 2723 C CA . PRO A 1 369 ? 7.528 51.351 22.930 1.00 27.39 370 PRO A CA 1
ATOM 2724 C C . PRO A 1 369 ? 7.159 49.881 23.191 1.00 28.85 370 PRO A C 1
ATOM 2725 O O . PRO A 1 369 ? 6.047 49.623 23.646 1.00 28.31 370 PRO A O 1
ATOM 2729 N N . VAL A 1 370 ? 8.088 48.955 22.936 1.00 26.85 371 VAL A N 1
ATOM 2730 C CA . VAL A 1 370 ? 7.855 47.496 23.128 1.00 25.17 371 VAL A CA 1
ATOM 2731 C C . VAL A 1 370 ? 7.986 47.177 24.617 1.00 22.29 371 VAL A C 1
ATOM 2732 O O . VAL A 1 370 ? 7.141 46.448 25.139 1.00 23.12 371 VAL A O 1
ATOM 2736 N N . TYR A 1 371 ? 8.983 47.728 25.284 1.00 22.44 372 TYR A N 1
ATOM 2737 C CA . TYR A 1 371 ? 9.196 47.545 26.747 1.00 21.80 372 TYR A CA 1
ATOM 2738 C C . TYR A 1 371 ? 7.993 48.121 27.518 1.00 22.83 372 TYR A C 1
ATOM 2739 O O . TYR A 1 371 ? 7.643 47.590 28.584 1.00 23.62 372 TYR A O 1
ATOM 2748 N N . ALA A 1 372 ? 7.394 49.198 27.004 1.00 23.64 373 ALA A N 1
ATOM 2749 C CA . ALA A 1 372 ? 6.198 49.857 27.577 1.00 26.34 373 ALA A CA 1
ATOM 2750 C C . ALA A 1 372 ? 5.013 48.867 27.600 1.00 29.96 373 ALA A C 1
ATOM 2751 O O . ALA A 1 372 ? 4.384 48.743 28.672 1.00 34.15 373 ALA A O 1
ATOM 2753 N N . LEU A 1 373 ? 4.779 48.109 26.519 1.00 26.92 374 LEU A N 1
ATOM 2754 C CA . LEU A 1 373 ? 3.730 47.054 26.474 1.00 27.41 374 LEU A CA 1
ATOM 2755 C C . LEU A 1 373 ? 3.846 46.169 27.712 1.00 26.69 374 LEU A C 1
ATOM 2756 O O . LEU A 1 373 ? 2.847 45.517 28.018 1.00 28.23 374 LEU A O 1
ATOM 2761 N N . TYR A 1 374 ? 5.019 46.096 28.351 1.00 26.89 375 TYR A N 1
ATOM 2762 C CA . TYR A 1 374 ? 5.270 45.232 29.536 1.00 27.38 375 TYR A CA 1
ATOM 2763 C C . TYR A 1 374 ? 5.208 46.070 30.812 1.00 27.51 375 TYR A C 1
ATOM 2764 O O . TYR A 1 374 ? 5.577 45.560 31.864 1.00 29.77 375 TYR A O 1
ATOM 2773 N N . GLY A 1 375 ? 4.761 47.314 30.707 1.00 27.71 376 GLY A N 1
ATOM 2774 C CA . GLY A 1 375 ? 4.782 48.285 31.815 1.00 28.77 376 GLY A CA 1
ATOM 2775 C C . GLY A 1 375 ? 6.182 48.539 32.341 1.00 31.00 376 GLY A C 1
ATOM 2776 O O . GLY A 1 375 ? 6.330 48.776 33.564 1.00 31.70 376 GLY A O 1
ATOM 2777 N N . LEU A 1 376 ? 7.199 48.510 31.479 1.00 31.45 377 LEU A N 1
ATOM 2778 C CA . LEU A 1 376 ? 8.588 48.788 31.924 1.00 31.01 377 LEU A CA 1
ATOM 2779 C C . LEU A 1 376 ? 8.986 50.197 31.475 1.00 31.52 377 LEU A C 1
ATOM 2780 O O . LEU A 1 376 ? 8.476 50.655 30.435 1.00 35.99 377 LEU A O 1
ATOM 2785 N N . GLY A 1 377 ? 9.874 50.844 32.232 1.00 32.46 378 GLY A N 1
ATOM 2786 C CA . GLY A 1 377 ? 10.413 52.177 31.904 1.00 32.94 378 GLY A CA 1
ATOM 2787 C C . GLY A 1 377 ? 11.192 52.158 30.602 1.00 32.18 378 GLY A C 1
ATOM 2788 O O . GLY A 1 377 ? 11.241 51.096 29.945 1.00 31.49 378 GLY A O 1
ATOM 2789 N N . GLY A 1 378 ? 11.799 53.291 30.256 1.00 31.47 379 GLY A N 1
ATOM 2790 C CA . GLY A 1 378 ? 12.793 53.410 29.172 1.00 30.87 379 GLY A CA 1
ATOM 2791 C C . GLY A 1 378 ? 14.204 53.488 29.724 1.00 29.41 379 GLY A C 1
ATOM 2792 O O . GLY A 1 378 ? 14.447 52.975 30.833 1.00 29.00 379 GLY A O 1
ATOM 2793 N N . ILE A 1 379 ? 15.105 54.136 28.993 1.00 26.56 380 ILE A N 1
ATOM 2794 C CA . ILE A 1 379 ? 16.501 54.383 29.454 1.00 26.26 380 ILE A CA 1
ATOM 2795 C C . ILE A 1 379 ? 16.482 55.364 30.643 1.00 25.37 380 ILE A C 1
ATOM 2796 O O . ILE A 1 379 ? 17.324 55.218 31.554 1.00 24.06 380 ILE A O 1
ATOM 2801 N N . GLY A 1 380 ? 15.584 56.346 30.625 1.00 25.31 381 GLY A N 1
ATOM 2802 C CA . GLY A 1 380 ? 15.455 57.343 31.704 1.00 25.56 381 GLY A CA 1
ATOM 2803 C C . GLY A 1 380 ? 15.967 58.728 31.327 1.00 25.94 381 GLY A C 1
ATOM 2804 O O . GLY A 1 380 ? 15.914 59.620 32.179 1.00 27.90 381 GLY A O 1
ATOM 2805 N N . CYS A 1 381 ? 16.448 58.931 30.106 1.00 25.79 382 CYS A N 1
ATOM 2806 C CA . CYS A 1 381 ? 16.757 60.273 29.556 1.00 26.39 382 CYS A CA 1
ATOM 2807 C C . CYS A 1 381 ? 16.306 60.298 28.102 1.00 27.55 382 CYS A C 1
ATOM 2808 O O . CYS A 1 381 ? 16.170 59.204 27.523 1.00 26.35 382 CYS A O 1
ATOM 2811 N N . GLU A 1 382 ? 16.034 61.492 27.572 1.00 31.08 383 GLU A N 1
ATOM 2812 C CA . GLU A 1 382 ? 15.450 61.696 26.217 1.00 33.61 383 GLU A CA 1
ATOM 2813 C C . GLU A 1 382 ? 16.597 61.867 25.223 1.00 34.20 383 GLU A C 1
ATOM 2814 O O . GLU A 1 382 ? 16.524 61.276 24.132 1.00 32.68 383 GLU A O 1
ATOM 2820 N N . GLU A 1 383 ? 17.611 62.659 25.567 1.00 36.22 384 GLU A N 1
ATOM 2821 C CA . GLU A 1 383 ? 18.760 62.870 24.651 1.00 37.13 384 GLU A CA 1
ATOM 2822 C C . GLU A 1 383 ? 19.982 62.146 25.219 1.00 31.45 384 GLU A C 1
ATOM 2823 O O . GLU A 1 383 ? 20.055 61.868 26.439 1.00 29.44 384 GLU A O 1
ATOM 2829 N N . MET A 1 384 ? 20.894 61.812 24.323 1.00 27.63 385 MET A N 1
ATOM 2830 C CA . MET A 1 384 ? 22.120 61.054 24.629 1.00 26.06 385 MET A CA 1
ATOM 2831 C C . MET A 1 384 ? 22.830 61.737 25.793 1.00 24.79 385 MET A C 1
ATOM 2832 O O . MET A 1 384 ? 23.105 62.934 25.747 1.00 22.12 385 MET A O 1
ATOM 2837 N N . PRO A 1 385 ? 23.157 60.995 26.870 1.00 24.33 386 PRO A N 1
ATOM 2838 C CA . PRO A 1 385 ? 23.805 61.604 28.031 1.00 24.62 386 PRO A CA 1
ATOM 2839 C C . PRO A 1 385 ? 25.259 61.980 27.743 1.00 25.51 386 PRO A C 1
ATOM 2840 O O . PRO A 1 385 ? 25.845 61.488 26.779 1.00 25.75 386 PRO A O 1
ATOM 2844 N N . PRO A 1 386 ? 25.897 62.847 28.567 1.00 25.37 387 PRO A N 1
ATOM 2845 C CA . PRO A 1 386 ? 27.314 63.156 28.397 1.00 24.59 387 PRO A CA 1
ATOM 2846 C C . PRO A 1 386 ? 28.156 61.930 28.762 1.00 24.93 387 PRO A C 1
ATOM 2847 O O . PRO A 1 386 ? 27.587 60.949 29.248 1.00 24.90 387 PRO A O 1
ATOM 2851 N N . VAL A 1 387 ? 29.473 62.012 28.543 1.00 22.99 388 VAL A N 1
ATOM 2852 C CA . VAL A 1 387 ? 30.414 60.884 28.799 1.00 22.32 388 VAL A CA 1
ATOM 2853 C C . VAL A 1 387 ? 30.357 60.526 30.291 1.00 23.62 388 VAL A C 1
ATOM 2854 O O . VAL A 1 387 ? 29.957 61.395 31.108 1.00 22.23 388 VAL A O 1
ATOM 2858 N N . ASP A 1 388 ? 30.712 59.281 30.610 1.00 22.44 389 ASP A N 1
ATOM 2859 C CA . ASP A 1 388 ? 30.868 58.765 31.996 1.00 25.51 389 ASP A CA 1
ATOM 2860 C C . ASP A 1 388 ? 29.602 59.054 32.817 1.00 25.70 389 ASP A C 1
ATOM 2861 O O . ASP A 1 388 ? 29.740 59.324 34.051 1.00 27.54 389 ASP A O 1
ATOM 2866 N N . THR A 1 389 ? 28.425 58.924 32.190 1.00 22.46 390 THR A N 1
ATOM 2867 C CA . THR A 1 389 ? 27.083 59.166 32.796 1.00 22.08 390 THR A CA 1
ATOM 2868 C C . THR A 1 389 ? 26.175 57.983 32.488 1.00 19.97 390 THR A C 1
ATOM 2869 O O . THR A 1 389 ? 25.408 57.981 31.531 1.00 19.39 390 THR A O 1
ATOM 2873 N N . PRO A 1 390 ? 26.222 56.923 33.316 1.00 19.97 391 PRO A N 1
ATOM 2874 C CA . PRO A 1 390 ? 25.399 55.746 33.077 1.00 19.95 391 PRO A CA 1
ATOM 2875 C C . PRO A 1 390 ? 23.951 55.999 33.497 1.00 19.57 391 PRO A C 1
ATOM 2876 O O . PRO A 1 390 ? 23.705 56.720 34.467 1.00 20.26 391 PRO A O 1
ATOM 2880 N N . TYR A 1 391 ? 23.040 55.425 32.730 1.00 19.82 392 TYR A N 1
ATOM 2881 C CA . TYR A 1 391 ? 21.613 55.250 33.072 1.00 22.28 392 TYR A CA 1
ATOM 2882 C C . TYR A 1 391 ? 21.320 53.769 33.032 1.00 21.97 392 TYR A C 1
ATOM 2883 O O . TYR A 1 391 ? 21.386 53.202 31.935 1.00 22.06 392 TYR A O 1
ATOM 2892 N N . MET A 1 392 ? 20.972 53.194 34.181 1.00 23.05 393 MET A N 1
ATOM 2893 C CA . MET A 1 392 ? 20.686 51.742 34.283 1.00 23.97 393 MET A CA 1
ATOM 2894 C C . MET A 1 392 ? 19.516 51.451 35.238 1.00 24.49 393 MET A C 1
ATOM 2895 O O . MET A 1 392 ? 19.428 50.316 35.713 1.00 26.49 393 MET A O 1
ATOM 2900 N N . ASN A 1 393 ? 18.578 52.382 35.422 1.00 25.91 394 ASN A N 1
ATOM 2901 C CA . ASN A 1 393 ? 17.368 52.161 36.259 1.00 26.32 394 ASN A CA 1
ATOM 2902 C C . ASN A 1 393 ? 16.212 51.573 35.435 1.00 26.92 394 ASN A C 1
ATOM 2903 O O . ASN A 1 393 ? 15.192 51.202 36.048 1.00 28.61 394 ASN A O 1
ATOM 2908 N N . GLY A 1 394 ? 16.328 51.516 34.103 1.00 24.62 395 GLY A N 1
ATOM 2909 C CA . GLY A 1 394 ? 15.332 50.874 33.225 1.00 23.28 395 GLY A CA 1
ATOM 2910 C C . GLY A 1 394 ? 15.778 49.488 32.763 1.00 22.20 395 GLY A C 1
ATOM 2911 O O . GLY A 1 394 ? 16.851 49.013 33.138 1.00 22.34 395 GLY A O 1
ATOM 2912 N N . PRO A 1 395 ? 14.951 48.796 31.950 1.00 22.29 396 PRO A N 1
ATOM 2913 C CA . PRO A 1 395 ? 15.333 47.524 31.342 1.00 21.24 396 PRO A CA 1
ATOM 2914 C C . PRO A 1 395 ? 16.360 47.685 30.214 1.00 20.08 396 PRO A C 1
ATOM 2915 O O . PRO A 1 395 ? 16.972 46.714 29.889 1.00 20.86 396 PRO A O 1
ATOM 2919 N N . ILE A 1 396 ? 16.482 48.886 29.646 1.00 20.06 397 ILE A N 1
ATOM 2920 C CA . ILE A 1 396 ? 17.577 49.284 28.719 1.00 19.02 397 ILE A CA 1
ATOM 2921 C C . ILE A 1 396 ? 18.535 50.220 29.461 1.00 17.85 397 ILE A C 1
ATOM 2922 O O . ILE A 1 396 ? 18.134 51.317 29.837 1.00 16.93 397 ILE A O 1
ATOM 2927 N N . ALA A 1 397 ? 19.788 49.817 29.601 1.00 17.14 398 ALA A N 1
ATOM 2928 C CA . ALA A 1 397 ? 20.840 50.667 30.204 1.00 17.44 398 ALA A CA 1
ATOM 2929 C C . ALA A 1 397 ? 21.749 51.207 29.104 1.00 17.92 398 ALA A C 1
ATOM 2930 O O . ALA A 1 397 ? 21.894 50.574 28.010 1.00 16.98 398 ALA A O 1
ATOM 2932 N N . TYR A 1 398 ? 22.355 52.353 29.391 1.00 18.30 399 TYR A N 1
ATOM 2933 C CA . TYR A 1 398 ? 23.266 53.024 28.444 1.00 18.13 399 TYR A CA 1
ATOM 2934 C C . TYR A 1 398 ? 24.321 53.797 29.212 1.00 18.61 399 TYR A C 1
ATOM 2935 O O . TYR A 1 398 ? 23.989 54.493 30.206 1.00 19.63 399 TYR A O 1
ATOM 2944 N N . HIS A 1 399 ? 25.564 53.661 28.758 1.00 17.70 400 HIS A N 1
ATOM 2945 C CA . HIS A 1 399 ? 26.621 54.666 29.022 1.00 19.04 400 HIS A CA 1
ATOM 2946 C C . HIS A 1 399 ? 27.455 54.857 27.768 1.00 19.48 400 HIS A C 1
ATOM 2947 O O . HIS A 1 399 ? 27.491 53.945 26.921 1.00 19.29 400 HIS A O 1
ATOM 2954 N N . ASN A 1 400 ? 28.043 56.043 27.677 1.00 20.51 401 ASN A N 1
ATOM 2955 C CA . ASN A 1 400 ? 29.099 56.404 26.711 1.00 22.72 401 ASN A CA 1
ATOM 2956 C C . ASN A 1 400 ? 30.332 56.806 27.528 1.00 23.17 401 ASN A C 1
ATOM 2957 O O . ASN A 1 400 ? 30.342 57.924 28.023 1.00 22.38 401 ASN A O 1
ATOM 2962 N N . ARG A 1 401 ? 31.300 55.905 27.714 1.00 25.26 402 ARG A N 1
ATOM 2963 C CA . ARG A 1 401 ? 32.462 56.177 28.604 1.00 26.12 402 ARG A CA 1
ATOM 2964 C C . ARG A 1 401 ? 33.581 56.832 27.799 1.00 26.61 402 ARG A C 1
ATOM 2965 O O . ARG A 1 401 ? 33.658 56.627 26.558 1.00 22.58 402 ARG A O 1
ATOM 2973 N N . LYS A 1 402 ? 34.352 57.664 28.498 1.00 28.64 403 LYS A N 1
ATOM 2974 C CA . LYS A 1 402 ? 35.668 58.182 28.067 1.00 30.85 403 LYS A CA 1
ATOM 2975 C C . LYS A 1 402 ? 36.548 57.038 27.564 1.00 30.47 403 LYS A C 1
ATOM 2976 O O . LYS A 1 402 ? 36.491 55.935 28.129 1.00 29.32 403 LYS A O 1
ATOM 2982 N N . GLY A 1 403 ? 37.407 57.338 26.599 1.00 32.35 404 GLY A N 1
ATOM 2983 C CA . GLY A 1 403 ? 38.497 56.445 26.185 1.00 33.58 404 GLY A CA 1
ATOM 2984 C C . GLY A 1 403 ? 38.190 55.705 24.889 1.00 32.89 404 GLY A C 1
ATOM 2985 O O . GLY A 1 403 ? 37.239 56.031 24.165 1.00 31.65 404 GLY A O 1
ATOM 2986 N N . PRO A 1 404 ? 39.001 54.665 24.595 1.00 34.60 405 PRO A N 1
ATOM 2987 C CA . PRO A 1 404 ? 39.021 54.032 23.277 1.00 35.42 405 PRO A CA 1
ATOM 2988 C C . PRO A 1 404 ? 38.005 52.894 23.123 1.00 35.68 405 PRO A C 1
ATOM 2989 O O . PRO A 1 404 ? 37.511 52.382 24.131 1.00 35.11 405 PRO A O 1
ATOM 2993 N N . HIS A 1 405 ? 37.711 52.553 21.866 1.00 33.13 406 HIS A N 1
ATOM 2994 C CA . HIS A 1 405 ? 36.993 51.324 21.467 1.00 32.67 406 HIS A CA 1
ATOM 2995 C C . HIS A 1 405 ? 37.571 50.138 22.246 1.00 32.49 406 HIS A C 1
ATOM 2996 O O . HIS A 1 405 ? 38.688 49.724 21.914 1.00 35.81 406 HIS A O 1
ATOM 3003 N N . ALA A 1 406 ? 36.844 49.619 23.239 1.00 29.21 407 ALA A N 1
ATOM 3004 C CA . ALA A 1 406 ? 37.296 48.513 24.107 1.00 28.08 407 ALA A CA 1
ATOM 3005 C C . ALA A 1 406 ? 36.185 48.112 25.085 1.00 27.31 407 ALA A C 1
ATOM 3006 O O . ALA A 1 406 ? 35.096 48.758 25.107 1.00 24.87 407 ALA A O 1
ATOM 3008 N N . VAL A 1 407 ? 36.477 47.077 25.870 1.00 24.97 408 VAL A N 1
ATOM 3009 C CA . VAL A 1 407 ? 35.789 46.762 27.154 1.00 25.50 408 VAL A CA 1
ATOM 3010 C C . VAL A 1 407 ? 36.829 46.987 28.246 1.00 24.06 408 VAL A C 1
ATOM 3011 O O . VAL A 1 407 ? 37.890 46.358 28.182 1.00 23.61 408 VAL A O 1
ATOM 3015 N N . LEU A 1 408 ? 36.553 47.919 29.148 1.00 24.24 409 LEU A N 1
ATOM 3016 C CA . LEU A 1 408 ? 37.455 48.285 30.258 1.00 21.38 409 LEU A CA 1
ATOM 3017 C C . LEU A 1 408 ? 36.789 47.956 31.589 1.00 20.47 409 LEU A C 1
ATOM 3018 O O . LEU A 1 408 ? 35.594 47.659 31.643 1.00 19.22 409 LEU A O 1
ATOM 3023 N N . PRO A 1 409 ? 37.561 47.994 32.698 1.00 19.53 410 PRO A N 1
ATOM 3024 C CA . PRO A 1 409 ? 37.026 47.771 34.041 1.00 19.73 410 PRO A CA 1
ATOM 3025 C C . PRO A 1 409 ? 35.800 48.643 34.356 1.00 19.53 410 PRO A C 1
ATOM 3026 O O . PRO A 1 409 ? 34.883 48.134 34.964 1.00 18.25 410 PRO A O 1
ATOM 3030 N N . TYR A 1 410 ? 35.804 49.903 33.901 1.00 19.56 411 TYR A N 1
ATOM 3031 C CA . TYR A 1 410 ? 34.654 50.837 34.023 1.00 20.26 411 TYR A CA 1
ATOM 3032 C C . TYR A 1 410 ? 33.372 50.173 33.495 1.00 19.30 411 TYR A C 1
ATOM 3033 O O . TYR A 1 410 ? 32.335 50.214 34.177 1.00 19.06 411 TYR A O 1
ATOM 3042 N N . ASP A 1 411 ? 33.431 49.592 32.297 1.00 18.36 412 ASP A N 1
ATOM 3043 C CA . ASP A 1 411 ? 32.243 48.975 31.656 1.00 18.15 412 ASP A CA 1
ATOM 3044 C C . ASP A 1 411 ? 31.715 47.847 32.555 1.00 18.42 412 ASP A C 1
ATOM 3045 O O . ASP A 1 411 ? 30.514 47.861 32.848 1.00 18.01 412 ASP A O 1
ATOM 3050 N N . TRP A 1 412 ? 32.587 46.909 32.944 1.00 18.42 413 TRP A N 1
ATOM 3051 C CA . TRP A 1 412 ? 32.279 45.748 33.823 1.00 19.43 413 TRP A CA 1
ATOM 3052 C C . TRP A 1 412 ? 31.672 46.221 35.143 1.00 19.58 413 TRP A C 1
ATOM 3053 O O . TRP A 1 412 ? 30.727 45.587 35.607 1.00 18.37 413 TRP A O 1
ATOM 3064 N N . GLU A 1 413 ? 32.208 47.290 35.708 1.00 22.34 414 GLU A N 1
ATOM 3065 C CA . GLU A 1 413 ? 31.655 47.902 36.939 1.00 25.58 414 GLU A CA 1
ATOM 3066 C C . GLU A 1 413 ? 30.177 48.226 36.695 1.00 23.47 414 GLU A C 1
ATOM 3067 O O . GLU A 1 413 ? 29.335 47.901 37.557 1.00 20.11 414 GLU A O 1
ATOM 3073 N N . GLN A 1 414 ? 29.851 48.813 35.539 1.00 20.64 415 GLN A N 1
ATOM 3074 C CA . GLN A 1 414 ? 28.452 49.210 35.258 1.00 20.28 415 GLN A CA 1
ATOM 3075 C C . GLN A 1 414 ? 27.643 47.928 35.000 1.00 18.96 415 GLN A C 1
ATOM 3076 O O . GLN A 1 414 ? 26.556 47.799 35.575 1.00 19.02 415 GLN A O 1
ATOM 3082 N N . PHE A 1 415 ? 28.179 46.992 34.218 1.00 18.76 416 PHE A N 1
ATOM 3083 C CA . PHE A 1 415 ? 27.478 45.753 33.791 1.00 17.68 416 PHE A CA 1
ATOM 3084 C C . PHE A 1 415 ? 27.091 44.933 35.020 1.00 18.43 416 PHE A C 1
ATOM 3085 O O . PHE A 1 415 ? 26.010 44.349 34.988 1.00 20.02 416 PHE A O 1
ATOM 3093 N N . LEU A 1 416 ? 27.969 44.837 36.013 1.00 18.27 417 LEU A N 1
ATOM 3094 C CA . LEU A 1 416 ? 27.715 44.005 37.222 1.00 20.31 417 LEU A CA 1
ATOM 3095 C C . LEU A 1 416 ? 26.675 44.677 38.132 1.00 20.79 417 LEU A C 1
ATOM 3096 O O . LEU A 1 416 ? 25.813 43.962 38.676 1.00 21.01 417 LEU A O 1
ATOM 3101 N N . ARG A 1 417 ? 26.685 46.001 38.216 1.00 22.55 418 ARG A N 1
ATOM 3102 C CA . ARG A 1 417 ? 25.681 46.796 38.975 1.00 24.36 418 ARG A CA 1
ATOM 3103 C C . ARG A 1 417 ? 24.283 46.601 38.372 1.00 20.97 418 ARG A C 1
ATOM 3104 O O . ARG A 1 417 ? 23.295 46.490 39.117 1.00 19.61 418 ARG A O 1
ATOM 3112 N N . PHE A 1 418 ? 24.189 46.601 37.048 1.00 17.67 419 PHE A N 1
ATOM 3113 C CA . PHE A 1 418 ? 22.953 46.281 36.303 1.00 18.39 419 PHE A CA 1
ATOM 3114 C C . PHE A 1 418 ? 22.545 44.817 36.530 1.00 17.22 419 PHE A C 1
ATOM 3115 O O . PHE A 1 418 ? 21.375 44.545 36.828 1.00 15.74 419 PHE A O 1
ATOM 3123 N N . ALA A 1 419 ? 23.487 43.882 36.402 1.00 16.95 420 ALA A N 1
ATOM 3124 C CA . ALA A 1 419 ? 23.203 42.444 36.572 1.00 17.56 420 ALA A CA 1
ATOM 3125 C C . ALA A 1 419 ? 22.634 42.211 37.983 1.00 19.75 420 ALA A C 1
ATOM 3126 O O . ALA A 1 419 ? 21.639 41.474 38.091 1.00 20.37 420 ALA A O 1
ATOM 3128 N N . ASP A 1 420 ? 23.179 42.877 39.004 1.00 21.30 421 ASP A N 1
ATOM 3129 C CA . ASP A 1 420 ? 22.744 42.739 40.424 1.00 25.26 421 ASP A CA 1
ATOM 3130 C C . ASP A 1 420 ? 21.245 43.031 40.562 1.00 26.54 421 ASP A C 1
ATOM 3131 O O . ASP A 1 420 ? 20.574 42.332 41.324 1.00 28.19 421 ASP A O 1
ATOM 3136 N N . LYS A 1 421 ? 20.726 44.000 39.817 1.00 26.92 422 LYS A N 1
ATOM 3137 C CA . LYS A 1 421 ? 19.309 44.403 39.897 1.00 27.95 422 LYS A CA 1
ATOM 3138 C C . LYS A 1 421 ? 18.400 43.225 39.530 1.00 26.99 422 LYS A C 1
ATOM 3139 O O . LYS A 1 421 ? 17.303 43.180 40.071 1.00 27.76 422 LYS A O 1
ATOM 3145 N N . TYR A 1 422 ? 18.836 42.326 38.640 1.00 25.61 423 TYR A N 1
ATOM 3146 C CA . TYR A 1 422 ? 18.026 41.212 38.083 1.00 23.94 423 TYR A CA 1
ATOM 3147 C C . TYR A 1 422 ? 18.404 39.883 38.737 1.00 23.29 423 TYR A C 1
ATOM 3148 O O . TYR A 1 422 ? 17.522 39.056 38.960 1.00 25.91 423 TYR A O 1
ATOM 3157 N N . PHE A 1 423 ? 19.680 39.656 39.010 1.00 23.50 424 PHE A N 1
ATOM 3158 C CA . PHE A 1 423 ? 20.193 38.334 39.441 1.00 23.87 424 PHE A CA 1
ATOM 3159 C C . PHE A 1 423 ? 20.238 38.261 40.976 1.00 26.42 424 PHE A C 1
ATOM 3160 O O . PHE A 1 423 ? 20.516 37.168 41.451 1.00 26.93 424 PHE A O 1
ATOM 3168 N N . LYS A 1 424 ? 20.018 39.368 41.695 1.00 29.37 425 LYS A N 1
ATOM 3169 C CA . LYS A 1 424 ? 19.918 39.413 43.189 1.00 34.69 425 LYS A CA 1
ATOM 3170 C C . LYS A 1 424 ? 18.711 40.261 43.598 1.00 37.08 425 LYS A C 1
ATOM 3171 O O . LYS A 1 424 ? 17.997 40.722 42.695 1.00 39.10 425 LYS A O 1
ATOM 3177 N N . ASN A 1 425 ? 18.528 40.495 44.903 1.00 44.64 426 ASN A N 1
ATOM 3178 C CA . ASN A 1 425 ? 17.462 41.378 45.464 1.00 52.62 426 ASN A CA 1
ATOM 3179 C C . ASN A 1 425 ? 18.108 42.406 46.403 1.00 52.04 426 ASN A C 1
ATOM 3180 O O . ASN A 1 425 ? 18.744 42.018 47.378 1.00 47.61 426 ASN A O 1
ATOM 3185 N N . LYS B 1 26 ? 28.929 57.266 -10.366 1.00 40.79 27 LYS B N 1
ATOM 3186 C CA . LYS B 1 26 ? 29.952 56.267 -10.821 1.00 43.00 27 LYS B CA 1
ATOM 3187 C C . LYS B 1 26 ? 29.694 55.863 -12.281 1.00 43.39 27 LYS B C 1
ATOM 3188 O O . LYS B 1 26 ? 28.531 55.523 -12.606 1.00 41.74 27 LYS B O 1
ATOM 3194 N N . ASP B 1 27 ? 30.730 55.886 -13.127 1.00 39.35 28 ASP B N 1
ATOM 3195 C CA . ASP B 1 27 ? 30.590 55.584 -14.576 1.00 39.27 28 ASP B CA 1
ATOM 3196 C C . ASP B 1 27 ? 30.908 54.103 -14.754 1.00 34.83 28 ASP B C 1
ATOM 3197 O O . ASP B 1 27 ? 32.003 53.683 -14.377 1.00 41.17 28 ASP B O 1
ATOM 3202 N N . TYR B 1 28 ? 29.977 53.340 -15.301 1.00 27.33 29 TYR B N 1
ATOM 3203 C CA . TYR B 1 28 ? 30.148 51.880 -15.478 1.00 24.41 29 TYR B CA 1
ATOM 3204 C C . TYR B 1 28 ? 30.728 51.616 -16.867 1.00 23.75 29 TYR B C 1
ATOM 3205 O O . TYR B 1 28 ? 31.328 50.563 -17.023 1.00 26.16 29 TYR B O 1
ATOM 3214 N N . ALA B 1 29 ? 30.635 52.559 -17.809 1.00 22.20 30 ALA B N 1
ATOM 3215 C CA . ALA B 1 29 ? 31.199 52.395 -19.174 1.00 23.08 30 ALA B CA 1
ATOM 3216 C C . ALA B 1 29 ? 32.730 52.258 -19.102 1.00 21.99 30 ALA B C 1
ATOM 3217 O O . ALA B 1 29 ? 33.266 51.387 -19.791 1.00 20.08 30 ALA B O 1
ATOM 3219 N N . LYS B 1 30 ? 33.416 53.055 -18.271 1.00 23.58 31 LYS B N 1
ATOM 3220 C CA . LYS B 1 30 ? 34.898 52.955 -18.090 1.00 22.75 31 LYS B CA 1
ATOM 3221 C C . LYS B 1 30 ? 35.274 51.641 -17.360 1.00 20.23 31 LYS B C 1
ATOM 3222 O O . LYS B 1 30 ? 36.435 51.231 -17.431 1.00 19.19 31 LYS B O 1
ATOM 3228 N N . LEU B 1 31 ? 34.344 50.950 -16.702 1.00 18.58 32 LEU B N 1
ATOM 3229 C CA . LEU B 1 31 ? 34.697 49.737 -15.910 1.00 17.79 32 LEU B CA 1
ATOM 3230 C C . LEU B 1 31 ? 34.484 48.468 -16.743 1.00 17.11 32 LEU B C 1
ATOM 3231 O O . LEU B 1 31 ? 34.917 47.383 -16.282 1.00 17.40 32 LEU B O 1
ATOM 3236 N N . ALA B 1 32 ? 33.880 48.593 -17.931 1.00 16.05 33 ALA B N 1
ATOM 3237 C CA . ALA B 1 32 ? 33.517 47.446 -18.797 1.00 15.90 33 ALA B CA 1
ATOM 3238 C C . ALA B 1 32 ? 34.777 46.804 -19.377 1.00 16.07 33 ALA B C 1
ATOM 3239 O O . ALA B 1 32 ? 35.672 47.515 -19.888 1.00 17.68 33 ALA B O 1
ATOM 3241 N N . ASN B 1 33 ? 34.844 45.492 -19.269 1.00 16.22 34 ASN B N 1
ATOM 3242 C CA . ASN B 1 33 ? 35.839 44.662 -19.970 1.00 17.37 34 ASN B CA 1
ATOM 3243 C C . ASN B 1 33 ? 35.222 44.257 -21.300 1.00 17.08 34 ASN B C 1
ATOM 3244 O O . ASN B 1 33 ? 34.109 43.716 -21.292 1.00 15.93 34 ASN B O 1
ATOM 3249 N N . TYR B 1 34 ? 35.914 44.540 -22.395 1.00 18.73 35 TYR B N 1
ATOM 3250 C CA . TYR B 1 34 ? 35.545 44.060 -23.745 1.00 19.04 35 TYR B CA 1
ATOM 3251 C C . TYR B 1 34 ? 36.611 43.112 -24.282 1.00 20.19 35 TYR B C 1
ATOM 3252 O O . TYR B 1 34 ? 36.575 42.859 -25.487 1.00 20.13 35 TYR B O 1
ATOM 3261 N N . ASP B 1 35 ? 37.474 42.556 -23.428 1.00 21.67 36 ASP B N 1
ATOM 3262 C CA . ASP B 1 35 ? 38.650 41.756 -23.870 1.00 22.45 36 ASP B CA 1
ATOM 3263 C C . ASP B 1 35 ? 38.399 40.307 -23.474 1.00 22.85 36 ASP B C 1
ATOM 3264 O O . ASP B 1 35 ? 38.475 39.990 -22.257 1.00 22.16 36 ASP B O 1
ATOM 3269 N N . GLU B 1 36 ? 38.122 39.465 -24.469 1.00 21.61 37 GLU B N 1
ATOM 3270 C CA . GLU B 1 36 ? 37.720 38.057 -24.255 1.00 23.85 37 GLU B CA 1
ATOM 3271 C C . GLU B 1 36 ? 38.809 37.307 -23.477 1.00 23.11 37 GLU B C 1
ATOM 3272 O O . GLU B 1 36 ? 38.449 36.387 -22.684 1.00 23.08 37 GLU B O 1
ATOM 3278 N N . SER B 1 37 ? 40.083 37.646 -23.699 1.00 23.37 38 SER B N 1
ATOM 3279 C CA . SER B 1 37 ? 41.228 37.028 -22.982 1.00 24.36 38 SER B CA 1
ATOM 3280 C C . SER B 1 37 ? 41.185 37.382 -21.487 1.00 23.46 38 SER B C 1
ATOM 3281 O O . SER B 1 37 ? 41.820 36.650 -20.734 1.00 23.42 38 SER B O 1
ATOM 3284 N N . LYS B 1 38 ? 40.446 38.417 -21.067 1.00 21.55 39 LYS B N 1
ATOM 3285 C CA . LYS B 1 38 ? 40.456 38.917 -19.655 1.00 22.35 39 LYS B CA 1
ATOM 3286 C C . LYS B 1 38 ? 39.213 38.457 -18.889 1.00 20.51 39 LYS B C 1
ATOM 3287 O O . LYS B 1 38 ? 39.102 38.748 -17.681 1.00 20.97 39 LYS B O 1
ATOM 3293 N N . VAL B 1 39 ? 38.319 37.740 -19.558 1.00 20.96 40 VAL B N 1
ATOM 3294 C CA . VAL B 1 39 ? 37.117 37.125 -18.925 1.00 19.93 40 VAL B CA 1
ATOM 3295 C C . VAL B 1 39 ? 37.602 36.223 -17.796 1.00 19.69 40 VAL B C 1
ATOM 3296 O O . VAL B 1 39 ? 38.539 35.452 -17.970 1.00 19.43 40 VAL B O 1
ATOM 3300 N N . PRO B 1 40 ? 37.044 36.341 -16.578 1.00 19.90 41 PRO B N 1
ATOM 3301 C CA . PRO B 1 40 ? 37.518 35.547 -15.451 1.00 20.49 41 PRO B CA 1
ATOM 3302 C C . PRO B 1 40 ? 37.146 34.064 -15.559 1.00 22.11 41 PRO B C 1
ATOM 3303 O O . PRO B 1 40 ? 36.267 33.719 -16.326 1.00 20.94 41 PRO B O 1
ATOM 3307 N N . GLN B 1 41 ? 37.839 33.229 -14.785 1.00 21.00 42 GLN B N 1
ATOM 3308 C CA . GLN B 1 41 ? 37.423 31.835 -14.553 1.00 23.02 42 GLN B CA 1
ATOM 3309 C C . GLN B 1 41 ? 36.051 31.891 -13.893 1.00 23.48 42 GLN B C 1
ATOM 3310 O O . GLN B 1 41 ? 35.838 32.760 -13.041 1.00 22.95 42 GLN B O 1
ATOM 3316 N N . TYR B 1 42 ? 35.167 30.984 -14.283 1.00 23.37 43 TYR B N 1
ATOM 3317 C CA . TYR B 1 42 ? 33.895 30.740 -13.579 1.00 23.92 43 TYR B CA 1
ATOM 3318 C C . TYR B 1 42 ? 33.474 29.304 -13.857 1.00 25.32 43 TYR B C 1
ATOM 3319 O O . TYR B 1 42 ? 33.894 28.710 -14.897 1.00 23.74 43 TYR B O 1
ATOM 3328 N N . THR B 1 43 ? 32.636 28.804 -12.954 1.00 27.13 44 THR B N 1
ATOM 3329 C CA . THR B 1 43 ? 31.873 27.543 -13.092 1.00 28.78 44 THR B CA 1
ATOM 3330 C C . THR B 1 43 ? 30.401 27.911 -13.092 1.00 26.46 44 THR B C 1
ATOM 3331 O O . THR B 1 43 ? 29.979 28.561 -12.118 1.00 25.25 44 THR B O 1
ATOM 3335 N N . LEU B 1 44 ? 29.685 27.545 -14.150 1.00 25.36 45 LEU B N 1
ATOM 3336 C CA . LEU B 1 44 ? 28.199 27.588 -14.182 1.00 26.19 45 LEU B CA 1
ATOM 3337 C C . LEU B 1 44 ? 27.646 26.696 -13.072 1.00 24.03 45 LEU B C 1
ATOM 3338 O O . LEU B 1 44 ? 28.051 25.542 -12.930 1.00 23.71 45 LEU B O 1
ATOM 3343 N N . PRO B 1 45 ? 26.661 27.172 -12.284 1.00 23.06 46 PRO B N 1
ATOM 3344 C CA . PRO B 1 45 ? 25.878 26.274 -11.446 1.00 23.70 46 PRO B CA 1
ATOM 3345 C C . PRO B 1 45 ? 25.260 25.172 -12.331 1.00 24.35 46 PRO B C 1
ATOM 3346 O O . PRO B 1 45 ? 24.775 25.442 -13.426 1.00 22.78 46 PRO B O 1
ATOM 3350 N N . SER B 1 46 ? 25.324 23.933 -11.851 1.00 27.55 47 SER B N 1
ATOM 3351 C CA . SER B 1 46 ? 24.806 22.734 -12.554 1.00 28.63 47 SER B CA 1
ATOM 3352 C C . SER B 1 46 ? 23.285 22.838 -12.681 1.00 26.37 47 SER B C 1
ATOM 3353 O O . SER B 1 46 ? 22.579 22.820 -11.636 1.00 23.32 47 S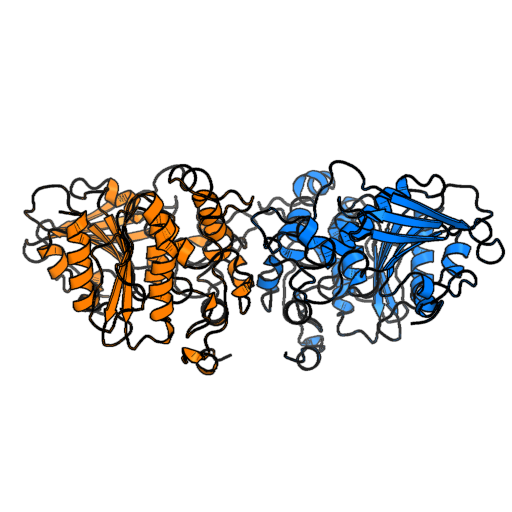ER B O 1
ATOM 3356 N N . VAL B 1 47 ? 22.801 22.916 -13.922 1.00 24.12 48 VAL B N 1
ATOM 3357 C CA . VAL B 1 47 ? 21.344 23.013 -14.203 1.00 23.96 48 VAL B CA 1
ATOM 3358 C C . VAL B 1 47 ? 20.660 21.694 -13.801 1.00 24.02 48 VAL B C 1
ATOM 3359 O O . VAL B 1 47 ? 19.498 21.776 -13.330 1.00 22.17 48 VAL B O 1
ATOM 3363 N N . LEU B 1 48 ? 21.366 20.551 -13.895 1.00 23.54 49 LEU B N 1
ATOM 3364 C CA . LEU B 1 48 ? 20.790 19.186 -13.655 1.00 26.53 49 LEU B CA 1
ATOM 3365 C C . LEU B 1 48 ? 20.998 18.687 -12.215 1.00 27.47 49 LEU B C 1
ATOM 3366 O O . LEU B 1 48 ? 20.556 17.577 -11.936 1.00 30.08 49 LEU B O 1
ATOM 3371 N N . MET B 1 49 ? 21.640 19.427 -11.320 1.00 26.79 50 MET B N 1
ATOM 3372 C CA . MET B 1 49 ? 21.780 18.952 -9.916 1.00 28.07 50 MET B CA 1
ATOM 3373 C C . MET B 1 49 ? 20.821 19.714 -8.999 1.00 26.04 50 MET B C 1
ATOM 3374 O O . MET B 1 49 ? 20.891 20.945 -8.933 1.00 24.42 50 MET B O 1
ATOM 3379 N N . CYS B 1 50 ? 19.957 18.981 -8.308 1.00 25.96 51 CYS B N 1
ATOM 3380 C CA . CYS B 1 50 ? 18.992 19.537 -7.343 1.00 26.04 51 CYS B CA 1
ATOM 3381 C C . CYS B 1 50 ? 19.781 20.052 -6.141 1.00 25.66 51 CYS B C 1
ATOM 3382 O O . CYS B 1 50 ? 20.944 19.640 -5.961 1.00 22.56 51 CYS B O 1
ATOM 3385 N N . HIS B 1 51 ? 19.172 20.946 -5.380 1.00 25.65 52 HIS B N 1
ATOM 3386 C CA . HIS B 1 51 ? 19.746 21.497 -4.131 1.00 29.37 52 HIS B CA 1
ATOM 3387 C C . HIS B 1 51 ? 20.181 20.345 -3.215 1.00 29.14 52 HIS B C 1
ATOM 3388 O O . HIS B 1 51 ? 21.236 20.488 -2.545 1.00 30.22 52 HIS B O 1
ATOM 3395 N N . ASP B 1 52 ? 19.437 19.235 -3.222 1.00 29.18 53 ASP B N 1
ATOM 3396 C CA . ASP B 1 52 ? 19.647 18.091 -2.294 1.00 30.62 53 ASP B CA 1
ATOM 3397 C C . ASP B 1 52 ? 20.635 17.088 -2.900 1.00 30.75 53 ASP B C 1
ATOM 3398 O O . ASP B 1 52 ? 20.968 16.111 -2.213 1.00 31.59 53 ASP B O 1
ATOM 3403 N N . GLY B 1 53 ? 21.095 17.322 -4.131 1.00 32.32 54 GLY B N 1
ATOM 3404 C CA . GLY B 1 53 ? 22.220 16.585 -4.737 1.00 30.63 54 GLY B CA 1
ATOM 3405 C C . GLY B 1 53 ? 21.767 15.599 -5.799 1.00 32.48 54 GLY B C 1
ATOM 3406 O O . GLY B 1 53 ? 22.637 15.162 -6.551 1.00 33.05 54 GLY B O 1
ATOM 3407 N N . GLU B 1 54 ? 20.472 15.251 -5.860 1.00 32.02 55 GLU B N 1
ATOM 3408 C CA . GLU B 1 54 ? 19.905 14.287 -6.847 1.00 32.93 55 GLU B CA 1
ATOM 3409 C C . GLU B 1 54 ? 20.179 14.793 -8.267 1.00 30.65 55 GLU B C 1
ATOM 3410 O O . GLU B 1 54 ? 19.839 15.940 -8.566 1.00 29.45 55 GLU B O 1
ATOM 3416 N N . MET B 1 55 ? 20.771 13.969 -9.121 1.00 30.77 56 MET B N 1
ATOM 3417 C CA . MET B 1 55 ? 21.049 14.361 -10.526 1.00 32.22 56 MET B CA 1
ATOM 3418 C C . MET B 1 55 ? 19.820 14.062 -11.383 1.00 32.30 56 MET B C 1
ATOM 3419 O O . MET B 1 55 ? 19.373 12.901 -11.417 1.00 36.20 56 MET B O 1
ATOM 3424 N N . VAL B 1 56 ? 19.309 15.089 -12.060 1.00 29.94 57 VAL B N 1
ATOM 3425 C CA . VAL B 1 56 ? 18.209 14.971 -13.055 1.00 28.82 57 VAL B CA 1
ATOM 3426 C C . VAL B 1 56 ? 18.746 14.161 -14.232 1.00 28.39 57 VAL B C 1
ATOM 3427 O O . VAL B 1 56 ? 19.747 14.594 -14.817 1.00 28.63 57 VAL B O 1
ATOM 3431 N N . GLN B 1 57 ? 18.127 13.021 -14.539 1.00 31.94 58 GLN B N 1
ATOM 3432 C CA . GLN B 1 57 ? 18.478 12.203 -15.737 1.00 36.10 58 GLN B CA 1
ATOM 3433 C C . GLN B 1 57 ? 17.249 11.990 -16.621 1.00 34.25 58 GLN B C 1
ATOM 3434 O O . GLN B 1 57 ? 17.445 11.509 -17.732 1.00 36.53 58 GLN B O 1
ATOM 3440 N N . THR B 1 58 ? 16.053 12.372 -16.160 1.00 34.72 59 THR B N 1
ATOM 3441 C CA . THR B 1 58 ? 14.768 12.227 -16.897 1.00 35.04 59 THR B CA 1
ATOM 3442 C C . THR B 1 58 ? 14.013 13.563 -16.920 1.00 33.35 59 THR B C 1
ATOM 3443 O O . THR B 1 58 ? 14.209 14.391 -16.009 1.00 30.17 59 THR B O 1
ATOM 3447 N N . LYS B 1 59 ? 13.144 13.747 -17.915 1.00 35.12 60 LYS B N 1
ATOM 3448 C CA . LYS B 1 59 ? 12.238 14.921 -18.018 1.00 35.81 60 LYS B CA 1
ATOM 3449 C C . LYS B 1 59 ? 11.283 14.911 -16.821 1.00 33.59 60 LYS B C 1
ATOM 3450 O O . LYS B 1 59 ? 10.889 15.993 -16.390 1.00 31.42 60 LYS B O 1
ATOM 3456 N N . GLU B 1 60 ? 10.959 13.730 -16.286 1.00 34.25 61 GLU B N 1
ATOM 3457 C CA . GLU B 1 60 ? 10.029 13.582 -15.136 1.00 36.20 61 GLU B CA 1
ATOM 3458 C C . GLU B 1 60 ? 10.673 14.250 -13.916 1.00 32.68 61 GLU B C 1
ATOM 3459 O O . GLU B 1 60 ? 10.006 15.031 -13.228 1.00 30.86 61 GLU B O 1
ATOM 3465 N N A GLN B 1 61 ? 11.952 13.961 -13.680 0.50 32.50 62 GLN B N 1
ATOM 3466 N N B GLN B 1 61 ? 11.946 13.942 -13.673 0.50 31.73 62 GLN B N 1
ATOM 3467 C CA A GLN B 1 61 ? 12.748 14.548 -12.566 0.50 33.16 62 GLN B CA 1
ATOM 3468 C CA B GLN B 1 61 ? 12.760 14.544 -12.583 0.50 31.91 62 GLN B CA 1
ATOM 3469 C C A GLN B 1 61 ? 12.898 16.064 -12.776 0.50 31.26 62 GLN B C 1
ATOM 3470 C C B GLN B 1 61 ? 12.858 16.063 -12.786 0.50 30.56 62 GLN B C 1
ATOM 3471 O O A GLN B 1 61 ? 12.793 16.807 -11.780 0.50 30.58 62 GLN B O 1
ATOM 3472 O O B GLN B 1 61 ? 12.678 16.802 -11.798 0.50 29.89 62 GLN B O 1
ATOM 3483 N N . TRP B 1 62 ? 13.126 16.500 -14.022 1.00 29.43 63 TRP B N 1
ATOM 3484 C CA . TRP B 1 62 ? 13.176 17.937 -14.396 1.00 28.83 63 TRP B CA 1
ATOM 3485 C C . TRP B 1 62 ? 11.845 18.614 -14.051 1.00 28.61 63 TRP B C 1
ATOM 3486 O O . TRP B 1 62 ? 11.858 19.587 -13.276 1.00 27.24 63 TRP B O 1
ATOM 3497 N N . GLU B 1 63 ? 10.740 18.085 -14.575 1.00 29.39 64 GLU B N 1
ATOM 3498 C CA . GLU B 1 63 ? 9.395 18.713 -14.477 1.00 30.78 64 GLU B CA 1
ATOM 3499 C C . GLU B 1 63 ? 8.911 18.689 -13.029 1.00 29.48 64 GLU B C 1
ATOM 3500 O O . GLU B 1 63 ? 8.317 19.683 -12.578 1.00 33.22 64 GLU B O 1
ATOM 3506 N N . GLN B 1 64 ? 9.152 17.613 -12.299 1.00 30.53 65 GLN B N 1
ATOM 3507 C CA . GLN B 1 64 ? 8.516 17.455 -10.970 1.00 34.02 65 GLN B CA 1
ATOM 3508 C C . GLN B 1 64 ? 9.417 18.005 -9.858 1.00 30.33 65 GLN B C 1
ATOM 3509 O O . GLN B 1 64 ? 8.854 18.374 -8.826 1.00 29.10 65 GLN B O 1
ATOM 3515 N N . LYS B 1 65 ? 10.734 18.124 -10.042 1.00 28.88 66 LYS B N 1
ATOM 3516 C CA . LYS B 1 65 ? 11.621 18.542 -8.915 1.00 29.27 66 LYS B CA 1
ATOM 3517 C C . LYS B 1 65 ? 12.503 19.766 -9.244 1.00 28.14 66 LYS B C 1
ATOM 3518 O O . LYS B 1 65 ? 12.478 20.741 -8.468 1.00 28.58 66 LYS B O 1
ATOM 3524 N N . ARG B 1 66 ? 13.304 19.707 -10.306 1.00 25.95 67 ARG B N 1
ATOM 3525 C CA . ARG B 1 66 ? 14.406 20.671 -10.553 1.00 25.86 67 ARG B CA 1
ATOM 3526 C C . ARG B 1 66 ? 13.847 21.993 -11.080 1.00 25.62 67 ARG B C 1
ATOM 3527 O O . ARG B 1 66 ? 14.224 23.055 -10.557 1.00 24.70 67 ARG B O 1
ATOM 3535 N N . ARG B 1 67 ? 13.029 21.932 -12.128 1.00 25.34 68 ARG B N 1
ATOM 3536 C CA . ARG B 1 67 ? 12.447 23.140 -12.750 1.00 23.52 68 ARG B CA 1
ATOM 3537 C C . ARG B 1 67 ? 11.728 23.974 -11.692 1.00 23.21 68 ARG B C 1
ATOM 3538 O O . ARG B 1 67 ? 11.970 25.172 -11.621 1.00 21.78 68 ARG B O 1
ATOM 3546 N N . PRO B 1 68 ? 10.844 23.404 -10.836 1.00 25.31 69 PRO B N 1
ATOM 3547 C CA . PRO B 1 68 ? 10.285 24.147 -9.704 1.00 25.89 69 PRO B CA 1
ATOM 3548 C C . PRO B 1 68 ? 11.306 24.883 -8.816 1.00 24.65 69 PRO B C 1
ATOM 3549 O O . PRO B 1 68 ? 11.021 26.013 -8.455 1.00 23.96 69 PRO B O 1
ATOM 3553 N N . GLU B 1 69 ? 12.445 24.255 -8.490 1.00 23.92 70 GLU B N 1
ATOM 3554 C CA . GLU B 1 69 ? 13.534 24.868 -7.673 1.00 23.68 70 GLU B CA 1
ATOM 3555 C C . GLU B 1 69 ? 14.108 26.074 -8.422 1.00 21.12 70 GLU B C 1
ATOM 3556 O O . GLU B 1 69 ? 14.315 27.107 -7.802 1.00 18.97 70 GLU B O 1
ATOM 3562 N N . ILE B 1 70 ? 14.431 25.903 -9.702 1.00 19.90 71 ILE B N 1
ATOM 3563 C CA . ILE B 1 70 ? 15.053 26.971 -10.529 1.00 20.38 71 ILE B CA 1
ATOM 3564 C C . ILE B 1 70 ? 14.049 28.114 -10.753 1.00 20.46 71 ILE B C 1
ATOM 3565 O O . ILE B 1 70 ? 14.473 29.287 -10.631 1.00 20.94 71 ILE B O 1
ATOM 3570 N N . LEU B 1 71 ? 12.775 27.830 -11.031 1.00 20.02 72 LEU B N 1
ATOM 3571 C CA . LEU B 1 71 ? 11.748 28.905 -11.158 1.00 20.83 72 LEU B CA 1
ATOM 3572 C C . LEU B 1 71 ? 11.687 29.697 -9.839 1.00 19.35 72 LEU B C 1
ATOM 3573 O O . LEU B 1 71 ? 11.628 30.930 -9.874 1.00 18.00 72 LEU B O 1
ATOM 3578 N N . ASN B 1 72 ? 11.710 29.005 -8.709 1.00 20.63 73 ASN B N 1
ATOM 3579 C CA . ASN B 1 72 ? 11.597 29.663 -7.391 1.00 22.27 73 ASN B CA 1
ATOM 3580 C C . ASN B 1 72 ? 12.805 30.587 -7.150 1.00 21.25 73 ASN B C 1
ATOM 3581 O O . ASN B 1 72 ? 12.607 31.712 -6.679 1.00 20.72 73 ASN B O 1
ATOM 3586 N N . LEU B 1 73 ? 14.013 30.155 -7.499 1.00 18.28 74 LEU B N 1
ATOM 3587 C CA . LEU B 1 73 ? 15.228 30.979 -7.343 1.00 18.01 74 LEU B CA 1
ATOM 3588 C C . LEU B 1 73 ? 15.081 32.261 -8.155 1.00 17.07 74 LEU B C 1
ATOM 3589 O O . LEU B 1 73 ? 15.324 33.331 -7.584 1.00 16.66 74 LEU B O 1
ATOM 3594 N N . PHE B 1 74 ? 14.725 32.162 -9.436 1.00 16.91 75 PHE B N 1
ATOM 3595 C CA . PHE B 1 74 ? 14.594 33.340 -10.326 1.00 16.46 75 PHE B CA 1
ATOM 3596 C C . PHE B 1 74 ? 13.489 34.269 -9.804 1.00 17.09 75 PHE B C 1
ATOM 3597 O O . PHE B 1 74 ? 13.675 35.500 -9.831 1.00 17.83 75 PHE B O 1
ATOM 3605 N N . THR B 1 75 ? 12.375 33.709 -9.337 1.00 16.54 76 THR B N 1
ATOM 3606 C CA . THR B 1 75 ? 11.203 34.491 -8.887 1.00 16.61 76 THR B CA 1
ATOM 3607 C C . THR B 1 75 ? 11.604 35.235 -7.614 1.00 16.45 76 THR B C 1
ATOM 3608 O O . THR B 1 75 ? 11.299 36.430 -7.513 1.00 15.78 76 THR B O 1
ATOM 3612 N N . THR B 1 76 ? 12.268 34.552 -6.678 1.00 16.09 77 THR B N 1
ATOM 3613 C CA . THR B 1 76 ? 12.590 35.111 -5.347 1.00 15.91 77 THR B CA 1
ATOM 3614 C C . THR B 1 76 ? 13.747 36.110 -5.457 1.00 16.27 77 THR B C 1
ATOM 3615 O O . THR B 1 76 ? 13.634 37.191 -4.858 1.00 15.88 77 THR B O 1
ATOM 3619 N N . TYR B 1 77 ? 14.804 35.774 -6.207 1.00 15.77 78 TYR B N 1
ATOM 3620 C CA . TYR B 1 77 ? 16.123 36.437 -6.085 1.00 16.10 78 TYR B CA 1
ATOM 3621 C C . TYR B 1 77 ? 16.430 37.358 -7.264 1.00 16.08 78 TYR B C 1
ATOM 3622 O O . TYR B 1 77 ? 17.346 38.152 -7.073 1.00 17.21 78 TYR B O 1
ATOM 3631 N N . MET B 1 78 ? 15.729 37.282 -8.399 1.00 15.84 79 MET B N 1
ATOM 3632 C CA . MET B 1 78 ? 16.051 38.136 -9.576 1.00 16.56 79 MET B CA 1
ATOM 3633 C C . MET B 1 78 ? 14.838 39.001 -9.985 1.00 16.41 79 MET B C 1
ATOM 3634 O O . MET B 1 78 ? 14.930 40.228 -9.859 1.00 15.08 79 MET B O 1
ATOM 3639 N N . PHE B 1 79 ? 13.741 38.405 -10.454 1.00 15.63 80 PHE B N 1
ATOM 3640 C CA . PHE B 1 79 ? 12.616 39.155 -11.068 1.00 17.03 80 PHE B CA 1
ATOM 3641 C C . PHE B 1 79 ? 11.662 39.672 -9.982 1.00 17.64 80 PHE B C 1
ATOM 3642 O O . PHE B 1 79 ? 11.229 40.834 -10.081 1.00 17.89 80 PHE B O 1
ATOM 3650 N N . GLY B 1 80 ? 11.374 38.852 -8.974 1.00 17.48 81 GLY B N 1
ATOM 3651 C CA . GLY B 1 80 ? 10.387 39.157 -7.929 1.00 19.04 81 GLY B CA 1
ATOM 3652 C C . GLY B 1 80 ? 9.046 38.518 -8.227 1.00 19.33 81 GLY B C 1
ATOM 3653 O O . GLY B 1 80 ? 8.721 38.327 -9.418 1.00 17.93 81 GLY B O 1
ATOM 3654 N N . LYS B 1 81 ? 8.330 38.134 -7.172 1.00 21.28 82 LYS B N 1
ATOM 3655 C CA . LYS B 1 81 ? 6.972 37.532 -7.251 1.00 24.42 82 LYS B CA 1
ATOM 3656 C C . LYS B 1 81 ? 5.993 38.574 -7.787 1.00 24.22 82 LYS B C 1
ATOM 3657 O O . LYS B 1 81 ? 6.042 39.748 -7.314 1.00 22.99 82 LYS B O 1
ATOM 3663 N N . ALA B 1 82 ? 5.119 38.144 -8.691 1.00 24.02 83 ALA B N 1
ATOM 3664 C CA . ALA B 1 82 ? 4.013 38.957 -9.236 1.00 26.34 83 ALA B CA 1
ATOM 3665 C C . ALA B 1 82 ? 2.704 38.499 -8.597 1.00 28.08 83 ALA B C 1
ATOM 3666 O O . ALA B 1 82 ? 2.595 37.365 -8.133 1.00 29.19 83 ALA B O 1
ATOM 3668 N N . PRO B 1 83 ? 1.647 39.333 -8.563 1.00 29.06 84 PRO B N 1
ATOM 3669 C CA . PRO B 1 83 ? 0.361 38.879 -8.032 1.00 29.60 84 PRO B CA 1
ATOM 3670 C C . PRO B 1 83 ? -0.136 37.643 -8.799 1.00 30.68 84 PRO B C 1
ATOM 3671 O O . PRO B 1 83 ? -0.049 37.619 -9.999 1.00 27.96 84 PRO B O 1
ATOM 3675 N N A VAL B 1 84 ? -0.617 36.627 -8.079 0.50 34.12 85 VAL B N 1
ATOM 3676 N N B VAL B 1 84 ? -0.608 36.629 -8.070 0.50 32.92 85 VAL B N 1
ATOM 3677 C CA A VAL B 1 84 ? -1.267 35.422 -8.674 0.50 37.27 85 VAL B CA 1
ATOM 3678 C CA B VAL B 1 84 ? -1.275 35.424 -8.643 0.50 35.16 85 VAL B CA 1
ATOM 3679 C C A VAL B 1 84 ? -2.779 35.635 -8.610 0.50 37.75 85 VAL B C 1
ATOM 3680 C C B VAL B 1 84 ? -2.782 35.677 -8.601 0.50 36.45 85 VAL B C 1
ATOM 3681 O O A VAL B 1 84 ? -3.334 35.609 -7.497 0.50 38.20 85 VAL B O 1
ATOM 3682 O O B VAL B 1 84 ? -3.338 35.739 -7.490 0.50 36.83 85 VAL B O 1
ATOM 3689 N N . LEU B 1 85 ? -3.399 35.850 -9.769 1.00 38.38 86 LEU B N 1
ATOM 3690 C CA . LEU B 1 85 ? -4.849 36.116 -9.898 1.00 42.21 86 LEU B CA 1
ATOM 3691 C C . LEU B 1 85 ? -5.602 34.785 -9.905 1.00 45.33 86 LEU B C 1
ATOM 3692 O O . LEU B 1 85 ? -5.144 33.854 -10.600 1.00 44.70 86 LEU B O 1
ATOM 3697 N N . LYS B 1 86 ? -6.726 34.734 -9.182 1.00 51.98 87 LYS B N 1
ATOM 3698 C CA . LYS B 1 86 ? -7.664 33.582 -9.132 1.00 55.45 87 LYS B CA 1
ATOM 3699 C C . LYS B 1 86 ? -8.571 33.609 -10.365 1.00 53.35 87 LYS B C 1
ATOM 3700 O O . LYS B 1 86 ? -8.911 32.531 -10.860 1.00 58.21 87 LYS B O 1
ATOM 3706 N N . HIS B 1 87 ? -8.950 34.795 -10.839 1.00 49.88 88 HIS B N 1
ATOM 3707 C CA . HIS B 1 87 ? -9.787 34.965 -12.052 1.00 46.24 88 HIS B CA 1
ATOM 3708 C C . HIS B 1 87 ? -9.175 36.035 -12.959 1.00 42.26 88 HIS B C 1
ATOM 3709 O O . HIS B 1 87 ? -8.486 36.938 -12.441 1.00 39.40 88 HIS B O 1
ATOM 3716 N N . LYS B 1 88 ? -9.442 35.942 -14.260 1.00 40.35 89 LYS B N 1
ATOM 3717 C CA . LYS B 1 88 ? -8.997 36.929 -15.282 1.00 43.20 89 LYS B CA 1
ATOM 3718 C C . LYS B 1 88 ? -9.534 38.325 -14.939 1.00 43.30 89 LYS B C 1
ATOM 3719 O O . LYS B 1 88 ? -10.601 38.434 -14.315 1.00 44.04 89 LYS B O 1
ATOM 3725 N N . LEU B 1 89 ? -8.786 39.358 -15.315 1.00 46.19 90 LEU B N 1
ATOM 3726 C CA . LEU B 1 89 ? -9.201 40.775 -15.167 1.00 45.62 90 LEU B CA 1
ATOM 3727 C C . LEU B 1 89 ? -9.994 41.181 -16.406 1.00 43.77 90 LEU B C 1
ATOM 3728 O O . LEU B 1 89 ? -9.801 40.637 -17.499 1.00 38.19 90 LEU B O 1
ATOM 3733 N N . PRO B 1 90 ? -10.917 42.153 -16.255 1.00 43.57 91 PRO B N 1
ATOM 3734 C CA . PRO B 1 90 ? -11.783 42.563 -17.358 1.00 43.62 91 PRO B CA 1
ATOM 3735 C C . PRO B 1 90 ? -10.987 43.044 -18.583 1.00 43.50 91 PRO B C 1
ATOM 3736 O O . PRO B 1 90 ? -9.999 43.758 -18.427 1.00 43.09 91 PRO B O 1
ATOM 3740 N N . CYS B 1 91 ? -11.416 42.592 -19.758 1.00 40.60 92 CYS B N 1
ATOM 3741 C CA A CYS B 1 91 ? -10.963 43.055 -21.098 0.50 42.90 92 CYS B CA 1
ATOM 3742 C CA B CYS B 1 91 ? -10.966 43.149 -21.056 0.50 42.66 92 CYS B CA 1
ATOM 3743 C C . CYS B 1 91 ? -12.192 43.449 -21.921 1.00 42.68 92 CYS B C 1
ATOM 3744 O O . CYS B 1 91 ? -13.186 42.714 -21.818 1.00 43.17 92 CYS B O 1
ATOM 3749 N N . THR B 1 92 ? -12.108 44.533 -22.694 1.00 43.95 93 THR B N 1
ATOM 3750 C CA . THR B 1 92 ? -13.145 44.979 -23.662 1.00 44.78 93 THR B CA 1
ATOM 3751 C C . THR B 1 92 ? -12.464 45.326 -24.986 1.00 41.88 93 THR B C 1
ATOM 3752 O O . THR B 1 92 ? -11.462 46.063 -24.977 1.00 40.66 93 THR B O 1
ATOM 3756 N N . VAL B 1 93 ? -12.992 44.794 -26.077 1.00 39.66 94 VAL B N 1
ATOM 3757 C CA . VAL B 1 93 ? -12.598 45.188 -27.457 1.00 41.36 94 VAL B CA 1
ATOM 3758 C C . VAL B 1 93 ? -13.190 46.576 -27.731 1.00 45.98 94 VAL B C 1
ATOM 3759 O O . VAL B 1 93 ? -14.422 46.684 -27.802 1.00 47.12 94 VAL B O 1
ATOM 3763 N N . SER B 1 94 ? -12.347 47.601 -27.871 1.00 51.37 95 SER B N 1
ATOM 3764 C CA . SER B 1 94 ? -12.748 49.037 -27.900 1.00 52.39 95 SER B CA 1
ATOM 3765 C C . SER B 1 94 ? -12.837 49.556 -29.341 1.00 48.78 95 SER B C 1
ATOM 3766 O O . SER B 1 94 ? -13.173 50.737 -29.511 1.00 51.35 95 SER B O 1
ATOM 3769 N N . ARG B 1 95 ? -12.524 48.722 -30.332 1.00 45.03 96 ARG B N 1
ATOM 3770 C CA . ARG B 1 95 ? -12.582 49.089 -31.772 1.00 44.94 96 ARG B CA 1
ATOM 3771 C C . ARG B 1 95 ? -12.033 47.940 -32.621 1.00 43.06 96 ARG B C 1
ATOM 3772 O O . ARG B 1 95 ? -10.922 47.449 -32.339 1.00 41.71 96 ARG B O 1
ATOM 3780 N N . ILE B 1 96 ? -12.790 47.539 -33.635 1.00 39.75 97 ILE B N 1
ATOM 3781 C CA . ILE B 1 96 ? -12.339 46.567 -34.667 1.00 39.75 97 ILE B CA 1
ATOM 3782 C C . ILE B 1 96 ? -12.472 47.251 -36.022 1.00 40.47 97 ILE B C 1
ATOM 3783 O O . ILE B 1 96 ? -13.459 48.001 -36.216 1.00 41.12 97 ILE B O 1
ATOM 3788 N N . ASN B 1 97 ? -11.505 46.997 -36.898 1.00 39.65 98 ASN B N 1
ATOM 3789 C CA . ASN B 1 97 ? -11.570 47.314 -38.343 1.00 40.33 98 ASN B CA 1
ATOM 3790 C C . ASN B 1 97 ? -11.151 46.045 -39.084 1.00 40.47 98 ASN B C 1
ATOM 3791 O O . ASN B 1 97 ? -9.944 45.776 -39.141 1.00 40.48 98 ASN B O 1
ATOM 3796 N N . GLU B 1 98 ? -12.119 45.302 -39.625 1.00 43.84 99 GLU B N 1
ATOM 3797 C CA . GLU B 1 98 ? -11.890 44.042 -40.385 1.00 45.78 99 GLU B CA 1
ATOM 3798 C C . GLU B 1 98 ? -11.219 44.342 -41.734 1.00 43.79 99 GLU B C 1
ATOM 3799 O O . GLU B 1 98 ? -10.751 43.375 -42.376 1.00 43.67 99 GLU B O 1
ATOM 3805 N N . LYS B 1 99 ? -11.135 45.618 -42.136 1.00 46.00 100 LYS B N 1
ATOM 3806 C CA . LYS B 1 99 ? -10.641 46.048 -43.479 1.00 49.36 100 LYS B CA 1
ATOM 3807 C C . LYS B 1 99 ? -9.396 46.944 -43.349 1.00 48.00 100 LYS B C 1
ATOM 3808 O O . LYS B 1 99 ? -9.035 47.615 -44.350 1.00 48.47 100 LYS B O 1
ATOM 3814 N N . ALA B 1 100 ? -8.731 46.935 -42.187 1.00 43.42 101 ALA B N 1
ATOM 3815 C CA . ALA B 1 100 ? -7.474 47.678 -41.929 1.00 38.02 101 ALA B CA 1
ATOM 3816 C C . ALA B 1 100 ? -6.416 47.348 -42.996 1.00 37.13 101 ALA B C 1
ATOM 3817 O O . ALA B 1 100 ? -6.507 46.269 -43.648 1.00 30.20 101 ALA B O 1
ATOM 3819 N N . LEU B 1 101 ? -5.453 48.268 -43.163 1.00 39.04 102 LEU B N 1
ATOM 3820 C CA . LEU B 1 101 ? -4.303 48.211 -44.117 1.00 41.12 102 LEU B CA 1
ATOM 3821 C C . LEU B 1 101 ? -4.788 47.906 -45.542 1.00 41.16 102 LEU B C 1
ATOM 3822 O O . LEU B 1 101 ? -4.072 47.170 -46.257 1.00 43.23 102 LEU B O 1
ATOM 3827 N N . ASN B 1 102 ? -5.941 48.460 -45.940 1.00 42.89 103 ASN B N 1
ATOM 3828 C CA . ASN B 1 102 ? -6.523 48.328 -47.309 1.00 41.50 103 ASN B CA 1
ATOM 3829 C C . ASN B 1 102 ? -7.042 46.892 -47.500 1.00 37.79 103 ASN B C 1
ATOM 3830 O O . ASN B 1 102 ? -6.846 46.311 -48.584 1.00 35.78 103 ASN B O 1
ATOM 3835 N N . GLY B 1 103 ? -7.663 46.331 -46.457 1.00 37.32 104 GLY B N 1
ATOM 3836 C CA . GLY B 1 103 ? -8.336 45.017 -46.489 1.00 39.22 104 GLY B CA 1
ATOM 3837 C C . GLY B 1 103 ? -7.425 43.842 -46.148 1.00 40.45 104 GLY B C 1
ATOM 3838 O O . GLY B 1 103 ? -7.983 42.749 -45.891 1.00 44.53 104 GLY B O 1
ATOM 3839 N N . ARG B 1 104 ? -6.097 44.035 -46.143 1.00 40.77 105 ARG B N 1
ATOM 3840 C CA . ARG B 1 104 ? -5.073 42.969 -45.933 1.00 39.49 105 ARG B CA 1
ATOM 3841 C C . ARG B 1 104 ? -5.155 42.383 -44.513 1.00 38.95 105 ARG B C 1
ATOM 3842 O O . ARG B 1 104 ? -4.724 41.212 -44.337 1.00 38.21 105 ARG B O 1
ATOM 3850 N N . ALA B 1 105 ? -5.658 43.148 -43.537 1.00 33.90 106 ALA B N 1
ATOM 3851 C CA . ALA B 1 105 ? -5.582 42.799 -42.104 1.00 35.44 106 ALA B CA 1
ATOM 3852 C C . ALA B 1 105 ? -6.855 43.202 -41.360 1.00 35.39 106 ALA B C 1
ATOM 3853 O O . ALA B 1 105 ? -7.581 44.092 -41.835 1.00 38.12 106 ALA B O 1
ATOM 3855 N N . THR B 1 106 ? -7.096 42.556 -40.223 1.00 32.15 107 THR B N 1
ATOM 3856 C CA . THR B 1 106 ? -8.058 42.996 -39.190 1.00 34.05 107 THR B CA 1
ATOM 3857 C C . THR B 1 106 ? -7.258 43.630 -38.051 1.00 36.03 107 THR B C 1
ATOM 3858 O O . THR B 1 106 ? -6.293 42.978 -37.591 1.00 34.15 107 THR B O 1
ATOM 3862 N N . ARG B 1 107 ? -7.629 44.843 -37.627 1.00 34.60 108 ARG B N 1
ATOM 3863 C CA . ARG B 1 107 ? -7.020 45.509 -36.450 1.00 34.51 108 ARG B CA 1
ATOM 3864 C C . ARG B 1 107 ? -8.050 45.580 -35.331 1.00 35.10 108 ARG B C 1
ATOM 3865 O O . ARG B 1 107 ? -9.121 46.151 -35.576 1.00 32.11 108 ARG B O 1
ATOM 3873 N N . LYS B 1 108 ? -7.720 45.050 -34.147 1.00 34.70 109 LYS B N 1
ATOM 3874 C CA . LYS B 1 108 ? -8.548 45.197 -32.918 1.00 37.81 109 LYS B CA 1
ATOM 3875 C C . LYS B 1 108 ? -7.763 46.003 -31.888 1.00 37.12 109 LYS B C 1
ATOM 3876 O O . LYS B 1 108 ? -6.555 45.791 -31.790 1.00 39.03 109 LYS B O 1
ATOM 3882 N N . GLU B 1 109 ? -8.436 46.894 -31.168 1.00 38.79 110 GLU B N 1
ATOM 3883 C CA . GLU B 1 109 ? -7.902 47.577 -29.967 1.00 40.02 110 GLU B CA 1
ATOM 3884 C C . GLU B 1 109 ? -8.598 46.950 -28.764 1.00 39.66 110 GLU B C 1
ATOM 3885 O O . GLU B 1 109 ? -9.847 46.888 -28.768 1.00 40.06 110 GLU B O 1
ATOM 3891 N N . ILE B 1 110 ? -7.815 46.443 -27.812 1.00 37.18 111 ILE B N 1
ATOM 3892 C CA . ILE B 1 110 ? -8.339 45.763 -26.599 1.00 36.04 111 ILE B CA 1
ATOM 3893 C C . ILE B 1 110 ? -7.798 46.507 -25.379 1.00 37.14 111 ILE B C 1
ATOM 3894 O O . ILE B 1 110 ? -6.562 46.751 -25.292 1.00 37.46 111 ILE B O 1
ATOM 3899 N N . THR B 1 111 ? -8.704 46.906 -24.498 1.00 35.56 112 THR B N 1
ATOM 3900 C CA . THR B 1 111 ? -8.364 47.510 -23.194 1.00 37.93 112 THR B CA 1
ATOM 3901 C C . THR B 1 111 ? -8.339 46.369 -22.187 1.00 40.12 112 THR B C 1
ATOM 3902 O O . THR B 1 111 ? -9.303 45.588 -22.173 1.00 43.86 112 THR B O 1
ATOM 3906 N N . ILE B 1 112 ? -7.244 46.246 -21.444 1.00 38.42 113 ILE B N 1
ATOM 3907 C CA . ILE B 1 112 ? -7.007 45.135 -20.489 1.00 37.12 113 ILE B CA 1
ATOM 3908 C C . ILE B 1 112 ? -6.766 45.762 -19.115 1.00 37.57 113 ILE B C 1
ATOM 3909 O O . ILE B 1 112 ? -5.686 46.348 -18.902 1.00 41.62 113 ILE B O 1
ATOM 3914 N N . GLN B 1 113 ? -7.756 45.682 -18.229 1.00 37.29 114 GLN B N 1
ATOM 3915 C CA . GLN B 1 113 ? -7.609 46.150 -16.833 1.00 39.41 114 GLN B CA 1
ATOM 3916 C C . GLN B 1 113 ? -6.466 45.339 -16.216 1.00 36.96 114 GLN B C 1
ATOM 3917 O O . GLN B 1 113 ? -6.277 44.183 -16.617 1.00 35.75 114 GLN B O 1
ATOM 3923 N N . LEU B 1 114 ? -5.700 45.969 -15.332 1.00 34.63 115 LEU B N 1
ATOM 3924 C CA . LEU B 1 114 ? -4.547 45.364 -14.625 1.00 35.05 115 LEU B CA 1
ATOM 3925 C C . LEU B 1 114 ? -4.872 45.306 -13.136 1.00 37.23 115 LEU B C 1
ATOM 3926 O O . LEU B 1 114 ? -4.078 44.715 -12.379 1.00 34.31 115 LEU B O 1
ATOM 3931 N N . THR B 1 115 ? -5.988 45.914 -12.739 1.00 37.51 116 THR B N 1
ATOM 3932 C CA . THR B 1 115 ? -6.507 45.894 -11.353 1.00 41.73 116 THR B CA 1
ATOM 3933 C C . THR B 1 115 ? -8.015 45.643 -11.430 1.00 47.73 116 THR B C 1
ATOM 3934 O O . THR B 1 115 ? -8.553 45.624 -12.560 1.00 44.90 116 THR B O 1
ATOM 3938 N N . ASP B 1 116 ? -8.661 45.448 -10.279 1.00 56.93 117 ASP B N 1
ATOM 3939 C CA . ASP B 1 116 ? -10.136 45.293 -10.162 1.00 63.16 117 ASP B CA 1
ATOM 3940 C C . ASP B 1 116 ? -10.766 46.678 -9.933 1.00 64.04 117 ASP B C 1
ATOM 3941 O O . ASP B 1 116 ? -11.886 46.729 -9.407 1.00 68.50 117 ASP B O 1
ATOM 3946 N N . ASP B 1 117 ? -10.074 47.755 -10.328 1.00 65.59 118 ASP B N 1
ATOM 3947 C CA . ASP B 1 117 ? -10.596 49.147 -10.405 1.00 67.05 118 ASP B CA 1
ATOM 3948 C C . ASP B 1 117 ? -10.656 49.550 -11.881 1.00 69.17 118 ASP B C 1
ATOM 3949 O O . ASP B 1 117 ? -9.631 49.513 -12.553 1.00 73.30 118 ASP B O 1
ATOM 3954 N N . PRO B 1 118 ? -11.820 49.964 -12.450 1.00 72.03 119 PRO B N 1
ATOM 3955 C CA . PRO B 1 118 ? -11.911 50.248 -13.886 1.00 67.64 119 PRO B CA 1
ATOM 3956 C C . PRO B 1 118 ? -11.289 51.601 -14.280 1.00 63.56 119 PRO B C 1
ATOM 3957 O O . PRO B 1 118 ? -11.180 51.855 -15.462 1.00 56.98 119 PRO B O 1
ATOM 3961 N N . GLN B 1 119 ? -10.912 52.424 -13.291 1.00 63.63 120 GLN B N 1
ATOM 3962 C CA . GLN B 1 119 ? -10.213 53.726 -13.480 1.00 65.29 120 GLN B CA 1
ATOM 3963 C C . GLN B 1 119 ? -8.712 53.597 -13.166 1.00 63.44 120 GLN B C 1
ATOM 3964 O O . GLN B 1 119 ? -8.000 54.606 -13.324 1.00 64.37 120 GLN B O 1
ATOM 3970 N N . GLY B 1 120 ? -8.243 52.415 -12.743 1.00 60.00 121 GLY B N 1
ATOM 3971 C CA . GLY B 1 120 ? -6.811 52.117 -12.532 1.00 53.66 121 GLY B CA 1
ATOM 3972 C C . GLY B 1 120 ? -6.097 51.858 -13.859 1.00 50.13 121 GLY B C 1
ATOM 3973 O O . GLY B 1 120 ? -6.716 51.930 -14.922 1.00 43.87 121 GLY B O 1
ATOM 3974 N N . PRO B 1 121 ? -4.779 51.542 -13.840 1.00 43.56 122 PRO B N 1
ATOM 3975 C CA . PRO B 1 121 ? -4.014 51.351 -15.072 1.00 39.56 122 PRO B CA 1
ATOM 3976 C C . PRO B 1 121 ? -4.559 50.206 -15.939 1.00 36.21 122 PRO B C 1
ATOM 3977 O O . PRO B 1 121 ? -5.064 49.239 -15.411 1.00 33.78 122 PRO B O 1
ATOM 3981 N N . HIS B 1 122 ? -4.466 50.372 -17.258 1.00 32.76 123 HIS B N 1
ATOM 3982 C CA . HIS B 1 122 ? -4.848 49.365 -18.274 1.00 31.94 123 HIS B CA 1
ATOM 3983 C C . HIS B 1 122 ? -3.763 49.298 -19.346 1.00 28.98 123 HIS B C 1
ATOM 3984 O O . HIS B 1 122 ? -2.991 50.248 -19.487 1.00 27.73 123 HIS B O 1
ATOM 3991 N N . ILE B 1 123 ? -3.727 48.183 -20.052 1.00 28.77 124 ILE B N 1
ATOM 3992 C CA . ILE B 1 123 ? -2.968 47.973 -21.313 1.00 31.55 124 ILE B CA 1
ATOM 3993 C C . ILE B 1 123 ? -3.897 48.335 -22.479 1.00 30.87 124 ILE B C 1
ATOM 3994 O O . ILE B 1 123 ? -5.060 47.890 -22.494 1.00 30.67 124 ILE B O 1
ATOM 3999 N N . ASP B 1 124 ? -3.402 49.144 -23.403 1.00 31.82 125 ASP B N 1
ATOM 4000 C CA . ASP B 1 124 ? -4.017 49.338 -24.737 1.00 33.30 125 ASP B CA 1
ATOM 4001 C C . ASP B 1 124 ? -3.300 48.344 -25.664 1.00 30.43 125 ASP B C 1
ATOM 4002 O O . ASP B 1 124 ? -2.163 48.629 -26.087 1.00 31.71 125 ASP B O 1
ATOM 4007 N N . LEU B 1 125 ? -3.901 47.169 -25.874 1.00 28.44 126 LEU B N 1
ATOM 4008 C CA . LEU B 1 125 ? -3.379 46.111 -26.774 1.00 28.65 126 LEU B CA 1
ATOM 4009 C C . LEU B 1 125 ? -3.868 46.373 -28.200 1.00 30.61 126 LEU B C 1
ATOM 4010 O O . LEU B 1 125 ? -5.077 46.511 -28.397 1.00 35.20 126 LEU B O 1
ATOM 4015 N N . GLN B 1 126 ? -2.944 46.401 -29.152 1.00 30.98 127 GLN B N 1
ATOM 4016 C CA . GLN B 1 126 ? -3.216 46.523 -30.598 1.00 33.06 127 GLN B CA 1
ATOM 4017 C C . GLN B 1 126 ? -2.871 45.180 -31.254 1.00 32.52 127 GLN B C 1
ATOM 4018 O O . GLN B 1 126 ? -1.718 44.757 -31.129 1.00 33.90 127 GLN B O 1
ATOM 4024 N N . LEU B 1 127 ? -3.836 44.539 -31.921 1.00 30.33 128 LEU B N 1
ATOM 4025 C CA . LEU B 1 127 ? -3.677 43.215 -32.574 1.00 28.59 128 LEU B CA 1
ATOM 4026 C C . LEU B 1 127 ? -3.971 43.368 -34.071 1.00 30.22 128 LEU B C 1
ATOM 4027 O O . LEU B 1 127 ? -5.043 43.897 -34.417 1.00 30.22 128 LEU B O 1
ATOM 4032 N N . TYR B 1 128 ? -3.023 42.967 -34.918 1.00 30.80 129 TYR B N 1
ATOM 4033 C CA . TYR B 1 128 ? -3.186 42.821 -36.388 1.00 29.19 129 TYR B CA 1
ATOM 4034 C C . TYR B 1 128 ? -3.208 41.330 -36.729 1.00 30.10 129 TYR B C 1
ATOM 4035 O O . TYR B 1 128 ? -2.222 40.615 -36.389 1.00 29.84 129 TYR B O 1
ATOM 4044 N N . LEU B 1 129 ? -4.296 40.879 -37.360 1.00 27.44 130 LEU B N 1
ATOM 4045 C CA . LEU B 1 129 ? -4.468 39.505 -37.905 1.00 26.75 130 LEU B CA 1
ATOM 4046 C C . LEU B 1 129 ? -4.542 39.601 -39.423 1.00 26.56 130 LEU B C 1
ATOM 4047 O O . LEU B 1 129 ? -5.212 40.489 -39.947 1.00 24.34 130 LEU B O 1
ATOM 4052 N N . PRO B 1 130 ? -3.864 38.705 -40.168 1.00 26.61 131 PRO B N 1
ATOM 4053 C CA . PRO B 1 130 ? -3.973 38.693 -41.624 1.00 28.49 131 PRO B CA 1
ATOM 4054 C C . PRO B 1 130 ? -5.393 38.237 -42.014 1.00 31.13 131 PRO B C 1
ATOM 4055 O O . PRO B 1 130 ? -5.948 37.363 -41.344 1.00 27.38 131 PRO B O 1
ATOM 4059 N N . ASN B 1 131 ? -5.976 38.881 -43.032 1.00 32.81 132 ASN B N 1
ATOM 4060 C CA . ASN B 1 131 ? -7.298 38.523 -43.613 1.00 33.65 132 ASN B CA 1
ATOM 4061 C C . ASN B 1 131 ? -7.069 37.382 -44.611 1.00 35.52 132 ASN B C 1
ATOM 4062 O O . ASN B 1 131 ? -5.979 37.357 -45.206 1.00 33.40 132 ASN B O 1
ATOM 4067 N N . HIS B 1 132 ? -8.036 36.459 -44.732 1.00 35.30 133 HIS B N 1
ATOM 4068 C CA . HIS B 1 132 ? -8.101 35.382 -45.762 1.00 35.59 133 HIS B CA 1
ATOM 4069 C C . HIS B 1 132 ? -6.933 34.389 -45.634 1.00 34.85 133 HIS B C 1
ATOM 4070 O O . HIS B 1 132 ? -6.342 34.030 -46.663 1.00 36.24 133 HIS B O 1
ATOM 4077 N N . VAL B 1 133 ? -6.624 33.924 -44.423 1.00 33.56 134 VAL B N 1
ATOM 4078 C CA . VAL B 1 133 ? -5.787 32.705 -44.206 1.00 33.50 134 VAL B CA 1
ATOM 4079 C C . VAL B 1 133 ? -6.685 31.645 -43.567 1.00 33.65 134 VAL B C 1
ATOM 4080 O O . VAL B 1 133 ? -7.595 32.025 -42.802 1.00 38.76 134 VAL B O 1
ATOM 4084 N N . SER B 1 134 ? -6.445 30.369 -43.854 1.00 33.16 135 SER B N 1
ATOM 4085 C CA . SER B 1 134 ? -7.210 29.252 -43.245 1.00 34.43 135 SER B CA 1
ATOM 4086 C C . SER B 1 134 ? -6.602 28.915 -41.889 1.00 34.31 135 SER B C 1
ATOM 4087 O O . SER B 1 134 ? -5.347 28.885 -41.792 1.00 31.89 135 SER B O 1
ATOM 4090 N N . GLY B 1 135 ? -7.467 28.612 -40.921 1.00 32.07 136 GLY B N 1
ATOM 4091 C CA . GLY B 1 135 ? -7.084 28.094 -39.604 1.00 31.36 136 GLY B CA 1
ATOM 4092 C C . GLY B 1 135 ? -6.839 29.238 -38.656 1.00 32.06 136 GLY B C 1
ATOM 4093 O O . GLY B 1 135 ? -6.755 30.379 -39.128 1.00 33.49 136 GLY B O 1
ATOM 4094 N N . LYS B 1 136 ? -6.757 28.934 -37.365 1.00 32.37 137 LYS B N 1
ATOM 4095 C CA . LYS B 1 136 ? -6.450 29.916 -36.298 1.00 34.25 137 LYS B CA 1
ATOM 4096 C C . LYS B 1 136 ? -5.049 30.496 -36.552 1.00 32.40 137 LYS B C 1
ATOM 4097 O O . LYS B 1 136 ? -4.188 29.783 -37.092 1.00 29.27 137 LYS B O 1
ATOM 4103 N N . ILE B 1 137 ? -4.859 31.770 -36.206 1.00 31.56 138 ILE B N 1
ATOM 4104 C CA . ILE B 1 137 ? -3.681 32.614 -36.571 1.00 30.15 138 ILE B CA 1
ATOM 4105 C C . ILE B 1 137 ? -2.636 32.535 -35.456 1.00 28.03 138 ILE B C 1
ATOM 4106 O O . ILE B 1 137 ? -2.925 32.981 -34.346 1.00 25.04 138 ILE B O 1
ATOM 4111 N N . PRO B 1 138 ? -1.398 32.046 -35.713 1.00 26.38 139 PRO B N 1
ATOM 4112 C CA . PRO B 1 138 ? -0.289 32.219 -34.768 1.00 26.20 139 PRO B CA 1
ATOM 4113 C C . PRO B 1 138 ? 0.037 33.709 -34.612 1.00 26.35 139 PRO B C 1
ATOM 4114 O O . PRO B 1 138 ? 0.035 34.406 -35.612 1.00 25.84 139 PRO B O 1
ATOM 4118 N N . VAL B 1 139 ? 0.298 34.170 -33.382 1.00 25.56 140 VAL B N 1
ATOM 4119 C CA . VAL B 1 139 ? 0.477 35.620 -33.098 1.00 24.84 140 VAL B CA 1
ATOM 4120 C C . VAL B 1 139 ? 1.821 35.825 -32.398 1.00 24.21 140 VAL B C 1
ATOM 4121 O O . VAL B 1 139 ? 2.155 35.011 -31.532 1.00 22.46 140 VAL B O 1
ATOM 4125 N N . PHE B 1 140 ? 2.568 36.861 -32.790 1.00 23.91 141 PHE B N 1
ATOM 4126 C CA . PHE B 1 140 ? 3.734 37.380 -32.025 1.00 23.84 141 PHE B CA 1
ATOM 4127 C C . PHE B 1 140 ? 3.227 38.441 -31.058 1.00 22.39 141 PHE B C 1
ATOM 4128 O O . PHE B 1 140 ? 2.740 39.491 -31.506 1.00 23.55 141 PHE B O 1
ATOM 4136 N N . LEU B 1 141 ? 3.310 38.158 -29.767 1.00 22.74 142 LEU B N 1
ATOM 4137 C CA . LEU B 1 141 ? 3.046 39.160 -28.704 1.00 22.87 142 LEU B CA 1
ATOM 4138 C C . LEU B 1 141 ? 4.360 39.897 -28.403 1.00 24.79 142 LEU B C 1
ATOM 4139 O O . LEU B 1 141 ? 5.237 39.345 -27.717 1.00 23.88 142 LEU B O 1
ATOM 4144 N N . GLY B 1 142 ? 4.514 41.077 -28.993 1.00 25.45 143 GLY B N 1
ATOM 4145 C CA . GLY B 1 142 ? 5.621 42.001 -28.739 1.00 24.35 143 GLY B CA 1
ATOM 4146 C C . GLY B 1 142 ? 5.259 42.914 -27.596 1.00 25.65 143 GLY B C 1
ATOM 4147 O O . GLY B 1 142 ? 4.071 43.174 -27.386 1.00 26.65 143 GLY B O 1
ATOM 4148 N N . ILE B 1 143 ? 6.250 43.351 -26.834 1.00 23.33 144 ILE B N 1
ATOM 4149 C CA . ILE B 1 143 ? 6.076 44.505 -25.923 1.00 22.18 144 ILE B CA 1
ATOM 4150 C C . ILE B 1 143 ? 6.982 45.611 -26.473 1.00 23.78 144 ILE B C 1
ATOM 4151 O O . ILE B 1 143 ? 8.121 45.274 -26.910 1.00 24.60 144 ILE B O 1
ATOM 4156 N N . SER B 1 144 ? 6.466 46.845 -26.574 1.00 25.89 145 SER B N 1
ATOM 4157 C CA . SER B 1 144 ? 7.109 47.961 -27.326 1.00 25.65 145 SER B CA 1
ATOM 4158 C C . SER B 1 144 ? 7.528 49.089 -26.383 1.00 24.47 145 SER B C 1
ATOM 4159 O O . SER B 1 144 ? 6.897 49.267 -25.337 1.00 22.51 145 SER B O 1
ATOM 4162 N N . PHE B 1 145 ? 8.574 49.813 -26.782 1.00 24.82 146 PHE B N 1
ATOM 4163 C CA . PHE B 1 145 ? 9.113 51.006 -26.082 1.00 27.26 146 PHE B CA 1
ATOM 4164 C C . PHE B 1 145 ? 8.171 52.196 -26.260 1.00 28.92 146 PHE B C 1
ATOM 4165 O O . PHE B 1 145 ? 8.148 53.092 -25.391 1.00 27.74 146 PHE B O 1
ATOM 4173 N N . MET B 1 146 ? 7.417 52.178 -27.358 1.00 31.65 147 MET B N 1
ATOM 4174 C CA . MET B 1 146 ? 6.672 53.335 -27.901 1.00 34.34 147 MET B CA 1
ATOM 4175 C C . MET B 1 146 ? 5.189 52.993 -28.016 1.00 32.81 147 MET B C 1
ATOM 4176 O O . MET B 1 146 ? 4.802 51.825 -27.940 1.00 30.31 147 MET B O 1
ATOM 4181 N N . PRO B 1 147 ? 4.316 54.014 -28.170 1.00 31.55 148 PRO B N 1
ATOM 4182 C CA . PRO B 1 147 ? 2.891 53.776 -28.411 1.00 30.04 148 PRO B CA 1
ATOM 4183 C C . PRO B 1 147 ? 2.612 52.976 -29.698 1.00 28.80 148 PRO B C 1
ATOM 4184 O O . PRO B 1 147 ? 3.464 52.882 -30.588 1.00 23.66 148 PRO B O 1
ATOM 4188 N N . ASN B 1 148 ? 1.426 52.364 -29.717 1.00 29.59 149 ASN B N 1
ATOM 4189 C CA . ASN B 1 148 ? 0.962 51.389 -30.739 1.00 30.66 149 ASN B CA 1
ATOM 4190 C C . ASN B 1 148 ? 0.969 52.050 -32.123 1.00 29.64 149 ASN B C 1
ATOM 4191 O O . ASN B 1 148 ? 1.321 51.351 -33.100 1.00 28.39 149 ASN B O 1
ATOM 4196 N N . TYR B 1 149 ? 0.689 53.354 -32.217 1.00 28.39 150 TYR B N 1
ATOM 4197 C CA . TYR B 1 149 ? 0.704 54.081 -33.520 1.00 30.63 150 TYR B CA 1
ATOM 4198 C C . TYR B 1 149 ? 2.113 54.074 -34.143 1.00 30.24 150 TYR B C 1
ATOM 4199 O O . TYR B 1 149 ? 2.210 54.476 -35.313 1.00 29.57 150 TYR B O 1
ATOM 4208 N N . THR B 1 150 ? 3.171 53.679 -33.417 1.00 28.83 151 THR B N 1
ATOM 4209 C CA . THR B 1 150 ? 4.562 53.688 -33.955 1.00 29.39 151 THR B CA 1
ATOM 4210 C C . THR B 1 150 ? 4.813 52.393 -34.734 1.00 30.26 151 THR B C 1
ATOM 4211 O O . THR B 1 150 ? 5.772 52.350 -35.519 1.00 28.54 151 THR B O 1
ATOM 4215 N N . ILE B 1 151 ? 3.970 51.378 -34.530 1.00 34.59 152 ILE B N 1
ATOM 4216 C CA . ILE B 1 151 ? 4.180 49.990 -35.046 1.00 35.57 152 ILE B CA 1
ATOM 4217 C C . ILE B 1 151 ? 4.075 49.981 -36.579 1.00 37.11 152 ILE B C 1
ATOM 4218 O O . ILE B 1 151 ? 4.782 49.170 -37.229 1.00 36.89 152 ILE B O 1
ATOM 4223 N N . TYR B 1 152 ? 3.224 50.836 -37.143 1.00 36.55 153 TYR B N 1
ATOM 4224 C CA . TYR B 1 152 ? 2.945 50.872 -38.602 1.00 40.42 153 TYR B CA 1
ATOM 4225 C C . TYR B 1 152 ? 2.276 52.191 -38.984 1.00 41.71 153 TYR B C 1
ATOM 4226 O O . TYR B 1 152 ? 1.493 52.731 -38.152 1.00 41.03 153 TYR B O 1
ATOM 4235 N N . ASP B 1 153 ? 2.541 52.667 -40.207 1.00 43.58 154 ASP B N 1
ATOM 4236 C CA . ASP B 1 153 ? 1.804 53.811 -40.803 1.00 44.07 154 ASP B CA 1
ATOM 4237 C C . ASP B 1 153 ? 0.442 53.269 -41.234 1.00 43.54 154 ASP B C 1
ATOM 4238 O O . ASP B 1 153 ? 0.267 52.959 -42.419 1.00 47.41 154 ASP B O 1
ATOM 4243 N N . ASP B 1 154 ? -0.447 53.106 -40.256 1.00 41.97 155 ASP B N 1
ATOM 4244 C CA . ASP B 1 154 ? -1.853 52.660 -40.410 1.00 42.81 155 ASP B CA 1
ATOM 4245 C C . ASP B 1 154 ? -2.724 53.913 -40.356 1.00 41.91 155 ASP B C 1
ATOM 4246 O O . ASP B 1 154 ? -2.866 54.528 -39.299 1.00 38.36 155 ASP B O 1
ATOM 4251 N N . PRO B 1 155 ? -3.311 54.340 -41.499 1.00 41.47 156 PRO B N 1
ATOM 4252 C CA . PRO B 1 155 ? -3.939 55.659 -41.597 1.00 43.63 156 PRO B CA 1
ATOM 4253 C C . PRO B 1 155 ? -5.161 55.856 -40.684 1.00 45.05 156 PRO B C 1
ATOM 4254 O O . PRO B 1 155 ? -5.619 56.968 -40.583 1.00 42.83 156 PRO B O 1
ATOM 4258 N N . ASP B 1 156 ? -5.642 54.794 -40.031 1.00 48.35 157 ASP B N 1
ATOM 4259 C CA . ASP B 1 156 ? -6.808 54.851 -39.111 1.00 52.24 157 ASP B CA 1
ATOM 4260 C C . ASP B 1 156 ? -6.347 55.280 -37.711 1.00 53.24 157 ASP B C 1
ATOM 4261 O O . ASP B 1 156 ? -7.197 55.292 -36.802 1.00 55.63 157 ASP B O 1
ATOM 4266 N N . LEU B 1 157 ? -5.060 55.607 -37.542 1.00 53.86 158 LEU B N 1
ATOM 4267 C CA . LEU B 1 157 ? -4.462 56.066 -36.258 1.00 56.63 158 LEU B CA 1
ATOM 4268 C C . LEU B 1 157 ? -3.871 57.462 -36.452 1.00 58.22 158 LEU B C 1
ATOM 4269 O O . LEU B 1 157 ? -3.460 57.772 -37.582 1.00 61.12 158 LEU B O 1
ATOM 4274 N N . SER B 1 158 ? -3.811 58.257 -35.382 1.00 63.67 159 SER B N 1
ATOM 4275 C CA . SER B 1 158 ? -3.129 59.576 -35.357 1.00 68.16 159 SER B CA 1
ATOM 4276 C C . SER B 1 158 ? -2.307 59.712 -34.072 1.00 69.06 159 SER B C 1
ATOM 4277 O O . SER B 1 158 ? -2.629 59.044 -33.079 1.00 64.59 159 SER B O 1
ATOM 4280 N N . VAL B 1 159 ? -1.296 60.575 -34.114 1.00 71.40 160 VAL B N 1
ATOM 4281 C CA . VAL B 1 159 ? -0.287 60.774 -33.036 1.00 74.81 160 VAL B CA 1
ATOM 4282 C C . VAL B 1 159 ? -0.554 62.133 -32.392 1.00 78.90 160 VAL B C 1
ATOM 4283 O O . VAL B 1 159 ? -0.406 63.162 -33.045 1.00 83.37 160 VAL B O 1
ATOM 4287 N N . PRO B 1 160 ? -0.990 62.199 -31.112 1.00 82.39 161 PRO B N 1
ATOM 4288 C CA . PRO B 1 160 ? -1.078 63.483 -30.412 1.00 83.95 161 PRO B CA 1
ATOM 4289 C C . PRO B 1 160 ? 0.291 64.171 -30.250 1.00 82.66 161 PRO B C 1
ATOM 4290 O O . PRO B 1 160 ? 0.329 65.394 -30.337 1.00 80.38 161 PRO B O 1
ATOM 4294 N N . SER B 1 171 ? 8.882 59.061 -32.606 1.00 61.12 172 SER B N 1
ATOM 4295 C CA . SER B 1 171 ? 7.738 59.549 -31.790 1.00 61.75 172 SER B CA 1
ATOM 4296 C C . SER B 1 171 ? 6.611 60.075 -32.693 1.00 63.21 172 SER B C 1
ATOM 4297 O O . SER B 1 171 ? 5.925 61.039 -32.282 1.00 64.31 172 SER B O 1
ATOM 4300 N N . PHE B 1 172 ? 6.422 59.452 -33.864 1.00 59.62 173 PHE B N 1
ATOM 4301 C CA . PHE B 1 172 ? 5.345 59.742 -34.852 1.00 57.30 173 PHE B CA 1
ATOM 4302 C C . PHE B 1 172 ? 4.775 58.406 -35.356 1.00 51.80 173 PHE B C 1
ATOM 4303 O O . PHE B 1 172 ? 5.307 57.351 -34.984 1.00 45.78 173 PHE B O 1
ATOM 4311 N N . ARG B 1 173 ? 3.734 58.446 -36.192 1.00 52.47 174 ARG B N 1
ATOM 4312 C CA . ARG B 1 173 ? 3.047 57.228 -36.711 1.00 51.06 174 ARG B CA 1
ATOM 4313 C C . ARG B 1 173 ? 3.990 56.461 -37.648 1.00 47.94 174 ARG B C 1
ATOM 4314 O O . ARG B 1 173 ? 4.529 57.088 -38.570 1.00 45.60 174 ARG B O 1
ATOM 4322 N N . GLY B 1 174 ? 4.174 55.155 -37.403 1.00 46.31 175 GLY B N 1
ATOM 4323 C CA . GLY B 1 174 ? 4.979 54.245 -38.248 1.00 44.29 175 GLY B CA 1
ATOM 4324 C C . GLY B 1 174 ? 6.464 54.295 -37.931 1.00 41.70 175 GLY B C 1
ATOM 4325 O O . GLY B 1 174 ? 7.234 53.547 -38.583 1.00 39.95 175 GLY B O 1
ATOM 4326 N N . SER B 1 175 ? 6.854 55.081 -36.921 1.00 38.73 17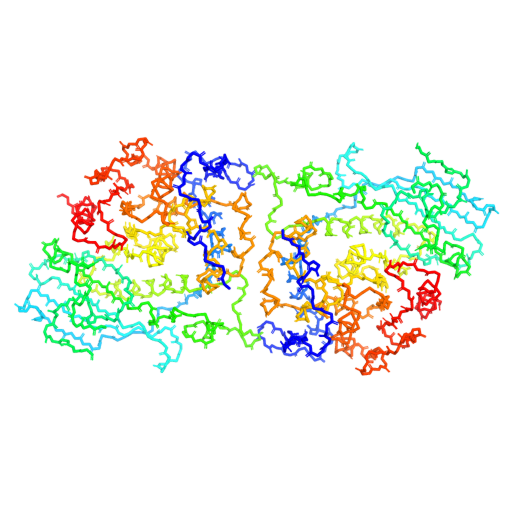6 SER B N 1
ATOM 4327 C CA . SER B 1 175 ? 8.267 55.420 -36.621 1.00 38.41 176 SER B CA 1
ATOM 4328 C C . SER B 1 175 ? 9.079 54.152 -36.325 1.00 40.08 176 SER B C 1
ATOM 4329 O O . SER B 1 175 ? 10.275 54.149 -36.676 1.00 42.57 176 SER B O 1
ATOM 4332 N N . MET B 1 176 ? 8.457 53.100 -35.772 1.00 39.75 177 MET B N 1
ATOM 4333 C CA . MET B 1 176 ? 9.140 51.838 -35.354 1.00 39.06 177 MET B CA 1
ATOM 4334 C C . MET B 1 176 ? 8.818 50.670 -36.304 1.00 40.55 177 MET B C 1
ATOM 4335 O O . MET B 1 176 ? 9.245 49.521 -36.014 1.00 37.51 177 MET B O 1
ATOM 4340 N N . ASP B 1 177 ? 8.163 50.947 -37.438 1.00 42.56 178 ASP B N 1
ATOM 4341 C CA . ASP B 1 177 ? 7.900 49.959 -38.522 1.00 44.25 178 ASP B CA 1
ATOM 4342 C C . ASP B 1 177 ? 9.100 49.013 -38.690 1.00 40.83 178 ASP B C 1
ATOM 4343 O O . ASP B 1 177 ? 8.890 47.792 -38.821 1.00 39.61 178 ASP B O 1
ATOM 4348 N N . LYS B 1 178 ? 10.312 49.560 -38.714 1.00 43.01 179 LYS B N 1
ATOM 4349 C CA . LYS B 1 178 ? 11.547 48.827 -39.086 1.00 45.27 179 LYS B CA 1
ATOM 4350 C C . LYS B 1 178 ? 11.807 47.678 -38.101 1.00 43.18 179 LYS B C 1
ATOM 4351 O O . LYS B 1 178 ? 12.348 46.642 -38.532 1.00 42.19 179 LYS B O 1
ATOM 4357 N N . SER B 1 179 ? 11.459 47.854 -36.822 1.00 39.50 180 SER B N 1
ATOM 4358 C CA . SER B 1 179 ? 11.763 46.880 -35.743 1.00 38.36 180 SER B CA 1
ATOM 4359 C C . SER B 1 179 ? 10.573 45.933 -35.506 1.00 34.64 180 SER B C 1
ATOM 4360 O O . SER B 1 179 ? 10.681 45.080 -34.596 1.00 30.54 180 SER B O 1
ATOM 4363 N N . TRP B 1 180 ? 9.502 46.045 -36.305 1.00 30.69 181 TRP B N 1
ATOM 4364 C CA . TRP B 1 180 ? 8.274 45.206 -36.191 1.00 29.62 181 TRP B CA 1
ATOM 4365 C C . TRP B 1 180 ? 7.956 44.482 -37.506 1.00 28.39 181 TRP B C 1
ATOM 4366 O O . TRP B 1 180 ? 7.519 43.316 -37.442 1.00 24.82 181 TRP B O 1
ATOM 4377 N N . GLN B 1 181 ? 8.191 45.102 -38.662 1.00 29.24 182 GLN B N 1
ATOM 4378 C CA . GLN B 1 181 ? 8.074 44.388 -39.959 1.00 28.92 182 GLN B CA 1
ATOM 4379 C C . GLN B 1 181 ? 6.688 43.742 -40.071 1.00 28.24 182 GLN B C 1
ATOM 4380 O O . GLN B 1 181 ? 6.613 42.533 -40.377 1.00 27.97 182 GLN B O 1
ATOM 4386 N N . LEU B 1 182 ? 5.624 44.504 -39.810 1.00 29.17 183 LEU B N 1
ATOM 4387 C CA . LEU B 1 182 ? 4.236 43.980 -39.835 1.00 31.22 183 LEU B CA 1
ATOM 4388 C C . LEU B 1 182 ? 3.983 43.263 -41.167 1.00 32.45 183 LEU B C 1
ATOM 4389 O O . LEU B 1 182 ? 3.417 42.153 -41.126 1.00 34.59 183 LEU B O 1
ATOM 4394 N N . ASP B 1 183 ? 4.430 43.840 -42.288 1.00 32.79 184 ASP B N 1
ATOM 4395 C CA . ASP B 1 183 ? 4.181 43.296 -43.650 1.00 34.47 184 ASP B CA 1
ATOM 4396 C C . ASP B 1 183 ? 4.781 41.897 -43.764 1.00 36.03 184 ASP B C 1
ATOM 4397 O O . ASP B 1 183 ? 4.114 41.032 -44.355 1.00 39.08 184 ASP B O 1
ATOM 4402 N N . LYS B 1 184 ? 5.987 41.675 -43.238 1.00 33.83 185 LYS B N 1
ATOM 4403 C CA . LYS B 1 184 ? 6.617 40.329 -43.278 1.00 35.68 185 LYS B CA 1
ATOM 4404 C C . LYS B 1 184 ? 5.770 39.355 -42.454 1.00 32.52 185 LYS B C 1
ATOM 4405 O O . LYS B 1 184 ? 5.533 38.235 -42.925 1.00 31.07 185 LYS B O 1
ATOM 4411 N N . ILE B 1 185 ? 5.318 39.776 -41.273 1.00 29.98 186 ILE B N 1
ATOM 4412 C CA . ILE B 1 185 ? 4.532 38.913 -40.345 1.00 29.35 186 ILE B CA 1
ATOM 4413 C C . ILE B 1 185 ? 3.220 38.501 -41.034 1.00 29.02 186 ILE B C 1
ATOM 4414 O O . ILE B 1 185 ? 2.865 37.295 -40.992 1.00 26.45 186 ILE B O 1
ATOM 4419 N N . LEU B 1 186 ? 2.528 39.453 -41.659 1.00 31.38 187 LEU B N 1
ATOM 4420 C CA . LEU B 1 186 ? 1.241 39.193 -42.359 1.00 34.46 187 LEU B CA 1
ATOM 4421 C C . LEU B 1 186 ? 1.482 38.218 -43.516 1.00 35.75 187 LEU B C 1
ATOM 4422 O O . LEU B 1 186 ? 0.746 37.223 -43.595 1.00 37.70 187 LEU B O 1
ATOM 4427 N N . GLU B 1 187 ? 2.526 38.439 -44.312 1.00 42.79 188 GLU B N 1
ATOM 4428 C CA . GLU B 1 187 ? 2.902 37.594 -45.484 1.00 45.34 188 GLU B CA 1
ATOM 4429 C C . GLU B 1 187 ? 3.172 36.148 -45.050 1.00 42.89 188 GLU B C 1
ATOM 4430 O O . GLU B 1 187 ? 3.007 35.248 -45.894 1.00 41.46 188 GLU B O 1
ATOM 4436 N N . HIS B 1 188 ? 3.560 35.924 -43.791 1.00 38.36 189 HIS B N 1
ATOM 4437 C CA . HIS B 1 188 ? 3.808 34.567 -43.232 1.00 34.80 189 HIS B CA 1
ATOM 4438 C C . HIS B 1 188 ? 2.513 33.914 -42.742 1.00 32.59 189 HIS B C 1
ATOM 4439 O O . HIS B 1 188 ? 2.560 32.725 -42.421 1.00 33.92 189 HIS B O 1
ATOM 4446 N N . GLY B 1 189 ? 1.407 34.652 -42.687 1.00 30.52 190 GLY B N 1
ATOM 4447 C CA . GLY B 1 189 ? 0.116 34.139 -42.193 1.00 30.97 190 GLY B CA 1
ATOM 4448 C C . GLY B 1 189 ? 0.012 34.278 -40.688 1.00 30.38 190 GLY B C 1
ATOM 4449 O O . GLY B 1 189 ? -0.861 33.607 -40.088 1.00 28.84 190 GLY B O 1
ATOM 4450 N N . TYR B 1 190 ? 0.834 35.161 -40.106 1.00 29.11 191 TYR B N 1
ATOM 4451 C CA . TYR B 1 190 ? 0.951 35.377 -38.642 1.00 29.21 191 TYR B CA 1
ATOM 4452 C C . TYR B 1 190 ? 0.380 36.753 -38.290 1.00 28.37 191 TYR B C 1
ATOM 4453 O O . TYR B 1 190 ? 0.361 37.663 -39.138 1.00 28.13 191 TYR B O 1
ATOM 4462 N N . GLY B 1 191 ? -0.101 36.877 -37.058 1.00 27.65 192 GLY B N 1
ATOM 4463 C CA . GLY B 1 191 ? -0.527 38.162 -36.477 1.00 28.24 192 GLY B CA 1
ATOM 4464 C C . GLY B 1 191 ? 0.555 38.764 -35.589 1.00 27.97 192 GLY B C 1
ATOM 4465 O O . GLY B 1 191 ? 1.616 38.115 -35.380 1.00 27.78 192 GLY B O 1
ATOM 4466 N N . LEU B 1 192 ? 0.290 39.967 -35.086 1.00 26.01 193 LEU B N 1
ATOM 4467 C CA . LEU B 1 192 ? 1.201 40.731 -34.209 1.00 25.70 193 LEU B CA 1
ATOM 4468 C C . LEU B 1 192 ? 0.326 41.493 -33.232 1.00 24.62 193 LEU B C 1
ATOM 4469 O O . LEU B 1 192 ? -0.479 42.290 -33.716 1.00 26.44 193 LEU B O 1
ATOM 4474 N N . ALA B 1 193 ? 0.458 41.205 -31.937 1.00 22.94 194 ALA B N 1
ATOM 4475 C CA . ALA B 1 193 ? -0.176 41.963 -30.844 1.00 22.56 194 ALA B CA 1
ATOM 4476 C C . ALA B 1 193 ? 0.933 42.686 -30.082 1.00 24.81 194 ALA B C 1
ATOM 4477 O O . ALA B 1 193 ? 1.872 42.006 -29.661 1.00 23.24 194 ALA B O 1
ATOM 4479 N N . THR B 1 194 ? 0.818 44.006 -29.913 1.00 26.41 195 THR B N 1
ATOM 4480 C CA . THR B 1 194 ? 1.791 44.850 -29.166 1.00 24.81 195 THR B CA 1
ATOM 4481 C C . THR B 1 194 ? 1.064 45.734 -28.162 1.00 23.76 195 THR B C 1
ATOM 4482 O O . THR B 1 194 ? -0.097 46.099 -28.387 1.00 22.39 195 THR B O 1
ATOM 4486 N N . PHE B 1 195 ? 1.761 46.070 -27.085 1.00 23.09 196 PHE B N 1
ATOM 4487 C CA . PHE B 1 195 ? 1.408 47.187 -26.190 1.00 22.75 196 PHE B CA 1
ATOM 4488 C C . PHE B 1 195 ? 2.702 47.865 -25.740 1.00 22.78 196 PHE B C 1
ATOM 4489 O O . PHE B 1 195 ? 3.802 47.233 -25.841 1.00 21.61 196 PHE B O 1
ATOM 4497 N N . CYS B 1 196 ? 2.565 49.107 -25.289 1.00 21.09 197 CYS B N 1
ATOM 4498 C CA . CYS B 1 196 ? 3.661 49.940 -24.744 1.00 23.28 197 CYS B CA 1
ATOM 4499 C C . CYS B 1 196 ? 3.835 49.627 -23.257 1.00 22.73 197 CYS B C 1
ATOM 4500 O O . CYS B 1 196 ? 2.847 49.715 -22.501 1.00 24.03 197 CYS B O 1
ATOM 4503 N N . TYR B 1 197 ? 5.048 49.272 -22.864 1.00 22.30 198 TYR B N 1
ATOM 4504 C CA . TYR B 1 197 ? 5.375 48.827 -21.484 1.00 24.52 198 TYR B CA 1
ATOM 4505 C C . TYR B 1 197 ? 5.041 49.928 -20.472 1.00 23.98 198 TYR B C 1
ATOM 4506 O O . TYR B 1 197 ? 4.782 49.592 -19.306 1.00 21.53 198 TYR B O 1
ATOM 4515 N N . ASN B 1 198 ? 5.023 51.192 -20.904 1.00 25.02 199 ASN B N 1
ATOM 4516 C CA . ASN B 1 198 ? 4.700 52.332 -20.014 1.00 29.13 199 ASN B CA 1
ATOM 4517 C C . ASN B 1 198 ? 3.249 52.240 -19.542 1.00 28.55 199 ASN B C 1
ATOM 4518 O O . ASN B 1 198 ? 2.964 52.878 -18.517 1.00 28.41 199 ASN B O 1
ATOM 4523 N N . ASP B 1 199 ? 2.389 51.462 -20.216 1.00 27.33 200 ASP B N 1
ATOM 4524 C CA . ASP B 1 199 ? 1.004 51.184 -19.738 1.00 28.29 200 ASP B CA 1
ATOM 4525 C C . ASP B 1 199 ? 1.037 50.469 -18.380 1.00 29.27 200 ASP B C 1
ATOM 4526 O O . ASP B 1 199 ? 0.109 50.704 -17.574 1.00 32.14 200 ASP B O 1
ATOM 4531 N N . VAL B 1 200 ? 2.023 49.593 -18.143 1.00 28.09 201 VAL B N 1
ATOM 4532 C CA . VAL B 1 200 ? 2.040 48.685 -16.954 1.00 28.55 201 VAL B CA 1
ATOM 4533 C C . VAL B 1 200 ? 2.806 49.349 -15.802 1.00 29.52 201 VAL B C 1
ATOM 4534 O O . VAL B 1 200 ? 2.287 49.389 -14.669 1.00 28.12 201 VAL B O 1
ATOM 4538 N N . ASP B 1 201 ? 4.017 49.827 -16.065 1.00 32.68 202 ASP B N 1
ATOM 4539 C CA . ASP B 1 201 ? 4.830 50.565 -15.068 1.00 36.87 202 ASP B CA 1
ATOM 4540 C C . ASP B 1 201 ? 5.742 51.492 -15.858 1.00 35.20 202 ASP B C 1
ATOM 4541 O O . ASP B 1 201 ? 6.501 51.042 -16.714 1.00 32.37 202 ASP B O 1
ATOM 4546 N N . PRO B 1 202 ? 5.622 52.821 -15.673 1.00 35.26 203 PRO B N 1
ATOM 4547 C CA . PRO B 1 202 ? 6.606 53.752 -16.221 1.00 38.25 203 PRO B CA 1
ATOM 4548 C C . PRO B 1 202 ? 8.041 53.309 -15.896 1.00 34.54 203 PRO B C 1
ATOM 4549 O O . PRO B 1 202 ? 8.357 52.963 -14.766 1.00 37.67 203 PRO B O 1
ATOM 4553 N N . ASP B 1 203 ? 8.859 53.282 -16.935 1.00 32.55 204 ASP B N 1
ATOM 4554 C CA . ASP B 1 203 ? 10.299 52.948 -16.877 1.00 31.18 204 ASP B CA 1
ATOM 4555 C C . ASP B 1 203 ? 11.056 54.136 -16.284 1.00 31.44 204 ASP B C 1
ATOM 4556 O O . ASP B 1 203 ? 11.816 54.754 -17.006 1.00 28.76 204 ASP B O 1
ATOM 4561 N N . PHE B 1 204 ? 10.865 54.429 -15.003 1.00 33.86 205 PHE B N 1
ATOM 4562 C CA . PHE B 1 204 ? 11.773 55.318 -14.243 1.00 38.14 205 PHE B CA 1
ATOM 4563 C C . PHE B 1 204 ? 11.622 55.015 -12.752 1.00 38.66 205 PHE B C 1
ATOM 4564 O O . PHE B 1 204 ? 10.556 54.532 -12.316 1.00 40.92 205 PHE B O 1
ATOM 4572 N N . ASP B 1 205 ? 12.695 55.261 -12.009 1.00 38.84 206 ASP B N 1
ATOM 4573 C CA . ASP B 1 205 ? 12.813 54.890 -10.577 1.00 41.03 206 ASP B CA 1
ATOM 4574 C C . ASP B 1 205 ? 12.078 55.932 -9.733 1.00 40.72 206 ASP B C 1
ATOM 4575 O O . ASP B 1 205 ? 12.690 56.968 -9.430 1.00 40.44 206 ASP B O 1
ATOM 4580 N N . ASP B 1 206 ? 10.823 55.645 -9.372 1.00 42.41 207 ASP B N 1
ATOM 4581 C CA . ASP B 1 206 ? 9.898 56.561 -8.652 1.00 45.85 207 ASP B CA 1
ATOM 4582 C C . ASP B 1 206 ? 9.526 55.962 -7.292 1.00 41.94 207 ASP B C 1
ATOM 4583 O O . ASP B 1 206 ? 8.512 56.398 -6.725 1.00 39.65 207 ASP B O 1
ATOM 4588 N N . ASP B 1 207 ? 10.274 54.954 -6.828 1.00 43.45 208 ASP B N 1
ATOM 4589 C CA . ASP B 1 207 ? 9.930 54.111 -5.645 1.00 44.46 208 ASP B CA 1
ATOM 4590 C C . ASP B 1 207 ? 8.545 53.473 -5.829 1.00 41.58 208 ASP B C 1
ATOM 4591 O O . ASP B 1 207 ? 7.851 53.287 -4.821 1.00 42.87 208 ASP B O 1
ATOM 4596 N N . PHE B 1 208 ? 8.170 53.152 -7.072 1.00 41.57 209 PHE B N 1
ATOM 4597 C CA . PHE B 1 208 ? 7.030 52.273 -7.435 1.00 42.45 209 PHE B CA 1
ATOM 4598 C C . PHE B 1 208 ? 5.695 52.872 -6.968 1.00 48.87 209 PHE B C 1
ATOM 4599 O O . PHE B 1 208 ? 4.794 52.094 -6.576 1.00 53.07 209 PHE B O 1
ATOM 4607 N N . GLN B 1 209 ? 5.562 54.200 -7.011 1.00 50.13 210 GLN B N 1
ATOM 4608 C CA . GLN B 1 209 ? 4.341 54.923 -6.565 1.00 50.31 210 GLN B CA 1
ATOM 4609 C C . GLN B 1 209 ? 3.426 55.179 -7.770 1.00 47.03 210 GLN B C 1
ATOM 4610 O O . GLN B 1 209 ? 2.273 55.504 -7.527 1.00 45.04 210 GLN B O 1
ATOM 4616 N N . ASN B 1 210 ? 3.915 54.998 -9.005 1.00 49.36 211 ASN B N 1
ATOM 4617 C CA . ASN B 1 210 ? 3.113 55.022 -10.267 1.00 51.04 211 ASN B CA 1
ATOM 4618 C C . ASN B 1 210 ? 2.667 53.595 -10.625 1.00 48.01 211 ASN B C 1
ATOM 4619 O O . ASN B 1 210 ? 2.788 52.703 -9.769 1.00 50.30 211 ASN B O 1
ATOM 4624 N N . GLY B 1 211 ? 2.158 53.402 -11.846 1.00 42.26 212 GLY B N 1
ATOM 4625 C CA . GLY B 1 211 ? 1.918 52.090 -12.475 1.00 39.49 212 GLY B CA 1
ATOM 4626 C C . GLY B 1 211 ? 1.126 51.122 -11.608 1.00 39.57 212 GLY B C 1
ATOM 4627 O O . GLY B 1 211 ? 0.319 51.558 -10.754 1.00 38.73 212 GLY B O 1
ATOM 4628 N N . VAL B 1 212 ? 1.352 49.828 -11.823 1.00 37.88 213 VAL B N 1
ATOM 4629 C CA . VAL B 1 212 ? 0.520 48.725 -11.257 1.00 36.25 213 VAL B CA 1
ATOM 4630 C C . VAL B 1 212 ? 0.877 48.471 -9.783 1.00 32.73 213 VAL B C 1
ATOM 4631 O O . VAL B 1 212 ? -0.006 48.080 -9.035 1.00 34.00 213 VAL B O 1
ATOM 4635 N N . HIS B 1 213 ? 2.121 48.699 -9.373 1.00 33.15 214 HIS B N 1
ATOM 4636 C CA . HIS B 1 213 ? 2.677 48.241 -8.063 1.00 34.92 214 HIS B CA 1
ATOM 4637 C C . HIS B 1 213 ? 1.809 48.656 -6.874 1.00 33.71 214 HIS B C 1
ATOM 4638 O O . HIS B 1 213 ? 1.459 47.796 -6.079 1.00 32.92 214 HIS B O 1
ATOM 4645 N N . PRO B 1 214 ? 1.435 49.950 -6.703 1.00 36.74 215 PRO B N 1
ATOM 4646 C CA . PRO B 1 214 ? 0.752 50.413 -5.494 1.00 36.06 215 PRO B CA 1
ATOM 4647 C C . PRO B 1 214 ? -0.642 49.809 -5.291 1.00 33.59 215 PRO B C 1
ATOM 4648 O O . PRO B 1 214 ? -1.118 49.833 -4.179 1.00 34.82 215 PRO B O 1
ATOM 4652 N N . TYR B 1 215 ? -1.243 49.283 -6.353 1.00 33.48 216 TYR B N 1
ATOM 4653 C CA . TYR B 1 215 ? -2.587 48.656 -6.332 1.00 35.01 216 TYR B CA 1
ATOM 4654 C C . TYR B 1 215 ? -2.524 47.308 -5.626 1.00 36.21 216 TYR B C 1
ATOM 4655 O O . TYR B 1 215 ? -3.578 46.875 -5.158 1.00 39.29 216 TYR B O 1
ATOM 4664 N N . TYR B 1 216 ? -1.349 46.676 -5.531 1.00 35.29 217 TYR B N 1
ATOM 4665 C CA . TYR B 1 216 ? -1.206 45.339 -4.895 1.00 33.63 217 TYR B CA 1
ATOM 4666 C C . TYR B 1 216 ? -0.436 45.418 -3.578 1.00 35.32 217 TYR B C 1
ATOM 4667 O O . TYR B 1 216 ? -0.003 44.365 -3.124 1.00 40.82 217 TYR B O 1
ATOM 4676 N N . TYR B 1 217 ? -0.281 46.590 -2.959 1.00 38.35 218 TYR B N 1
ATOM 4677 C CA . TYR B 1 217 ? 0.372 46.693 -1.628 1.00 37.90 218 TYR B CA 1
ATOM 4678 C C . TYR B 1 217 ? -0.626 46.233 -0.557 1.00 40.96 218 TYR B C 1
ATOM 4679 O O . TYR B 1 217 ? -1.834 46.312 -0.793 1.00 41.12 218 TYR B O 1
ATOM 4688 N N . GLU B 1 218 ? -0.125 45.711 0.564 1.00 43.83 219 GLU B N 1
ATOM 4689 C CA . GLU B 1 218 ? -0.915 45.516 1.807 1.00 45.82 219 GLU B CA 1
ATOM 4690 C C . GLU B 1 218 ? -1.039 46.881 2.487 1.00 45.22 219 GLU B C 1
ATOM 4691 O O . GLU B 1 218 ? -0.246 47.789 2.144 1.00 42.00 219 GLU B O 1
ATOM 4697 N N . LYS B 1 219 ? -1.987 47.028 3.413 1.00 48.70 220 LYS B N 1
ATOM 4698 C CA . LYS B 1 219 ? -2.033 48.210 4.308 1.00 53.83 220 LYS B CA 1
ATOM 4699 C C . LYS B 1 219 ? -0.760 48.157 5.156 1.00 54.30 220 LYS B C 1
ATOM 4700 O O . LYS B 1 219 ? -0.362 47.055 5.542 1.00 56.39 220 LYS B O 1
ATOM 4706 N N . GLY B 1 220 ? -0.089 49.291 5.336 1.00 55.26 221 GLY B N 1
ATOM 4707 C CA . GLY B 1 220 ? 1.224 49.352 6.005 1.00 58.62 221 GLY B CA 1
ATOM 4708 C C . GLY B 1 220 ? 2.359 48.914 5.090 1.00 57.14 221 GLY B C 1
ATOM 4709 O O . GLY B 1 220 ? 3.416 48.525 5.629 1.00 56.27 221 GLY B O 1
ATOM 4710 N N . GLN B 1 221 ? 2.162 48.974 3.764 1.00 53.40 222 GLN B N 1
ATOM 4711 C CA . GLN B 1 221 ? 3.208 48.692 2.736 1.00 49.53 222 GLN B CA 1
ATOM 4712 C C . GLN B 1 221 ? 3.222 49.845 1.724 1.00 45.76 222 GLN B C 1
ATOM 4713 O O . GLN B 1 221 ? 2.209 50.034 1.040 1.00 43.11 222 GLN B O 1
ATOM 4719 N N . ASN B 1 222 ? 4.327 50.594 1.654 1.00 48.52 223 ASN B N 1
ATOM 4720 C CA . ASN B 1 222 ? 4.541 51.693 0.673 1.00 50.36 223 ASN B CA 1
ATOM 4721 C C . ASN B 1 222 ? 5.469 51.227 -0.453 1.00 45.10 223 ASN B C 1
ATOM 4722 O O . ASN B 1 222 ? 5.759 52.041 -1.341 1.00 44.58 223 ASN B O 1
ATOM 4727 N N . PHE B 1 223 ? 5.938 49.979 -0.401 1.00 41.02 224 PHE B N 1
ATOM 4728 C CA . PHE B 1 223 ? 7.086 49.491 -1.203 1.00 37.57 224 PHE B CA 1
ATOM 4729 C C . PHE B 1 223 ? 7.042 47.974 -1.362 1.00 34.22 224 PHE B C 1
ATOM 4730 O O . PHE B 1 223 ? 6.623 47.261 -0.449 1.00 36.19 224 PHE B O 1
ATOM 4738 N N . PRO B 1 224 ? 7.452 47.423 -2.526 1.00 28.92 225 PRO B N 1
ATOM 4739 C CA . PRO B 1 224 ? 7.494 45.975 -2.704 1.00 28.24 225 PRO B CA 1
ATOM 4740 C C . PRO B 1 224 ? 8.420 45.343 -1.672 1.00 25.03 225 PRO B C 1
ATOM 4741 O O . PRO B 1 224 ? 9.422 45.938 -1.348 1.00 25.44 225 PRO B O 1
ATOM 4745 N N . ASP B 1 225 ? 8.080 44.155 -1.206 1.00 24.88 226 ASP B N 1
ATOM 4746 C CA . ASP B 1 225 ? 9.001 43.354 -0.367 1.00 26.15 226 ASP B CA 1
ATOM 4747 C C . ASP B 1 225 ? 10.237 43.027 -1.205 1.00 23.58 226 ASP B C 1
ATOM 4748 O O . ASP B 1 225 ? 10.230 43.089 -2.433 1.00 20.78 226 ASP B O 1
ATOM 4753 N N . PRO B 1 226 ? 11.377 42.708 -0.572 1.00 21.85 227 PRO B N 1
ATOM 4754 C CA . PRO B 1 226 ? 12.573 42.338 -1.330 1.00 20.45 227 PRO B CA 1
ATOM 4755 C C . PRO B 1 226 ? 12.355 41.224 -2.364 1.00 19.71 227 PRO B C 1
ATOM 4756 O O . PRO B 1 226 ? 13.029 41.228 -3.373 1.00 19.88 227 PRO B O 1
ATOM 4760 N N . ASP B 1 227 ? 11.391 40.333 -2.146 1.00 20.14 228 ASP B N 1
ATOM 4761 C CA . ASP B 1 227 ? 11.143 39.183 -3.060 1.00 21.29 228 ASP B CA 1
ATOM 4762 C C . ASP B 1 227 ? 10.017 39.490 -4.061 1.00 20.55 228 ASP B C 1
ATOM 4763 O O . ASP B 1 227 ? 9.596 38.552 -4.762 1.00 21.07 228 ASP B O 1
ATOM 4768 N N . GLN B 1 228 ? 9.532 40.737 -4.130 1.00 19.40 229 GLN B N 1
ATOM 4769 C CA . GLN B 1 228 ? 8.350 41.111 -4.955 1.00 18.82 229 GLN B CA 1
ATOM 4770 C C . GLN B 1 228 ? 8.780 41.874 -6.206 1.00 17.07 229 GLN B C 1
ATOM 4771 O O . GLN B 1 228 ? 9.882 42.475 -6.216 1.00 16.02 229 GLN B O 1
ATOM 4777 N N . TRP B 1 229 ? 7.941 41.782 -7.234 1.00 16.28 230 TRP B N 1
ATOM 4778 C CA . TRP B 1 229 ? 8.212 42.266 -8.611 1.00 16.94 230 TRP B CA 1
ATOM 4779 C C . TRP B 1 229 ? 8.844 43.673 -8.629 1.00 17.88 230 TRP B C 1
ATOM 4780 O O . TRP B 1 229 ? 8.462 44.553 -7.843 1.00 17.80 230 TRP B O 1
ATOM 4791 N N . GLY B 1 230 ? 9.884 43.828 -9.445 1.00 18.08 231 GLY B N 1
ATOM 4792 C CA . GLY B 1 230 ? 10.303 45.126 -9.976 1.00 18.85 231 GLY B CA 1
ATOM 4793 C C . GLY B 1 230 ? 9.581 45.403 -11.282 1.00 18.47 231 GLY B C 1
ATOM 4794 O O . GLY B 1 230 ? 8.558 44.772 -11.571 1.00 19.69 231 GLY B O 1
ATOM 4795 N N . SER B 1 231 ? 10.116 46.322 -12.064 1.00 19.53 232 SER B N 1
ATOM 4796 C CA . SER B 1 231 ? 9.541 46.781 -13.352 1.00 20.36 232 SER B CA 1
ATOM 4797 C C . SER B 1 231 ? 9.468 45.649 -14.370 1.00 19.47 232 SER B C 1
ATOM 4798 O O . SER B 1 231 ? 8.497 45.627 -15.104 1.00 19.61 232 SER B O 1
ATOM 4801 N N . ILE B 1 232 ? 10.481 44.781 -14.452 1.00 18.74 233 ILE B N 1
ATOM 4802 C CA . ILE B 1 232 ? 10.586 43.766 -15.543 1.00 19.12 233 ILE B CA 1
ATOM 4803 C C . ILE B 1 232 ? 9.539 42.670 -15.295 1.00 18.40 233 ILE B C 1
ATOM 4804 O O . ILE B 1 232 ? 8.887 42.245 -16.230 1.00 15.13 233 ILE B O 1
ATOM 4809 N N . ALA B 1 233 ? 9.369 42.250 -14.050 1.00 16.92 234 ALA B N 1
ATOM 4810 C CA . ALA B 1 233 ? 8.356 41.253 -13.668 1.00 17.14 234 ALA B CA 1
ATOM 4811 C C . ALA B 1 233 ? 6.956 41.831 -13.933 1.00 17.03 234 ALA B C 1
ATOM 4812 O O . ALA B 1 233 ? 6.063 41.059 -14.332 1.00 18.00 234 ALA B O 1
ATOM 4814 N N . ALA B 1 234 ? 6.754 43.134 -13.726 1.00 16.75 235 ALA B N 1
ATOM 4815 C CA . ALA B 1 234 ? 5.453 43.804 -13.963 1.00 17.61 235 ALA B CA 1
ATOM 4816 C C . ALA B 1 234 ? 5.160 43.773 -15.467 1.00 16.99 235 ALA B C 1
ATOM 4817 O O . ALA B 1 234 ? 4.111 43.260 -15.833 1.00 18.93 235 ALA B O 1
ATOM 4819 N N . TRP B 1 235 ? 6.115 44.189 -16.296 1.00 17.12 236 TRP B N 1
ATOM 4820 C CA . TRP B 1 235 ? 6.001 44.166 -17.777 1.00 18.28 236 TRP B CA 1
ATOM 4821 C C . TRP B 1 235 ? 5.697 42.745 -18.263 1.00 19.10 236 TRP B C 1
ATOM 4822 O O . TRP B 1 235 ? 4.768 42.596 -19.101 1.00 20.16 236 TRP B O 1
ATOM 4833 N N . ALA B 1 236 ? 6.417 41.730 -17.767 1.00 18.65 237 ALA B N 1
ATOM 4834 C CA . ALA B 1 236 ? 6.236 40.329 -18.211 1.00 19.02 237 ALA B CA 1
ATOM 4835 C C . ALA B 1 236 ? 4.853 39.827 -17.761 1.00 19.18 237 ALA B C 1
ATOM 4836 O O . ALA B 1 236 ? 4.198 39.122 -18.535 1.00 19.36 237 ALA B O 1
ATOM 4838 N N . TRP B 1 237 ? 4.408 40.210 -16.567 1.00 19.76 238 TRP B N 1
ATOM 4839 C CA . TRP B 1 237 ? 3.028 39.963 -16.066 1.00 20.52 238 TRP B CA 1
ATOM 4840 C C . TRP B 1 237 ? 1.993 40.609 -17.002 1.00 21.43 238 TRP B C 1
ATOM 4841 O O . TRP B 1 237 ? 0.957 39.985 -17.260 1.00 22.12 238 TRP B O 1
ATOM 4852 N N . GLY B 1 238 ? 2.241 41.850 -17.424 1.00 21.50 239 GLY B N 1
ATOM 4853 C CA . GLY B 1 238 ? 1.479 42.546 -18.478 1.00 20.29 239 GLY B CA 1
ATOM 4854 C C . GLY B 1 238 ? 1.271 41.658 -19.688 1.00 19.96 239 GLY B C 1
ATOM 4855 O O . GLY B 1 238 ? 0.130 41.592 -20.180 1.00 20.21 239 GLY B O 1
ATOM 4856 N N . MET B 1 239 ? 2.323 40.994 -20.156 1.00 19.80 240 MET B N 1
ATOM 4857 C CA . MET B 1 239 ? 2.265 40.106 -21.343 1.00 20.55 240 MET B CA 1
ATOM 4858 C C . MET B 1 239 ? 1.372 38.897 -21.057 1.00 21.85 240 MET B C 1
ATOM 4859 O O . MET B 1 239 ? 0.704 38.444 -21.986 1.00 20.38 240 MET B O 1
ATOM 4864 N N A SER B 1 240 ? 1.346 38.402 -19.812 0.90 22.06 241 SER B N 1
ATOM 4865 N N B SER B 1 240 ? 1.316 38.431 -19.803 0.10 22.06 241 SER B N 1
ATOM 4866 C CA A SER B 1 240 ? 0.420 37.324 -19.369 0.90 22.49 241 SER B CA 1
ATOM 4867 C CA B SER B 1 240 ? 0.419 37.331 -19.356 0.10 22.62 241 SER B CA 1
ATOM 4868 C C A SER B 1 240 ? -1.040 37.832 -19.367 0.90 23.52 241 SER B C 1
ATOM 4869 C C B SER B 1 240 ? -1.042 37.811 -19.310 0.10 23.29 241 SER B C 1
ATOM 4870 O O A SER B 1 240 ? -1.935 37.063 -19.775 0.90 23.43 241 SER B O 1
ATOM 4871 O O B SER B 1 240 ? -1.931 36.989 -19.612 0.10 23.26 241 SER B O 1
ATOM 4876 N N . ARG B 1 241 ? -1.289 39.077 -18.945 1.00 23.68 242 ARG B N 1
ATOM 4877 C CA . ARG B 1 241 ? -2.648 39.696 -19.028 1.00 25.79 242 ARG B CA 1
ATOM 4878 C C . ARG B 1 241 ? -3.041 39.833 -20.512 1.00 25.29 242 ARG B C 1
ATOM 4879 O O . ARG B 1 241 ? -4.223 39.655 -20.820 1.00 26.70 242 ARG B O 1
ATOM 4887 N N . ALA B 1 242 ? -2.091 40.129 -21.403 1.00 23.58 243 ALA B N 1
ATOM 4888 C CA . ALA B 1 242 ? -2.325 40.204 -22.863 1.00 24.32 243 ALA B CA 1
ATOM 4889 C C . ALA B 1 242 ? -2.681 38.817 -23.402 1.00 26.51 243 ALA B C 1
ATOM 4890 O O . ALA B 1 242 ? -3.560 38.714 -24.330 1.00 26.79 243 ALA B O 1
ATOM 4892 N N . MET B 1 243 ? -2.022 37.782 -22.880 1.00 26.09 244 MET B N 1
ATOM 4893 C CA . MET B 1 243 ? -2.274 36.375 -23.278 1.00 28.85 244 MET B CA 1
ATOM 4894 C C . MET B 1 243 ? -3.676 35.961 -22.786 1.00 28.34 244 MET B C 1
ATOM 4895 O O . MET B 1 243 ? -4.386 35.290 -23.532 1.00 26.36 244 MET B O 1
ATOM 4900 N N . ASP B 1 244 ? -4.063 36.355 -21.573 1.00 29.56 245 ASP B N 1
ATOM 4901 C CA . ASP B 1 244 ? -5.421 36.100 -21.033 1.00 30.02 245 ASP B CA 1
ATOM 4902 C C . ASP B 1 244 ? -6.446 36.530 -22.090 1.00 29.90 245 ASP B C 1
ATOM 4903 O O . ASP B 1 244 ? -7.386 35.780 -22.321 1.00 32.46 245 ASP B O 1
ATOM 4908 N N . TYR B 1 245 ? -6.257 37.673 -22.749 1.00 31.91 246 TYR B N 1
ATOM 4909 C CA . TYR B 1 245 ? -7.158 38.102 -23.849 1.00 30.60 246 TYR B CA 1
ATOM 4910 C C . TYR B 1 245 ? -7.017 37.150 -25.038 1.00 31.17 246 TYR B C 1
ATOM 4911 O O . TYR B 1 245 ? -8.057 36.692 -25.552 1.00 29.64 246 TYR B O 1
ATOM 4920 N N . LEU B 1 246 ? -5.782 36.909 -25.494 1.00 30.86 247 LEU B N 1
ATOM 4921 C CA . LEU B 1 246 ? -5.494 36.314 -26.829 1.00 30.53 247 LEU B CA 1
ATOM 4922 C C . LEU B 1 246 ? -6.031 34.884 -26.914 1.00 33.41 247 LEU B C 1
ATOM 4923 O O . LEU B 1 246 ? -6.388 34.449 -28.044 1.00 32.93 247 LEU B O 1
ATOM 4928 N N . GLU B 1 247 ? -6.076 34.173 -25.785 1.00 34.92 248 GLU B N 1
ATOM 4929 C CA . GLU B 1 247 ? -6.581 32.772 -25.731 1.00 36.29 248 GLU B CA 1
ATOM 4930 C C . GLU B 1 247 ? -8.112 32.783 -25.869 1.00 35.66 248 GLU B C 1
ATOM 4931 O O . GLU B 1 247 ? -8.645 31.811 -26.412 1.00 38.66 248 GLU B O 1
ATOM 4937 N N . THR B 1 248 ? -8.784 33.870 -25.480 1.00 35.58 249 THR B N 1
ATOM 4938 C CA . THR B 1 248 ? -10.242 34.079 -25.722 1.00 36.10 249 THR B CA 1
ATOM 4939 C C . THR B 1 248 ? -10.538 34.621 -27.139 1.00 37.37 249 THR B C 1
ATOM 4940 O O . THR B 1 248 ? -11.709 34.953 -27.385 1.00 40.10 249 THR B O 1
ATOM 4944 N N . ASP B 1 249 ? -9.573 34.695 -28.062 1.00 37.96 250 ASP B N 1
ATOM 4945 C CA . ASP B 1 249 ? -9.820 35.264 -29.419 1.00 39.25 250 ASP B CA 1
ATOM 4946 C C . ASP B 1 249 ? -10.046 34.126 -30.417 1.00 41.22 250 ASP B C 1
ATOM 4947 O O . ASP B 1 249 ? -9.139 33.291 -30.594 1.00 42.77 250 ASP B O 1
ATOM 4952 N N . LYS B 1 250 ? -11.216 34.134 -31.059 1.00 40.83 251 LYS B N 1
ATOM 4953 C CA . LYS B 1 250 ? -11.709 33.082 -31.983 1.00 41.01 251 LYS B CA 1
ATOM 4954 C C . LYS B 1 250 ? -10.681 32.822 -33.096 1.00 36.59 251 LYS B C 1
ATOM 4955 O O . LYS B 1 250 ? -10.455 31.650 -33.435 1.00 37.12 251 LYS B O 1
ATOM 4961 N N . LYS B 1 251 ? -10.063 33.862 -33.644 1.00 34.34 252 LYS B N 1
ATOM 4962 C CA . LYS B 1 251 ? -9.209 33.741 -34.854 1.00 35.67 252 LYS B CA 1
ATOM 4963 C C . LYS B 1 251 ? -7.755 33.455 -34.456 1.00 32.62 252 LYS B C 1
ATOM 4964 O O . LYS B 1 251 ? -6.951 33.117 -35.342 1.00 32.42 252 LYS B O 1
ATOM 4970 N N . VAL B 1 252 ? -7.430 33.560 -33.173 1.00 30.00 253 VAL B N 1
ATOM 4971 C CA . VAL B 1 252 ? -6.030 33.423 -32.673 1.00 30.00 253 VAL B CA 1
ATOM 4972 C C . VAL B 1 252 ? -5.809 31.991 -32.207 1.00 30.80 253 VAL B C 1
ATOM 4973 O O . VAL B 1 252 ? -6.615 31.525 -31.353 1.00 31.86 253 VAL B O 1
ATOM 4977 N N . ASP B 1 253 ? -4.722 31.373 -32.682 1.00 29.67 254 ASP B N 1
ATOM 4978 C CA . ASP B 1 253 ? -4.232 30.056 -32.196 1.00 29.95 254 ASP B CA 1
ATOM 4979 C C . ASP B 1 253 ? -3.475 30.270 -30.879 1.00 29.63 254 ASP B C 1
ATOM 4980 O O . ASP B 1 253 ? -2.271 30.584 -30.925 1.00 30.03 254 ASP B O 1
ATOM 4985 N N . ALA B 1 254 ? -4.159 30.087 -29.752 1.00 28.26 255 ALA B N 1
ATOM 4986 C CA . ALA B 1 254 ? -3.608 30.271 -28.391 1.00 29.64 255 ALA B CA 1
ATOM 4987 C C . ALA B 1 254 ? -2.469 29.285 -28.121 1.00 30.14 255 ALA B C 1
ATOM 4988 O O . ALA B 1 254 ? -1.787 29.472 -27.110 1.00 32.88 255 ALA B O 1
ATOM 4990 N N . LYS B 1 255 ? -2.313 28.238 -28.938 1.00 32.87 256 LYS B N 1
ATOM 4991 C CA . LYS B 1 255 ? -1.212 27.247 -28.808 1.00 35.90 256 LYS B CA 1
ATOM 4992 C C . LYS B 1 255 ? 0.017 27.713 -29.586 1.00 32.07 256 LYS B C 1
ATOM 4993 O O . LYS B 1 255 ? 0.998 26.971 -29.589 1.00 29.03 256 LYS B O 1
ATOM 4999 N N . LYS B 1 256 ? -0.055 28.845 -30.288 1.00 31.06 257 LYS B N 1
ATOM 5000 C CA . LYS B 1 256 ? 1.074 29.341 -31.116 1.00 29.72 257 LYS B CA 1
ATOM 5001 C C . LYS B 1 256 ? 1.232 30.851 -30.925 1.00 28.97 257 LYS B C 1
ATOM 5002 O O . LYS B 1 256 ? 1.284 31.597 -31.934 1.00 27.21 257 LYS B O 1
ATOM 5008 N N . VAL B 1 257 ? 1.343 31.280 -29.665 1.00 26.52 258 VAL B N 1
ATOM 5009 C CA . VAL B 1 257 ? 1.667 32.692 -29.325 1.00 25.61 258 VAL B CA 1
ATOM 5010 C C . VAL B 1 257 ? 3.136 32.735 -28.903 1.00 24.25 258 VAL B C 1
ATOM 5011 O O . VAL B 1 257 ? 3.482 32.106 -27.872 1.00 22.62 258 VAL B O 1
ATOM 5015 N N . ALA B 1 258 ? 3.950 33.413 -29.711 1.00 22.69 259 ALA B N 1
ATOM 5016 C CA . ALA B 1 258 ? 5.368 33.721 -29.438 1.00 23.37 259 ALA B CA 1
ATOM 5017 C C . ALA B 1 258 ? 5.439 35.014 -28.635 1.00 23.52 259 ALA B C 1
ATOM 5018 O O . ALA B 1 258 ? 4.599 35.907 -28.860 1.00 23.79 259 ALA B O 1
ATOM 5020 N N . VAL B 1 259 ? 6.442 35.123 -27.765 1.00 22.28 260 VAL B N 1
ATOM 5021 C CA . VAL B 1 259 ? 6.742 36.397 -27.058 1.00 21.35 260 VAL B CA 1
ATOM 5022 C C . VAL B 1 259 ? 8.068 36.930 -27.598 1.00 20.80 260 VAL B C 1
ATOM 5023 O O . VAL B 1 259 ? 8.999 36.141 -27.855 1.00 21.48 260 VAL B O 1
ATOM 5027 N N . ILE B 1 260 ? 8.113 38.236 -27.813 1.00 19.31 261 ILE B N 1
ATOM 5028 C CA . ILE B 1 260 ? 9.292 38.918 -28.387 1.00 20.13 261 ILE B CA 1
ATOM 5029 C C . ILE B 1 260 ? 9.410 40.297 -27.734 1.00 19.13 261 ILE B C 1
ATOM 5030 O O . ILE B 1 260 ? 8.367 40.938 -27.470 1.00 18.00 261 ILE B O 1
ATOM 5035 N N . GLY B 1 261 ? 10.656 40.706 -27.509 1.00 19.74 262 GLY B N 1
ATOM 5036 C CA . GLY B 1 261 ? 11.047 42.064 -27.077 1.00 19.03 262 GLY B CA 1
ATOM 5037 C C . GLY B 1 261 ? 12.513 42.310 -27.343 1.00 18.14 262 GLY B C 1
ATOM 5038 O O . GLY B 1 261 ? 13.266 41.344 -27.485 1.00 15.38 262 GLY B O 1
ATOM 5039 N N . HIS B 1 262 ? 12.893 43.577 -27.395 1.00 19.09 263 HIS B N 1
ATOM 5040 C CA . HIS B 1 262 ? 14.278 44.012 -27.651 1.00 19.97 263 HIS B CA 1
ATOM 5041 C C . HIS B 1 262 ? 14.892 44.591 -26.373 1.00 19.07 263 HIS B C 1
ATOM 5042 O O . HIS B 1 262 ? 14.216 45.320 -25.640 1.00 16.89 263 HIS B O 1
ATOM 5049 N N A SER B 1 263 ? 16.161 44.270 -26.120 0.50 19.54 264 SER B N 1
ATOM 5050 N N B SER B 1 263 ? 16.143 44.222 -26.100 0.50 20.14 264 SER B N 1
ATOM 5051 C CA A SER B 1 263 ? 16.968 44.848 -25.015 0.50 19.14 264 SER B CA 1
ATOM 5052 C CA B SER B 1 263 ? 16.965 44.789 -25.003 0.50 20.09 264 SER B CA 1
ATOM 5053 C C A SER B 1 263 ? 16.271 44.575 -23.673 0.50 18.90 264 SER B C 1
ATOM 5054 C C B SER B 1 263 ? 16.251 44.561 -23.663 0.50 19.42 264 SER B C 1
ATOM 5055 O O A SER B 1 263 ? 16.082 43.394 -23.374 0.50 18.22 264 SER B O 1
ATOM 5056 O O B SER B 1 263 ? 16.020 43.389 -23.357 0.50 18.73 264 SER B O 1
ATOM 5061 N N . ARG B 1 264 ? 15.876 45.608 -22.911 1.00 19.80 265 ARG B N 1
ATOM 5062 C CA . ARG B 1 264 ? 15.211 45.441 -21.581 1.00 20.45 265 ARG B CA 1
ATOM 5063 C C . ARG B 1 264 ? 13.879 44.694 -21.762 1.00 19.15 265 ARG B C 1
ATOM 5064 O O . ARG B 1 264 ? 13.434 44.014 -20.829 1.00 17.78 265 ARG B O 1
ATOM 5072 N N . LEU B 1 265 ? 13.256 44.829 -22.928 1.00 18.35 266 LEU B N 1
ATOM 5073 C CA . LEU B 1 265 ? 11.974 44.162 -23.259 1.00 17.96 266 LEU B CA 1
ATOM 5074 C C . LEU B 1 265 ? 12.257 42.758 -23.801 1.00 17.26 266 LEU B C 1
ATOM 5075 O O . LEU B 1 265 ? 11.353 41.924 -23.745 1.00 17.45 266 LEU B O 1
ATOM 5080 N N . GLY B 1 266 ? 13.492 42.504 -24.246 1.00 17.83 267 GLY B N 1
ATOM 5081 C CA . GLY B 1 266 ? 14.072 41.154 -24.425 1.00 17.44 267 GLY B CA 1
ATOM 5082 C C . GLY B 1 266 ? 14.226 40.421 -23.101 1.00 17.24 267 GLY B C 1
ATOM 5083 O O . GLY B 1 266 ? 13.809 39.257 -23.032 1.00 19.22 267 GLY B O 1
ATOM 5084 N N . LYS B 1 267 ? 14.781 41.051 -22.068 1.00 17.07 268 LYS B N 1
ATOM 5085 C CA . LYS B 1 267 ? 14.860 40.428 -20.715 1.00 16.77 268 LYS B CA 1
ATOM 5086 C C . LYS B 1 267 ? 13.430 40.060 -20.272 1.00 17.14 268 LYS B C 1
ATOM 5087 O O . LYS B 1 267 ? 13.197 38.942 -19.834 1.00 17.24 268 LYS B O 1
ATOM 5093 N N . THR B 1 268 ? 12.481 40.972 -20.449 1.00 18.69 269 THR B N 1
ATOM 5094 C CA . THR B 1 268 ? 11.047 40.801 -20.112 1.00 18.17 269 THR B CA 1
ATOM 5095 C C . THR B 1 268 ? 10.447 39.589 -20.840 1.00 18.98 269 THR B C 1
ATOM 5096 O O . THR B 1 268 ? 9.799 38.773 -20.180 1.00 16.94 269 THR B O 1
ATOM 5100 N N . ALA B 1 269 ? 10.628 39.504 -22.161 1.00 18.54 270 ALA B N 1
ATOM 5101 C CA . ALA B 1 269 ? 10.029 38.458 -23.015 1.00 20.81 270 ALA B CA 1
ATOM 5102 C C . ALA B 1 269 ? 10.540 37.087 -22.557 1.00 20.66 270 ALA B C 1
ATOM 5103 O O . ALA B 1 269 ? 9.729 36.157 -22.442 1.00 20.48 270 ALA B O 1
ATOM 5105 N N . VAL B 1 270 ? 11.831 36.967 -22.255 1.00 20.52 271 VAL B N 1
ATOM 5106 C CA . VAL B 1 270 ? 12.376 35.669 -21.786 1.00 19.64 271 VAL B CA 1
ATOM 5107 C C . VAL B 1 270 ? 11.705 35.329 -20.458 1.00 18.08 271 VAL B C 1
ATOM 5108 O O . VAL B 1 270 ? 11.292 34.179 -20.327 1.00 18.41 271 VAL B O 1
ATOM 5112 N N . TRP B 1 271 ? 11.535 36.285 -19.544 1.00 17.02 272 TRP B N 1
ATOM 5113 C CA . TRP B 1 271 ? 10.921 36.002 -18.218 1.00 17.14 272 TRP B CA 1
ATOM 5114 C C . TRP B 1 271 ? 9.445 35.649 -18.388 1.00 17.86 272 TRP B C 1
ATOM 5115 O O . TRP B 1 271 ? 8.973 34.739 -17.681 1.00 18.62 272 TRP B O 1
ATOM 5126 N N . ALA B 1 272 ? 8.737 36.353 -19.274 1.00 18.76 273 ALA B N 1
ATOM 5127 C CA . ALA B 1 272 ? 7.348 36.035 -19.654 1.00 18.59 273 ALA B CA 1
ATOM 5128 C C . ALA B 1 272 ? 7.320 34.575 -20.108 1.00 19.16 273 ALA B C 1
ATOM 5129 O O . ALA B 1 272 ? 6.511 33.807 -19.584 1.00 19.05 273 ALA B O 1
ATOM 5131 N N . GLY B 1 273 ? 8.190 34.210 -21.046 1.00 19.10 274 GLY B N 1
ATOM 5132 C CA . GLY B 1 273 ? 8.272 32.837 -21.568 1.00 20.08 274 GLY B CA 1
ATOM 5133 C C . GLY B 1 273 ? 8.538 31.833 -20.464 1.00 21.84 274 GLY B C 1
ATOM 5134 O O . GLY B 1 273 ? 7.871 30.790 -20.445 1.00 24.38 274 GLY B O 1
ATOM 5135 N N . ALA B 1 274 ? 9.473 32.129 -19.560 1.00 22.34 275 ALA B N 1
ATOM 5136 C CA . ALA B 1 274 ? 9.908 31.189 -18.508 1.00 23.03 275 ALA B CA 1
ATOM 5137 C C . ALA B 1 274 ? 8.793 31.016 -17.473 1.00 23.39 275 ALA B C 1
ATOM 5138 O O . ALA B 1 274 ? 8.557 29.883 -17.043 1.00 25.90 275 ALA B O 1
ATOM 5140 N N A SER B 1 275 ? 8.148 32.119 -17.085 0.57 23.01 276 SER B N 1
ATOM 5141 N N B SER B 1 275 ? 8.138 32.110 -17.073 0.43 23.21 276 SER B N 1
ATOM 5142 C CA A SER B 1 275 ? 7.189 32.190 -15.953 0.57 23.16 276 SER B CA 1
ATOM 5143 C CA B SER B 1 275 ? 7.187 32.147 -15.931 0.43 23.33 276 SER B CA 1
ATOM 5144 C C A SER B 1 275 ? 5.780 31.830 -16.434 0.57 24.10 276 SER B C 1
ATOM 5145 C C B SER B 1 275 ? 5.740 31.997 -16.418 0.43 24.12 276 SER B C 1
ATOM 5146 O O A SER B 1 275 ? 4.956 31.439 -15.586 0.57 22.93 276 SER B O 1
ATOM 5147 O O B SER B 1 275 ? 4.840 31.940 -15.554 0.43 23.00 276 SER B O 1
ATOM 5152 N N . ASP B 1 276 ? 5.519 31.959 -17.738 1.00 24.30 277 ASP B N 1
ATOM 5153 C CA . ASP B 1 276 ? 4.180 31.699 -18.337 1.00 26.21 277 ASP B CA 1
ATOM 5154 C C . ASP B 1 276 ? 4.332 30.697 -19.468 1.00 25.70 277 ASP B C 1
ATOM 5155 O O . ASP B 1 276 ? 4.515 31.083 -20.619 1.00 25.97 277 ASP B O 1
ATOM 5160 N N . PRO B 1 277 ? 4.259 29.383 -19.165 1.00 27.54 278 PRO B N 1
ATOM 5161 C CA . PRO B 1 277 ? 4.523 28.342 -20.157 1.00 28.93 278 PRO B CA 1
ATOM 5162 C C . PRO B 1 277 ? 3.470 28.221 -21.265 1.00 25.86 278 PRO B C 1
ATOM 5163 O O . PRO B 1 277 ? 3.588 27.333 -22.061 1.00 28.04 278 PRO B O 1
ATOM 5167 N N . ARG B 1 278 ? 2.453 29.080 -21.261 1.00 26.72 279 ARG B N 1
ATOM 5168 C CA . ARG B 1 278 ? 1.429 29.142 -22.333 1.00 26.74 279 ARG B CA 1
ATOM 5169 C C . ARG B 1 278 ? 2.099 29.587 -23.633 1.00 24.41 279 ARG B C 1
ATOM 5170 O O . ARG B 1 278 ? 1.603 29.243 -24.707 1.00 25.51 279 ARG B O 1
ATOM 5178 N N . PHE B 1 279 ? 3.171 30.363 -23.545 1.00 23.69 280 PHE B N 1
ATOM 5179 C CA . PHE B 1 279 ? 3.864 30.914 -24.734 1.00 23.25 280 PHE B CA 1
ATOM 5180 C C . PHE B 1 279 ? 4.638 29.777 -25.397 1.00 23.82 280 PHE B C 1
ATOM 5181 O O . PHE B 1 279 ? 5.243 28.938 -24.696 1.00 22.66 280 PHE B O 1
ATOM 5189 N N . ALA B 1 280 ? 4.550 29.713 -26.722 1.00 24.24 281 ALA B N 1
ATOM 5190 C CA . ALA B 1 280 ? 4.957 28.557 -27.547 1.00 23.90 281 ALA B CA 1
ATOM 5191 C C . ALA B 1 280 ? 6.402 28.736 -28.002 1.00 24.98 281 ALA B C 1
ATOM 5192 O O . ALA B 1 280 ? 7.086 27.724 -28.204 1.00 27.44 281 ALA B O 1
ATOM 5194 N N . LEU B 1 281 ? 6.852 29.983 -28.121 1.00 25.06 282 LEU B N 1
ATOM 5195 C CA . LEU B 1 281 ? 8.189 30.330 -28.654 1.00 25.45 282 LEU B CA 1
ATOM 5196 C C . LEU B 1 281 ? 8.644 31.658 -28.047 1.00 23.32 282 LEU B C 1
ATOM 5197 O O . LEU B 1 281 ? 7.804 32.557 -27.861 1.00 22.96 282 LEU B O 1
ATOM 5202 N N . VAL B 1 282 ? 9.933 31.786 -27.767 1.00 21.28 283 VAL B N 1
ATOM 5203 C CA . VAL B 1 282 ? 10.496 33.001 -27.113 1.00 21.19 283 VAL B CA 1
ATOM 5204 C C . VAL B 1 282 ? 11.531 33.614 -28.041 1.00 21.22 283 VAL B C 1
ATOM 5205 O O . VAL B 1 282 ? 12.436 32.876 -28.493 1.00 22.34 283 VAL B O 1
ATOM 5209 N N . ILE B 1 283 ? 11.397 34.908 -28.312 1.00 20.77 284 ILE B N 1
ATOM 5210 C CA . ILE B 1 283 ? 12.417 35.661 -29.091 1.00 23.87 284 ILE B CA 1
ATOM 5211 C C . ILE B 1 283 ? 13.117 36.654 -28.153 1.00 22.97 284 ILE B C 1
ATOM 5212 O O . ILE B 1 283 ? 12.453 37.606 -27.666 1.00 23.86 284 ILE B O 1
ATOM 5217 N N . SER B 1 284 ? 14.401 36.397 -27.886 1.00 23.27 285 SER B N 1
ATOM 5218 C CA . SER B 1 284 ? 15.318 37.297 -27.147 1.00 23.06 285 SER B CA 1
ATOM 5219 C C . SER B 1 284 ? 16.077 38.176 -28.144 1.00 20.95 285 SER B C 1
ATOM 5220 O O . SER B 1 284 ? 17.090 37.710 -28.696 1.00 21.11 285 SER B O 1
ATOM 5223 N N . GLY B 1 285 ? 15.622 39.414 -28.318 1.00 20.05 286 GLY B N 1
ATOM 5224 C CA . GLY B 1 285 ? 16.318 40.432 -29.126 1.00 21.02 286 GLY B CA 1
ATOM 5225 C C . GLY B 1 285 ? 17.333 41.227 -28.312 1.00 20.59 286 GLY B C 1
ATOM 5226 O O . GLY B 1 285 ? 16.927 42.225 -27.667 1.00 19.89 286 GLY B O 1
ATOM 5227 N N . ASN B 1 286 ? 18.608 40.847 -28.395 1.00 19.58 287 ASN B N 1
ATOM 5228 C CA . ASN B 1 286 ? 19.740 41.530 -27.724 1.00 20.85 287 ASN B CA 1
ATOM 5229 C C . ASN B 1 286 ? 19.416 41.688 -26.238 1.00 20.24 287 ASN B C 1
ATOM 5230 O O . ASN B 1 286 ? 19.553 42.786 -25.736 1.00 18.59 287 ASN B O 1
ATOM 5235 N N . SER B 1 287 ? 18.960 40.637 -25.571 1.00 20.56 288 SER B N 1
ATOM 5236 C CA . SER B 1 287 ? 18.511 40.724 -24.161 1.00 21.58 288 SER B CA 1
ATOM 5237 C C . SER B 1 287 ? 19.715 41.016 -23.255 1.00 22.04 288 SER B C 1
ATOM 5238 O O . SER B 1 287 ? 19.535 41.741 -22.263 1.00 24.15 288 SER B O 1
ATOM 5241 N N . GLY B 1 288 ? 20.878 40.415 -23.545 1.00 21.81 289 GLY B N 1
ATOM 5242 C CA . GLY B 1 288 ? 22.166 40.733 -22.901 1.00 20.75 289 GLY B CA 1
ATOM 5243 C C . GLY B 1 288 ? 22.189 40.473 -21.399 1.00 19.94 289 GLY B C 1
ATOM 5244 O O . GLY B 1 288 ? 21.693 39.398 -20.960 1.00 17.97 289 GLY B O 1
ATOM 5245 N N . CYS B 1 289 ? 22.793 41.408 -20.651 1.00 18.59 290 CYS B N 1
ATOM 5246 C CA . CYS B 1 289 ? 22.992 41.352 -19.174 1.00 18.66 290 CYS B CA 1
ATOM 5247 C C . CYS B 1 289 ? 21.666 41.115 -18.443 1.00 19.21 290 CYS B C 1
ATOM 5248 O O . CYS B 1 289 ? 20.702 41.891 -18.681 1.00 17.86 290 CYS B O 1
ATOM 5251 N N . CYS B 1 290 ? 21.619 40.091 -17.577 1.00 20.11 291 CYS B N 1
ATOM 5252 C CA . CYS B 1 290 ? 20.408 39.686 -16.820 1.00 22.17 291 CYS B CA 1
ATOM 5253 C C . CYS B 1 290 ? 19.258 39.319 -17.783 1.00 23.58 291 CYS B C 1
ATOM 5254 O O . CYS B 1 290 ? 18.072 39.357 -17.360 1.00 23.98 291 CYS B O 1
ATOM 5257 N N . GLY B 1 291 ? 19.592 39.018 -19.046 1.00 23.24 292 GLY B N 1
ATOM 5258 C CA . GLY B 1 291 ? 18.716 38.303 -19.988 1.00 22.11 292 GLY B CA 1
ATOM 5259 C C . GLY B 1 291 ? 19.230 36.892 -20.204 1.00 21.31 292 GLY B C 1
ATOM 5260 O O . GLY B 1 291 ? 19.191 36.088 -19.234 1.00 22.69 292 GLY B O 1
ATOM 5261 N N . VAL B 1 292 ? 19.792 36.606 -21.378 1.00 18.61 293 VAL B N 1
ATOM 5262 C CA . VAL B 1 292 ? 20.371 35.261 -21.692 1.00 19.72 293 VAL B CA 1
ATOM 5263 C C . VAL B 1 292 ? 21.895 35.251 -21.497 1.00 18.18 293 VAL B C 1
ATOM 5264 O O . VAL B 1 292 ? 22.427 34.150 -21.426 1.00 18.43 293 VAL B O 1
ATOM 5268 N N . ALA B 1 293 ? 22.574 36.401 -21.431 1.00 18.41 294 ALA B N 1
ATOM 5269 C CA . ALA B 1 293 ? 24.045 36.481 -21.273 1.00 19.09 294 ALA B CA 1
ATOM 5270 C C . ALA B 1 293 ? 24.459 35.957 -19.893 1.00 20.07 294 ALA B C 1
ATOM 5271 O O . ALA B 1 293 ? 23.827 36.335 -18.875 1.00 19.71 294 ALA B O 1
ATOM 5273 N N . ILE B 1 294 ? 25.499 35.120 -19.873 1.00 20.25 295 ILE B N 1
ATOM 5274 C CA . ILE B 1 294 ? 26.117 34.536 -18.644 1.00 18.37 295 ILE B CA 1
ATOM 5275 C C . ILE B 1 294 ? 26.642 35.704 -17.791 1.00 18.02 295 ILE B C 1
ATOM 5276 O O . ILE B 1 294 ? 27.516 36.440 -18.260 1.00 16.43 295 ILE B O 1
ATOM 5281 N N . SER B 1 295 ? 26.091 35.877 -16.590 1.00 18.04 296 SER B N 1
ATOM 5282 C CA . SER B 1 295 ? 26.475 36.952 -15.644 1.00 18.83 296 SER B CA 1
ATOM 5283 C C . SER B 1 295 ? 27.938 36.754 -15.229 1.00 19.01 296 SER B C 1
ATOM 5284 O O . SER B 1 295 ? 28.697 37.749 -15.209 1.00 20.12 296 SER B O 1
ATOM 5287 N N . ARG B 1 296 ? 28.358 35.511 -14.986 1.00 18.32 297 ARG B N 1
ATOM 5288 C CA . ARG B 1 296 ? 29.721 35.219 -14.460 1.00 17.97 297 ARG B CA 1
ATOM 5289 C C . ARG B 1 296 ? 30.825 35.712 -15.409 1.00 17.92 297 ARG B C 1
ATOM 5290 O O . ARG B 1 296 ? 31.957 35.900 -14.921 1.00 16.37 297 ARG B O 1
ATOM 5298 N N . ARG B 1 297 ? 30.534 35.946 -16.694 1.00 18.02 298 ARG B N 1
ATOM 5299 C CA . ARG B 1 297 ? 31.553 36.464 -17.649 1.00 17.15 298 ARG B CA 1
ATOM 5300 C C . ARG B 1 297 ? 31.947 37.915 -17.314 1.00 17.22 298 ARG B C 1
ATOM 5301 O O . ARG B 1 297 ? 33.076 38.336 -17.698 1.00 17.68 298 ARG B O 1
ATOM 5309 N N . CYS B 1 298 ? 31.077 38.681 -16.651 1.00 17.40 299 CYS B N 1
ATOM 5310 C CA . CYS B 1 298 ? 31.365 40.089 -16.259 1.00 18.14 299 CYS B CA 1
ATOM 5311 C C . CYS B 1 298 ? 31.881 40.889 -17.467 1.00 17.49 299 CYS B C 1
ATOM 5312 O O . CYS B 1 298 ? 32.719 41.807 -17.278 1.00 16.57 299 CYS B O 1
ATOM 5315 N N . PHE B 1 299 ? 31.388 40.565 -18.666 1.00 16.52 300 PHE B N 1
ATOM 5316 C CA . PHE B 1 299 ? 31.805 41.190 -19.942 1.00 16.63 300 PHE B CA 1
ATOM 5317 C C . PHE B 1 299 ? 30.773 42.266 -20.299 1.00 16.19 300 PHE B C 1
ATOM 5318 O O . PHE B 1 299 ? 29.555 42.012 -20.171 1.00 16.32 300 PHE B O 1
ATOM 5326 N N . GLY B 1 300 ? 31.235 43.449 -20.699 1.00 15.93 301 GLY B N 1
ATOM 5327 C CA . GLY B 1 300 ? 30.345 44.588 -20.976 1.00 16.76 301 GLY B CA 1
ATOM 5328 C C . GLY B 1 300 ? 29.562 44.931 -19.724 1.00 17.49 301 GLY B C 1
ATOM 5329 O O . GLY B 1 300 ? 30.223 45.126 -18.660 1.00 18.34 301 GLY B O 1
ATOM 5330 N N . GLU B 1 301 ? 28.230 44.982 -19.817 1.00 17.28 302 GLU B N 1
ATOM 5331 C CA . GLU B 1 301 ? 27.374 45.334 -18.662 1.00 17.75 302 GLU B CA 1
ATOM 5332 C C . GLU B 1 301 ? 27.527 44.259 -17.590 1.00 17.20 302 GLU B C 1
ATOM 5333 O O . GLU B 1 301 ? 27.640 43.096 -17.967 1.00 17.18 302 GLU B O 1
ATOM 5339 N N . THR B 1 302 ? 27.527 44.657 -16.314 1.00 16.43 303 THR B N 1
ATOM 5340 C CA . THR B 1 302 ? 27.548 43.746 -15.146 1.00 16.47 303 THR B CA 1
ATOM 5341 C C . THR B 1 302 ? 26.259 43.887 -14.334 1.00 16.14 303 THR B C 1
ATOM 5342 O O . THR B 1 302 ? 25.489 44.831 -14.576 1.00 15.01 303 THR B O 1
ATOM 5346 N N . VAL B 1 303 ? 26.060 42.992 -13.369 1.00 16.15 304 VAL B N 1
ATOM 5347 C CA . VAL B 1 303 ? 24.858 43.037 -12.487 1.00 17.04 304 VAL B CA 1
ATOM 5348 C C . VAL B 1 303 ? 24.869 44.374 -11.731 1.00 16.61 304 VAL B C 1
ATOM 5349 O O . VAL B 1 303 ? 23.779 44.953 -11.614 1.00 17.11 304 VAL B O 1
ATOM 5353 N N . GLU B 1 304 ? 26.031 44.874 -11.300 1.00 16.51 305 GLU B N 1
ATOM 5354 C CA . GLU B 1 304 ? 26.096 46.143 -10.516 1.00 17.22 305 GLU B CA 1
ATOM 5355 C C . GLU B 1 304 ? 25.748 47.325 -11.429 1.00 15.89 305 GLU B C 1
ATOM 5356 O O . GLU B 1 304 ? 24.900 48.116 -11.043 1.00 14.37 305 GLU B O 1
ATOM 5362 N N . ALA B 1 305 ? 26.351 47.417 -12.617 1.00 16.28 306 ALA B N 1
ATOM 5363 C CA . ALA B 1 305 ? 26.010 48.443 -13.634 1.00 17.16 306 ALA B CA 1
ATOM 5364 C C . ALA B 1 305 ? 24.492 48.484 -13.825 1.00 18.84 306 ALA B C 1
ATOM 5365 O O . ALA B 1 305 ? 23.915 49.578 -13.820 1.00 18.58 306 ALA B O 1
ATOM 5367 N N . MET B 1 306 ? 23.870 47.318 -13.953 1.00 20.47 307 MET B N 1
ATOM 5368 C CA . MET B 1 306 ? 22.419 47.166 -14.225 1.00 20.43 307 MET B CA 1
ATOM 5369 C C . MET B 1 306 ? 21.589 47.690 -13.037 1.00 18.46 307 MET B C 1
ATOM 5370 O O . MET B 1 306 ? 20.720 48.556 -13.239 1.00 16.89 307 MET B O 1
ATOM 5375 N N . ASN B 1 307 ? 21.812 47.136 -11.847 1.00 17.55 308 ASN B N 1
ATOM 5376 C CA . ASN B 1 307 ? 21.027 47.406 -10.612 1.00 17.66 308 ASN B CA 1
ATOM 5377 C C . ASN B 1 307 ? 21.210 48.857 -10.145 1.00 16.65 308 ASN B C 1
ATOM 5378 O O . ASN B 1 307 ? 20.279 49.368 -9.556 1.00 18.31 308 ASN B O 1
ATOM 5383 N N . VAL B 1 308 ? 22.372 49.474 -10.350 1.00 17.10 309 VAL B N 1
ATOM 5384 C CA . VAL B 1 308 ? 22.667 50.873 -9.907 1.00 17.59 309 VAL B CA 1
ATOM 5385 C C . VAL B 1 308 ? 22.088 51.856 -10.927 1.00 17.98 309 VAL B C 1
ATOM 5386 O O . VAL B 1 308 ? 21.506 52.861 -10.503 1.00 18.93 309 VAL B O 1
ATOM 5390 N N . ARG B 1 309 ? 22.166 51.561 -12.222 1.00 16.71 310 ARG B N 1
ATOM 5391 C CA . ARG B 1 309 ? 21.599 52.483 -13.230 1.00 17.44 310 ARG B CA 1
ATOM 5392 C C . ARG B 1 309 ? 20.083 52.322 -13.313 1.00 17.95 310 ARG B C 1
ATOM 5393 O O . ARG B 1 309 ? 19.443 53.341 -13.568 1.00 19.72 310 ARG B O 1
ATOM 5401 N N . PHE B 1 310 ? 19.542 51.136 -13.037 1.00 17.41 311 PHE B N 1
ATOM 5402 C CA . PHE B 1 310 ? 18.099 50.823 -13.149 1.00 17.32 311 PHE B CA 1
ATOM 5403 C C . PHE B 1 310 ? 17.604 50.137 -11.890 1.00 17.47 311 PHE B C 1
ATOM 5404 O O . PHE B 1 310 ? 17.238 48.966 -11.935 1.00 18.31 311 PHE B O 1
ATOM 5412 N N . PRO B 1 311 ? 17.524 50.840 -10.746 1.00 17.35 312 PRO B N 1
ATOM 5413 C CA . PRO B 1 311 ? 17.230 50.187 -9.477 1.00 17.53 312 PRO B CA 1
ATOM 5414 C C . PRO B 1 311 ? 15.820 49.592 -9.436 1.00 17.45 312 PRO B C 1
ATOM 5415 O O . PRO B 1 311 ? 15.546 48.810 -8.572 1.00 17.04 312 PRO B O 1
ATOM 5419 N N . HIS B 1 312 ? 14.972 49.954 -10.390 1.00 17.54 313 HIS B N 1
ATOM 5420 C CA . HIS B 1 312 ? 13.543 49.551 -10.419 1.00 19.46 313 HIS B CA 1
ATOM 5421 C C . HIS B 1 312 ? 13.352 48.270 -11.249 1.00 18.52 313 HIS B C 1
ATOM 5422 O O . HIS B 1 312 ? 12.258 47.683 -11.166 1.00 19.32 313 HIS B O 1
ATOM 5429 N N . TRP B 1 313 ? 14.347 47.829 -12.020 1.00 17.17 314 TRP B N 1
ATOM 5430 C CA . TRP B 1 313 ? 14.147 46.743 -13.029 1.00 16.75 314 TRP B CA 1
ATOM 5431 C C . TRP B 1 313 ? 13.938 45.380 -12.377 1.00 16.46 314 TRP B C 1
ATOM 5432 O O . TRP B 1 313 ? 12.955 44.678 -12.720 1.00 15.88 314 TRP B O 1
ATOM 5443 N N . PHE B 1 314 ? 14.826 45.018 -11.469 1.00 17.08 315 PHE B N 1
ATOM 5444 C CA . PHE B 1 314 ? 14.819 43.709 -10.774 1.00 17.98 315 PHE B CA 1
ATOM 5445 C C . PHE B 1 314 ? 14.331 43.924 -9.338 1.00 18.19 315 PHE B C 1
ATOM 5446 O O . PHE B 1 314 ? 14.238 45.054 -8.884 1.00 17.42 315 PHE B O 1
ATOM 5454 N N . CYS B 1 315 ? 13.976 42.844 -8.655 1.00 20.66 316 CYS B N 1
ATOM 5455 C CA . CYS B 1 315 ? 13.506 42.879 -7.250 1.00 19.32 316 CYS B CA 1
ATOM 5456 C C . CYS B 1 315 ? 14.619 43.377 -6.317 1.00 19.14 316 CYS B C 1
ATOM 5457 O O . CYS B 1 315 ? 15.822 43.413 -6.703 1.00 17.32 316 CYS B O 1
ATOM 5460 N N . GLY B 1 316 ? 14.241 43.791 -5.105 1.00 17.54 317 GLY B N 1
ATOM 5461 C CA . GLY B 1 316 ? 15.219 44.279 -4.128 1.00 16.46 317 GLY B CA 1
ATOM 5462 C C . GLY B 1 316 ? 16.307 43.251 -3.913 1.00 15.90 317 GLY B C 1
ATOM 5463 O O . GLY B 1 316 ? 17.475 43.639 -3.922 1.00 15.95 317 GLY B O 1
ATOM 5464 N N . ASN B 1 317 ? 15.940 41.980 -3.773 1.00 14.97 318 ASN B N 1
ATOM 5465 C CA . ASN B 1 317 ? 16.885 40.872 -3.457 1.00 14.91 318 ASN B CA 1
ATOM 5466 C C . ASN B 1 317 ? 18.029 40.821 -4.466 1.00 14.66 318 ASN B C 1
ATOM 5467 O O . ASN B 1 317 ? 19.096 40.385 -4.076 1.00 14.11 318 ASN B O 1
ATOM 5472 N N . TYR B 1 318 ? 17.789 41.179 -5.730 1.00 14.97 319 TYR B N 1
ATOM 5473 C CA . TYR B 1 318 ? 18.762 40.966 -6.827 1.00 15.24 319 TYR B CA 1
ATOM 5474 C C . TYR B 1 318 ? 20.010 41.817 -6.579 1.00 16.08 319 TYR B C 1
ATOM 5475 O O . TYR B 1 318 ? 21.106 41.461 -7.090 1.00 14.76 319 TYR B O 1
ATOM 5484 N N . LYS B 1 319 ? 19.856 42.895 -5.808 1.00 17.55 320 LYS B N 1
ATOM 5485 C CA . LYS B 1 319 ? 20.928 43.891 -5.583 1.00 18.35 320 LYS B CA 1
ATOM 5486 C C . LYS B 1 319 ? 22.028 43.264 -4.726 1.00 16.93 320 LYS B C 1
ATOM 5487 O O . LYS B 1 319 ? 23.135 43.800 -4.742 1.00 16.31 320 LYS B O 1
ATOM 5493 N N . GLN B 1 320 ? 21.764 42.136 -4.067 1.00 16.05 321 GLN B N 1
ATOM 5494 C CA . GLN B 1 320 ? 22.806 41.428 -3.281 1.00 15.66 321 GLN B CA 1
ATOM 5495 C C . GLN B 1 320 ? 23.895 40.861 -4.202 1.00 15.15 321 GLN B C 1
ATOM 5496 O O . GLN B 1 320 ? 24.960 40.540 -3.668 1.00 13.36 321 GLN B O 1
ATOM 5502 N N . PHE B 1 321 ? 23.653 40.743 -5.520 1.00 15.20 322 PHE B N 1
ATOM 5503 C CA . PHE B 1 321 ? 24.597 40.095 -6.463 1.00 15.21 322 PHE B CA 1
ATOM 5504 C C . PHE B 1 321 ? 25.496 41.130 -7.148 1.00 15.31 322 PHE B C 1
ATOM 5505 O O . PHE B 1 321 ? 26.379 40.704 -7.912 1.00 14.67 322 PHE B O 1
ATOM 5513 N N . ASN B 1 322 ? 25.332 42.419 -6.845 1.00 16.06 323 ASN B N 1
ATOM 5514 C CA . ASN B 1 322 ? 26.232 43.493 -7.336 1.00 16.06 323 ASN B CA 1
ATOM 5515 C C . ASN B 1 322 ? 27.667 43.084 -6.998 1.00 17.89 323 ASN B C 1
ATOM 5516 O O . ASN B 1 322 ? 27.973 42.911 -5.771 1.00 15.54 323 ASN B O 1
ATOM 5521 N N . ASP B 1 323 ? 28.499 42.873 -8.023 1.00 18.99 324 ASP B N 1
ATOM 5522 C CA . ASP B 1 323 ? 29.937 42.534 -7.865 1.00 22.08 324 ASP B CA 1
ATOM 5523 C C . ASP B 1 323 ? 30.114 41.151 -7.209 1.00 20.43 324 ASP B C 1
ATOM 5524 O O . ASP B 1 323 ? 31.175 40.893 -6.634 1.00 20.81 324 ASP B O 1
ATOM 5529 N N . ARG B 1 324 ? 29.096 40.304 -7.271 1.00 18.24 325 ARG B N 1
ATOM 5530 C CA . ARG B 1 324 ? 29.024 39.017 -6.543 1.00 18.20 325 ARG B CA 1
ATOM 5531 C C . ARG B 1 324 ? 28.382 37.965 -7.453 1.00 18.15 325 ARG B C 1
ATOM 5532 O O . ARG B 1 324 ? 27.686 37.077 -6.947 1.00 17.37 325 ARG B O 1
ATOM 5540 N N . GLU B 1 325 ? 28.634 38.062 -8.759 1.00 19.82 326 GLU B N 1
ATOM 5541 C CA . GLU B 1 325 ? 28.152 37.092 -9.772 1.00 20.51 326 GLU B CA 1
ATOM 5542 C C . GLU B 1 325 ? 28.574 35.676 -9.359 1.00 21.07 326 GLU B C 1
ATOM 5543 O O . GLU B 1 325 ? 27.751 34.766 -9.525 1.00 20.13 326 GLU B O 1
ATOM 5549 N N . LYS B 1 326 ? 29.800 35.506 -8.842 1.00 22.81 327 LYS B N 1
ATOM 5550 C CA . LYS B 1 326 ? 30.302 34.271 -8.170 1.00 26.13 327 LYS B CA 1
ATOM 5551 C C . LYS B 1 326 ? 29.203 33.600 -7.341 1.00 23.42 327 LYS B C 1
ATOM 5552 O O . LYS B 1 326 ? 29.193 32.368 -7.280 1.00 23.23 327 LYS B O 1
ATOM 5558 N N . TYR B 1 327 ? 28.430 34.386 -6.596 1.00 22.40 328 TYR B N 1
ATOM 5559 C CA . TYR B 1 327 ? 27.536 33.903 -5.510 1.00 22.82 328 TYR B CA 1
ATOM 5560 C C . TYR B 1 327 ? 26.090 33.823 -5.986 1.00 20.98 328 TYR B C 1
ATOM 5561 O O . TYR B 1 327 ? 25.191 33.533 -5.173 1.00 19.58 328 TYR B O 1
ATOM 5570 N N . LEU B 1 328 ? 25.842 34.066 -7.274 1.00 19.06 329 LEU B N 1
ATOM 5571 C CA . LEU B 1 328 ? 24.491 33.823 -7.850 1.00 18.64 329 LEU B CA 1
ATOM 5572 C C . LEU B 1 328 ? 24.165 32.345 -7.647 1.00 18.08 329 LEU B C 1
ATOM 5573 O O . LEU B 1 328 ? 24.983 31.494 -7.952 1.00 18.52 329 LEU B O 1
ATOM 5578 N N . PRO B 1 329 ? 22.982 31.970 -7.122 1.00 19.59 330 PRO B N 1
ATOM 5579 C CA . PRO B 1 329 ? 22.625 30.557 -6.998 1.00 20.16 330 PRO B CA 1
ATOM 5580 C C . PRO B 1 329 ? 22.129 29.972 -8.333 1.00 20.52 330 PRO B C 1
ATOM 5581 O O . PRO B 1 329 ? 21.613 28.883 -8.347 1.00 21.94 330 PRO B O 1
ATOM 5585 N N . PHE B 1 330 ? 22.295 30.721 -9.423 1.00 19.79 331 PHE B N 1
ATOM 5586 C CA . PHE B 1 330 ? 21.949 30.319 -10.805 1.00 19.34 331 PHE B CA 1
ATOM 5587 C C . PHE B 1 330 ? 22.823 31.113 -11.772 1.00 19.20 331 PHE B C 1
ATOM 5588 O O . PHE B 1 330 ? 23.511 32.053 -11.343 1.00 19.58 331 PHE B O 1
ATOM 5596 N N . ASP B 1 331 ? 22.728 30.809 -13.059 1.00 17.79 332 ASP B N 1
ATOM 5597 C CA . ASP B 1 331 ? 23.114 31.787 -14.096 1.00 18.39 332 ASP B CA 1
ATOM 5598 C C . ASP B 1 331 ? 22.093 31.720 -15.222 1.00 17.76 332 ASP B C 1
ATOM 5599 O O . ASP B 1 331 ? 21.154 30.924 -15.128 1.00 19.03 332 ASP B O 1
ATOM 5604 N N . GLN B 1 332 ? 22.278 32.534 -16.254 1.00 18.17 333 GLN B N 1
ATOM 5605 C CA . GLN B 1 332 ? 21.205 32.833 -17.229 1.00 18.78 333 GLN B CA 1
ATOM 5606 C C . GLN B 1 332 ? 20.932 31.613 -18.113 1.00 17.54 333 GLN B C 1
ATOM 5607 O O . GLN B 1 332 ? 19.850 31.562 -18.694 1.00 19.01 333 GLN B O 1
ATOM 5613 N N . HIS B 1 333 ? 21.856 30.661 -18.211 1.00 17.47 334 HIS B N 1
ATOM 5614 C CA . HIS B 1 333 ? 21.614 29.388 -18.945 1.00 18.06 334 HIS B CA 1
ATOM 5615 C C . HIS B 1 333 ? 20.433 28.628 -18.323 1.00 18.64 334 HIS B C 1
ATOM 5616 O O . HIS B 1 333 ? 19.734 27.888 -19.072 1.00 18.35 334 HIS B O 1
ATOM 5623 N N . GLU B 1 334 ? 20.246 28.753 -17.001 1.00 18.48 335 GLU B N 1
ATOM 5624 C CA . GLU B 1 334 ? 19.118 28.145 -16.258 1.00 19.40 335 GLU B CA 1
ATOM 5625 C C . GLU B 1 334 ? 17.814 28.903 -16.539 1.00 19.72 335 GLU B C 1
ATOM 5626 O O . GLU B 1 334 ? 16.741 28.285 -16.452 1.00 21.66 335 GLU B O 1
ATOM 5632 N N . LEU B 1 335 ? 17.878 30.188 -16.855 1.00 19.19 336 LEU B N 1
ATOM 5633 C CA . LEU B 1 335 ? 16.686 30.932 -17.315 1.00 19.26 336 LEU B CA 1
ATOM 5634 C C . LEU B 1 335 ? 16.249 30.372 -18.678 1.00 18.90 336 LEU B C 1
ATOM 5635 O O . LEU B 1 335 ? 15.067 30.092 -18.837 1.00 20.30 336 LEU B O 1
ATOM 5640 N N . VAL B 1 336 ? 17.169 30.152 -19.605 1.00 18.60 337 VAL B N 1
ATOM 5641 C CA . VAL B 1 336 ? 16.849 29.552 -20.931 1.00 20.51 337 VAL B CA 1
ATOM 5642 C C . VAL B 1 336 ? 16.331 28.118 -20.726 1.00 20.70 337 VAL B C 1
ATOM 5643 O O . VAL B 1 336 ? 15.385 27.724 -21.417 1.00 22.58 337 VAL B O 1
ATOM 5647 N N . ALA B 1 337 ? 16.889 27.369 -19.772 1.00 20.72 338 ALA B N 1
ATOM 5648 C CA . ALA B 1 337 ? 16.427 26.010 -19.432 1.00 20.67 338 ALA B CA 1
ATOM 5649 C C . ALA B 1 337 ? 14.930 26.039 -19.086 1.00 20.57 338 ALA B C 1
ATOM 5650 O O . ALA B 1 337 ? 14.240 25.084 -19.434 1.00 21.23 338 ALA B O 1
ATOM 5652 N N . LEU B 1 338 ? 14.436 27.095 -18.437 1.00 20.45 339 LEU B N 1
ATOM 5653 C CA . LEU B 1 338 ? 12.998 27.212 -18.060 1.00 19.95 339 LEU B CA 1
ATOM 5654 C C . LEU B 1 338 ? 12.109 27.244 -19.316 1.00 19.20 339 LEU B C 1
ATOM 5655 O O . LEU B 1 338 ? 10.936 26.906 -19.191 1.00 19.91 339 LEU B O 1
ATOM 5660 N N . ILE B 1 339 ? 12.626 27.635 -20.480 1.00 20.87 340 ILE B N 1
ATOM 5661 C CA . ILE B 1 339 ? 11.833 27.652 -21.749 1.00 20.28 340 ILE B CA 1
ATOM 5662 C C . ILE B 1 339 ? 11.616 26.203 -22.211 1.00 22.46 340 ILE B C 1
ATOM 5663 O O . ILE B 1 339 ? 10.522 25.906 -22.717 1.00 21.15 340 ILE B O 1
ATOM 5668 N N . ALA B 1 340 ? 12.617 25.334 -22.044 1.00 21.84 341 ALA B N 1
ATOM 5669 C CA . ALA B 1 340 ? 12.610 23.935 -22.526 1.00 22.51 341 ALA B CA 1
ATOM 5670 C C . ALA B 1 340 ? 11.318 23.224 -22.119 1.00 22.67 341 ALA B C 1
ATOM 5671 O O . ALA B 1 340 ? 10.831 23.411 -21.008 1.00 22.73 341 ALA B O 1
ATOM 5673 N N . PRO B 1 341 ? 10.703 22.382 -22.982 1.00 23.44 342 PRO B N 1
ATOM 5674 C CA . PRO B 1 341 ? 11.188 22.102 -24.342 1.00 22.97 342 PRO B CA 1
ATOM 5675 C C . PRO B 1 341 ? 10.702 23.062 -25.441 1.00 23.74 342 PRO B C 1
ATOM 5676 O O . PRO B 1 341 ? 10.915 22.776 -26.626 1.00 21.54 342 PRO B O 1
ATOM 5680 N N . ARG B 1 342 ? 10.108 24.199 -25.065 1.00 22.00 343 ARG B N 1
ATOM 5681 C CA . ARG B 1 342 ? 9.641 25.213 -26.043 1.00 21.67 343 ARG B CA 1
ATOM 5682 C C . ARG B 1 342 ? 10.843 25.867 -26.723 1.00 21.31 343 ARG B C 1
ATOM 5683 O O . ARG B 1 342 ? 11.936 25.926 -26.157 1.00 21.28 343 ARG B O 1
ATOM 5691 N N . PRO B 1 343 ? 10.709 26.268 -28.009 1.00 20.66 344 PRO B N 1
ATOM 5692 C CA . PRO B 1 343 ? 11.801 26.929 -28.718 1.00 20.76 344 PRO B CA 1
ATOM 5693 C C . PRO B 1 343 ? 12.049 28.370 -28.255 1.00 19.84 344 PRO B C 1
ATOM 5694 O O . PRO B 1 343 ? 11.148 29.032 -27.781 1.00 18.90 344 PRO B O 1
ATOM 5698 N N . ILE B 1 344 ? 13.287 28.813 -28.439 1.00 20.61 345 ILE B N 1
ATOM 5699 C CA . ILE B 1 344 ? 13.756 30.187 -28.102 1.00 20.50 345 ILE B CA 1
ATOM 5700 C C . ILE B 1 344 ? 14.743 30.591 -29.182 1.00 19.19 345 ILE B C 1
ATOM 5701 O O . ILE B 1 344 ? 15.587 29.752 -29.558 1.00 22.70 345 ILE B O 1
ATOM 5706 N N . TYR B 1 345 ? 14.637 31.824 -29.646 1.00 18.95 346 TYR B N 1
ATOM 5707 C CA . TYR B 1 345 ? 15.617 32.430 -30.579 1.00 19.83 346 TYR B CA 1
ATOM 5708 C C . TYR B 1 345 ? 16.386 33.506 -29.799 1.00 19.36 346 TYR B C 1
ATOM 5709 O O . TYR B 1 345 ? 15.768 34.464 -29.324 1.00 21.59 346 TYR B O 1
ATOM 5718 N N . ILE B 1 346 ? 17.693 33.324 -29.677 1.00 19.16 347 ILE B N 1
ATOM 5719 C CA . ILE B 1 346 ? 18.684 34.309 -29.145 1.00 20.09 347 ILE B CA 1
ATOM 5720 C C . ILE B 1 346 ? 19.327 35.061 -30.322 1.00 20.21 347 ILE B C 1
ATOM 5721 O O . ILE B 1 346 ? 19.999 34.416 -31.149 1.00 19.55 347 ILE B O 1
ATOM 5726 N N . ALA B 1 347 ? 19.057 36.360 -30.434 1.00 20.01 348 ALA B N 1
ATOM 5727 C CA . ALA B 1 347 ? 19.651 37.251 -31.453 1.00 21.49 348 ALA B CA 1
ATOM 5728 C C . ALA B 1 347 ? 20.645 38.197 -30.771 1.00 23.69 348 ALA B C 1
ATOM 5729 O O . ALA B 1 347 ? 20.253 38.835 -29.764 1.00 25.91 348 ALA B O 1
ATOM 5731 N N . SER B 1 348 ? 21.884 38.236 -31.270 1.00 23.84 349 SER B N 1
ATOM 5732 C CA . SER B 1 348 ? 22.936 39.216 -30.904 1.00 25.21 349 SER B CA 1
ATOM 5733 C C . SER B 1 348 ? 23.190 40.148 -32.086 1.00 25.59 349 SER B C 1
ATOM 5734 O O . SER B 1 348 ? 22.907 39.759 -33.256 1.00 23.57 349 SER B O 1
ATOM 5737 N N . ALA B 1 349 ? 23.731 41.322 -31.771 1.00 26.41 350 ALA B N 1
ATOM 5738 C CA . ALA B 1 349 ? 24.224 42.343 -32.725 1.00 28.88 350 ALA B CA 1
ATOM 5739 C C . ALA B 1 349 ? 25.729 42.525 -32.485 1.00 30.33 350 ALA B C 1
ATOM 5740 O O . ALA B 1 349 ? 26.153 42.559 -31.299 1.00 28.83 350 ALA B O 1
ATOM 5742 N N . GLU B 1 350 ? 26.496 42.605 -33.574 1.00 29.91 351 GLU B N 1
ATOM 5743 C CA . GLU B 1 350 ? 27.982 42.545 -33.611 1.00 32.42 351 GLU B CA 1
ATOM 5744 C C . GLU B 1 350 ? 28.600 43.770 -32.921 1.00 30.78 351 GLU B C 1
ATOM 5745 O O . GLU B 1 350 ? 29.713 43.628 -32.410 1.00 25.27 351 GLU B O 1
ATOM 5751 N N . GLU B 1 351 ? 27.922 44.924 -32.945 1.00 31.81 352 GLU B N 1
ATOM 5752 C CA . GLU B 1 351 ? 28.419 46.192 -32.347 1.00 37.07 352 GLU B CA 1
ATOM 5753 C C . GLU B 1 351 ? 28.010 46.265 -30.870 1.00 35.87 352 GLU B C 1
ATOM 5754 O O . GLU B 1 351 ? 28.545 47.132 -30.144 1.00 33.07 352 GLU B O 1
ATOM 5760 N N . ASP B 1 352 ? 27.098 45.392 -30.437 1.00 31.37 353 ASP B N 1
ATOM 5761 C CA . ASP B 1 352 ? 26.462 45.484 -29.098 1.00 31.37 353 ASP B CA 1
ATOM 5762 C C . ASP B 1 352 ? 27.364 44.773 -28.066 1.00 27.83 353 ASP B C 1
ATOM 5763 O O . ASP B 1 352 ? 26.939 43.737 -27.477 1.00 28.03 353 ASP B O 1
ATOM 5768 N N . ASN B 1 353 ? 28.585 45.280 -27.871 1.00 23.42 354 ASN B N 1
ATOM 5769 C CA . ASN B 1 353 ? 29.588 44.631 -26.990 1.00 23.38 354 ASN B CA 1
ATOM 5770 C C . ASN B 1 353 ? 29.084 44.705 -25.539 1.00 21.81 354 ASN B C 1
ATOM 5771 O O . ASN B 1 353 ? 29.354 43.772 -24.750 1.00 20.77 354 ASN B O 1
ATOM 5776 N N . TRP B 1 354 ? 28.325 45.749 -25.212 1.00 20.46 355 TRP B N 1
ATOM 5777 C CA . TRP B 1 354 ? 27.731 45.970 -23.863 1.00 21.00 355 TRP B CA 1
ATOM 5778 C C . TRP B 1 354 ? 26.903 44.735 -23.471 1.00 19.80 355 TRP B C 1
ATOM 5779 O O . TRP B 1 354 ? 26.927 44.342 -22.299 1.00 19.20 355 TRP B O 1
ATOM 5790 N N . SER B 1 355 ? 26.247 44.104 -24.448 1.00 18.17 356 SER B N 1
ATOM 5791 C CA . SER B 1 355 ? 25.291 42.980 -24.252 1.00 18.30 356 SER B CA 1
ATOM 5792 C C . SER B 1 355 ? 25.996 41.662 -23.954 1.00 17.23 356 SER B C 1
ATOM 5793 O O . SER B 1 355 ? 25.307 40.761 -23.437 1.00 18.13 356 SER B O 1
ATOM 5796 N N . ASP B 1 356 ? 27.279 41.532 -24.328 1.00 16.89 357 ASP B N 1
ATOM 5797 C CA . ASP B 1 356 ? 28.083 40.277 -24.271 1.00 16.16 357 ASP B CA 1
ATOM 5798 C C . ASP B 1 356 ? 27.509 39.210 -25.227 1.00 16.99 357 ASP B C 1
ATOM 5799 O O . ASP B 1 356 ? 26.977 38.187 -24.760 1.00 15.41 357 ASP B O 1
ATOM 5804 N N . GLN B 1 357 ? 27.686 39.419 -26.537 1.00 18.94 358 GLN B N 1
ATOM 5805 C CA . GLN B 1 357 ? 27.150 38.550 -27.618 1.00 19.16 358 GLN B CA 1
ATOM 5806 C C . GLN B 1 357 ? 27.555 37.096 -27.348 1.00 20.17 358 GLN B C 1
ATOM 5807 O O . GLN B 1 357 ? 26.675 36.195 -27.409 1.00 21.50 358 GLN B O 1
ATOM 5813 N N . LYS B 1 358 ? 28.832 36.851 -27.057 1.00 20.67 359 LYS B N 1
ATOM 5814 C CA . LYS B 1 358 ? 29.317 35.481 -26.753 1.00 21.04 359 LYS B CA 1
ATOM 5815 C C . LYS B 1 358 ? 28.610 34.906 -25.519 1.00 20.26 359 LYS B C 1
ATOM 5816 O O . LYS B 1 358 ? 28.267 33.713 -25.532 1.00 20.24 359 LYS B O 1
ATOM 5822 N N . GLY B 1 359 ? 28.435 35.694 -24.462 1.00 20.15 360 GLY B N 1
ATOM 5823 C CA . GLY B 1 359 ? 27.721 35.230 -23.262 1.00 19.08 360 GLY B CA 1
ATOM 5824 C C . GLY B 1 359 ? 26.270 34.902 -23.579 1.00 18.52 360 GLY B C 1
ATOM 5825 O O . GLY B 1 359 ? 25.720 34.039 -22.908 1.00 17.45 360 GLY B O 1
ATOM 5826 N N . GLU B 1 360 ? 25.666 35.614 -24.531 1.00 19.57 361 GLU B N 1
ATOM 5827 C CA . GLU B 1 360 ? 24.277 35.354 -24.998 1.00 22.29 361 GLU B CA 1
ATOM 5828 C C . GLU B 1 360 ? 24.205 33.950 -25.611 1.00 22.20 361 GLU B C 1
ATOM 5829 O O . GLU B 1 360 ? 23.312 33.159 -25.207 1.00 22.01 361 GLU B O 1
ATOM 5835 N N . PHE B 1 361 ? 25.157 33.640 -26.490 1.00 21.93 362 PHE B N 1
ATOM 5836 C CA . PHE B 1 361 ? 25.314 32.319 -27.147 1.00 22.82 362 PHE B CA 1
ATOM 5837 C C . PHE B 1 361 ? 25.477 31.229 -26.077 1.00 22.07 362 PHE B C 1
ATOM 5838 O O . PHE B 1 361 ? 24.802 30.172 -26.139 1.00 20.76 362 PHE B O 1
ATOM 5846 N N . LEU B 1 362 ? 26.334 31.499 -25.091 1.00 22.54 363 LEU B N 1
ATOM 5847 C CA . LEU B 1 362 ? 26.694 30.551 -24.008 1.00 22.81 363 LEU B CA 1
ATOM 5848 C C . LEU B 1 362 ? 25.511 30.334 -23.052 1.00 23.17 363 LEU B C 1
ATOM 5849 O O . LEU B 1 362 ? 25.437 29.237 -22.458 1.00 26.23 363 LEU B O 1
ATOM 5854 N N . GLY B 1 363 ? 24.620 31.314 -22.893 1.00 21.83 364 GLY B N 1
ATOM 5855 C CA . GLY B 1 363 ? 23.363 31.130 -22.146 1.00 21.76 364 GLY B CA 1
ATOM 5856 C C . GLY B 1 363 ? 22.482 30.097 -22.834 1.00 22.09 364 GLY B C 1
ATOM 5857 O O . GLY B 1 363 ? 21.925 29.213 -22.146 1.00 20.59 364 GLY B O 1
ATOM 5858 N N . GLY B 1 364 ? 22.379 30.198 -24.162 1.00 22.92 365 GLY B N 1
ATOM 5859 C CA . GLY B 1 364 ? 21.816 29.142 -25.021 1.00 23.96 365 GLY B CA 1
ATOM 5860 C C . GLY B 1 364 ? 22.529 27.813 -24.839 1.00 24.92 365 GLY B C 1
ATOM 5861 O O . GLY B 1 364 ? 21.852 26.835 -24.501 1.00 24.66 365 GLY B O 1
ATOM 5862 N N . LYS B 1 365 ? 23.845 27.753 -25.056 1.00 27.04 366 LYS B N 1
ATOM 5863 C CA . LYS B 1 365 ? 24.616 26.485 -24.957 1.00 30.04 366 LYS B CA 1
ATOM 5864 C C . LYS B 1 365 ? 24.352 25.806 -23.615 1.00 27.07 366 LYS B C 1
ATOM 5865 O O . LYS B 1 365 ? 24.238 24.587 -23.613 1.00 28.58 366 LYS B O 1
ATOM 5871 N N . GLY B 1 366 ? 24.320 26.555 -22.516 1.00 24.89 367 GLY B N 1
ATOM 5872 C CA . GLY B 1 366 ? 24.255 25.971 -21.162 1.00 23.85 367 GLY B CA 1
ATOM 5873 C C . GLY B 1 366 ? 22.901 25.340 -20.867 1.00 23.80 367 GLY B C 1
ATOM 5874 O O . GLY B 1 366 ? 22.778 24.632 -19.842 1.00 22.33 367 GLY B O 1
ATOM 5875 N N . ALA B 1 367 ? 21.904 25.563 -21.725 1.00 23.03 368 ALA B N 1
ATOM 5876 C CA . ALA B 1 367 ? 20.538 25.016 -21.537 1.00 24.82 368 ALA B CA 1
ATOM 5877 C C . ALA B 1 367 ? 20.384 23.665 -22.262 1.00 25.57 368 ALA B C 1
ATOM 5878 O O . ALA B 1 367 ? 19.390 22.968 -21.981 1.00 24.61 368 ALA B O 1
ATOM 5880 N N . GLU B 1 368 ? 21.343 23.283 -23.113 1.00 25.85 369 GLU B N 1
ATOM 5881 C CA . GLU B 1 368 ? 21.240 22.104 -24.024 1.00 28.66 369 GLU B CA 1
ATOM 5882 C C . GLU B 1 368 ? 20.992 20.806 -23.257 1.00 26.53 369 GLU B C 1
ATOM 5883 O O . GLU B 1 368 ? 20.207 19.970 -23.698 1.00 27.76 369 GLU B O 1
ATOM 5889 N N . PRO B 1 369 ? 21.646 20.556 -22.107 1.00 26.23 370 PRO B N 1
ATOM 5890 C CA . PRO B 1 369 ? 21.377 19.335 -21.340 1.00 25.56 370 PRO B CA 1
ATOM 5891 C C . PRO B 1 369 ? 19.897 19.119 -20.983 1.00 26.66 370 PRO B C 1
ATOM 5892 O O . PRO B 1 369 ? 19.503 17.973 -20.905 1.00 29.51 370 PRO B O 1
ATOM 5896 N N . VAL B 1 370 ? 19.122 20.197 -20.759 1.00 24.97 371 VAL B N 1
ATOM 5897 C CA . VAL B 1 370 ? 17.678 20.102 -20.395 1.00 24.22 371 VAL B CA 1
ATOM 5898 C C . VAL B 1 370 ? 16.907 19.730 -21.662 1.00 24.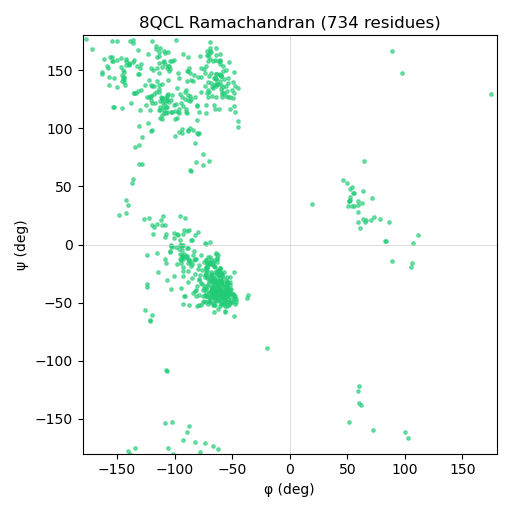86 371 VAL B C 1
ATOM 5899 O O . VAL B 1 370 ? 16.097 18.802 -21.611 1.00 27.26 371 VAL B O 1
ATOM 5903 N N . TYR B 1 371 ? 17.140 20.424 -22.767 1.00 24.70 372 TYR B N 1
ATOM 5904 C CA . TYR B 1 371 ? 16.494 20.086 -24.060 1.00 24.22 372 TYR B CA 1
ATOM 5905 C C . TYR B 1 371 ? 16.780 18.609 -24.399 1.00 26.18 372 TYR B C 1
ATOM 5906 O O . TYR B 1 371 ? 15.873 17.962 -24.940 1.00 28.02 372 TYR B O 1
ATOM 5915 N N . ALA B 1 372 ? 17.975 18.086 -24.088 1.00 25.02 373 ALA B N 1
ATOM 5916 C CA . ALA B 1 372 ? 18.380 16.684 -24.347 1.00 25.43 373 ALA B CA 1
ATOM 5917 C C . ALA B 1 372 ? 17.491 15.701 -23.573 1.00 25.60 373 ALA B C 1
ATOM 5918 O O . ALA B 1 372 ? 17.232 14.598 -24.087 1.00 28.36 373 ALA B O 1
ATOM 5920 N N . LEU B 1 373 ? 17.021 16.061 -22.383 1.00 26.62 374 LEU B N 1
ATOM 5921 C CA . LEU B 1 373 ? 16.030 15.231 -21.642 1.00 27.51 374 LEU B CA 1
ATOM 5922 C C . LEU B 1 373 ? 14.799 14.952 -22.518 1.00 30.49 374 LEU B C 1
ATOM 5923 O O . LEU B 1 373 ? 14.165 13.907 -22.335 1.00 33.13 374 LEU B O 1
ATOM 5928 N N . TYR B 1 374 ? 14.422 15.876 -23.394 1.00 30.23 375 TYR B N 1
ATOM 5929 C CA . TYR B 1 374 ? 13.232 15.735 -24.267 1.00 31.73 375 TYR B CA 1
ATOM 5930 C C . TYR B 1 374 ? 13.650 15.111 -25.603 1.00 30.73 375 TYR B C 1
ATOM 5931 O O . TYR B 1 374 ? 12.845 15.134 -26.541 1.00 31.44 375 TYR B O 1
ATOM 5940 N N . GLY B 1 375 ? 14.865 14.570 -25.695 1.00 32.01 376 GLY B N 1
ATOM 5941 C CA . GLY B 1 375 ? 15.389 14.005 -26.954 1.00 31.96 376 GLY B CA 1
ATOM 5942 C C . GLY B 1 375 ? 15.539 15.064 -28.034 1.00 33.39 376 GLY B C 1
ATOM 5943 O O . GLY B 1 375 ? 15.577 14.694 -29.207 1.00 35.96 376 GLY B O 1
ATOM 5944 N N . LEU B 1 376 ? 15.637 16.344 -27.664 1.00 33.78 377 LEU B N 1
ATOM 5945 C CA . LEU B 1 376 ? 15.900 17.452 -28.617 1.00 34.25 377 LEU B CA 1
ATOM 5946 C C . LEU B 1 376 ? 17.398 17.762 -28.618 1.00 32.72 377 LEU B C 1
ATOM 5947 O O . LEU B 1 376 ? 18.027 17.699 -27.541 1.00 36.92 377 LEU B O 1
ATOM 5952 N N . GLY B 1 377 ? 17.937 18.088 -29.790 1.00 31.81 378 GLY B N 1
ATOM 5953 C CA . GLY B 1 377 ? 19.337 18.511 -29.961 1.00 32.27 378 GLY B CA 1
ATOM 5954 C C . GLY B 1 377 ? 19.565 19.919 -29.436 1.00 33.33 378 GLY B C 1
ATOM 5955 O O . GLY B 1 377 ? 18.666 20.461 -28.763 1.00 32.42 378 GLY B O 1
ATOM 5956 N N . GLY B 1 378 ? 20.746 20.477 -29.714 1.00 34.96 379 GLY B N 1
ATOM 5957 C CA . GLY B 1 378 ? 21.177 21.807 -29.249 1.00 37.10 379 GLY B CA 1
ATOM 5958 C C . GLY B 1 378 ? 21.213 22.804 -30.388 1.00 41.38 379 GLY B C 1
ATOM 5959 O O . GLY B 1 378 ? 20.473 22.604 -31.379 1.00 44.82 379 GLY B O 1
ATOM 5960 N N . ILE B 1 379 ? 22.059 23.830 -30.273 1.00 41.00 380 ILE B N 1
ATOM 5961 C CA . ILE B 1 379 ? 22.153 24.945 -31.264 1.00 39.69 380 ILE B CA 1
ATOM 5962 C C . ILE B 1 379 ? 22.686 24.389 -32.595 1.00 40.93 380 ILE B C 1
ATOM 5963 O O . ILE B 1 379 ? 22.247 24.890 -33.660 1.00 38.36 380 ILE B O 1
ATOM 5968 N N . GLY B 1 380 ? 23.617 23.424 -32.528 1.00 41.00 381 GLY B N 1
ATOM 5969 C CA . GLY B 1 380 ? 24.195 22.724 -33.691 1.00 40.85 381 GLY B CA 1
ATOM 5970 C C . GLY B 1 380 ? 25.655 23.068 -33.930 1.00 41.83 381 GLY B C 1
ATOM 5971 O O . GLY B 1 380 ? 26.165 22.670 -34.985 1.00 42.87 381 GLY B O 1
ATOM 5972 N N . CYS B 1 381 ? 26.304 23.795 -33.010 1.00 40.56 382 CYS B N 1
ATOM 5973 C CA . CYS B 1 381 ? 27.758 24.124 -33.051 1.00 40.54 382 CYS B CA 1
ATOM 5974 C C . CYS B 1 381 ? 28.313 24.277 -31.630 1.00 39.68 382 CYS B C 1
ATOM 5975 O O . CYS B 1 381 ? 27.531 24.541 -30.710 1.00 38.65 382 CYS B O 1
ATOM 5978 N N . GLU B 1 382 ? 29.628 24.135 -31.487 1.00 43.46 383 GLU B N 1
ATOM 5979 C CA . GLU B 1 382 ? 30.367 24.130 -30.194 1.00 48.74 383 GLU B CA 1
ATOM 5980 C C . GLU B 1 382 ? 30.906 25.529 -29.858 1.00 48.17 383 GLU B C 1
ATOM 5981 O O . GLU B 1 382 ? 30.936 25.863 -28.667 1.00 50.03 383 GLU B O 1
ATOM 5987 N N . GLU B 1 383 ? 31.362 26.285 -30.861 1.00 51.34 384 GLU B N 1
ATOM 5988 C CA . GLU B 1 383 ? 31.934 27.656 -30.728 1.00 54.21 384 GLU B CA 1
ATOM 5989 C C . GLU B 1 383 ? 30.905 28.676 -31.221 1.00 47.92 384 GLU B C 1
ATOM 5990 O O . GLU B 1 383 ? 30.143 28.347 -32.146 1.00 50.22 384 GLU B O 1
ATOM 5996 N N . MET B 1 384 ? 30.912 29.878 -30.647 1.00 44.12 385 MET B N 1
ATOM 5997 C CA . MET B 1 384 ? 30.124 31.029 -31.153 1.00 42.88 385 MET B CA 1
ATOM 5998 C C . MET B 1 384 ? 30.373 31.118 -32.654 1.00 40.54 385 MET B C 1
ATOM 5999 O O . MET B 1 384 ? 31.516 31.255 -33.070 1.00 41.08 385 MET B O 1
ATOM 6004 N N . PRO B 1 385 ? 29.333 30.991 -33.507 1.00 40.67 386 PRO B N 1
ATOM 6005 C CA . PRO B 1 385 ? 29.512 31.087 -34.957 1.00 41.34 386 PRO B CA 1
ATOM 6006 C C . PRO B 1 385 ? 29.877 32.486 -35.449 1.00 40.32 386 PRO B C 1
ATOM 6007 O O . PRO B 1 385 ? 29.691 33.458 -34.729 1.00 35.34 386 PRO B O 1
ATOM 6011 N N . PRO B 1 386 ? 30.354 32.641 -36.709 1.00 39.57 387 PRO B N 1
ATOM 6012 C CA . PRO B 1 386 ? 30.699 33.958 -37.236 1.00 37.73 387 PRO B CA 1
ATOM 6013 C C . PRO B 1 386 ? 29.449 34.821 -37.456 1.00 37.47 387 PRO B C 1
ATOM 6014 O O . PRO B 1 386 ? 28.353 34.314 -37.402 1.00 34.57 387 PRO B O 1
ATOM 6018 N N . VAL B 1 387 ? 29.671 36.103 -37.726 1.00 37.17 388 VAL B N 1
ATOM 6019 C CA . VAL B 1 387 ? 28.616 37.103 -38.028 1.00 42.50 388 VAL B CA 1
ATOM 6020 C C . VAL B 1 387 ? 27.765 36.591 -39.202 1.00 44.23 388 VAL B C 1
ATOM 6021 O O . VAL B 1 387 ? 28.292 35.828 -40.034 1.00 45.48 388 VAL B O 1
ATOM 6025 N N . ASP B 1 388 ? 26.486 36.978 -39.227 1.00 43.50 389 ASP B N 1
ATOM 6026 C CA . ASP B 1 388 ? 25.499 36.716 -40.310 1.00 43.05 389 ASP B CA 1
ATOM 6027 C C . ASP B 1 388 ? 25.459 35.215 -40.632 1.00 42.41 389 ASP B C 1
ATOM 6028 O O . ASP B 1 388 ? 25.348 34.871 -41.819 1.00 43.62 389 ASP B O 1
ATOM 6033 N N . THR B 1 389 ? 25.507 34.354 -39.613 1.00 37.68 390 THR B N 1
ATOM 6034 C CA . THR B 1 389 ? 25.476 32.875 -39.762 1.00 37.45 390 THR B CA 1
ATOM 6035 C C . THR B 1 389 ? 24.507 32.259 -38.755 1.00 34.82 390 THR B C 1
ATOM 6036 O O . THR B 1 389 ? 24.927 31.773 -37.700 1.00 34.50 390 THR B O 1
ATOM 6040 N N . PRO B 1 390 ? 23.189 32.212 -39.068 1.00 32.43 391 PRO B N 1
ATOM 6041 C CA . PRO B 1 390 ? 22.190 31.690 -38.134 1.00 31.85 391 PRO B CA 1
ATOM 6042 C C . PRO B 1 390 ? 22.301 30.164 -37.983 1.00 30.74 391 PRO B C 1
ATOM 6043 O O . PRO B 1 390 ? 22.595 29.506 -38.942 1.00 29.48 391 PRO B O 1
ATOM 6047 N N . TYR B 1 391 ? 22.151 29.663 -36.758 1.00 30.44 392 TYR B N 1
ATOM 6048 C CA . TYR B 1 391 ? 21.905 28.238 -36.441 1.00 32.27 392 TYR B CA 1
ATOM 6049 C C . TYR B 1 391 ? 20.494 28.144 -35.876 1.00 3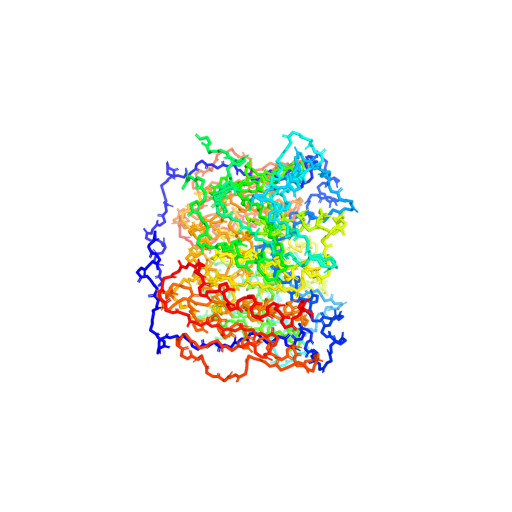5.26 392 TYR B C 1
ATOM 6050 O O . TYR B 1 391 ? 20.250 28.767 -34.825 1.00 32.65 392 TYR B O 1
ATOM 6059 N N . MET B 1 392 ? 19.594 27.440 -36.566 1.00 34.66 393 MET B N 1
ATOM 6060 C CA . MET B 1 392 ? 18.163 27.400 -36.181 1.00 36.89 393 MET B CA 1
ATOM 6061 C C . MET B 1 392 ? 17.527 26.049 -36.538 1.00 38.28 393 MET B C 1
ATOM 6062 O O . MET B 1 392 ? 16.287 26.007 -36.638 1.00 38.84 393 MET B O 1
ATOM 6067 N N . ASN B 1 393 ? 18.316 24.971 -36.620 1.00 37.66 394 ASN B N 1
ATOM 6068 C CA . ASN B 1 393 ? 17.798 23.607 -36.918 1.00 40.24 394 ASN B CA 1
ATOM 6069 C C . ASN B 1 393 ? 17.589 22.828 -35.609 1.00 39.24 394 ASN B C 1
ATOM 6070 O O . ASN B 1 393 ? 17.021 21.717 -35.675 1.00 38.73 394 ASN B O 1
ATOM 6075 N N . GLY B 1 394 ? 17.955 23.408 -34.457 1.00 37.07 395 GLY B N 1
ATOM 6076 C CA . GLY B 1 394 ? 17.635 22.857 -33.123 1.00 32.56 395 GLY B CA 1
ATOM 6077 C C . GLY B 1 394 ? 16.529 23.648 -32.425 1.00 30.71 395 GLY B C 1
ATOM 6078 O O . GLY B 1 394 ? 15.954 24.572 -32.999 1.00 32.07 395 GLY B O 1
ATOM 6079 N N . PRO B 1 395 ? 16.203 23.314 -31.155 1.00 26.59 396 PRO B N 1
ATOM 6080 C CA . PRO B 1 395 ? 15.160 24.022 -30.409 1.00 25.44 396 PRO B CA 1
ATOM 6081 C C . PRO B 1 395 ? 15.673 25.360 -29.848 1.00 24.31 396 PRO B C 1
ATOM 6082 O O . PRO B 1 395 ? 14.873 26.184 -29.483 1.00 24.11 396 PRO B O 1
ATOM 6086 N N . ILE B 1 396 ? 16.993 25.539 -29.781 1.00 23.28 397 ILE B N 1
ATOM 6087 C CA . ILE B 1 396 ? 17.648 26.836 -29.442 1.00 24.53 397 ILE B CA 1
ATOM 6088 C C . ILE B 1 396 ? 18.254 27.397 -30.724 1.00 23.03 397 ILE B C 1
ATOM 6089 O O . ILE B 1 396 ? 19.176 26.770 -31.234 1.00 24.12 397 ILE B O 1
ATOM 6094 N N . ALA B 1 397 ? 17.738 28.523 -31.211 1.00 23.00 398 ALA B N 1
ATOM 6095 C CA . ALA B 1 397 ? 18.308 29.248 -32.362 1.00 24.19 398 ALA B CA 1
ATOM 6096 C C . ALA B 1 397 ? 19.203 30.394 -31.879 1.00 23.83 398 ALA B C 1
ATOM 6097 O O . ALA B 1 397 ? 18.932 30.968 -30.794 1.00 23.04 398 ALA B O 1
ATOM 6099 N N . TYR B 1 398 ? 20.250 30.689 -32.647 1.00 23.08 399 TYR B N 1
ATOM 6100 C CA . TYR B 1 398 ? 21.192 31.807 -32.392 1.00 24.39 399 TYR B CA 1
ATOM 6101 C C . TYR B 1 398 ? 21.638 32.424 -33.717 1.00 23.87 399 TYR B C 1
ATOM 6102 O O . TYR B 1 398 ? 21.880 31.693 -34.705 1.00 23.91 399 TYR B O 1
ATOM 6111 N N . HIS B 1 399 ? 21.739 33.749 -33.744 1.00 22.61 400 HIS B N 1
ATOM 6112 C CA . HIS B 1 399 ? 22.605 34.452 -34.720 1.00 23.49 400 HIS B CA 1
ATOM 6113 C C . HIS B 1 399 ? 23.211 35.687 -34.056 1.00 24.53 400 HIS B C 1
ATOM 6114 O O . HIS B 1 399 ? 22.588 36.230 -33.131 1.00 25.16 400 HIS B O 1
ATOM 6121 N N . ASN B 1 400 ? 24.406 36.057 -34.521 1.00 25.52 401 ASN B N 1
ATOM 6122 C CA . ASN B 1 400 ? 25.092 37.348 -34.292 1.00 24.63 40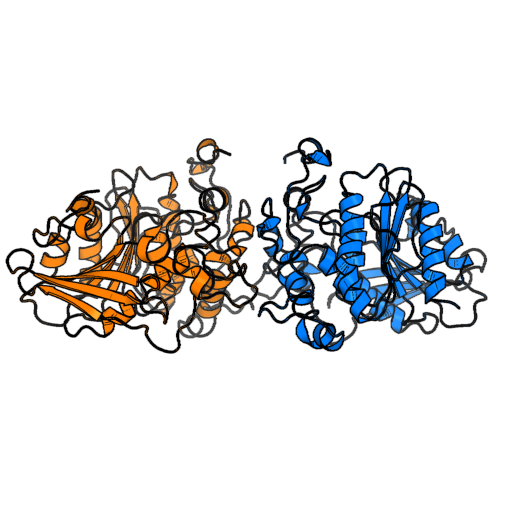1 ASN B CA 1
ATOM 6123 C C . ASN B 1 400 ? 25.139 38.068 -35.639 1.00 26.46 401 ASN B C 1
ATOM 6124 O O . ASN B 1 400 ? 25.864 37.605 -36.516 1.00 26.62 401 ASN B O 1
ATOM 6129 N N . ARG B 1 401 ? 24.371 39.137 -35.805 1.00 28.51 402 ARG B N 1
ATOM 6130 C CA . ARG B 1 401 ? 24.288 39.847 -37.103 1.00 31.69 402 ARG B CA 1
ATOM 6131 C C . ARG B 1 401 ? 25.140 41.120 -37.056 1.00 33.32 402 ARG B C 1
ATOM 6132 O O . ARG B 1 401 ? 25.393 41.652 -35.951 1.00 32.29 402 ARG B O 1
ATOM 6140 N N . LYS B 1 402 ? 25.523 41.593 -38.237 1.00 33.77 403 LYS B N 1
ATOM 6141 C CA . LYS B 1 402 ? 26.270 42.852 -38.465 1.00 37.66 403 LYS B CA 1
ATOM 6142 C C . LYS B 1 402 ? 25.401 44.033 -38.016 1.00 36.08 403 LYS B C 1
ATOM 6143 O O . LYS B 1 402 ? 24.143 43.938 -38.128 1.00 31.50 403 LYS B O 1
ATOM 6149 N N . GLY B 1 403 ? 26.053 45.083 -37.501 1.00 35.12 404 GLY B N 1
ATOM 6150 C CA . GLY B 1 403 ? 25.445 46.398 -37.243 1.00 33.93 404 GLY B CA 1
ATOM 6151 C C . GLY B 1 403 ? 25.082 46.569 -35.773 1.00 36.51 404 GLY B C 1
ATOM 6152 O O . GLY B 1 403 ? 25.552 45.826 -34.910 1.00 34.70 404 GLY B O 1
ATOM 6153 N N . PRO B 1 404 ? 24.191 47.537 -35.465 1.00 36.49 405 PRO B N 1
ATOM 6154 C CA . PRO B 1 404 ? 23.978 47.991 -34.099 1.00 35.73 405 PRO B CA 1
ATOM 6155 C C . PRO B 1 404 ? 22.847 47.289 -33.339 1.00 36.44 405 PRO B C 1
ATOM 6156 O O . PRO B 1 404 ? 22.022 46.632 -33.938 1.00 35.57 405 PRO B O 1
ATOM 6160 N N . HIS B 1 405 ? 22.876 47.472 -32.021 1.00 35.56 406 HIS B N 1
ATOM 6161 C CA . HIS B 1 405 ? 21.820 47.133 -31.038 1.00 33.97 406 HIS B CA 1
ATOM 6162 C C . HIS B 1 405 ? 20.466 47.594 -31.586 1.00 33.60 406 HIS B C 1
ATOM 6163 O O . HIS B 1 405 ? 20.174 48.799 -31.500 1.00 34.10 406 HIS B O 1
ATOM 6170 N N . ALA B 1 406 ? 19.673 46.673 -32.137 1.00 32.23 407 ALA B N 1
ATOM 6171 C CA . ALA B 1 406 ? 18.361 46.969 -32.755 1.00 32.38 407 ALA B CA 1
ATOM 6172 C C . ALA B 1 406 ? 17.645 45.661 -33.102 1.00 31.09 407 ALA B C 1
ATOM 6173 O O . ALA B 1 406 ? 18.271 44.594 -32.990 1.00 32.18 407 ALA B O 1
ATOM 6175 N N . VAL B 1 407 ? 16.360 45.766 -33.435 1.00 31.87 408 VAL B N 1
ATOM 6176 C CA . VAL B 1 407 ? 15.592 44.761 -34.224 1.00 31.03 408 VAL B CA 1
ATOM 6177 C C . VAL B 1 407 ? 15.545 45.283 -35.665 1.00 29.88 408 VAL B C 1
ATOM 6178 O O . VAL B 1 407 ? 14.964 46.350 -35.880 1.00 29.09 408 VAL B O 1
ATOM 6182 N N . LEU B 1 408 ? 16.174 44.562 -36.591 1.00 30.34 409 LEU B N 1
ATOM 6183 C CA . LEU B 1 408 ? 16.290 44.936 -38.021 1.00 29.21 409 LEU B CA 1
ATOM 6184 C C . LEU B 1 408 ? 15.518 43.935 -38.881 1.00 31.49 409 LEU B C 1
ATOM 6185 O O . LEU B 1 408 ? 15.214 42.817 -38.449 1.00 30.00 409 LEU B O 1
ATOM 6190 N N . PRO B 1 409 ? 15.202 44.295 -40.148 1.00 31.36 410 PRO B N 1
ATOM 6191 C CA . PRO B 1 409 ? 14.522 43.381 -41.062 1.00 30.78 410 PRO B CA 1
ATOM 6192 C C . PRO B 1 409 ? 15.182 42.001 -41.073 1.00 29.09 410 PRO B C 1
ATOM 6193 O O . PRO B 1 409 ? 14.484 41.026 -41.012 1.00 30.93 410 PRO B O 1
ATOM 6197 N N . TYR B 1 410 ? 16.511 41.973 -41.117 1.00 28.91 411 TYR B N 1
ATOM 6198 C CA . TYR B 1 410 ? 17.320 40.732 -41.131 1.00 29.23 411 TYR B CA 1
ATOM 6199 C C . TYR B 1 410 ? 16.945 39.845 -39.940 1.00 30.27 411 TYR B C 1
ATOM 6200 O O . TYR B 1 410 ? 16.840 38.630 -40.154 1.00 30.23 411 TYR B O 1
ATOM 6209 N N . ASP B 1 411 ? 16.787 40.418 -38.738 1.00 27.93 412 ASP B N 1
ATOM 6210 C CA . ASP B 1 411 ? 16.416 39.630 -37.530 1.00 27.80 412 ASP B CA 1
ATOM 6211 C C . ASP B 1 411 ? 15.070 38.950 -37.781 1.00 25.03 412 ASP B C 1
ATOM 6212 O O . ASP B 1 411 ? 14.976 37.740 -37.542 1.00 23.60 412 ASP B O 1
ATOM 6217 N N . TRP B 1 412 ? 14.081 39.713 -38.240 1.00 25.63 413 TRP B N 1
ATOM 6218 C CA . TRP B 1 412 ? 12.689 39.235 -38.467 1.00 27.06 413 TRP B CA 1
ATOM 6219 C C . TRP B 1 412 ? 12.651 38.163 -39.555 1.00 26.85 413 TRP B C 1
ATOM 6220 O O . TRP B 1 412 ? 11.870 37.218 -39.395 1.00 27.43 413 TRP B O 1
ATOM 6231 N N . GLU B 1 413 ? 13.438 38.310 -40.617 1.00 30.41 414 GLU B N 1
ATOM 6232 C CA . GLU B 1 413 ? 13.648 37.234 -41.627 1.00 35.69 414 GLU B CA 1
ATOM 6233 C C . GLU B 1 413 ? 13.918 35.925 -40.871 1.00 33.21 414 GLU B C 1
ATOM 6234 O O . GLU B 1 413 ? 13.256 34.913 -41.164 1.00 28.06 414 GLU B O 1
ATOM 6240 N N . GLN B 1 414 ? 14.833 35.946 -39.895 1.00 30.76 415 GLN B N 1
ATOM 6241 C CA . GLN B 1 414 ? 15.319 34.707 -39.233 1.00 29.37 415 GLN B CA 1
ATOM 6242 C C . GLN B 1 414 ? 14.270 34.182 -38.257 1.00 27.68 415 GLN B C 1
ATOM 6243 O O . GLN B 1 414 ? 14.101 32.938 -38.199 1.00 27.13 415 GLN B O 1
ATOM 6249 N N . PHE B 1 415 ? 13.592 35.083 -37.537 1.00 26.66 416 PHE B N 1
ATOM 6250 C CA . PHE B 1 415 ? 12.568 34.738 -36.519 1.00 25.66 416 PHE B CA 1
ATOM 6251 C C . PHE B 1 415 ? 11.381 34.043 -37.199 1.00 25.14 416 PHE B C 1
ATOM 6252 O O . PHE B 1 415 ? 10.815 33.102 -36.615 1.00 23.98 416 PHE B O 1
ATOM 6260 N N . LEU B 1 416 ? 10.993 34.533 -38.378 1.00 26.99 417 LEU B N 1
ATOM 6261 C CA . LEU B 1 416 ? 9.839 34.009 -39.158 1.00 27.35 417 LEU B CA 1
ATOM 6262 C C . LEU B 1 416 ? 10.177 32.619 -39.696 1.00 25.93 417 LEU B C 1
ATOM 6263 O O . LEU B 1 416 ? 9.391 31.689 -39.439 1.00 27.18 417 LEU B O 1
ATOM 6268 N N . ARG B 1 417 ? 11.338 32.476 -40.325 1.00 26.78 418 ARG B N 1
ATOM 6269 C CA . ARG B 1 417 ? 11.915 31.173 -40.783 1.00 28.85 418 ARG B CA 1
ATOM 6270 C C . ARG B 1 417 ? 11.927 30.163 -39.619 1.00 26.69 418 ARG B C 1
ATOM 6271 O O . ARG B 1 417 ? 11.498 29.016 -39.822 1.00 26.58 418 ARG B O 1
ATOM 6275 N N . PHE B 1 418 ? 12.351 30.575 -38.416 1.00 23.45 419 PHE B N 1
ATOM 6276 C CA . PHE B 1 418 ? 12.361 29.711 -37.215 1.00 22.36 419 PHE B CA 1
ATOM 6277 C C . PHE B 1 418 ? 10.923 29.368 -36.837 1.00 22.45 419 PHE B C 1
ATOM 6278 O O . PHE B 1 418 ? 10.599 28.186 -36.608 1.00 22.09 419 PHE B O 1
ATOM 6286 N N . ALA B 1 419 ? 10.085 30.395 -36.713 1.00 23.19 420 ALA B N 1
ATOM 6287 C CA . ALA B 1 419 ? 8.680 30.251 -36.275 1.00 23.64 420 ALA B CA 1
ATOM 6288 C C . ALA B 1 419 ? 7.925 29.329 -37.256 1.00 25.09 420 ALA B C 1
ATOM 6289 O O . ALA B 1 419 ? 6.993 28.630 -36.814 1.00 23.28 420 ALA B O 1
ATOM 6291 N N . ASP B 1 420 ? 8.307 29.330 -38.541 1.00 27.77 421 ASP B N 1
ATOM 6292 C CA . ASP B 1 420 ? 7.669 28.498 -39.600 1.00 30.66 421 ASP B CA 1
ATOM 6293 C C . ASP B 1 420 ? 7.836 27.021 -39.234 1.00 32.88 421 ASP B C 1
ATOM 6294 O O . ASP B 1 420 ? 6.880 26.246 -39.430 1.00 36.17 421 ASP B O 1
ATOM 6299 N N . LYS B 1 421 ? 9.004 26.651 -38.711 1.00 32.59 422 LYS B N 1
ATOM 6300 C CA . LYS B 1 421 ? 9.340 25.247 -38.362 1.00 34.11 422 LYS B CA 1
ATOM 6301 C C . LYS B 1 421 ? 8.386 24.712 -37.292 1.00 32.38 422 LYS B C 1
ATOM 6302 O O . LYS B 1 421 ? 8.259 23.499 -37.234 1.00 32.91 422 LYS B O 1
ATOM 6308 N N . TYR B 1 422 ? 7.779 25.574 -36.471 1.00 31.41 423 TYR B N 1
ATOM 6309 C CA . TYR B 1 422 ? 6.897 25.190 -35.341 1.00 31.98 423 TYR B CA 1
ATOM 6310 C C . TYR B 1 422 ? 5.438 25.481 -35.674 1.00 32.34 423 TYR B C 1
ATOM 6311 O O . TYR B 1 422 ? 4.587 24.761 -35.137 1.00 33.94 423 TYR B O 1
ATOM 6320 N N . PHE B 1 423 ? 5.162 26.498 -36.490 1.00 32.58 424 PHE B N 1
ATOM 6321 C CA . PHE B 1 423 ? 3.803 27.089 -36.620 1.00 34.28 424 PHE B CA 1
ATOM 6322 C C . PHE B 1 423 ? 3.086 26.570 -37.875 1.00 37.19 424 PHE B C 1
ATOM 6323 O O . PHE B 1 423 ? 1.851 26.522 -37.831 1.00 41.19 424 PHE B O 1
ATOM 6331 N N . LYS B 1 424 ? 3.801 26.166 -38.924 1.00 41.82 425 LYS B N 1
ATOM 6332 C CA . LYS B 1 424 ? 3.179 25.590 -40.151 1.00 46.19 425 LYS B CA 1
ATOM 6333 C C . LYS B 1 424 ? 2.701 24.160 -39.865 1.00 50.72 425 LYS B C 1
ATOM 6334 O O . LYS B 1 424 ? 3.378 23.193 -40.215 1.00 57.34 425 LYS B O 1
#

Radius of gyration: 30.82 Å; Cα contacts (8 Å, |Δi|>4): 1827; chains: 2; bounding box: 63×56×96 Å

InterPro domains:
  IPR029058 Alpha/Beta hydrolase fold [G3DSA:3.40.50.1820] (24-427)
  IPR029058 Alpha/Beta hydrolase fold [SSF53474] (221-356)
  IPR054579 4-O-methyl-glucuronoyl methylesterase-like domain [PF22244] (224-376)

Organism: Phocaeicola vulgatus (strain ATCC 8482 / DSM 1447 / JCM 5826 / CCUG 4940 / NBRC 14291 / NCTC 11154) (NCBI:txid435590)

Secondary structure (DSSP, 8-state):
---HHHH-B--GGGPPP--PPPSSB-TTSPBP-SHHHIIIIIHHHHHHHHIIIII-B----SSPPPEEEEEEEEEETTTTEEEEEEEEE-SS-TTS-EEEEEEEEESS--S-EEEEEEEESS-GGGSS--TT-----TTTTGGGT-HHHHHHTT-EEEEEEGGGTS-SS-STT-SSSGGGG--TT-SS--TTB--HHHHHHHHHHHHHHHHTT-TTEEEEEEEEEEETHHHHHHHHHHHH-TT-SEEEEES--TTTTS-GGG-BSS-HHHHHHH-TTSS-GGGGGGTT-GGG-S--THHHHHTTTTS-EEEEEETT-GGG-HHHHHHHHHHHHHHHHTTT----S-SS---TT--B-SSSEEEEEESSSSS--HHHHHHHHHHHHHHH--/--SGGG-B--GGGPPP--PPPTTB-TTSPBP-SHHHIIIIIHHHHHHHHIIIII-B----SSPPPEEEEEEETTTTTTTEEEEEEEEESSS-TTS-EEEEEEEEESS-SSPEEEEEEEESS-GGGS---TT------TTTTGGGT-HHHHHHTT-EEEEEEGGGTS-SS-STT-SSSGGGGPPTT-SS--TTB--HHHHHHHHHHHHHHHHHT-TTEEEEEEEEEEETHHHHHHHHHHHH-TT-SEEEEES--BTTTB-GGG-BSS-HHHHHHH-TTTS-GGGGGGTT-GGG-SS-HHHHHHTTTTS-EEEEEETT-GGG-HHHHHHHHHTTHHHHHHTT---SS-SSPPPTT--B-SSSEEEEEESSSSS--HHHHHHHHHHHHHHH-

B-factor: mean 27.97, std 11.49, range [3.02, 84.32]

Solvent-accessible surface area: 30306 Å² total; per-residue (Å²): 149,119,96,24,55,80,117,24,42,91,69,74,100,146,29,62,184,78,120,54,30,58,9,33,70,1,72,69,17,68,82,4,134,66,105,61,42,0,82,149,65,12,37,61,40,0,51,88,35,0,29,28,19,0,0,2,103,39,34,140,68,192,151,101,28,78,54,97,63,72,135,92,47,124,92,1,7,150,23,96,0,16,11,33,33,1,35,4,30,0,5,150,49,76,156,8,27,48,0,71,0,2,0,2,4,9,35,171,55,118,46,119,1,14,0,0,0,0,2,3,66,51,59,26,43,0,0,27,86,0,88,89,24,98,118,87,130,73,11,34,56,43,71,20,18,22,0,67,54,0,17,113,38,17,2,0,1,0,1,0,10,19,78,34,0,3,22,34,123,71,30,55,16,90,85,13,0,0,41,100,61,40,85,95,13,21,110,47,13,41,12,27,45,10,1,0,0,2,0,0,2,15,0,0,12,29,0,2,18,18,0,61,88,7,181,67,1,21,27,165,58,0,0,0,4,2,31,22,63,0,0,9,0,0,0,10,0,0,1,50,13,86,82,0,22,0,0,0,0,2,4,0,1,11,0,0,0,3,6,12,18,4,42,21,1,17,35,1,41,1,0,3,67,92,40,41,10,8,2,2,14,1,0,7,2,2,42,117,43,12,135,55,4,39,0,0,0,5,0,0,0,0,0,0,5,56,35,10,0,0,0,1,1,0,61,105,12,66,60,8,4,14,79,0,0,2,44,0,0,41,15,0,30,55,0,0,57,34,43,74,70,50,25,2,66,27,144,139,48,8,97,54,62,41,48,72,9,136,9,6,0,0,0,0,10,4,122,16,69,82,21,9,55,52,67,3,0,73,22,1,0,130,0,0,40,86,88,16,88,203,170,77,15,64,159,101,22,39,106,61,76,94,138,28,58,152,52,108,54,32,48,9,34,57,0,60,67,20,74,93,4,137,55,88,91,56,0,87,148,69,15,37,63,44,0,53,83,39,0,29,20,20,0,0,2,89,34,32,137,59,199,115,89,9,77,47,99,66,74,111,88,40,118,162,1,14,158,26,111,0,2,1,24,31,1,31,2,20,0,7,110,55,118,178,5,27,71,0,66,1,4,0,2,1,8,27,184,60,116,62,115,7,12,0,0,0,0,2,4,60,48,56,23,35,0,0,30,86,0,98,56,22,94,62,166,99,130,69,13,34,54,53,124,17,17,23,0,55,54,0,15,157,53,17,2,0,2,0,1,0,12,13,65,38,0,1,32,28,113,75,27,30,14,121,58,16,0,0,45,103,64,45,88,168,41,19,126,58,12,38,18,26,53,10,1,0,0,3,0,0,1,16,0,0,13,24,0,1,12,15,0,66,87,4,177,84,0,22,24,166,61,0,0,0,4,2,32,22,62,0,0,9,0,0,0,10,0,0,0,49,13,80,80,0,21,0,0,0,0,4,4,0,0,10,0,0,0,3,4,11,10,4,40,21,2,16,35,1,33,2,0,3,76,99,42,45,9,6,2,2,15,1,0,8,2,2,36,117,37,10,103,55,5,40,0,0,0,4,0,0,0,0,0,0,5,56,35,11,0,0,0,3,1,0,62,112,12,67,67,7,4,13,71,0,0,1,42,0,0,33,14,0,35,57,0,0,60,38,46,71,69,52,22,3,66,27,144,138,54,10,89,59,69,44,46,67,14,142,13,8,0,0,0,0,13,4,141,21,76,77,26,14,42,37,55,4,0,83,23,2,2,77,0,0,37,105,88,11,166

Foldseek 3Di:
DDPVLVVFALDLVPQDDADFQAQQAAPVGDGHPALCCCVPGRLVVLLLLCLQFWFFDEDDDPDQFDKDFPDWDCCWPNNQWIWTWMWGDLFPDPPAFTWGKIKIFGPPAPAQAFEEEEEDQDAPQCCAQTPVDDDVHGVVQVQQRVQVVCSVLRHMYMYTYLVSAPNQDPPQQQGGCRVRPADPPDDHDDQSHGFSLSRSLVVSVSVLVVQVVPRSHDLQRYEYEYAALRLQSQLSNLLVPVSHQEYERHLPAENRLFWQSSSWQAHLQNCCVVRVRSIGNNNNVCNVPSSPSSGTNLSSNLSNPPGAYEQEAEPVPRNRPQQRNVVSQVSSQSSNVSVVWGGQPDDGQDDEPDWRQPTSYIYHHHYDDRGRGPSNVVVVSVNSCVPVHD/DDCQVVFDLDLVPQDDADFQALQAAPVGDGNPFLCCVVPGRLVVLLLLCLQFWFFPDDDDPDFFDKDFPDWDCCWPNNQWIWTWMWFDLANDPPAFTWGKIKIFGPPDPDAAQEEEEEDQAAPQCCQVTVVDAPCVGGVVCVFQNVQVVQSVLRHMYMYTYLVSAPNQDPPQRQHGDVVNPADVVGSHDDLRHGFSLSRSLVNSVSVLVVQVVDPRHDLQRYEYDYAALSLQSQLSNLLVPVSHQEYERHLPAENRLFWQSSSHQAHLQNCCVVRVRSIGNNNNVCNVPSNPSSGTNLSSVLSNPPGAYEQEAEPVPRNRVLQRNVVSQVSNQSSNVSVVWGGQPDDHQDDEPDWRQPTSYIYHHHYDDRGNGPSNVVVVSVNSSVVPD

Nearest PDB structures (foldseek):
  8qcl-assembly1_A  TM=1.003E+00  e=2.740E-93  Phocaeicola vulgatus ATCC 8482
  8qcl-assembly1_B  TM=1.000E+00  e=5.001E-87  Phocaeicola vulgatus ATCC 8482
  8q6s-assembly1_A  TM=9.991E-01  e=5.080E-85  Phocaeicola vulgatus ATCC 8482
  8q6s-assembly2_B  TM=9.995E-01  e=2.787E-83  Phocaeicola vulgatus ATCC 8482
  6sz0-assembly1_A  TM=9.667E-01  e=2.615E-48  Opitutus terrae PB90-1

Sequence (779 aa):
RKDYAKLANYDESKVPQYTLPSVLMCHDGEMVQTKEQWEQKRRPEEILNLFTTYMFGKKAPVLLKHKLPCTVSRINEKALNGRATRRKEITIQLTDDPQQGPHIDLQLYLPNHVSGKIPVFLGISFMPNYTIYDDPDLSVSFRGSMDKSWQLDKILEHGYGLATFCYNNDVDPDFDDDFQNGVHPYYYEKGQNFPDPDQWGSIAAWAWGMSRAMDYLETDKKVVDAKKVAVIGHSSRLGKTAVWAGASDPRFALVISGNSGCCGVAIISRRCFGETVEAMNNVRFPHWFCGNYKQFNDREKYLPFDQHELVALIAPRPIYIASAEEDNWSSDQKGEFLGGKGAEPVYALYGLGGIGCEEMPPVDTPYMNGPIAYHNRKGPHAVLPYDWEQFLRFADKYFKNKDYAKLANYDESKVPQYTLPSVLMCHDGEMVQTKEQQWEQKRRPEILNLFTTYMFGKAPVVLKHKLPCCTVSRINEKALNGRATRKEITIQLTDDPQGPHIDLQLYLPNHVSGKIPVFLGISFMPNYTIYDDPDLSVPSFRGSMDKSWQLDKILEHGYGLATFCYNDVDPDFDDDFQNGVHPYYYEKGQNFPDPDQWGSIAAWAWGMSSRAMDYLETDKKVDAKKVAVIGHSSRLGKTAVWAGASSDPRFALVISGNSGCCGVAISRRCFGETVEAMNVRFPHWFCGNYKQFNDREKYLPFDQHELVALIAPRPIYIASAEEDNWSDQKGEFLGGKGAEPVYALYGLGGIGCEEMPPVDTPYMNGPIAYHNRKGPHAVLPYDWEQFLRFADKYFK